Protein AF-A0A957VKM6-F1 (afdb_monomer_lite)

Secondary structure (DSSP, 8-state):
-----TT--S-EEEEEE-SSEEEEEETTEEEEEE-GGGSSS--SS-EEEEEEEESS-EEEEEE-SSEEEEEETTEEEEEE--TTSTT-SSS---EEEEEEPTT--S-EEEEEE-SSEEEEEETTEEEEEE--TTSTT-SSS---EEEEEEPTT-SS-EEEEEE-SSEEEEEETTS-EEEEE--TTSTT-SSS---EEEEEEPTT-SS-EEEEEE-SSEEEEEETTEEEEEEE-TTSTTSSS-SEEEEEEEPP-TTS---------------PPP-----------PPSSP-S-S-SSGGG-EE--TTPPPEEEE--STT-EEEEEEEE-TT-EEEEEEEPPTT----EEEEEESSTTSPPSEEE--SS-SEEEEEEE-SSSEEEEEEEEESSTT--STT-EEEEEEEEEBSS----EEEEEE--SSTT-TTHHHHHHHHHHHHHHHHHTT--GGGEEEEES-TTSTT--B---HHHHHHIIIIIGGGT-BTTBEEEEEEES-EETTEEEEETTTTEEEEHHHHHHHHHHHHHHSTT-EEEEEEESTTGGGGTSSTT----TTEEEEESS-SSS--BB-SSSBHHHHHHHHHHHTT--HHHHHHHHHHHHHHH-TT---EEESSSSS--S-HHHHHHHHT-S--BTT-S-S----EEEEEEESS--BTTBEEEEEEEE-SS-EEEEEEEEE-TT------SS-PBPS-STTSPPPEEPEEEETTEEEEEE----SSSEEEEEEEEEETTS-BPPPEEEEEE-

Structure (mmCIF, N/CA/C/O backbone):
data_AF-A0A957VKM6-F1
#
_entry.id   AF-A0A957VKM6-F1
#
loop_
_atom_site.group_PDB
_atom_site.id
_atom_site.type_symbol
_atom_site.label_atom_id
_atom_site.label_alt_id
_atom_site.label_comp_id
_atom_site.label_asym_id
_atom_site.label_entity_id
_atom_site.label_seq_id
_atom_site.pdbx_PDB_ins_code
_atom_site.Cartn_x
_atom_site.Cartn_y
_atom_site.Cartn_z
_atom_site.occupancy
_atom_site.B_iso_or_equiv
_atom_site.auth_seq_id
_atom_site.auth_comp_id
_atom_site.auth_asym_id
_atom_site.auth_atom_id
_atom_site.pdbx_PDB_model_num
ATOM 1 N N . THR A 1 1 ? 17.313 -5.535 -21.949 1.00 47.91 1 THR A N 1
ATOM 2 C CA . THR A 1 1 ? 18.285 -6.466 -22.565 1.00 47.91 1 THR A CA 1
ATOM 3 C C . THR A 1 1 ? 19.539 -6.531 -21.719 1.00 47.91 1 THR A C 1
ATOM 5 O O . THR A 1 1 ? 20.039 -5.462 -21.378 1.00 47.91 1 THR A O 1
ATOM 8 N N . PRO A 1 2 ? 20.050 -7.725 -21.379 1.00 72.19 2 PRO A N 1
ATOM 9 C CA . PRO A 1 2 ? 21.347 -7.874 -20.719 1.00 72.19 2 PRO A CA 1
ATOM 10 C C . PRO A 1 2 ? 22.483 -7.294 -21.573 1.00 72.19 2 PRO A C 1
ATOM 12 O O . PRO A 1 2 ? 22.434 -7.365 -22.802 1.00 72.19 2 PRO A O 1
ATOM 15 N N . VAL A 1 3 ? 23.499 -6.725 -20.924 1.00 79.81 3 VAL A N 1
ATOM 16 C CA . VAL A 1 3 ? 24.690 -6.164 -21.578 1.00 79.81 3 VAL A CA 1
ATOM 17 C C . VAL A 1 3 ? 25.955 -6.763 -20.977 1.00 79.81 3 VAL A C 1
ATOM 19 O O . VAL A 1 3 ? 26.013 -7.026 -19.776 1.00 79.81 3 VAL A O 1
ATOM 22 N N . ASP A 1 4 ? 26.982 -6.944 -21.804 1.00 82.19 4 ASP A N 1
ATOM 23 C CA . ASP A 1 4 ? 28.289 -7.384 -21.325 1.00 82.19 4 ASP A CA 1
ATOM 24 C C . ASP A 1 4 ? 28.924 -6.299 -20.449 1.00 82.19 4 ASP A C 1
ATOM 26 O O . ASP A 1 4 ? 29.085 -5.146 -20.866 1.00 82.19 4 ASP A O 1
ATOM 30 N N . VAL A 1 5 ? 29.358 -6.675 -19.244 1.00 83.56 5 VAL A N 1
ATOM 31 C CA . VAL A 1 5 ? 30.159 -5.785 -18.399 1.00 83.56 5 VAL A CA 1
ATOM 32 C C . VAL A 1 5 ? 31.571 -5.712 -18.978 1.00 83.56 5 VAL A C 1
ATOM 34 O O . VAL A 1 5 ? 32.423 -6.580 -18.762 1.00 83.56 5 VAL A O 1
ATOM 37 N N . VAL A 1 6 ? 31.821 -4.649 -19.741 1.00 78.06 6 VAL A N 1
ATOM 38 C CA . VAL A 1 6 ? 33.104 -4.402 -20.405 1.00 78.06 6 VAL A CA 1
ATOM 39 C C . VAL A 1 6 ? 34.240 -4.418 -19.378 1.00 78.06 6 VAL A C 1
ATOM 41 O O . VAL A 1 6 ? 34.245 -3.651 -18.419 1.00 78.06 6 VAL A O 1
ATOM 44 N N . GLY A 1 7 ? 35.230 -5.287 -19.594 1.00 73.19 7 GLY A N 1
ATOM 45 C CA . GLY A 1 7 ? 36.377 -5.455 -18.692 1.00 73.19 7 GLY A CA 1
ATOM 46 C C . GLY A 1 7 ? 36.317 -6.694 -17.790 1.00 73.19 7 GLY A C 1
ATOM 47 O O . GLY A 1 7 ? 37.291 -6.951 -17.079 1.00 73.19 7 GLY A O 1
ATOM 48 N N . LEU A 1 8 ? 35.240 -7.486 -17.863 1.00 81.75 8 LEU A N 1
ATOM 49 C CA . LEU A 1 8 ? 35.108 -8.811 -17.244 1.00 81.75 8 LEU A CA 1
ATOM 50 C C . LEU A 1 8 ? 35.023 -9.882 -18.340 1.00 81.75 8 LEU A C 1
ATOM 52 O O . LEU A 1 8 ? 33.941 -10.317 -18.705 1.00 81.75 8 LEU A O 1
ATOM 56 N N . ALA A 1 9 ? 36.163 -10.263 -18.922 1.00 61.88 9 ALA A N 1
ATOM 57 C CA . ALA A 1 9 ? 36.159 -11.167 -20.075 1.00 61.88 9 ALA A CA 1
ATOM 58 C C . ALA A 1 9 ? 35.953 -12.641 -19.682 1.00 61.88 9 ALA A C 1
ATOM 60 O O . ALA A 1 9 ? 35.165 -13.320 -20.324 1.00 61.88 9 ALA A O 1
ATOM 61 N N . GLU A 1 10 ? 36.633 -13.132 -18.635 1.00 74.75 10 GLU A N 1
ATOM 62 C CA . GLU A 1 10 ? 36.550 -14.521 -18.151 1.00 74.75 10 GLU A CA 1
ATOM 63 C C . GLU A 1 10 ? 37.017 -14.617 -16.681 1.00 74.75 10 GLU A C 1
ATOM 65 O O . GLU A 1 10 ? 37.731 -13.742 -16.185 1.00 74.75 10 GLU A O 1
ATOM 70 N N . GLY A 1 11 ? 36.657 -15.702 -15.981 1.00 83.38 11 GLY A N 1
ATOM 71 C CA . GLY A 1 11 ? 37.237 -16.052 -14.674 1.00 83.38 11 GLY A CA 1
ATOM 72 C C . GLY A 1 11 ? 36.597 -15.397 -13.445 1.00 83.38 11 GLY A C 1
ATOM 73 O O . GLY A 1 11 ? 37.187 -15.450 -12.363 1.00 83.38 11 GLY A O 1
ATOM 74 N N . VAL A 1 12 ? 35.415 -14.788 -13.592 1.00 91.69 12 VAL A N 1
ATOM 75 C CA . VAL A 1 12 ? 34.592 -14.345 -12.456 1.00 91.69 12 VAL A CA 1
ATOM 76 C C . VAL A 1 12 ? 34.109 -15.579 -11.691 1.00 91.69 12 VAL A C 1
ATOM 78 O O . VAL A 1 12 ? 33.559 -16.505 -12.279 1.00 91.69 12 VAL A O 1
ATOM 81 N N . THR A 1 13 ? 34.341 -15.598 -10.382 1.00 92.88 13 THR A N 1
ATOM 82 C CA . THR A 1 13 ? 34.006 -16.726 -9.491 1.00 92.88 13 THR A CA 1
ATOM 83 C C . THR A 1 13 ? 32.954 -16.373 -8.447 1.00 92.88 13 THR A C 1
ATOM 85 O O . THR A 1 13 ? 32.326 -17.271 -7.900 1.00 92.88 13 THR A O 1
ATOM 88 N N . ALA A 1 14 ? 32.741 -15.081 -8.194 1.00 92.69 14 ALA A N 1
ATOM 89 C CA . ALA A 1 14 ? 31.659 -14.575 -7.362 1.00 92.69 14 ALA A CA 1
ATOM 90 C C . ALA A 1 14 ? 31.355 -13.112 -7.716 1.00 92.69 14 ALA A C 1
ATOM 92 O O . ALA A 1 14 ? 32.243 -12.375 -8.163 1.00 92.69 14 ALA A O 1
ATOM 93 N N . LEU A 1 15 ? 30.102 -12.717 -7.503 1.00 94.56 15 LEU A N 1
ATOM 94 C CA . LEU A 1 15 ? 29.579 -11.366 -7.677 1.00 94.56 15 LEU A CA 1
ATOM 95 C C . LEU A 1 15 ? 28.777 -10.992 -6.434 1.00 94.56 15 LEU A C 1
ATOM 97 O O . LEU A 1 15 ? 28.067 -11.832 -5.889 1.00 94.56 15 LEU A O 1
ATOM 101 N N . VAL A 1 16 ? 28.883 -9.738 -6.012 1.00 95.88 16 VAL A N 1
ATOM 102 C CA . VAL A 1 16 ? 28.050 -9.155 -4.954 1.00 95.88 16 VAL A CA 1
ATOM 103 C C . VAL A 1 16 ? 27.610 -7.766 -5.383 1.00 95.88 16 VAL A C 1
ATOM 105 O O . VAL A 1 16 ? 28.383 -7.041 -6.015 1.00 95.88 16 VAL A O 1
ATOM 108 N N . ALA A 1 17 ? 26.381 -7.403 -5.041 1.00 94.62 17 ALA A N 1
ATOM 109 C CA . ALA A 1 17 ? 25.806 -6.102 -5.341 1.00 94.62 17 ALA A CA 1
ATOM 110 C C . ALA A 1 17 ? 25.341 -5.440 -4.043 1.00 94.62 17 ALA A C 1
ATOM 112 O O . ALA A 1 17 ? 24.713 -6.092 -3.213 1.00 94.62 17 ALA A O 1
ATOM 113 N N . GLY A 1 18 ? 25.677 -4.162 -3.887 1.00 93.06 18 GLY A N 1
ATOM 114 C CA . GLY A 1 18 ? 24.995 -3.262 -2.965 1.00 93.06 18 GLY A CA 1
ATOM 115 C C . GLY A 1 18 ? 23.980 -2.404 -3.716 1.00 93.06 18 GLY A C 1
ATOM 116 O O . GLY A 1 18 ? 23.643 -2.685 -4.866 1.00 93.06 18 GLY A O 1
ATOM 117 N N . LYS A 1 19 ? 23.518 -1.323 -3.084 1.00 89.38 19 LYS A N 1
ATOM 118 C CA . LYS A 1 19 ? 22.510 -0.418 -3.657 1.00 89.38 19 LYS A CA 1
ATOM 119 C C . LYS A 1 19 ? 23.006 0.312 -4.900 1.00 89.38 19 LYS A C 1
ATOM 121 O O . LYS A 1 19 ? 22.285 0.421 -5.882 1.00 89.38 19 LYS A O 1
ATOM 126 N N . GLU A 1 20 ? 24.239 0.814 -4.848 1.00 93.94 20 GLU A N 1
ATOM 127 C CA . GLU A 1 20 ? 24.810 1.676 -5.894 1.00 93.94 20 GLU A CA 1
ATOM 128 C C . GLU A 1 20 ? 26.191 1.194 -6.368 1.00 93.94 20 GLU A C 1
ATOM 130 O O . GLU A 1 20 ? 26.927 1.940 -7.018 1.00 93.94 20 GLU A O 1
ATOM 135 N N . HIS A 1 21 ? 26.580 -0.045 -6.047 1.00 96.19 21 HIS A N 1
ATOM 136 C CA . HIS A 1 21 ? 27.843 -0.640 -6.487 1.00 96.19 21 HIS A CA 1
ATOM 137 C C . HIS A 1 21 ? 27.747 -2.152 -6.678 1.00 96.19 21 HIS A C 1
ATOM 139 O O . HIS A 1 21 ? 26.899 -2.840 -6.116 1.00 96.19 21 HIS A O 1
ATOM 145 N N . THR A 1 22 ? 28.655 -2.698 -7.476 1.00 97.12 22 THR A N 1
ATOM 146 C CA . THR A 1 22 ? 28.804 -4.142 -7.679 1.00 97.12 22 THR A CA 1
ATOM 147 C C . THR A 1 22 ? 30.281 -4.494 -7.678 1.00 97.12 22 THR A C 1
ATOM 149 O O . THR A 1 22 ? 31.104 -3.733 -8.189 1.00 97.12 22 THR A O 1
ATOM 152 N N . CYS A 1 23 ? 30.628 -5.646 -7.108 1.00 97.56 23 CYS A N 1
ATOM 153 C CA . CYS A 1 23 ? 31.992 -6.154 -7.049 1.00 97.56 23 CYS A CA 1
ATOM 154 C C . CYS A 1 23 ? 32.074 -7.601 -7.547 1.00 97.56 23 CYS A C 1
ATOM 156 O O . CYS A 1 23 ? 31.201 -8.424 -7.279 1.00 97.56 23 CYS A O 1
ATOM 158 N N . ALA A 1 24 ? 33.164 -7.920 -8.239 1.00 97.00 24 ALA A N 1
ATOM 159 C CA . ALA A 1 24 ? 33.462 -9.228 -8.805 1.00 97.00 24 ALA A CA 1
ATOM 160 C C . ALA A 1 24 ? 34.789 -9.776 -8.269 1.00 97.00 24 ALA A C 1
ATOM 162 O O . ALA A 1 24 ? 35.792 -9.057 -8.239 1.00 97.00 24 ALA A O 1
ATOM 163 N N . LEU A 1 25 ? 34.811 -11.066 -7.924 1.00 95.75 25 LEU A N 1
ATOM 164 C CA . LEU A 1 25 ? 36.017 -11.822 -7.572 1.00 95.75 25 LEU A CA 1
ATOM 165 C C . LEU A 1 25 ? 36.540 -12.601 -8.781 1.00 95.75 25 LEU A C 1
ATOM 167 O O . LEU A 1 25 ? 35.837 -13.446 -9.338 1.00 95.75 25 LEU A O 1
ATOM 171 N N . ILE A 1 26 ? 37.789 -12.340 -9.171 1.00 93.25 26 ILE A N 1
ATOM 172 C CA . ILE A 1 26 ? 38.388 -12.827 -10.421 1.00 93.25 26 ILE A CA 1
ATOM 173 C C . ILE A 1 26 ? 39.832 -13.240 -10.163 1.00 93.25 26 ILE A C 1
ATOM 175 O O . ILE A 1 26 ? 40.687 -12.393 -9.905 1.00 93.25 26 ILE A O 1
ATOM 179 N N . GLY A 1 27 ? 40.126 -14.542 -10.208 1.00 89.25 27 GLY A N 1
ATOM 180 C CA . GLY A 1 27 ? 41.490 -15.046 -9.981 1.00 89.25 27 GLY A CA 1
ATOM 181 C C . GLY A 1 27 ? 42.106 -14.609 -8.640 1.00 89.25 27 GLY A C 1
ATOM 182 O O . GLY A 1 27 ? 43.313 -14.394 -8.553 1.00 89.25 27 GLY A O 1
ATOM 183 N N . GLY A 1 28 ? 41.274 -14.420 -7.609 1.00 92.50 28 GLY A N 1
ATOM 184 C CA . GLY A 1 28 ? 41.664 -13.890 -6.298 1.00 92.50 28 GLY A CA 1
ATOM 185 C C . GLY A 1 28 ? 41.817 -12.364 -6.227 1.00 92.50 28 GLY A C 1
ATOM 186 O O . GLY A 1 28 ? 42.130 -11.842 -5.161 1.00 92.50 28 GLY A O 1
ATOM 187 N N . GLY A 1 29 ? 41.646 -11.637 -7.331 1.00 95.75 29 GLY A N 1
ATOM 188 C CA . GLY A 1 29 ? 41.529 -10.178 -7.350 1.00 95.75 29 GLY A CA 1
ATOM 189 C C . GLY A 1 29 ? 40.075 -9.721 -7.232 1.00 95.75 29 GLY A C 1
ATOM 190 O O . GLY A 1 29 ? 39.157 -10.493 -7.493 1.00 95.75 29 GLY A O 1
ATOM 191 N N . VAL A 1 30 ? 39.857 -8.458 -6.872 1.00 97.25 30 VAL A N 1
ATOM 192 C CA . VAL A 1 30 ? 38.521 -7.855 -6.765 1.00 97.25 30 VAL A CA 1
ATOM 193 C C . VAL A 1 30 ? 38.449 -6.628 -7.648 1.00 97.25 30 VAL A C 1
ATOM 195 O O . VAL A 1 30 ? 39.331 -5.763 -7.591 1.00 97.25 30 VAL A O 1
ATOM 198 N N . LYS A 1 31 ? 37.389 -6.551 -8.449 1.00 96.88 31 LYS A N 1
ATOM 199 C CA . LYS A 1 31 ? 37.034 -5.357 -9.213 1.00 96.88 31 LYS A CA 1
ATOM 200 C C . LYS A 1 31 ? 35.649 -4.871 -8.818 1.00 96.88 31 LYS A C 1
ATOM 202 O O . LYS A 1 31 ? 34.761 -5.703 -8.701 1.00 96.88 31 LYS A O 1
ATOM 207 N N . CYS A 1 32 ? 35.464 -3.564 -8.675 1.00 97.12 32 CYS A N 1
ATOM 208 C CA . CYS A 1 32 ? 34.178 -2.956 -8.330 1.00 97.12 32 CYS A CA 1
ATOM 209 C C . CYS A 1 32 ? 33.803 -1.849 -9.319 1.00 97.12 32 CYS A C 1
ATOM 211 O O . CYS A 1 32 ? 34.677 -1.292 -9.973 1.00 97.12 32 CYS A O 1
ATOM 213 N N . TRP A 1 33 ? 32.520 -1.542 -9.456 1.00 96.81 33 TRP A N 1
ATOM 214 C CA . TRP A 1 33 ? 32.001 -0.415 -10.240 1.00 96.81 33 TRP A CA 1
ATOM 215 C C . TRP A 1 33 ? 30.721 0.123 -9.586 1.00 96.81 33 TRP A C 1
ATOM 217 O O . TRP A 1 33 ? 30.134 -0.554 -8.745 1.00 96.81 33 TRP A O 1
ATOM 227 N N . GLY A 1 34 ? 30.323 1.346 -9.935 1.00 96.12 34 GLY A N 1
ATOM 228 C CA . GLY A 1 34 ? 29.243 2.106 -9.303 1.00 96.12 34 GLY A CA 1
ATOM 229 C C . GLY A 1 34 ? 29.733 3.384 -8.614 1.00 96.12 34 GLY A C 1
ATOM 230 O O . GLY A 1 34 ? 30.709 4.004 -9.056 1.00 96.12 34 GLY A O 1
ATOM 231 N N . ARG A 1 35 ? 29.051 3.775 -7.533 1.00 95.81 35 ARG A N 1
ATOM 232 C CA . ARG A 1 35 ? 29.322 4.995 -6.761 1.00 95.81 35 ARG A CA 1
ATOM 233 C C . ARG A 1 35 ? 30.704 4.981 -6.109 1.00 95.81 35 ARG A C 1
ATOM 235 O O . ARG A 1 35 ? 31.081 4.020 -5.438 1.00 95.81 35 ARG A O 1
ATOM 242 N N . ARG A 1 36 ? 31.437 6.089 -6.249 1.00 92.69 36 ARG A N 1
ATOM 243 C CA . ARG A 1 36 ? 32.843 6.260 -5.833 1.00 92.69 36 ARG A CA 1
ATOM 244 C C . ARG A 1 36 ? 33.105 5.936 -4.370 1.00 92.69 36 ARG A C 1
ATOM 246 O O . ARG A 1 36 ? 34.159 5.397 -4.042 1.00 92.69 36 ARG A O 1
ATOM 253 N N . ASP A 1 37 ? 32.135 6.231 -3.510 1.00 91.12 37 ASP A N 1
ATOM 254 C CA . ASP A 1 37 ? 32.246 6.061 -2.062 1.00 91.12 37 ASP A CA 1
ATOM 255 C C . ASP A 1 37 ? 32.381 4.583 -1.660 1.00 91.12 37 ASP A C 1
ATOM 257 O O . ASP A 1 37 ? 32.934 4.281 -0.604 1.00 91.12 37 ASP A O 1
ATOM 261 N N . PHE A 1 38 ? 31.943 3.659 -2.523 1.00 94.69 38 PHE A N 1
ATOM 262 C CA . PHE A 1 38 ? 31.863 2.224 -2.234 1.00 94.69 38 PHE A CA 1
ATOM 263 C C . PHE A 1 38 ? 32.832 1.380 -3.082 1.00 94.69 38 PHE A C 1
ATOM 265 O O . PHE A 1 38 ? 32.855 0.154 -2.970 1.00 94.69 38 PHE A O 1
ATOM 272 N N . LEU A 1 39 ? 33.675 2.012 -3.912 1.00 95.69 39 LEU A N 1
ATOM 273 C CA . LEU A 1 39 ? 34.580 1.297 -4.823 1.00 95.69 39 LEU A CA 1
ATOM 274 C C . LEU A 1 39 ? 35.820 0.716 -4.141 1.00 95.69 39 LEU A C 1
ATOM 276 O O . LEU A 1 39 ? 36.371 -0.255 -4.646 1.00 95.69 39 LEU A O 1
ATOM 280 N N . GLY A 1 40 ? 36.282 1.289 -3.028 1.00 96.25 40 GLY A N 1
ATOM 281 C CA . GLY A 1 40 ? 37.446 0.771 -2.296 1.00 96.25 40 GLY A CA 1
ATOM 282 C C . GLY A 1 40 ? 38.801 1.083 -2.942 1.00 96.25 40 GLY A C 1
ATOM 283 O O . GLY A 1 40 ? 39.808 0.468 -2.599 1.00 96.25 40 GLY A O 1
ATOM 284 N N . ASN A 1 41 ? 38.864 2.008 -3.897 1.00 94.69 41 ASN A N 1
ATOM 285 C CA . ASN A 1 41 ? 40.094 2.349 -4.616 1.00 94.69 41 ASN A CA 1
ATOM 286 C C . ASN A 1 41 ? 40.453 3.844 -4.555 1.00 94.69 41 ASN A C 1
ATOM 288 O O . ASN A 1 41 ? 41.238 4.294 -5.391 1.00 94.69 41 ASN A O 1
ATOM 292 N N . ASP A 1 42 ? 39.888 4.590 -3.598 1.00 93.75 42 ASP A N 1
ATOM 293 C CA . ASP A 1 42 ? 40.099 6.041 -3.433 1.00 93.75 42 ASP A CA 1
ATOM 294 C C . ASP A 1 42 ? 39.751 6.856 -4.699 1.00 93.75 42 ASP A C 1
ATOM 296 O O . ASP A 1 42 ? 40.426 7.820 -5.070 1.00 93.75 42 ASP A O 1
ATOM 300 N N . ALA A 1 43 ? 38.721 6.428 -5.437 1.00 88.88 43 ALA A N 1
ATOM 301 C CA . ALA A 1 43 ? 38.312 7.104 -6.660 1.00 88.88 43 ALA A CA 1
ATOM 302 C C . ALA A 1 43 ? 37.708 8.488 -6.373 1.00 88.88 43 ALA A C 1
ATOM 304 O O . ALA A 1 43 ? 36.825 8.663 -5.534 1.00 88.88 43 ALA A O 1
ATOM 305 N N . SER A 1 44 ? 38.114 9.484 -7.162 1.00 86.25 44 SER A N 1
ATOM 306 C CA . SER A 1 44 ? 37.558 10.840 -7.086 1.00 86.25 44 SER A CA 1
ATOM 307 C C . SER A 1 44 ? 36.199 10.995 -7.782 1.00 86.25 44 SER A C 1
ATOM 309 O O . SER A 1 44 ? 35.624 12.078 -7.740 1.00 86.25 44 SER A O 1
ATOM 311 N N . ALA A 1 45 ? 35.716 9.960 -8.471 1.00 88.19 45 ALA A N 1
ATOM 312 C CA . ALA A 1 45 ? 34.484 9.969 -9.256 1.00 88.19 45 ALA A CA 1
ATOM 313 C C . ALA A 1 45 ? 33.916 8.551 -9.387 1.00 88.19 45 ALA A C 1
ATOM 315 O O . ALA A 1 45 ? 34.648 7.571 -9.219 1.00 88.19 45 ALA A O 1
ATOM 316 N N . ASP A 1 46 ? 32.620 8.461 -9.682 1.00 92.62 46 ASP A N 1
ATOM 317 C CA . ASP A 1 46 ? 31.929 7.190 -9.899 1.00 92.62 46 ASP A CA 1
ATOM 318 C C . ASP A 1 46 ? 32.522 6.451 -11.100 1.00 92.62 46 ASP A C 1
ATOM 320 O O . ASP A 1 46 ? 33.134 7.050 -11.994 1.00 92.62 46 ASP A O 1
ATOM 324 N N . SER A 1 47 ? 32.344 5.133 -11.140 1.00 93.31 47 SER A N 1
ATOM 325 C CA . SER A 1 47 ? 32.868 4.318 -12.229 1.00 93.31 47 SER A CA 1
ATOM 326 C C . SER A 1 47 ? 31.798 3.441 -12.851 1.00 93.31 47 SER A C 1
ATOM 328 O O . SER A 1 47 ? 31.312 2.507 -12.230 1.00 93.31 47 SER A O 1
ATOM 330 N N . ALA A 1 48 ? 31.490 3.679 -14.125 1.00 90.12 48 ALA A N 1
ATOM 331 C CA . ALA A 1 48 ? 30.610 2.816 -14.914 1.00 90.12 48 ALA A CA 1
ATOM 332 C C . ALA A 1 48 ? 31.306 1.532 -15.417 1.00 90.12 48 ALA A C 1
ATOM 334 O O . ALA A 1 48 ? 30.696 0.729 -16.117 1.00 90.12 48 ALA A O 1
ATOM 335 N N . THR A 1 49 ? 32.592 1.341 -15.102 1.00 91.44 49 THR A N 1
ATOM 336 C CA . THR A 1 49 ? 33.381 0.178 -15.528 1.00 91.44 49 THR A CA 1
ATOM 337 C C . THR A 1 49 ? 34.167 -0.411 -14.358 1.00 91.44 49 THR A C 1
ATOM 339 O O . THR A 1 49 ? 34.608 0.348 -13.500 1.00 91.44 49 THR A O 1
ATOM 342 N N . PRO A 1 50 ? 34.432 -1.727 -14.332 1.00 94.56 50 PRO A N 1
ATOM 343 C CA . PRO A 1 50 ? 35.154 -2.372 -13.237 1.00 94.56 50 PRO A CA 1
ATOM 344 C C . PRO A 1 50 ? 36.558 -1.791 -12.984 1.00 94.56 50 PRO A C 1
ATOM 346 O O . PRO A 1 50 ? 37.488 -1.980 -13.776 1.00 94.56 50 PRO A O 1
ATOM 349 N N . VAL A 1 51 ? 36.744 -1.163 -11.823 1.00 95.06 51 VAL A N 1
ATOM 350 C CA . VAL A 1 51 ? 38.036 -0.706 -11.295 1.00 95.06 51 VAL A CA 1
ATOM 351 C C . VAL A 1 51 ? 38.631 -1.740 -10.351 1.00 95.06 51 VAL A C 1
ATOM 353 O O . VAL A 1 51 ? 37.916 -2.424 -9.629 1.00 95.06 51 VAL A O 1
ATOM 356 N N . THR A 1 52 ? 39.955 -1.892 -10.353 1.00 95.44 52 THR A N 1
ATOM 357 C CA . THR A 1 52 ? 40.620 -2.882 -9.494 1.00 95.44 52 THR A CA 1
ATOM 358 C C . THR A 1 52 ? 40.787 -2.366 -8.064 1.00 95.44 52 THR A C 1
ATOM 360 O O . THR A 1 52 ? 41.371 -1.305 -7.866 1.00 95.44 52 THR A O 1
ATOM 363 N N . VAL A 1 53 ? 40.366 -3.176 -7.091 1.00 97.50 53 VAL A N 1
ATOM 364 C CA . VAL A 1 53 ? 40.558 -2.973 -5.643 1.00 97.50 53 VAL A CA 1
ATOM 365 C C . VAL A 1 53 ? 41.689 -3.866 -5.134 1.00 97.50 53 VAL A C 1
ATOM 367 O O . VAL A 1 53 ? 42.658 -3.399 -4.541 1.00 97.50 53 VAL A O 1
ATOM 370 N N . PHE A 1 54 ? 41.616 -5.161 -5.457 1.00 96.69 54 PHE A N 1
ATOM 371 C CA . PHE A 1 54 ? 42.639 -6.153 -5.128 1.00 96.69 54 PHE A CA 1
ATOM 372 C C . PHE A 1 54 ? 43.144 -6.837 -6.393 1.00 96.69 54 PHE A C 1
ATOM 374 O O . PHE A 1 54 ? 42.368 -7.171 -7.282 1.00 96.69 54 PHE A O 1
ATOM 381 N N . GLN A 1 55 ? 44.450 -7.089 -6.461 1.00 94.25 55 GLN A N 1
ATOM 382 C CA . GLN A 1 55 ? 45.059 -7.802 -7.591 1.00 94.25 55 GLN A CA 1
ATOM 383 C C . GLN A 1 55 ? 45.030 -9.327 -7.407 1.00 94.25 55 GLN A C 1
ATOM 385 O O . GLN A 1 55 ? 44.969 -10.059 -8.387 1.00 94.25 55 GLN A O 1
ATOM 390 N N . SER A 1 56 ? 45.119 -9.808 -6.162 1.00 94.56 56 SER A N 1
ATOM 391 C CA . SER A 1 56 ? 45.115 -11.234 -5.806 1.00 94.56 56 SER A CA 1
ATOM 392 C C . SER A 1 56 ? 44.921 -11.417 -4.290 1.00 94.56 56 SER A C 1
ATOM 394 O O . SER A 1 56 ? 45.022 -10.446 -3.538 1.00 94.56 56 SER A O 1
ATOM 396 N N . GLY A 1 57 ? 44.716 -12.660 -3.841 1.00 93.81 57 GLY A N 1
ATOM 397 C CA . GLY A 1 57 ? 44.721 -13.041 -2.422 1.00 93.81 57 GLY A CA 1
ATOM 398 C C . GLY A 1 57 ? 43.369 -12.977 -1.704 1.00 93.81 57 GLY A C 1
ATOM 399 O O . GLY A 1 57 ? 43.307 -13.367 -0.538 1.00 93.81 57 GLY A O 1
ATOM 400 N N . VAL A 1 58 ? 42.311 -12.524 -2.379 1.00 97.50 58 VAL A N 1
ATOM 401 C CA . VAL A 1 58 ? 40.935 -12.557 -1.871 1.00 97.50 58 VAL A CA 1
ATOM 402 C C . VAL A 1 58 ? 40.325 -13.937 -2.105 1.00 97.50 58 VAL A C 1
ATOM 404 O O . VAL A 1 58 ? 40.473 -14.509 -3.185 1.00 97.50 58 VAL A O 1
ATOM 407 N N . THR A 1 59 ? 39.640 -14.472 -1.096 1.00 95.69 59 THR A N 1
ATOM 408 C CA . THR A 1 59 ? 38.991 -15.794 -1.145 1.00 95.69 59 THR A CA 1
ATOM 409 C C . THR A 1 59 ? 37.472 -15.736 -1.014 1.00 95.69 59 THR A C 1
ATOM 411 O O . THR A 1 59 ? 36.806 -16.680 -1.426 1.00 95.69 59 THR A O 1
ATOM 414 N N . ALA A 1 60 ? 36.921 -14.642 -0.486 1.00 94.94 60 ALA A N 1
ATOM 415 C CA . ALA A 1 60 ? 35.484 -14.397 -0.402 1.00 94.94 60 ALA A CA 1
ATOM 416 C C . ALA A 1 60 ? 35.199 -12.891 -0.399 1.00 94.94 60 ALA A C 1
ATOM 418 O O . ALA A 1 60 ? 36.051 -12.100 0.015 1.00 94.94 60 ALA A O 1
ATOM 419 N N . LEU A 1 61 ? 34.002 -12.507 -0.834 1.00 95.75 61 LEU A N 1
ATOM 420 C CA . LEU A 1 61 ? 33.502 -11.136 -0.792 1.00 95.75 61 LEU A CA 1
ATOM 421 C C . LEU A 1 61 ? 32.031 -11.114 -0.368 1.00 95.75 61 LEU A C 1
ATOM 423 O O . LEU A 1 61 ? 31.296 -12.048 -0.672 1.00 95.75 61 LEU A O 1
ATOM 427 N N . ALA A 1 62 ? 31.626 -10.040 0.301 1.00 97.50 62 ALA A N 1
ATOM 428 C CA . ALA A 1 62 ? 30.252 -9.746 0.691 1.00 97.50 62 ALA A CA 1
ATOM 429 C C . ALA A 1 62 ? 29.996 -8.245 0.513 1.00 97.50 62 ALA A C 1
ATOM 431 O O . ALA A 1 62 ? 30.873 -7.443 0.838 1.00 97.50 62 ALA A O 1
ATOM 432 N N . ALA A 1 63 ? 28.819 -7.864 0.021 1.00 96.50 63 ALA A N 1
ATOM 433 C CA . ALA A 1 63 ? 28.387 -6.469 -0.036 1.00 96.50 63 ALA A CA 1
ATOM 434 C C . ALA A 1 63 ? 27.096 -6.296 0.759 1.00 96.50 63 ALA A C 1
ATOM 436 O O . ALA A 1 63 ? 26.213 -7.145 0.677 1.00 96.50 63 ALA A O 1
ATOM 437 N N . GLY A 1 64 ? 27.043 -5.221 1.539 1.00 94.62 64 GLY A N 1
ATOM 438 C CA . GLY A 1 64 ? 25.821 -4.706 2.138 1.00 94.62 64 GLY A CA 1
ATOM 439 C C . GLY A 1 64 ? 25.208 -3.613 1.267 1.00 94.62 64 GLY A C 1
ATOM 440 O O . GLY A 1 64 ? 25.592 -3.458 0.106 1.00 94.62 64 GLY A O 1
ATOM 441 N N . GLU A 1 65 ? 24.303 -2.802 1.823 1.00 93.50 65 GLU A N 1
ATOM 442 C CA . GLU A 1 65 ? 23.670 -1.719 1.049 1.00 93.50 65 GLU A CA 1
ATOM 443 C C . GLU A 1 65 ? 24.716 -0.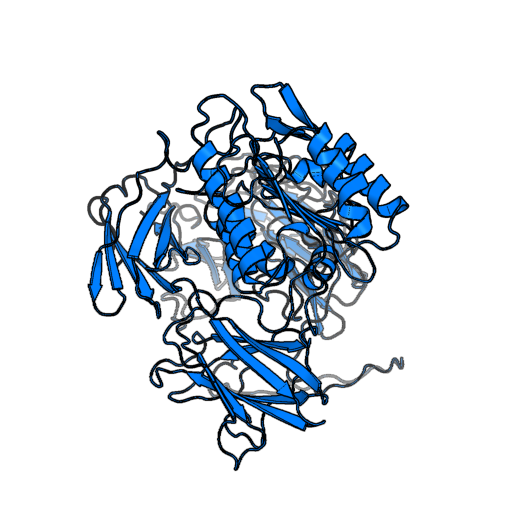719 0.520 1.00 93.50 65 GLU A C 1
ATOM 445 O O . GLU A 1 65 ? 24.698 -0.370 -0.661 1.00 93.50 65 GLU A O 1
ATOM 450 N N . ALA A 1 66 ? 25.654 -0.302 1.377 1.00 95.94 66 ALA A N 1
ATOM 451 C CA . ALA A 1 66 ? 26.612 0.768 1.086 1.00 95.94 66 ALA A CA 1
ATOM 452 C C . ALA A 1 66 ? 28.059 0.451 1.529 1.00 95.94 66 ALA A C 1
ATOM 454 O O . ALA A 1 66 ? 28.893 1.350 1.655 1.00 95.94 66 ALA A O 1
ATOM 455 N N . HIS A 1 67 ? 28.390 -0.818 1.783 1.00 98.38 67 HIS A N 1
ATOM 456 C CA . HIS A 1 67 ? 29.746 -1.257 2.137 1.00 98.38 67 HIS A CA 1
ATOM 457 C C . HIS A 1 67 ? 30.081 -2.618 1.527 1.00 98.38 67 HIS A C 1
ATOM 459 O O . HIS A 1 67 ? 29.203 -3.380 1.128 1.00 98.38 67 HIS A O 1
ATOM 465 N N . THR A 1 68 ? 31.372 -2.927 1.436 1.00 98.50 68 THR A N 1
ATOM 466 C CA . THR A 1 68 ? 31.877 -4.215 0.945 1.00 98.50 68 THR A CA 1
ATOM 467 C C . THR A 1 68 ? 32.950 -4.733 1.882 1.00 98.50 68 THR A C 1
ATOM 469 O O . THR A 1 68 ? 33.792 -3.968 2.348 1.00 98.50 68 THR A O 1
ATOM 472 N N . CYS A 1 69 ? 32.954 -6.039 2.115 1.00 98.56 69 CYS A N 1
ATOM 473 C CA . CYS A 1 69 ? 33.964 -6.737 2.891 1.00 98.56 69 CYS A CA 1
ATOM 474 C C . CYS A 1 69 ? 34.545 -7.909 2.097 1.00 98.56 69 CYS A C 1
ATOM 476 O O . CYS A 1 69 ? 33.857 -8.551 1.305 1.00 98.56 69 CYS A O 1
ATOM 478 N N . VAL A 1 70 ? 35.818 -8.217 2.328 1.00 98.38 70 VAL A N 1
ATOM 479 C CA . VAL A 1 70 ? 36.529 -9.327 1.687 1.00 98.38 70 VAL A CA 1
ATOM 480 C C . VAL A 1 70 ? 37.337 -10.117 2.696 1.00 98.38 70 VAL A C 1
ATOM 482 O O . VAL A 1 70 ? 37.950 -9.542 3.594 1.00 98.38 70 VAL A O 1
ATOM 485 N N . VAL A 1 71 ? 37.410 -11.431 2.498 1.00 97.69 71 VAL A N 1
ATOM 486 C CA . VAL A 1 71 ? 38.401 -12.275 3.173 1.00 97.69 71 VAL A CA 1
ATOM 487 C C . VAL A 1 71 ? 39.681 -12.245 2.349 1.00 97.69 71 VAL A C 1
ATOM 489 O O . VAL A 1 71 ? 39.680 -12.640 1.181 1.00 97.69 71 VAL A O 1
ATOM 492 N N . VAL A 1 72 ? 40.775 -11.774 2.945 1.00 95.62 72 VAL A N 1
ATOM 493 C CA . VAL A 1 72 ? 42.088 -11.674 2.297 1.00 95.62 72 VAL A CA 1
ATOM 494 C C . VAL A 1 72 ? 43.178 -12.172 3.240 1.00 95.62 72 VAL A C 1
ATOM 496 O O . VAL A 1 72 ? 43.370 -11.668 4.348 1.00 95.62 72 VAL A O 1
ATOM 499 N N . GLY A 1 73 ? 43.908 -13.202 2.809 1.00 90.06 73 GLY A N 1
ATOM 500 C CA . GLY A 1 73 ? 44.852 -13.900 3.682 1.00 90.06 73 GLY A CA 1
ATOM 501 C C . GLY A 1 73 ? 44.144 -14.570 4.867 1.00 90.06 73 GLY A C 1
ATOM 502 O O . GLY A 1 73 ? 43.350 -15.481 4.669 1.00 90.06 73 GLY A O 1
ATOM 503 N N . ALA A 1 74 ? 44.465 -14.141 6.092 1.00 88.06 74 ALA A N 1
ATOM 504 C CA . ALA A 1 74 ? 43.899 -14.684 7.334 1.00 88.06 74 ALA A CA 1
ATOM 505 C C . ALA A 1 74 ? 42.905 -13.732 8.031 1.00 88.06 74 ALA A C 1
ATOM 507 O O . ALA A 1 74 ? 42.528 -13.989 9.170 1.00 88.06 74 ALA A O 1
ATOM 508 N N . GLY A 1 75 ? 42.524 -12.622 7.389 1.00 94.44 75 GLY A N 1
ATOM 509 C CA . GLY A 1 75 ? 41.662 -11.598 7.983 1.00 94.44 75 GLY A CA 1
ATOM 510 C C . GLY A 1 75 ? 40.597 -11.081 7.021 1.00 94.44 75 GLY A C 1
ATOM 511 O O . GLY A 1 75 ? 40.503 -11.530 5.875 1.00 94.44 75 GLY A O 1
ATOM 512 N N . VAL A 1 76 ? 39.805 -10.122 7.502 1.00 98.38 76 VAL A N 1
ATOM 513 C CA . VAL A 1 76 ? 38.775 -9.429 6.718 1.00 98.38 76 VAL A CA 1
ATOM 514 C C . VAL A 1 76 ? 39.157 -7.969 6.564 1.00 98.38 76 VAL A C 1
ATOM 516 O O . VAL A 1 76 ? 39.621 -7.339 7.516 1.00 98.38 76 VAL A O 1
ATOM 519 N N . LYS A 1 77 ? 38.938 -7.435 5.365 1.00 98.62 77 LYS A N 1
ATOM 520 C CA . LYS A 1 77 ? 38.979 -5.997 5.117 1.00 98.62 77 LYS A CA 1
ATOM 521 C C . LYS A 1 77 ? 37.628 -5.502 4.634 1.00 98.62 77 LYS A C 1
ATOM 523 O O . LYS A 1 77 ? 37.016 -6.184 3.818 1.00 98.62 77 LYS A O 1
ATOM 528 N N . CYS A 1 78 ? 37.212 -4.324 5.078 1.00 98.62 78 CYS A N 1
ATOM 529 C CA . CYS A 1 78 ? 35.958 -3.693 4.673 1.00 98.62 78 CYS A CA 1
ATOM 530 C C . CYS A 1 78 ? 36.184 -2.256 4.185 1.00 98.62 78 CYS A C 1
ATOM 532 O O . CYS A 1 78 ? 37.178 -1.630 4.542 1.00 98.62 78 CYS A O 1
ATOM 534 N N . TRP A 1 79 ? 35.288 -1.735 3.352 1.00 98.69 79 TRP A N 1
ATOM 535 C CA . TRP A 1 79 ? 35.261 -0.333 2.920 1.00 98.69 79 TRP A CA 1
ATOM 536 C C . TRP A 1 79 ? 33.831 0.098 2.561 1.00 98.69 79 TRP A C 1
ATOM 538 O O . TRP A 1 79 ? 32.959 -0.746 2.360 1.00 98.69 79 TRP A O 1
ATOM 548 N N . GLY A 1 80 ? 33.599 1.404 2.450 1.00 98.19 80 GLY A N 1
ATOM 549 C CA . GLY A 1 80 ? 32.308 2.033 2.174 1.00 98.19 80 GLY A CA 1
ATOM 550 C C . GLY A 1 80 ? 31.779 2.834 3.366 1.00 98.19 80 GLY A C 1
ATOM 551 O O . GLY A 1 80 ? 32.563 3.405 4.131 1.00 98.19 80 GLY A O 1
ATOM 552 N N . ASN A 1 81 ? 30.451 2.887 3.504 1.00 96.62 81 ASN A N 1
ATOM 553 C CA . ASN A 1 81 ? 29.757 3.503 4.638 1.00 96.62 81 ASN A CA 1
ATOM 554 C C . ASN A 1 81 ? 30.158 2.814 5.964 1.00 96.62 81 ASN A C 1
ATOM 556 O O . ASN A 1 81 ? 30.369 1.601 5.991 1.00 96.62 81 ASN A O 1
ATOM 560 N N . ASN A 1 82 ? 30.281 3.590 7.048 1.00 97.00 82 ASN A N 1
ATOM 561 C CA . ASN A 1 82 ? 30.584 3.097 8.394 1.00 97.00 82 ASN A CA 1
ATOM 562 C C . ASN A 1 82 ? 29.744 3.762 9.506 1.00 97.00 82 ASN A C 1
ATOM 564 O O . ASN A 1 82 ? 30.150 3.727 10.664 1.00 97.00 82 ASN A O 1
ATOM 568 N N . ASP A 1 83 ? 28.612 4.394 9.190 1.00 90.81 83 ASP A N 1
ATOM 569 C CA . ASP A 1 83 ? 27.826 5.202 10.138 1.00 90.81 83 ASP A CA 1
ATOM 570 C C . ASP A 1 83 ? 27.398 4.407 11.388 1.00 90.81 83 ASP A C 1
ATOM 572 O O . ASP A 1 83 ? 27.325 4.955 12.488 1.00 90.81 83 ASP A O 1
ATOM 576 N N . ASP A 1 84 ? 27.194 3.097 11.229 1.00 91.06 84 ASP A N 1
ATOM 577 C CA . ASP A 1 84 ? 26.804 2.155 12.279 1.00 91.06 84 ASP A CA 1
ATOM 578 C C . ASP A 1 84 ? 27.979 1.279 12.778 1.00 91.06 84 ASP A C 1
ATOM 580 O O . ASP A 1 84 ? 27.801 0.429 13.657 1.00 91.06 84 ASP A O 1
ATOM 584 N N . GLY A 1 85 ? 29.193 1.466 12.246 1.00 97.62 85 GLY A N 1
ATOM 585 C CA . GLY A 1 85 ? 30.375 0.657 12.569 1.00 97.62 85 GLY A CA 1
ATOM 586 C C . GLY A 1 85 ? 30.525 -0.624 11.733 1.00 97.62 85 GLY A C 1
ATOM 587 O O . GLY A 1 85 ? 31.253 -1.541 12.120 1.00 97.62 85 GLY A O 1
ATOM 588 N N . GLN A 1 86 ? 29.832 -0.731 10.595 1.00 98.06 86 GLN A N 1
ATOM 589 C CA . GLN A 1 86 ? 29.788 -1.921 9.733 1.00 98.06 86 GLN A CA 1
ATOM 590 C C . GLN A 1 86 ? 31.124 -2.314 9.083 1.00 98.06 86 GLN A C 1
ATOM 592 O O . GLN A 1 86 ? 31.248 -3.436 8.576 1.00 98.06 86 GLN A O 1
ATOM 597 N N . LEU A 1 87 ? 32.142 -1.447 9.142 1.00 98.56 87 LEU A N 1
ATOM 598 C CA . LEU A 1 87 ? 33.502 -1.770 8.700 1.00 98.56 87 LEU A CA 1
ATOM 599 C C . LEU A 1 87 ? 34.313 -2.539 9.747 1.00 98.56 87 LEU A C 1
ATOM 601 O O . LEU A 1 87 ? 35.324 -3.136 9.390 1.00 98.56 87 LEU A O 1
ATOM 605 N N . GLY A 1 88 ? 33.876 -2.570 11.010 1.00 98.31 88 GLY A N 1
ATOM 606 C CA . GLY A 1 88 ? 34.504 -3.394 12.046 1.00 98.31 88 GLY A CA 1
ATOM 607 C C . GLY A 1 88 ? 35.895 -2.919 12.486 1.00 98.31 88 GLY A C 1
ATOM 608 O O . GLY A 1 88 ? 36.653 -3.698 13.065 1.00 98.31 88 GLY A O 1
ATOM 609 N N . ASP A 1 89 ? 36.254 -1.668 12.195 1.00 97.81 89 ASP A N 1
ATOM 610 C CA . ASP A 1 89 ? 37.570 -1.071 12.454 1.00 97.81 89 ASP A CA 1
ATOM 611 C C . ASP A 1 89 ? 37.667 -0.357 13.819 1.00 97.81 89 ASP A C 1
ATOM 613 O O . ASP A 1 89 ? 38.668 0.290 14.133 1.00 97.81 89 ASP A O 1
ATOM 617 N N . GLY A 1 90 ? 36.626 -0.475 14.649 1.00 95.06 90 GLY A N 1
ATOM 618 C CA . GLY A 1 90 ? 36.506 0.190 15.946 1.00 95.06 90 GLY A CA 1
ATOM 619 C C . GLY A 1 90 ? 36.042 1.648 15.879 1.00 95.06 90 GLY A C 1
ATOM 620 O O . GLY A 1 90 ? 35.915 2.278 16.931 1.00 95.06 90 GLY A O 1
ATOM 621 N N . GLY A 1 91 ? 35.784 2.185 14.683 1.00 90.31 91 GLY A N 1
ATOM 622 C CA . GLY A 1 91 ? 35.248 3.527 14.466 1.00 90.31 91 GLY A CA 1
ATOM 623 C C . GLY A 1 91 ? 33.900 3.521 13.746 1.00 90.31 91 GLY A C 1
ATOM 624 O O . GLY A 1 91 ? 33.293 2.476 13.530 1.00 90.31 91 GLY A O 1
ATOM 625 N N . THR A 1 92 ? 33.438 4.721 13.387 1.00 92.88 92 THR A N 1
ATOM 626 C CA . THR A 1 92 ? 32.233 4.949 12.567 1.00 92.88 92 THR A CA 1
ATOM 627 C C . THR A 1 92 ? 32.511 5.850 11.357 1.00 92.88 92 THR A C 1
ATOM 629 O O . THR A 1 92 ? 31.614 6.432 10.757 1.00 92.88 92 THR A O 1
ATOM 632 N N . ALA A 1 93 ? 33.787 6.037 11.011 1.00 90.50 93 ALA A N 1
ATOM 633 C CA . ALA A 1 93 ? 34.177 6.841 9.859 1.00 90.50 93 ALA A CA 1
ATOM 634 C C . ALA A 1 93 ? 34.140 5.983 8.592 1.00 90.50 93 ALA A C 1
ATOM 636 O O . ALA A 1 93 ? 34.741 4.907 8.564 1.00 90.50 93 ALA A O 1
ATOM 637 N N . ALA A 1 94 ? 33.448 6.454 7.554 1.00 92.38 94 ALA A N 1
ATOM 638 C CA . ALA A 1 94 ? 33.450 5.809 6.246 1.00 92.38 94 ALA A CA 1
ATOM 639 C C . ALA A 1 94 ? 34.878 5.710 5.679 1.00 92.38 94 ALA A C 1
ATOM 641 O O . ALA A 1 94 ? 35.718 6.586 5.912 1.00 92.38 94 ALA A O 1
ATOM 642 N N . ALA A 1 95 ? 35.145 4.664 4.897 1.00 95.81 95 ALA A N 1
ATOM 643 C CA . ALA A 1 95 ? 36.456 4.428 4.302 1.00 95.81 95 ALA A CA 1
ATOM 644 C C . ALA A 1 95 ? 36.335 4.147 2.804 1.00 95.81 95 ALA A C 1
ATOM 646 O O . ALA A 1 95 ? 35.726 3.166 2.398 1.00 95.81 95 ALA A O 1
ATOM 647 N N . GLN A 1 96 ? 36.978 4.961 1.967 1.00 94.19 96 GLN A N 1
ATOM 648 C CA . GLN A 1 96 ? 37.019 4.746 0.510 1.00 94.19 96 GLN A CA 1
ATOM 649 C C . GLN A 1 96 ? 38.128 3.772 0.074 1.00 94.19 96 GLN A C 1
ATOM 651 O O . GLN A 1 96 ? 38.330 3.534 -1.119 1.00 94.19 96 GLN A O 1
ATOM 656 N N . VAL A 1 97 ? 38.843 3.194 1.043 1.00 96.25 97 VAL A N 1
ATOM 657 C CA . VAL A 1 97 ? 39.865 2.159 0.861 1.00 96.25 97 VAL A CA 1
ATOM 658 C C . VAL A 1 97 ? 39.684 1.049 1.904 1.00 96.25 97 VAL A C 1
ATOM 660 O O . VAL A 1 97 ? 39.219 1.340 3.006 1.00 96.25 97 VAL A O 1
ATOM 663 N N . PRO A 1 98 ? 40.069 -0.207 1.601 1.00 98.44 98 PRO A N 1
ATOM 664 C CA . PRO A 1 98 ? 39.936 -1.331 2.522 1.00 98.44 98 PRO A CA 1
ATOM 665 C C . PRO A 1 98 ? 40.669 -1.119 3.856 1.00 98.44 98 PRO A C 1
ATOM 667 O O . PRO A 1 98 ? 41.903 -1.062 3.893 1.00 98.44 98 PRO A O 1
ATOM 670 N N . VAL A 1 99 ? 39.915 -1.091 4.955 1.00 98.50 99 VAL A N 1
ATOM 671 C CA . VAL A 1 99 ? 40.407 -1.084 6.343 1.00 98.50 99 VAL A CA 1
ATOM 672 C C . VAL A 1 99 ? 40.325 -2.479 6.955 1.00 98.50 99 VAL A C 1
ATOM 674 O O . VAL A 1 99 ? 39.539 -3.308 6.506 1.00 98.50 99 VAL A O 1
ATOM 677 N N . ASP A 1 100 ? 41.176 -2.770 7.939 1.00 98.19 100 ASP A N 1
ATOM 678 C CA . ASP A 1 100 ? 41.167 -4.058 8.639 1.00 98.19 100 ASP A CA 1
ATOM 679 C C . ASP A 1 100 ? 40.007 -4.138 9.634 1.00 98.19 100 ASP A C 1
ATOM 681 O O . ASP A 1 100 ? 39.833 -3.237 10.454 1.00 98.19 100 ASP A O 1
ATOM 685 N N . VAL A 1 101 ? 39.277 -5.256 9.613 1.00 98.56 101 VAL A N 1
ATOM 686 C CA . VAL A 1 101 ? 38.359 -5.599 10.704 1.00 98.56 101 VAL A CA 1
ATOM 687 C C . VAL A 1 101 ? 39.195 -6.007 11.916 1.00 98.56 101 VAL A C 1
ATOM 689 O O . VAL A 1 101 ? 40.001 -6.941 11.847 1.00 98.56 101 VAL A O 1
ATOM 692 N N . LEU A 1 102 ? 39.011 -5.311 13.033 1.00 96.94 102 LEU A N 1
ATOM 693 C CA . LEU A 1 102 ? 39.735 -5.568 14.273 1.00 96.94 102 LEU A CA 1
ATOM 694 C C . LEU A 1 102 ? 39.090 -6.713 15.067 1.00 96.94 102 LEU A C 1
ATOM 696 O O . LEU A 1 102 ? 37.925 -7.051 14.887 1.00 96.94 102 LEU A O 1
ATOM 700 N N . ASP A 1 103 ? 39.871 -7.340 15.948 1.00 93.88 103 ASP A N 1
ATOM 701 C CA . ASP A 1 103 ? 39.425 -8.380 16.892 1.00 93.88 103 ASP A CA 1
ATOM 702 C C . ASP A 1 103 ? 38.725 -9.616 16.274 1.00 93.88 103 ASP A C 1
ATOM 704 O O . ASP A 1 103 ? 38.103 -10.437 16.966 1.00 93.88 103 ASP A O 1
ATOM 708 N N . LEU A 1 104 ? 38.915 -9.825 14.969 1.00 94.25 104 LEU A N 1
ATOM 709 C CA . LEU A 1 104 ? 38.462 -10.997 14.226 1.00 94.25 104 LEU A CA 1
ATOM 710 C C . LEU A 1 104 ? 39.624 -11.985 14.034 1.00 94.25 104 LEU A C 1
ATOM 712 O O . LEU A 1 104 ? 40.318 -11.976 13.022 1.00 94.25 104 LEU A O 1
ATOM 716 N N . THR A 1 105 ? 39.868 -12.827 15.041 1.00 90.12 105 THR A N 1
ATOM 717 C CA . THR A 1 105 ? 40.905 -13.875 15.005 1.00 90.12 105 THR A CA 1
ATOM 718 C C . THR A 1 105 ? 40.277 -15.261 14.892 1.00 90.12 105 THR A C 1
ATOM 720 O O . THR A 1 105 ? 39.276 -15.524 15.553 1.00 90.12 105 THR A O 1
ATOM 723 N N . GLY A 1 106 ? 40.868 -16.131 14.067 1.00 92.62 106 GLY A N 1
ATOM 724 C CA . GLY A 1 106 ? 40.385 -17.495 13.819 1.00 92.62 106 GLY A CA 1
ATOM 725 C C . GLY A 1 106 ? 40.283 -17.819 12.329 1.00 92.62 106 GLY A C 1
ATOM 726 O O . GLY A 1 106 ? 40.563 -16.975 11.476 1.00 92.62 106 GLY A O 1
ATOM 727 N N . ALA A 1 107 ? 39.903 -19.052 12.001 1.00 94.94 107 ALA A N 1
ATOM 728 C CA . ALA A 1 107 ? 39.635 -19.459 10.628 1.00 94.94 107 ALA A CA 1
ATOM 729 C C . ALA A 1 107 ? 38.285 -18.897 10.163 1.00 94.94 107 ALA A C 1
ATOM 731 O O . ALA A 1 107 ? 37.239 -19.229 10.722 1.00 94.94 107 ALA A O 1
ATOM 732 N N . ILE A 1 108 ? 38.312 -18.064 9.121 1.00 97.25 108 ILE A N 1
ATOM 733 C CA . ILE A 1 108 ? 37.119 -17.429 8.556 1.00 97.25 108 ILE A CA 1
ATOM 734 C C . ILE A 1 108 ? 36.599 -18.288 7.410 1.00 97.25 108 ILE A C 1
ATOM 736 O O . ILE A 1 108 ? 37.314 -18.535 6.439 1.00 97.25 108 ILE A O 1
ATOM 740 N N . THR A 1 109 ? 35.367 -18.766 7.546 1.00 95.56 109 THR A N 1
ATOM 741 C CA . THR A 1 109 ? 34.757 -19.728 6.608 1.00 95.56 109 THR A CA 1
ATOM 742 C C . THR A 1 109 ? 33.474 -19.217 5.957 1.00 95.56 109 THR A C 1
ATOM 744 O O . THR A 1 109 ? 33.023 -19.800 4.979 1.00 95.56 109 THR A O 1
ATOM 747 N N . GLY A 1 110 ? 32.936 -18.093 6.435 1.00 94.81 110 GLY A N 1
ATOM 748 C CA . GLY A 1 110 ? 31.787 -17.410 5.848 1.00 94.81 110 GLY A CA 1
ATOM 749 C C . GLY A 1 110 ? 31.811 -15.922 6.177 1.00 94.81 110 GLY A C 1
ATOM 750 O O . GLY A 1 110 ? 32.351 -15.526 7.213 1.00 94.81 110 GLY A O 1
ATOM 751 N N . LEU A 1 111 ? 31.247 -15.111 5.285 1.00 97.69 111 LEU A N 1
ATOM 752 C CA . LEU A 1 111 ? 31.163 -13.657 5.394 1.00 97.69 111 LEU A CA 1
ATOM 753 C C . LEU A 1 111 ? 29.878 -13.194 4.694 1.00 97.69 111 LEU A C 1
ATOM 755 O O . LEU A 1 111 ? 29.646 -13.587 3.555 1.00 97.69 111 LEU A O 1
ATOM 759 N N . SER A 1 112 ? 29.072 -12.365 5.356 1.00 98.12 112 SER A N 1
ATOM 760 C CA . SER A 1 112 ? 27.841 -11.788 4.802 1.00 98.12 112 SER A CA 1
ATOM 761 C C . SER A 1 112 ? 27.652 -10.362 5.308 1.00 98.12 112 SER A C 1
ATOM 763 O O . SER A 1 112 ? 28.026 -10.059 6.440 1.00 98.12 112 SER A O 1
ATOM 765 N N . ALA A 1 113 ? 27.052 -9.499 4.493 1.00 97.56 113 ALA A N 1
ATOM 766 C CA . ALA A 1 113 ? 26.778 -8.108 4.836 1.00 97.56 113 ALA A CA 1
ATOM 767 C C . ALA A 1 113 ? 25.332 -7.741 4.472 1.00 97.56 113 ALA A C 1
ATOM 769 O O . ALA A 1 113 ? 24.845 -8.167 3.431 1.00 97.56 113 ALA A O 1
ATOM 770 N N . GLY A 1 114 ? 24.675 -6.995 5.360 1.00 96.44 114 GLY A N 1
ATOM 771 C CA . GLY A 1 114 ? 23.286 -6.548 5.259 1.00 96.44 114 GLY A CA 1
ATOM 772 C C . GLY A 1 114 ? 23.161 -5.042 5.014 1.00 96.44 114 GLY A C 1
ATOM 773 O O . GLY A 1 114 ? 24.083 -4.424 4.486 1.00 96.44 114 GLY A O 1
ATOM 774 N N . TYR A 1 115 ? 22.052 -4.419 5.430 1.00 93.38 115 TYR A N 1
ATOM 775 C CA . TYR A 1 115 ? 21.843 -2.965 5.284 1.00 93.38 115 TYR A CA 1
ATOM 776 C C . TYR A 1 115 ? 22.986 -2.150 5.901 1.00 93.38 115 TYR A C 1
ATOM 778 O O . TYR A 1 115 ? 23.643 -1.358 5.230 1.00 93.38 115 TYR A O 1
ATOM 786 N N . GLY A 1 116 ? 23.250 -2.401 7.184 1.00 93.31 116 GLY A N 1
ATOM 787 C CA . GLY A 1 116 ? 24.231 -1.667 7.978 1.00 93.31 116 GLY A CA 1
ATOM 788 C C . GLY A 1 116 ? 24.996 -2.555 8.949 1.00 93.31 116 GLY A C 1
ATOM 789 O O . GLY A 1 116 ? 25.576 -2.049 9.900 1.00 93.31 116 GLY A O 1
ATOM 790 N N . HIS A 1 117 ? 24.991 -3.876 8.764 1.00 98.62 117 HIS A N 1
ATOM 791 C CA . HIS A 1 117 ? 25.719 -4.827 9.605 1.00 98.62 117 HIS A CA 1
ATOM 792 C C . HIS A 1 117 ? 26.464 -5.861 8.764 1.00 98.62 117 HIS A C 1
ATOM 794 O O . HIS A 1 117 ? 26.160 -6.091 7.595 1.00 98.62 117 HIS A O 1
ATOM 800 N N . THR A 1 118 ? 27.465 -6.486 9.369 1.00 98.75 118 THR A N 1
ATOM 801 C CA . THR A 1 118 ? 28.295 -7.519 8.752 1.00 98.75 118 THR A CA 1
ATOM 802 C C . THR A 1 118 ? 28.451 -8.665 9.731 1.00 98.75 118 THR A C 1
ATOM 804 O O . THR A 1 118 ? 28.637 -8.443 10.925 1.00 98.75 118 THR A O 1
ATOM 807 N N . CYS A 1 119 ? 28.418 -9.895 9.233 1.00 98.62 119 CYS A N 1
ATOM 808 C CA . CYS A 1 119 ? 28.656 -11.078 10.038 1.00 98.62 119 CYS A CA 1
ATOM 809 C C . CYS A 1 119 ? 29.651 -12.034 9.375 1.00 98.62 119 CYS A C 1
ATOM 811 O O . CYS A 1 119 ? 29.750 -12.120 8.151 1.00 98.62 119 CYS A O 1
ATOM 813 N N . ALA A 1 120 ? 30.377 -12.789 10.197 1.00 98.38 120 ALA A N 1
ATOM 814 C CA . ALA A 1 120 ? 31.349 -13.781 9.767 1.00 98.38 120 ALA A CA 1
ATOM 815 C C . ALA A 1 120 ? 31.244 -15.076 10.580 1.00 98.38 120 ALA A C 1
ATOM 817 O O . ALA A 1 120 ? 30.943 -15.058 11.778 1.00 98.38 120 ALA A O 1
ATOM 818 N N . ILE A 1 121 ? 31.565 -16.195 9.926 1.00 98.06 121 ILE A N 1
ATOM 819 C CA . ILE A 1 121 ? 31.764 -17.490 10.580 1.00 98.06 121 ILE A CA 1
ATOM 820 C C . ILE A 1 121 ? 33.249 -17.628 10.918 1.00 98.06 121 ILE A C 1
ATOM 822 O O . ILE A 1 121 ? 34.087 -17.698 10.014 1.00 98.06 121 ILE A O 1
ATOM 826 N N . VAL A 1 122 ? 33.568 -17.685 12.210 1.00 97.56 122 VAL A N 1
ATOM 827 C CA . VAL A 1 122 ? 34.933 -17.733 12.748 1.00 97.56 122 VAL A CA 1
ATOM 828 C C . VAL A 1 122 ? 35.085 -18.951 13.649 1.00 97.56 122 VAL A C 1
ATOM 830 O O . VAL A 1 122 ? 34.379 -19.071 14.648 1.00 97.56 122 VAL A O 1
ATOM 833 N N . ASP A 1 123 ? 35.983 -19.869 13.282 1.00 95.81 123 ASP A N 1
ATOM 834 C CA . ASP A 1 123 ? 36.196 -21.153 13.975 1.00 95.81 123 ASP A CA 1
ATOM 835 C C . ASP A 1 123 ? 34.889 -21.952 14.196 1.00 95.81 123 ASP A C 1
ATOM 837 O O . ASP A 1 123 ? 34.723 -22.680 15.175 1.00 95.81 123 ASP A O 1
ATOM 841 N N . GLY A 1 124 ? 33.939 -21.807 13.263 1.00 95.19 124 GLY A N 1
ATOM 842 C CA . GLY A 1 124 ? 32.613 -22.426 13.306 1.00 95.19 124 GLY A CA 1
ATOM 843 C C . GLY A 1 124 ? 31.580 -21.702 14.179 1.00 95.19 124 GLY A C 1
ATOM 844 O O . GLY A 1 124 ? 30.446 -22.162 14.241 1.00 95.19 124 GLY A O 1
ATOM 845 N N . GLY A 1 125 ? 31.923 -20.611 14.867 1.00 97.31 125 GLY A N 1
ATOM 846 C CA . GLY A 1 125 ? 30.966 -19.736 15.560 1.00 97.31 125 GLY A CA 1
ATOM 847 C C . GLY A 1 125 ? 30.583 -18.512 14.723 1.00 97.31 125 GLY A C 1
ATOM 848 O O . GLY A 1 125 ? 31.269 -18.192 13.755 1.00 97.31 125 GLY A O 1
ATOM 849 N N . ALA A 1 126 ? 29.519 -17.799 15.099 1.00 98.12 126 ALA A N 1
ATOM 850 C CA . ALA A 1 126 ? 29.097 -16.567 14.424 1.00 98.12 126 ALA A CA 1
ATOM 851 C C . ALA A 1 126 ? 29.515 -15.311 15.207 1.00 98.12 126 ALA A C 1
ATOM 853 O O . ALA A 1 126 ? 29.312 -15.212 16.424 1.00 98.12 126 ALA A O 1
ATOM 854 N N . LYS A 1 127 ? 30.066 -14.325 14.493 1.00 98.69 127 LYS A N 1
ATOM 855 C CA . LYS A 1 127 ? 30.294 -12.967 15.001 1.00 98.69 127 LYS A CA 1
ATOM 856 C C . LYS A 1 127 ? 29.690 -11.934 14.057 1.00 98.69 127 LYS A C 1
ATOM 858 O O . LYS A 1 127 ? 29.851 -12.074 12.851 1.00 98.69 127 LYS A O 1
ATOM 863 N N . CYS A 1 128 ? 29.070 -10.893 14.601 1.00 98.75 128 CYS A N 1
ATOM 864 C CA . CYS A 1 128 ? 28.464 -9.796 13.843 1.00 98.75 128 CYS A CA 1
ATOM 865 C C . CYS A 1 128 ? 28.952 -8.430 14.350 1.00 98.75 128 CYS A C 1
ATOM 867 O O . CYS A 1 128 ? 29.357 -8.314 15.502 1.00 98.75 128 CYS A O 1
ATOM 869 N N . TRP A 1 129 ? 28.927 -7.398 13.511 1.00 98.81 129 TRP A N 1
ATOM 870 C CA . TRP A 1 129 ? 29.219 -6.001 13.857 1.00 98.81 129 TRP A CA 1
ATOM 871 C C . TRP A 1 129 ? 28.443 -5.035 12.953 1.00 98.81 129 TRP A C 1
ATOM 873 O O . TRP A 1 129 ? 27.831 -5.453 11.974 1.00 98.81 129 TRP A O 1
ATOM 883 N N . GLY A 1 130 ? 28.465 -3.748 13.279 1.00 98.69 130 GLY A N 1
ATOM 884 C CA . GLY A 1 130 ? 27.666 -2.697 12.657 1.00 98.69 130 GLY A CA 1
ATOM 885 C C . GLY A 1 130 ? 26.366 -2.428 13.409 1.00 98.69 130 GLY A C 1
ATOM 886 O O . GLY A 1 130 ? 26.319 -2.500 14.642 1.00 98.69 130 GLY A O 1
ATOM 887 N N . ARG A 1 131 ? 25.315 -2.122 12.651 1.00 97.25 131 ARG A N 1
ATOM 888 C CA . ARG A 1 131 ? 23.976 -1.758 13.114 1.00 97.25 131 ARG A CA 1
ATOM 889 C C . ARG A 1 131 ? 23.358 -2.858 13.968 1.00 97.25 131 ARG A C 1
ATOM 891 O O . ARG A 1 131 ? 23.489 -4.038 13.659 1.00 97.25 131 ARG A O 1
ATOM 898 N N . ASN A 1 132 ? 22.670 -2.459 15.035 1.00 97.06 132 ASN A N 1
ATOM 899 C CA . ASN A 1 132 ? 21.971 -3.393 15.920 1.00 97.06 132 ASN A CA 1
ATOM 900 C C . ASN A 1 132 ? 20.630 -2.852 16.439 1.00 97.06 132 ASN A C 1
ATOM 902 O O . ASN A 1 132 ? 20.147 -3.304 17.473 1.00 97.06 132 ASN A O 1
ATOM 906 N N . THR A 1 133 ? 20.033 -1.850 15.792 1.00 87.25 133 THR A N 1
ATOM 907 C CA . THR A 1 133 ? 18.828 -1.179 16.311 1.00 87.25 133 THR A CA 1
ATOM 908 C C . THR A 1 133 ? 17.639 -2.118 16.531 1.00 87.25 133 THR A C 1
ATOM 910 O O . THR A 1 133 ? 16.822 -1.862 17.413 1.00 87.25 133 THR A O 1
ATOM 913 N N . LEU A 1 134 ? 17.573 -3.217 15.777 1.00 80.88 134 LEU A N 1
ATOM 914 C CA . LEU A 1 134 ? 16.519 -4.232 15.812 1.00 80.88 134 LEU A CA 1
ATOM 915 C C . LEU A 1 134 ? 17.034 -5.594 16.316 1.00 80.88 134 LEU A C 1
ATOM 917 O O . LEU A 1 134 ? 16.298 -6.578 16.324 1.00 80.88 134 LEU A O 1
ATOM 921 N N . GLY A 1 135 ? 18.280 -5.656 16.796 1.00 93.69 135 GLY A N 1
ATOM 922 C CA . GLY A 1 135 ? 18.904 -6.882 17.290 1.00 93.69 135 GLY A CA 1
ATOM 923 C C . GLY A 1 135 ? 19.646 -7.688 16.221 1.00 93.69 135 GLY A C 1
ATOM 924 O O . GLY A 1 135 ? 19.926 -8.861 16.455 1.00 93.69 135 GLY A O 1
ATOM 925 N N . GLU A 1 136 ? 19.984 -7.083 15.079 1.00 98.06 136 GLU A N 1
ATOM 926 C CA . GLU A 1 136 ? 20.643 -7.683 13.908 1.00 98.06 136 GLU A CA 1
ATOM 927 C C . GLU A 1 136 ? 21.941 -8.445 14.250 1.00 98.06 136 GLU A C 1
ATOM 929 O O . GLU A 1 136 ? 22.298 -9.414 13.571 1.00 98.06 136 GLU A O 1
ATOM 934 N N . LEU A 1 137 ? 22.627 -8.062 15.338 1.00 98.62 137 LEU A N 1
ATOM 935 C CA . LEU A 1 137 ? 23.861 -8.703 15.809 1.00 98.62 137 LEU A CA 1
ATOM 936 C C . LEU A 1 137 ? 23.624 -9.953 16.674 1.00 98.62 137 LEU A C 1
ATOM 938 O O . LEU A 1 137 ? 24.578 -10.670 16.970 1.00 98.62 137 LEU A O 1
ATOM 942 N N . GLY A 1 138 ? 22.394 -10.209 17.130 1.00 97.88 138 GLY A N 1
ATOM 943 C CA . GLY A 1 138 ? 22.029 -11.430 17.861 1.00 97.88 138 GLY A CA 1
ATOM 944 C C . GLY A 1 138 ? 22.694 -11.590 19.237 1.00 97.88 138 GLY A C 1
ATOM 945 O O . GLY A 1 138 ? 22.733 -12.688 19.800 1.00 97.88 138 GLY A O 1
ATOM 946 N N . ASN A 1 139 ? 23.253 -10.514 19.795 1.00 96.75 139 ASN A N 1
ATOM 947 C CA . ASN A 1 139 ? 24.003 -10.513 21.057 1.00 96.75 139 ASN A CA 1
ATOM 948 C C . ASN A 1 139 ? 23.126 -10.245 22.301 1.00 96.75 139 ASN A C 1
ATOM 950 O O . ASN A 1 139 ? 23.653 -10.017 23.390 1.00 96.75 139 ASN A O 1
ATOM 954 N N . GLY A 1 140 ? 21.799 -10.232 22.141 1.00 89.75 140 GLY A N 1
ATOM 955 C CA . GLY A 1 140 ? 20.828 -9.946 23.200 1.00 89.75 140 GLY A CA 1
ATOM 956 C C . GLY A 1 140 ? 20.588 -8.457 23.476 1.00 89.75 140 GLY A C 1
ATOM 957 O O . GLY A 1 140 ? 19.693 -8.125 24.253 1.00 89.75 140 GLY A O 1
ATOM 958 N N . GLY A 1 141 ? 21.348 -7.558 22.846 1.00 82.69 141 GLY A N 1
ATOM 959 C CA . GLY A 1 141 ? 21.183 -6.107 22.94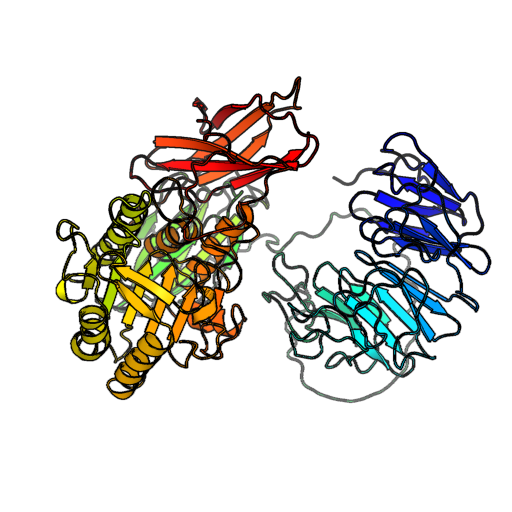7 1.00 82.69 141 GLY A CA 1
ATOM 960 C C . GLY A 1 141 ? 20.716 -5.471 21.637 1.00 82.69 141 GLY A C 1
ATOM 961 O O . GLY A 1 141 ? 20.528 -6.161 20.641 1.00 82.69 141 GLY A O 1
ATOM 962 N N . THR A 1 142 ? 20.555 -4.145 21.649 1.00 89.12 142 THR A N 1
ATOM 963 C CA . THR A 1 142 ? 20.226 -3.336 20.456 1.00 89.12 142 THR A CA 1
ATOM 964 C C . THR A 1 142 ? 21.236 -2.212 20.186 1.00 89.12 142 THR A C 1
ATOM 966 O O . THR A 1 142 ? 20.957 -1.226 19.510 1.00 89.12 142 THR A O 1
ATOM 969 N N . THR A 1 143 ? 22.427 -2.313 20.776 1.00 87.75 143 THR A N 1
ATOM 970 C CA . THR A 1 143 ? 23.501 -1.327 20.604 1.00 87.75 143 THR A CA 1
ATOM 971 C C . THR A 1 143 ? 24.393 -1.734 19.440 1.00 87.75 143 THR A C 1
ATOM 973 O O . THR A 1 143 ? 24.907 -2.859 19.447 1.00 87.75 143 THR A O 1
ATOM 976 N N . SER A 1 144 ? 24.552 -0.843 18.455 1.00 92.75 144 SER A N 1
ATOM 977 C CA . SER A 1 144 ? 25.474 -1.020 17.325 1.00 92.75 144 SER A CA 1
ATOM 978 C C . SER A 1 144 ? 26.915 -1.182 17.817 1.00 92.75 144 SER A C 1
ATOM 980 O O . SER A 1 144 ? 27.280 -0.684 18.886 1.00 92.75 144 SER A O 1
ATOM 982 N N . SER A 1 145 ? 27.746 -1.890 17.056 1.00 97.00 145 SER A N 1
ATOM 983 C CA . SER A 1 145 ? 29.122 -2.196 17.450 1.00 97.00 145 SER A CA 1
ATOM 984 C C . SER A 1 145 ? 30.087 -2.011 16.292 1.00 97.00 145 SER A C 1
ATOM 986 O O . SER A 1 145 ? 30.026 -2.752 15.322 1.00 97.00 145 SER A O 1
ATOM 988 N N . GLY A 1 146 ? 31.063 -1.115 16.444 1.00 97.56 146 GLY A N 1
ATOM 989 C CA . GLY A 1 146 ? 32.186 -0.988 15.508 1.00 97.56 146 GLY A CA 1
ATOM 990 C C . GLY A 1 146 ? 33.204 -2.133 15.578 1.00 97.56 146 GLY A C 1
ATOM 991 O O . GLY A 1 146 ? 34.222 -2.077 14.900 1.00 97.56 146 GLY A O 1
ATOM 992 N N . LEU A 1 147 ? 32.972 -3.149 16.418 1.00 98.12 147 LEU A N 1
ATOM 993 C CA . LEU A 1 147 ? 33.820 -4.335 16.562 1.00 98.12 147 LEU A CA 1
ATOM 994 C C . LEU A 1 147 ? 32.982 -5.625 16.490 1.00 98.12 147 LEU A C 1
ATOM 996 O O . LEU A 1 147 ? 31.838 -5.627 16.958 1.00 98.12 147 LEU A O 1
ATOM 1000 N N . PRO A 1 148 ? 33.539 -6.742 15.983 1.00 98.50 148 PRO A N 1
ATOM 1001 C CA . PRO A 1 148 ? 32.881 -8.051 15.989 1.00 98.50 148 PRO A CA 1
ATOM 1002 C C . PRO A 1 148 ? 32.469 -8.519 17.390 1.00 98.50 148 PRO A C 1
ATOM 1004 O O . PRO A 1 148 ? 33.311 -8.773 18.254 1.00 98.50 148 PRO A O 1
ATOM 1007 N N . VAL A 1 149 ? 31.169 -8.725 17.596 1.00 98.44 149 VAL A N 1
ATOM 1008 C CA . VAL A 1 149 ? 30.582 -9.316 18.806 1.00 98.44 149 VAL A CA 1
ATOM 1009 C C . VAL A 1 149 ? 30.088 -10.732 18.533 1.00 98.44 149 VAL A C 1
ATOM 1011 O O . VAL A 1 149 ? 29.672 -11.057 17.425 1.00 98.44 149 VAL A O 1
ATOM 1014 N N . ALA A 1 150 ? 30.151 -11.601 19.542 1.00 98.25 150 ALA A N 1
ATOM 1015 C CA . ALA A 1 150 ? 29.656 -12.968 19.419 1.00 98.25 150 ALA A CA 1
ATOM 1016 C C . ALA A 1 150 ? 28.121 -13.000 19.397 1.00 98.25 150 ALA A C 1
ATOM 1018 O O . ALA A 1 150 ? 27.475 -12.325 20.202 1.00 98.25 150 ALA A O 1
ATOM 1019 N N . VAL A 1 151 ? 27.559 -13.830 18.519 1.00 98.62 151 VAL A N 1
ATOM 1020 C CA . VAL A 1 151 ? 26.119 -14.106 18.491 1.00 98.62 151 VAL A CA 1
ATOM 1021 C C . VAL A 1 151 ? 25.761 -15.053 19.639 1.00 98.62 151 VAL A C 1
ATOM 1023 O O . VAL A 1 151 ? 26.450 -16.048 19.893 1.00 98.62 151 VAL A O 1
ATOM 1026 N N . THR A 1 152 ? 24.673 -14.758 20.349 1.00 97.25 152 THR A N 1
ATOM 1027 C CA . THR A 1 152 ? 24.244 -15.532 21.520 1.00 97.25 152 THR A CA 1
ATOM 1028 C C . THR A 1 152 ? 23.917 -16.968 21.120 1.00 97.25 152 THR A C 1
ATOM 1030 O O . THR A 1 152 ? 23.097 -17.202 20.242 1.00 97.25 152 THR A O 1
ATOM 1033 N N . GLY A 1 153 ? 24.549 -17.943 21.777 1.00 94.25 153 GLY A N 1
ATOM 1034 C CA . GLY A 1 153 ? 24.289 -19.369 21.550 1.00 94.25 153 GLY A CA 1
ATOM 1035 C C . GLY A 1 153 ? 24.994 -19.992 20.337 1.00 94.25 153 GLY A C 1
ATOM 1036 O O . GLY A 1 153 ? 25.011 -21.215 20.241 1.00 94.25 153 GLY A O 1
ATOM 1037 N N . LEU A 1 154 ? 25.647 -19.207 19.469 1.00 96.06 154 LEU A N 1
ATOM 1038 C CA . LEU A 1 154 ? 26.303 -19.690 18.241 1.00 96.06 154 LEU A CA 1
ATOM 1039 C C . LEU A 1 154 ? 27.831 -19.677 18.342 1.00 96.06 154 LEU A C 1
ATOM 1041 O O . LEU A 1 154 ? 28.529 -19.003 17.585 1.00 96.06 154 LEU A O 1
ATOM 1045 N N . THR A 1 155 ? 28.371 -20.431 19.298 1.00 94.75 155 THR A N 1
ATOM 1046 C CA . THR A 1 155 ? 29.822 -20.495 19.552 1.00 94.75 155 THR A CA 1
ATOM 1047 C C . THR A 1 155 ? 30.567 -21.500 18.673 1.00 94.75 155 THR A C 1
ATOM 1049 O O . THR A 1 155 ? 31.790 -21.434 18.590 1.00 94.75 155 THR A O 1
ATOM 1052 N N . SER A 1 156 ? 29.858 -22.439 18.042 1.00 93.81 156 SER A N 1
ATOM 1053 C CA . SER A 1 156 ? 30.414 -23.444 17.129 1.00 93.81 156 SER A CA 1
ATOM 1054 C C . SER A 1 156 ? 29.308 -24.054 16.258 1.00 93.81 156 SER A C 1
ATOM 1056 O O . SER A 1 156 ? 28.126 -23.873 16.546 1.00 93.81 156 SER A O 1
ATOM 1058 N N . GLY A 1 157 ? 29.686 -24.807 15.222 1.00 92.50 157 GLY A N 1
ATOM 1059 C CA . GLY A 1 157 ? 28.760 -25.573 14.387 1.00 92.50 157 GLY A CA 1
ATOM 1060 C C . GLY A 1 157 ? 28.068 -24.793 13.266 1.00 92.50 157 GLY A C 1
ATOM 1061 O O . GLY A 1 157 ? 27.446 -25.435 12.428 1.00 92.50 157 GLY A O 1
ATOM 1062 N N . VAL A 1 158 ? 28.197 -23.470 13.182 1.00 96.50 158 VAL A N 1
ATOM 1063 C CA . VAL A 1 158 ? 27.610 -22.657 12.104 1.00 96.50 158 VAL A CA 1
ATOM 1064 C C . VAL A 1 158 ? 28.221 -23.057 10.757 1.00 96.50 158 VAL A C 1
ATOM 1066 O O . VAL A 1 158 ? 29.441 -23.040 10.596 1.00 96.50 158 VAL A O 1
ATOM 1069 N N . GLN A 1 159 ? 27.369 -23.443 9.807 1.00 94.06 159 GLN A N 1
ATOM 1070 C CA . GLN A 1 159 ? 27.750 -23.875 8.457 1.00 94.06 159 GLN A CA 1
ATOM 1071 C C . GLN A 1 159 ? 27.530 -22.775 7.419 1.00 94.06 159 GLN A C 1
ATOM 1073 O O . GLN A 1 159 ? 28.329 -22.623 6.499 1.00 94.06 159 GLN A O 1
ATOM 1078 N N . GLN A 1 160 ? 26.444 -22.015 7.567 1.00 94.44 160 GLN A N 1
ATOM 1079 C CA . GLN A 1 160 ? 26.055 -20.931 6.667 1.00 94.44 160 GLN A CA 1
ATOM 1080 C C . GLN A 1 160 ? 25.495 -19.764 7.474 1.00 94.44 160 GLN A C 1
ATOM 1082 O O . GLN A 1 160 ? 24.956 -19.966 8.563 1.00 94.44 160 GLN A O 1
ATOM 1087 N N . LEU A 1 161 ? 25.629 -18.554 6.937 1.00 96.25 161 LEU A N 1
ATOM 1088 C CA . LEU A 1 161 ? 25.211 -17.314 7.578 1.00 96.25 161 LEU A CA 1
ATOM 1089 C C . LEU A 1 161 ? 24.834 -16.297 6.501 1.00 96.25 161 LEU A C 1
ATOM 1091 O O . LEU A 1 161 ? 25.621 -16.072 5.583 1.00 96.25 161 LEU A O 1
ATOM 1095 N N . VAL A 1 162 ? 23.665 -15.681 6.637 1.00 97.56 162 VAL A N 1
ATOM 1096 C CA . VAL A 1 162 ? 23.166 -14.631 5.746 1.00 97.56 162 VAL A CA 1
ATOM 1097 C C . VAL A 1 162 ? 22.739 -13.445 6.597 1.00 97.56 162 VAL A C 1
ATOM 1099 O O . VAL A 1 162 ? 21.827 -13.553 7.410 1.00 97.56 162 VAL A O 1
ATOM 1102 N N . ALA A 1 163 ? 23.414 -12.318 6.408 1.00 97.50 163 ALA A N 1
ATOM 1103 C CA . ALA A 1 163 ? 22.947 -11.010 6.841 1.00 97.50 163 ALA A CA 1
ATOM 1104 C C . ALA A 1 163 ? 22.055 -10.458 5.724 1.00 97.50 163 ALA A C 1
ATOM 1106 O O . ALA A 1 163 ? 22.555 -10.135 4.649 1.00 97.50 163 ALA A O 1
ATOM 1107 N N . ALA A 1 164 ? 20.748 -10.426 5.967 1.00 96.12 164 ALA A N 1
ATOM 1108 C CA . ALA A 1 164 ? 19.764 -9.825 5.077 1.00 96.12 164 ALA A CA 1
ATOM 1109 C C . ALA A 1 164 ? 19.703 -8.308 5.327 1.00 96.12 164 ALA A C 1
ATOM 1111 O O . ALA A 1 164 ? 20.631 -7.736 5.899 1.00 96.12 164 ALA A O 1
ATOM 1112 N N . TYR A 1 165 ? 18.630 -7.623 4.928 1.00 94.00 165 TYR A N 1
ATOM 1113 C CA . TYR A 1 165 ? 18.563 -6.172 5.103 1.00 94.00 165 TYR A CA 1
ATOM 1114 C C . TYR A 1 165 ? 18.583 -5.765 6.587 1.00 94.00 165 TYR A C 1
ATOM 1116 O O . TYR A 1 165 ? 19.544 -5.138 7.020 1.00 94.00 165 TYR A O 1
ATOM 1124 N N . LYS A 1 166 ? 17.595 -6.177 7.393 1.00 95.00 166 LYS A N 1
ATOM 1125 C CA . LYS A 1 166 ? 17.498 -5.837 8.833 1.00 95.00 166 LYS A CA 1
ATOM 1126 C C . LYS A 1 166 ? 17.411 -7.060 9.759 1.00 95.00 166 LYS A C 1
ATOM 1128 O O . LYS A 1 166 ? 17.078 -6.937 10.936 1.00 95.00 166 LYS A O 1
ATOM 1133 N N . HIS A 1 167 ? 17.725 -8.246 9.251 1.00 98.25 167 HIS A N 1
ATOM 1134 C CA . HIS A 1 167 ? 17.758 -9.495 10.012 1.00 98.25 167 HIS A CA 1
ATOM 1135 C C . HIS A 1 167 ? 18.928 -10.372 9.565 1.00 98.25 167 HIS A C 1
ATOM 1137 O O . HIS A 1 167 ? 19.600 -10.099 8.568 1.00 98.25 167 HIS A O 1
ATOM 1143 N N . THR A 1 168 ? 19.209 -11.415 10.335 1.00 98.62 168 THR A N 1
ATOM 1144 C CA . THR A 1 168 ? 20.311 -12.342 10.089 1.00 98.62 168 THR A CA 1
ATOM 1145 C C . THR A 1 168 ? 19.841 -13.765 10.341 1.00 98.62 168 THR A C 1
ATOM 1147 O O . THR A 1 168 ? 19.153 -14.020 11.327 1.00 98.62 168 THR A O 1
ATOM 1150 N N . CYS A 1 169 ? 20.245 -14.697 9.481 1.00 98.25 169 CYS A N 1
ATOM 1151 C CA . CYS A 1 169 ? 19.937 -16.114 9.616 1.00 98.25 169 CYS A CA 1
ATOM 1152 C C . CYS A 1 169 ? 21.189 -16.988 9.508 1.00 98.25 169 CYS A C 1
ATOM 1154 O O . CYS A 1 169 ? 22.151 -16.638 8.823 1.00 98.25 169 CYS A O 1
ATOM 1156 N N . ALA A 1 170 ? 21.178 -18.143 10.167 1.00 97.50 170 ALA A N 1
ATOM 1157 C CA . ALA A 1 170 ? 22.268 -19.107 10.191 1.00 97.50 170 ALA A CA 1
ATOM 1158 C C . ALA A 1 170 ? 21.754 -20.549 10.117 1.00 97.50 170 ALA A C 1
ATOM 1160 O O . ALA A 1 170 ? 20.718 -20.869 10.692 1.00 97.50 170 ALA A O 1
ATOM 1161 N N . VAL A 1 171 ? 22.540 -21.435 9.500 1.00 94.69 171 VAL A N 1
ATOM 1162 C CA . VAL A 1 171 ? 22.364 -22.894 9.618 1.00 94.69 171 VAL A CA 1
ATOM 1163 C C . VAL A 1 171 ? 23.434 -23.439 10.552 1.00 94.69 171 VAL A C 1
ATOM 1165 O O . VAL A 1 171 ? 24.624 -23.164 10.361 1.00 94.69 171 VAL A O 1
ATOM 1168 N N . VAL A 1 172 ? 23.033 -24.233 11.544 1.00 90.19 172 VAL A N 1
ATOM 1169 C CA . VAL A 1 172 ? 23.942 -24.879 12.504 1.00 90.19 172 VAL A CA 1
ATOM 1170 C C . VAL A 1 172 ? 24.018 -26.384 12.221 1.00 90.19 172 VAL A C 1
ATOM 1172 O O . VAL A 1 172 ? 23.041 -27.007 11.823 1.00 90.19 172 VAL A O 1
ATOM 1175 N N . ALA A 1 173 ? 25.191 -26.992 12.407 1.00 79.69 173 ALA A N 1
ATOM 1176 C CA . ALA A 1 173 ? 25.407 -28.427 12.242 1.00 79.69 173 ALA A CA 1
ATOM 1177 C C . ALA A 1 173 ? 24.443 -29.218 13.137 1.00 79.69 173 ALA A C 1
ATOM 1179 O O . ALA A 1 173 ? 24.435 -29.026 14.353 1.00 79.69 173 ALA A O 1
ATOM 1180 N N . GLY A 1 174 ? 23.663 -30.120 12.543 1.00 64.31 174 GLY A N 1
ATOM 1181 C CA . GLY A 1 174 ? 22.492 -30.681 13.218 1.00 64.31 174 GLY A CA 1
ATOM 1182 C C . GLY A 1 174 ? 21.186 -29.974 12.857 1.00 64.31 174 GLY A C 1
ATOM 1183 O O . GLY A 1 174 ? 20.202 -30.172 13.560 1.00 64.31 174 GLY A O 1
ATOM 1184 N N . ASP A 1 175 ? 21.175 -29.279 11.713 1.00 62.22 175 ASP A N 1
ATOM 1185 C CA . ASP A 1 175 ? 20.052 -29.219 10.772 1.00 62.22 175 ASP A CA 1
ATOM 1186 C C . ASP A 1 175 ? 19.055 -28.045 10.995 1.00 62.22 175 ASP A C 1
ATOM 1188 O O . ASP A 1 175 ? 18.381 -27.620 10.058 1.00 62.22 175 ASP A O 1
ATOM 1192 N N . ALA A 1 176 ? 19.078 -27.384 12.161 1.00 81.06 176 ALA A N 1
ATOM 1193 C CA . ALA A 1 176 ? 18.218 -26.228 12.446 1.00 81.06 176 ALA A CA 1
ATOM 1194 C C . ALA A 1 176 ? 18.699 -24.911 11.801 1.00 81.06 176 ALA A C 1
ATOM 1196 O O . ALA A 1 176 ? 19.841 -24.468 12.010 1.00 81.06 176 ALA A O 1
ATOM 1197 N N . MET A 1 177 ? 17.788 -24.246 11.085 1.00 93.56 177 MET A N 1
ATOM 1198 C CA . MET A 1 177 ? 17.927 -22.848 10.678 1.00 93.56 177 MET A CA 1
ATOM 1199 C C . MET A 1 177 ? 17.447 -21.920 11.797 1.00 93.56 177 MET A C 1
ATOM 1201 O O . MET A 1 177 ? 16.400 -22.134 12.411 1.00 93.56 177 MET A O 1
ATOM 1205 N N . LEU A 1 178 ? 18.230 -20.880 12.067 1.00 96.88 178 LEU A N 1
ATOM 1206 C CA . LEU A 1 178 ? 17.950 -19.882 13.089 1.00 96.88 178 LEU A CA 1
ATOM 1207 C C . LEU A 1 178 ? 17.960 -18.491 12.467 1.00 96.88 178 LEU A C 1
ATOM 1209 O O . LEU A 1 178 ? 18.876 -18.196 11.705 1.00 96.88 178 LEU A O 1
ATOM 1213 N N . CYS A 1 179 ? 17.030 -17.621 12.849 1.00 98.19 179 CYS A N 1
ATOM 1214 C CA . CYS A 1 179 ? 16.999 -16.220 12.427 1.00 98.19 179 CYS A CA 1
ATOM 1215 C C . CYS A 1 179 ? 16.886 -15.271 13.631 1.00 98.19 179 CYS A C 1
ATOM 1217 O O . CYS A 1 179 ? 16.465 -15.670 14.715 1.00 98.19 179 CYS A O 1
ATOM 1219 N N . TRP A 1 180 ? 17.324 -14.022 13.482 1.00 98.62 180 TRP A N 1
ATOM 1220 C CA . TRP A 1 180 ? 17.164 -12.948 14.470 1.00 98.62 180 TRP A CA 1
ATOM 1221 C C . TRP A 1 180 ? 17.232 -11.560 13.817 1.00 98.62 180 TRP A C 1
ATOM 1223 O O . TRP A 1 180 ? 17.703 -11.423 12.693 1.00 98.62 180 TRP A O 1
ATOM 1233 N N . GLY A 1 181 ? 16.809 -10.520 14.534 1.00 97.81 181 GLY A N 1
ATOM 1234 C CA . GLY A 1 181 ? 16.708 -9.141 14.052 1.00 97.81 181 GLY A CA 1
ATOM 1235 C C . GLY A 1 181 ? 15.256 -8.694 13.876 1.00 97.81 181 GLY A C 1
ATOM 1236 O O . GLY A 1 181 ? 14.395 -9.078 14.676 1.00 97.81 181 GLY A O 1
ATOM 1237 N N . ALA A 1 182 ? 15.011 -7.877 12.847 1.00 89.19 182 ALA A N 1
ATOM 1238 C CA . ALA A 1 182 ? 13.680 -7.414 12.448 1.00 89.19 182 ALA A CA 1
ATOM 1239 C C . ALA A 1 182 ? 12.752 -8.576 12.063 1.00 89.19 182 ALA A C 1
ATOM 1241 O O . ALA A 1 182 ? 13.227 -9.607 11.585 1.00 89.19 182 ALA A O 1
ATOM 1242 N N . ASN A 1 183 ? 11.451 -8.403 12.298 1.00 93.69 183 ASN A N 1
ATOM 1243 C CA . ASN A 1 183 ? 10.444 -9.418 11.995 1.00 93.69 183 ASN A CA 1
ATOM 1244 C C . ASN A 1 183 ? 9.074 -8.818 11.632 1.00 93.69 183 ASN A C 1
ATOM 1246 O O . ASN A 1 183 ? 8.071 -9.513 11.741 1.00 93.69 183 ASN A O 1
ATOM 1250 N N . ASP A 1 184 ? 9.012 -7.538 11.253 1.00 76.62 184 ASP A N 1
ATOM 1251 C CA . ASP A 1 184 ? 7.747 -6.809 11.065 1.00 76.62 184 ASP A CA 1
ATOM 1252 C C . ASP A 1 184 ? 6.860 -7.444 9.973 1.00 76.62 184 ASP A C 1
ATOM 1254 O O . ASP A 1 184 ? 5.650 -7.244 9.961 1.00 76.62 184 ASP A O 1
ATOM 1258 N N . TYR A 1 185 ? 7.451 -8.247 9.083 1.00 78.00 185 TYR A N 1
ATOM 1259 C CA . TYR A 1 185 ? 6.773 -8.992 8.024 1.00 78.00 185 TYR A CA 1
ATOM 1260 C C . TYR A 1 185 ? 6.933 -10.509 8.173 1.00 78.00 185 TYR A C 1
ATOM 1262 O O . TYR A 1 185 ? 6.718 -11.239 7.210 1.00 78.00 185 TYR A O 1
ATOM 1270 N N . GLY A 1 186 ? 7.357 -11.006 9.337 1.00 88.06 186 GLY A N 1
ATOM 1271 C CA . GLY A 1 186 ? 7.581 -12.432 9.566 1.00 88.06 186 GLY A CA 1
ATOM 1272 C C . GLY A 1 186 ? 8.907 -12.974 9.020 1.00 88.06 186 GLY A C 1
ATOM 1273 O O . GLY A 1 186 ? 9.053 -14.187 8.887 1.00 88.06 186 GLY A O 1
ATOM 1274 N N . GLU A 1 187 ? 9.891 -12.120 8.715 1.00 94.69 187 GLU A N 1
ATOM 1275 C CA . GLU A 1 187 ? 11.193 -12.468 8.119 1.00 94.69 187 GLU A CA 1
ATOM 1276 C C . GLU A 1 187 ? 11.978 -13.556 8.860 1.00 94.69 187 GLU A C 1
ATOM 1278 O O . GLU A 1 187 ? 12.808 -14.250 8.258 1.00 94.69 187 GLU A O 1
ATOM 1283 N N . LEU A 1 188 ? 11.728 -13.718 10.161 1.00 96.50 188 LEU A N 1
ATOM 1284 C CA . LEU A 1 188 ? 12.378 -14.721 10.998 1.00 96.50 188 LEU A CA 1
ATOM 1285 C C . LEU A 1 188 ? 11.771 -16.116 10.835 1.00 96.50 188 LEU A C 1
ATOM 1287 O O . LEU A 1 188 ? 12.410 -17.086 11.232 1.00 96.50 188 LEU A O 1
ATOM 1291 N N . GLY A 1 189 ? 10.578 -16.236 10.249 1.00 94.62 189 GLY A N 1
ATOM 1292 C CA . GLY A 1 189 ? 9.955 -17.521 9.934 1.00 94.62 189 GLY A CA 1
ATOM 1293 C C . GLY A 1 189 ? 9.535 -18.330 11.164 1.00 94.62 189 GLY A C 1
ATOM 1294 O O . GLY A 1 189 ? 9.336 -19.541 11.062 1.00 94.62 189 GLY A O 1
ATOM 1295 N N . ASP A 1 190 ? 9.440 -17.698 12.337 1.00 90.06 190 ASP A N 1
ATOM 1296 C CA . ASP A 1 190 ? 9.107 -18.345 13.612 1.00 90.06 190 ASP A CA 1
ATOM 1297 C C . ASP A 1 190 ? 7.597 -18.365 13.908 1.00 90.06 190 ASP A C 1
ATOM 1299 O O . ASP A 1 190 ? 7.183 -18.730 15.008 1.00 90.06 190 ASP A O 1
ATOM 1303 N N . GLY A 1 191 ? 6.769 -18.012 12.919 1.00 83.94 191 GLY A N 1
ATOM 1304 C CA . GLY A 1 191 ? 5.315 -17.916 13.053 1.00 83.94 191 GLY A CA 1
ATOM 1305 C C . GLY A 1 191 ? 4.841 -16.662 13.784 1.00 83.94 191 GLY A C 1
ATOM 1306 O O . GLY A 1 191 ? 3.677 -16.594 14.163 1.00 83.94 191 GLY A O 1
ATOM 1307 N N . THR A 1 192 ? 5.726 -15.689 14.012 1.00 81.38 192 THR A N 1
ATOM 1308 C CA . THR A 1 192 ? 5.395 -14.409 14.649 1.00 81.38 192 THR A CA 1
ATOM 1309 C C . THR A 1 192 ? 5.882 -13.237 13.801 1.00 81.38 192 THR A C 1
ATOM 1311 O O . THR A 1 192 ? 6.702 -13.427 12.905 1.00 81.38 192 THR A O 1
ATOM 1314 N N . THR A 1 193 ? 5.439 -12.026 14.136 1.00 78.44 193 THR A N 1
ATOM 1315 C CA . THR A 1 193 ? 5.933 -10.744 13.594 1.00 78.44 193 THR A CA 1
ATOM 1316 C C . THR A 1 193 ? 6.811 -9.977 14.596 1.00 78.44 193 THR A C 1
ATOM 1318 O O . THR A 1 193 ? 7.131 -8.802 14.445 1.00 78.44 193 THR A O 1
ATOM 1321 N N . ILE A 1 194 ? 7.233 -10.637 15.679 1.00 77.94 194 ILE A N 1
ATOM 1322 C CA . ILE A 1 194 ? 7.964 -9.986 16.771 1.00 77.94 194 ILE A CA 1
ATOM 1323 C C . ILE A 1 194 ? 9.471 -10.151 16.557 1.00 77.94 194 ILE A C 1
ATOM 1325 O O . ILE A 1 194 ? 9.974 -11.276 16.509 1.00 77.94 194 ILE A O 1
ATOM 1329 N N . GLY A 1 195 ? 10.210 -9.041 16.511 1.00 79.69 195 GLY A N 1
ATOM 1330 C CA . GLY A 1 195 ? 11.673 -9.047 16.397 1.00 79.69 195 GLY A CA 1
ATOM 1331 C C . GLY A 1 195 ? 12.385 -9.840 17.505 1.00 79.69 195 GLY A C 1
ATOM 1332 O O . GLY A 1 195 ? 11.887 -10.001 18.628 1.00 79.69 195 GLY A O 1
ATOM 1333 N N . ARG A 1 196 ? 13.588 -10.349 17.214 1.00 93.38 196 ARG A N 1
ATOM 1334 C CA . ARG A 1 196 ? 14.378 -11.173 18.150 1.00 93.38 196 ARG A CA 1
ATOM 1335 C C . ARG A 1 196 ? 15.799 -10.651 18.277 1.00 93.38 196 ARG A C 1
ATOM 1337 O O . ARG A 1 196 ? 16.533 -10.564 17.305 1.00 93.38 196 ARG A O 1
ATOM 1344 N N . LYS A 1 197 ? 16.237 -10.390 19.509 1.00 94.88 197 LYS A N 1
ATOM 1345 C CA . LYS A 1 197 ? 17.609 -9.922 19.807 1.00 94.88 197 LYS A CA 1
ATOM 1346 C C . LYS A 1 197 ? 18.624 -11.062 19.930 1.00 94.88 197 LYS A C 1
ATOM 1348 O O . LYS A 1 197 ? 19.813 -10.825 20.135 1.00 94.88 197 LYS A O 1
ATOM 1353 N N . THR A 1 198 ? 18.149 -12.299 19.865 1.00 96.56 198 THR A N 1
ATOM 1354 C CA . THR A 1 198 ? 18.931 -13.536 19.916 1.00 96.56 198 THR A CA 1
ATOM 1355 C C . THR A 1 198 ? 18.363 -14.521 18.896 1.00 96.56 198 THR A C 1
ATOM 1357 O O . THR A 1 198 ? 17.161 -14.451 18.646 1.00 96.56 198 THR A O 1
ATOM 1360 N N . PRO A 1 199 ? 19.170 -15.453 18.358 1.00 98.00 199 PRO A N 1
ATOM 1361 C CA . PRO A 1 199 ? 18.697 -16.466 17.411 1.00 98.00 199 PRO A CA 1
ATOM 1362 C C . PRO A 1 199 ? 17.445 -17.217 17.896 1.00 98.00 199 PRO A C 1
ATOM 1364 O O . PRO A 1 199 ? 17.417 -17.688 19.036 1.00 98.00 199 PRO A O 1
ATOM 1367 N N . VAL A 1 200 ? 16.440 -17.342 17.026 1.00 95.81 200 VAL A N 1
ATOM 1368 C CA . VAL A 1 200 ? 15.235 -18.172 17.197 1.00 95.81 200 VAL A CA 1
ATOM 1369 C C . VAL A 1 200 ? 15.145 -19.200 16.069 1.00 95.81 200 VAL A C 1
ATOM 1371 O O . VAL A 1 200 ? 15.628 -18.938 14.971 1.00 95.81 200 VAL A O 1
ATOM 1374 N N . SER A 1 201 ? 14.554 -20.365 16.334 1.00 94.44 201 SER A N 1
ATOM 1375 C CA . SER A 1 201 ? 14.311 -21.394 15.317 1.00 94.44 201 SER A CA 1
ATOM 1376 C C . SER A 1 201 ? 13.281 -20.962 14.287 1.00 94.44 201 SER A C 1
ATOM 1378 O O . SER A 1 201 ? 12.231 -20.434 14.643 1.00 94.44 201 SER A O 1
ATOM 1380 N N . VAL A 1 202 ? 13.579 -21.261 13.024 1.00 95.75 202 VAL A N 1
ATOM 1381 C CA . VAL A 1 202 ? 12.639 -21.120 11.914 1.00 95.75 202 VAL A CA 1
ATOM 1382 C C . VAL A 1 202 ? 11.687 -22.318 11.903 1.00 95.75 202 VAL A C 1
ATOM 1384 O O . VAL A 1 202 ? 12.123 -23.471 11.924 1.00 95.75 202 VAL A O 1
ATOM 1387 N N . SER A 1 203 ? 10.383 -22.057 11.859 1.00 90.62 203 SER A N 1
ATOM 1388 C CA . SER A 1 203 ? 9.344 -23.087 11.913 1.00 90.62 203 SER A CA 1
ATOM 1389 C C . SER A 1 203 ? 9.453 -24.064 10.741 1.00 90.62 203 SER A C 1
ATOM 1391 O O . SER A 1 203 ? 9.443 -23.667 9.580 1.00 90.62 203 SER A O 1
ATOM 1393 N N . GLY A 1 204 ? 9.536 -25.364 11.036 1.00 86.25 204 GLY A N 1
ATOM 1394 C CA . GLY A 1 204 ? 9.544 -26.420 10.016 1.00 86.25 204 GLY A CA 1
ATOM 1395 C C . GLY A 1 204 ? 10.857 -26.573 9.236 1.00 86.25 204 GLY A C 1
ATOM 1396 O O . GLY A 1 204 ? 10.916 -27.400 8.327 1.00 86.25 204 GLY A O 1
ATOM 1397 N N . LEU A 1 205 ? 11.908 -25.830 9.603 1.00 88.94 205 LEU A N 1
ATOM 1398 C CA . LEU A 1 205 ? 13.260 -25.930 9.039 1.00 88.94 205 LEU A CA 1
ATOM 1399 C C . LEU A 1 205 ? 14.268 -26.401 10.093 1.00 88.94 205 LEU A C 1
ATOM 1401 O O . LEU A 1 205 ? 15.315 -25.794 10.326 1.00 88.94 205 LEU A O 1
ATOM 1405 N N . ASP A 1 206 ? 13.918 -27.518 10.728 1.00 82.06 206 ASP A N 1
ATOM 1406 C CA . ASP A 1 206 ? 14.754 -28.199 11.715 1.00 82.06 206 ASP A CA 1
ATOM 1407 C C . ASP A 1 206 ? 15.831 -29.087 11.071 1.00 82.06 206 ASP A C 1
ATOM 1409 O O . ASP A 1 206 ? 16.691 -29.569 11.808 1.00 82.06 206 ASP A O 1
ATOM 1413 N N . SER A 1 207 ? 15.757 -29.339 9.749 1.00 81.31 207 SER A N 1
ATOM 1414 C CA . SER A 1 207 ? 16.749 -30.093 8.967 1.00 81.31 207 SER A CA 1
ATOM 1415 C C . SER A 1 207 ? 16.840 -29.782 7.478 1.00 81.31 207 SER A C 1
ATOM 1417 O O . SER A 1 207 ? 15.955 -29.156 6.897 1.00 81.31 207 SER A O 1
ATOM 1419 N N . ASP A 1 208 ? 17.942 -30.247 6.870 1.00 82.94 208 ASP A N 1
ATOM 1420 C CA . ASP A 1 208 ? 18.144 -30.355 5.421 1.00 82.94 208 ASP A CA 1
ATOM 1421 C C . ASP A 1 208 ? 18.196 -29.015 4.664 1.00 82.94 208 ASP A C 1
ATOM 1423 O O . ASP A 1 208 ? 17.965 -28.966 3.454 1.00 82.94 208 ASP A O 1
ATOM 1427 N N . VAL A 1 209 ? 18.552 -27.921 5.349 1.00 90.06 209 VAL A N 1
ATOM 1428 C CA . VAL A 1 209 ? 18.773 -26.608 4.723 1.00 90.06 209 VAL A CA 1
ATOM 1429 C C . VAL A 1 209 ? 20.155 -26.552 4.070 1.00 90.06 209 VAL A C 1
ATOM 1431 O O . VAL A 1 209 ? 21.191 -26.587 4.736 1.00 90.06 209 VAL A O 1
ATOM 1434 N N . THR A 1 210 ? 20.180 -26.427 2.744 1.00 89.56 210 THR A N 1
ATOM 1435 C CA . THR A 1 210 ? 21.409 -26.450 1.933 1.00 89.56 210 THR A CA 1
ATOM 1436 C C . THR A 1 210 ? 21.834 -25.087 1.401 1.00 89.56 210 THR A C 1
ATOM 1438 O O . THR A 1 210 ? 23.005 -24.920 1.056 1.00 89.56 210 THR A O 1
ATOM 1441 N N . ALA A 1 211 ? 20.932 -24.108 1.361 1.00 90.31 211 ALA A N 1
ATOM 1442 C CA . ALA A 1 211 ? 21.225 -22.735 0.961 1.00 90.31 211 ALA A CA 1
ATOM 1443 C C . ALA A 1 211 ? 20.217 -21.771 1.591 1.00 90.31 211 ALA A C 1
ATOM 1445 O O . ALA A 1 211 ? 19.086 -22.162 1.874 1.00 90.31 211 ALA A O 1
ATOM 1446 N N . MET A 1 212 ? 20.620 -20.514 1.775 1.00 94.50 212 MET A N 1
ATOM 1447 C CA . MET A 1 212 ? 19.762 -19.432 2.261 1.00 94.50 212 MET A CA 1
ATOM 1448 C C . MET A 1 212 ? 19.994 -18.162 1.443 1.00 94.50 212 MET A C 1
ATOM 1450 O O . MET A 1 212 ? 21.100 -17.927 0.954 1.00 94.50 212 MET A O 1
ATOM 1454 N N . SER A 1 213 ? 18.969 -17.324 1.354 1.00 94.25 213 SER A N 1
ATOM 1455 C CA . SER A 1 213 ? 19.036 -15.966 0.821 1.00 94.25 213 SER A CA 1
ATOM 1456 C C . SER A 1 213 ? 18.113 -15.061 1.632 1.00 94.25 213 SER A C 1
ATOM 1458 O O . SER A 1 213 ? 17.102 -15.519 2.159 1.00 94.25 213 SER A O 1
ATOM 1460 N N . GLY A 1 214 ? 18.455 -13.782 1.743 1.00 90.88 214 GLY A N 1
ATOM 1461 C CA . GLY A 1 214 ? 17.658 -12.791 2.458 1.00 90.88 214 GLY A CA 1
ATOM 1462 C C . GLY A 1 214 ? 17.520 -11.519 1.635 1.00 90.88 214 GLY A C 1
ATOM 1463 O O . GLY A 1 214 ? 18.494 -11.059 1.041 1.00 90.88 214 GLY A O 1
ATOM 1464 N N . GLY A 1 215 ? 16.312 -10.968 1.593 1.00 90.19 215 GLY A N 1
ATOM 1465 C CA . GLY A 1 215 ? 15.992 -9.720 0.907 1.00 90.19 215 GLY A CA 1
ATOM 1466 C C . GLY A 1 215 ? 15.727 -8.558 1.864 1.00 90.19 215 GLY A C 1
ATOM 1467 O O . GLY A 1 215 ? 16.152 -8.571 3.020 1.00 90.19 215 GLY A O 1
ATOM 1468 N N . TYR A 1 216 ? 15.007 -7.543 1.368 1.00 86.19 216 TYR A N 1
ATOM 1469 C CA . TYR A 1 216 ? 14.638 -6.354 2.151 1.00 86.19 216 TYR A CA 1
ATOM 1470 C C . TYR A 1 216 ? 13.811 -6.699 3.398 1.00 86.19 216 TYR A C 1
ATOM 1472 O O . TYR A 1 216 ? 14.056 -6.167 4.475 1.00 86.19 216 TYR A O 1
ATOM 1480 N N . GLY A 1 217 ? 12.837 -7.589 3.231 1.00 88.44 217 GLY A N 1
ATOM 1481 C CA . GLY A 1 217 ? 11.927 -8.023 4.287 1.00 88.44 217 GLY A CA 1
ATOM 1482 C C . GLY A 1 217 ? 11.458 -9.454 4.061 1.00 88.44 217 GLY A C 1
ATOM 1483 O O . GLY A 1 217 ? 10.318 -9.760 4.352 1.00 88.44 217 GLY A O 1
ATOM 1484 N N . HIS A 1 218 ? 12.279 -10.312 3.452 1.00 94.12 218 HIS A N 1
ATOM 1485 C CA . HIS A 1 218 ? 11.944 -11.721 3.230 1.00 94.12 218 HIS A CA 1
ATOM 1486 C C . HIS A 1 218 ? 13.182 -12.607 3.351 1.00 94.12 218 HIS A C 1
ATOM 1488 O O . HIS A 1 218 ? 14.316 -12.129 3.238 1.00 94.12 218 HIS A O 1
ATOM 1494 N N . THR A 1 219 ? 12.959 -13.899 3.548 1.00 96.69 219 THR A N 1
ATOM 1495 C CA . THR A 1 219 ? 13.988 -14.931 3.632 1.00 96.69 219 THR A CA 1
ATOM 1496 C C . THR A 1 219 ? 13.578 -16.108 2.766 1.00 96.69 219 THR A C 1
ATOM 1498 O O . THR A 1 219 ? 12.413 -16.489 2.738 1.00 96.69 219 THR A O 1
ATOM 1501 N N . CYS A 1 220 ? 14.544 -16.706 2.081 1.00 96.00 220 CYS A N 1
ATOM 1502 C CA . CYS A 1 220 ? 14.365 -17.948 1.353 1.00 96.00 220 CYS A CA 1
ATOM 1503 C C . CYS A 1 220 ? 15.420 -18.971 1.772 1.00 96.00 220 CYS A C 1
ATOM 1505 O O . CYS A 1 220 ? 16.562 -18.621 2.079 1.00 96.00 220 CYS A O 1
ATOM 1507 N N . ALA A 1 221 ? 15.062 -20.246 1.729 1.00 94.44 221 ALA A N 1
ATOM 1508 C CA . ALA A 1 221 ? 15.937 -21.366 2.021 1.00 94.44 221 ALA A CA 1
ATOM 1509 C C . ALA A 1 221 ? 15.673 -22.529 1.060 1.00 94.44 221 ALA A C 1
ATOM 1511 O O . ALA A 1 221 ? 14.532 -22.809 0.708 1.00 94.44 221 ALA A O 1
ATOM 1512 N N . VAL A 1 222 ? 16.726 -23.238 0.656 1.00 91.94 222 VAL A N 1
ATOM 1513 C CA . VAL A 1 222 ? 16.595 -24.515 -0.060 1.00 91.94 222 VAL A CA 1
ATOM 1514 C C . VAL A 1 222 ? 16.610 -25.637 0.967 1.00 91.94 222 VAL A C 1
ATOM 1516 O O . VAL A 1 222 ? 17.649 -25.878 1.588 1.00 91.94 222 VAL A O 1
ATOM 1519 N N . ALA A 1 223 ? 15.480 -26.319 1.136 1.00 86.31 223 ALA A N 1
ATOM 1520 C CA . ALA A 1 223 ? 15.296 -27.376 2.122 1.00 86.31 223 ALA A CA 1
ATOM 1521 C C . ALA A 1 223 ? 14.362 -28.476 1.604 1.00 86.31 223 ALA A C 1
ATOM 1523 O O . ALA A 1 223 ? 13.415 -28.185 0.878 1.00 86.31 223 ALA A O 1
ATOM 1524 N N . ASN A 1 224 ? 14.584 -29.729 2.017 1.00 71.62 224 ASN A N 1
ATOM 1525 C CA . ASN A 1 224 ? 13.704 -30.866 1.693 1.00 71.62 224 ASN A CA 1
ATOM 1526 C C . ASN A 1 224 ? 13.375 -31.003 0.186 1.00 71.62 224 ASN A C 1
ATOM 1528 O O . ASN A 1 224 ? 12.216 -31.178 -0.181 1.00 71.62 224 ASN A O 1
ATOM 1532 N N . ASP A 1 225 ? 14.390 -30.903 -0.680 1.00 70.06 225 ASP A N 1
ATOM 1533 C CA . ASP A 1 225 ? 14.276 -30.962 -2.150 1.00 70.06 225 ASP A CA 1
ATOM 1534 C C . ASP A 1 225 ? 13.480 -29.808 -2.814 1.00 70.06 225 ASP A C 1
ATOM 1536 O O . ASP A 1 225 ? 13.172 -29.891 -4.004 1.00 70.06 225 ASP A O 1
ATOM 1540 N N . GLY A 1 226 ? 13.198 -28.709 -2.096 1.00 82.88 226 GLY A N 1
ATOM 1541 C CA . GLY A 1 226 ? 12.480 -27.537 -2.618 1.00 82.88 226 GLY A CA 1
ATOM 1542 C C . GLY A 1 226 ? 13.019 -26.190 -2.124 1.00 82.88 226 GLY A C 1
ATOM 1543 O O . GLY A 1 226 ? 13.905 -26.123 -1.269 1.00 82.88 226 GLY A O 1
ATOM 1544 N N . VAL A 1 227 ? 12.490 -25.099 -2.684 1.00 90.56 227 VAL A N 1
ATOM 1545 C CA . VAL A 1 227 ? 12.746 -23.732 -2.205 1.00 90.56 227 VAL A CA 1
ATOM 1546 C C . VAL A 1 227 ? 11.578 -23.315 -1.330 1.00 90.56 227 VAL A C 1
ATOM 1548 O O . VAL A 1 227 ? 10.425 -23.447 -1.735 1.00 90.56 227 VAL A O 1
ATOM 1551 N N . LYS A 1 228 ? 11.885 -22.788 -0.150 1.00 91.50 228 LYS A N 1
ATOM 1552 C CA . LYS A 1 228 ? 10.908 -22.176 0.738 1.00 91.50 228 LYS A CA 1
ATOM 1553 C C . LYS A 1 228 ? 11.211 -20.705 0.914 1.00 91.50 228 LYS A C 1
ATOM 1555 O O . LYS A 1 228 ? 12.362 -20.374 1.179 1.00 91.50 228 LYS A O 1
ATOM 1560 N N . CYS A 1 229 ? 10.207 -19.849 0.810 1.00 94.69 229 CYS A N 1
ATOM 1561 C CA . CYS A 1 229 ? 10.331 -18.412 1.016 1.00 94.69 229 CYS A CA 1
ATOM 1562 C C . CYS A 1 229 ? 9.260 -17.927 1.995 1.00 94.69 229 CYS A C 1
ATOM 1564 O O . CYS A 1 229 ? 8.167 -18.485 2.063 1.00 94.69 229 CYS A O 1
ATOM 1566 N N . TRP A 1 230 ? 9.601 -16.923 2.796 1.00 95.31 230 TRP A N 1
ATOM 1567 C CA . TRP A 1 230 ? 8.689 -16.278 3.734 1.00 95.31 230 TRP A CA 1
ATOM 1568 C C . TRP A 1 230 ? 9.096 -14.837 4.013 1.00 95.31 230 TRP A C 1
ATOM 1570 O O . TRP A 1 230 ? 10.201 -14.410 3.675 1.00 95.31 230 TRP A O 1
ATOM 1580 N N . GLY A 1 231 ? 8.212 -14.081 4.644 1.00 91.25 231 GLY A N 1
ATOM 1581 C CA . GLY A 1 231 ? 8.355 -12.655 4.887 1.00 91.25 231 GLY A CA 1
ATOM 1582 C C . GLY A 1 231 ? 7.441 -11.826 3.987 1.00 91.25 231 GLY A C 1
ATOM 1583 O O . GLY A 1 231 ? 6.434 -12.304 3.481 1.00 91.25 231 GLY A O 1
ATOM 1584 N N . TRP A 1 232 ? 7.811 -10.578 3.739 1.00 85.00 232 TRP A N 1
ATOM 1585 C CA . TRP A 1 232 ? 7.102 -9.625 2.891 1.00 85.00 232 TRP A CA 1
ATOM 1586 C C . TRP A 1 232 ? 6.995 -10.093 1.429 1.00 85.00 232 TRP A C 1
ATOM 1588 O O . TRP A 1 232 ? 8.027 -10.420 0.841 1.00 85.00 232 TRP A O 1
ATOM 1598 N N . ASN A 1 233 ? 5.803 -10.021 0.806 1.00 85.56 233 ASN A N 1
ATOM 1599 C CA . ASN A 1 233 ? 5.564 -10.446 -0.587 1.00 85.56 233 ASN A CA 1
ATOM 1600 C C . ASN A 1 233 ? 4.912 -9.397 -1.525 1.00 85.56 233 ASN A C 1
ATOM 1602 O O . ASN A 1 233 ? 4.287 -9.757 -2.519 1.00 85.56 233 ASN A O 1
ATOM 1606 N N . ARG A 1 234 ? 5.043 -8.087 -1.258 1.00 69.19 234 ARG A N 1
ATOM 1607 C CA . ARG A 1 234 ? 4.323 -7.030 -2.018 1.00 69.19 234 ARG A CA 1
ATOM 1608 C C . ARG A 1 234 ? 4.531 -7.037 -3.542 1.00 69.19 234 ARG A C 1
ATOM 1610 O O . ARG A 1 234 ? 3.671 -6.548 -4.265 1.00 69.19 234 ARG A O 1
ATOM 1617 N N . VAL A 1 235 ? 5.666 -7.529 -4.028 1.00 71.25 235 VAL A N 1
ATOM 1618 C CA . VAL A 1 235 ? 6.003 -7.590 -5.460 1.00 71.25 235 VAL A CA 1
ATOM 1619 C C . VAL A 1 235 ? 6.189 -9.030 -5.953 1.00 71.25 235 VAL A C 1
ATOM 1621 O O . VAL A 1 235 ? 6.805 -9.246 -6.993 1.00 71.25 235 VAL A O 1
ATOM 1624 N N . GLY A 1 236 ? 5.679 -10.022 -5.214 1.00 77.56 236 GLY A N 1
ATOM 1625 C CA . GLY A 1 236 ? 5.773 -11.439 -5.580 1.00 77.56 236 GLY A CA 1
ATOM 1626 C C . GLY A 1 236 ? 7.122 -12.099 -5.265 1.00 77.56 236 GLY A C 1
ATOM 1627 O O . GLY A 1 236 ? 7.394 -13.194 -5.752 1.00 77.56 236 GLY A O 1
ATOM 1628 N N . GLN A 1 237 ? 7.971 -11.469 -4.447 1.00 84.62 237 GLN A N 1
ATOM 1629 C CA . GLN A 1 237 ? 9.305 -11.961 -4.082 1.00 84.62 237 GLN A CA 1
ATOM 1630 C C . GLN A 1 237 ? 9.356 -13.331 -3.367 1.00 84.62 237 GLN A C 1
ATOM 1632 O O . GLN A 1 237 ? 10.433 -13.921 -3.314 1.00 84.62 237 GLN A O 1
ATOM 1637 N N . LEU A 1 238 ? 8.245 -13.850 -2.831 1.00 85.31 238 LEU A N 1
ATOM 1638 C CA . LEU A 1 238 ? 8.159 -15.209 -2.278 1.00 85.31 238 LEU A CA 1
ATOM 1639 C C . LEU A 1 238 ? 7.785 -16.261 -3.328 1.00 85.31 238 LEU A C 1
ATOM 1641 O O . LEU A 1 238 ? 8.052 -17.438 -3.113 1.00 85.31 238 LEU A O 1
ATOM 1645 N N . GLY A 1 239 ? 7.168 -15.869 -4.447 1.00 78.75 239 GLY A N 1
ATOM 1646 C CA . GLY A 1 239 ? 6.796 -16.797 -5.522 1.00 78.75 239 GLY A CA 1
ATOM 1647 C C . GLY A 1 239 ? 5.742 -17.852 -5.146 1.00 78.75 239 GLY A C 1
ATOM 1648 O O . GLY A 1 239 ? 5.694 -18.910 -5.769 1.00 78.75 239 GLY A O 1
ATOM 1649 N N . ASP A 1 240 ? 4.911 -17.594 -4.134 1.00 71.75 240 ASP A N 1
ATOM 1650 C CA . ASP A 1 240 ? 3.884 -18.521 -3.627 1.00 71.75 240 ASP A CA 1
ATOM 1651 C C . ASP A 1 240 ? 2.439 -17.994 -3.767 1.00 71.75 240 ASP A C 1
ATOM 1653 O O . ASP A 1 240 ? 1.490 -18.644 -3.334 1.00 71.75 240 ASP A O 1
ATOM 1657 N N . GLY A 1 241 ? 2.256 -16.812 -4.364 1.00 61.34 241 GLY A N 1
ATOM 1658 C CA . GLY A 1 241 ? 0.948 -16.168 -4.537 1.00 61.34 241 GLY A CA 1
ATOM 1659 C C . GLY A 1 241 ? 0.340 -15.558 -3.265 1.00 61.34 241 GLY A C 1
ATOM 1660 O O . GLY A 1 241 ? -0.768 -15.029 -3.329 1.00 61.34 241 GLY A O 1
ATOM 1661 N N . SER A 1 242 ? 1.034 -15.603 -2.124 1.00 56.72 242 SER A N 1
ATOM 1662 C CA . SER A 1 242 ? 0.599 -14.955 -0.877 1.00 56.72 242 SER A CA 1
ATOM 1663 C C . SER A 1 242 ? 0.921 -13.449 -0.860 1.00 56.72 242 SER A C 1
ATOM 1665 O O . SER A 1 242 ? 1.704 -12.972 -1.674 1.00 56.72 242 SER A O 1
ATOM 1667 N N . ALA A 1 243 ? 0.370 -12.670 0.078 1.00 50.59 243 ALA A N 1
ATOM 1668 C CA . ALA A 1 243 ? 0.761 -11.260 0.268 1.00 50.59 243 ALA A CA 1
ATOM 1669 C C . ALA A 1 243 ? 2.000 -11.087 1.177 1.00 50.59 243 ALA A C 1
ATOM 1671 O O . ALA A 1 243 ? 2.739 -10.103 1.055 1.00 50.59 243 ALA A O 1
ATOM 1672 N N . TRP A 1 244 ? 2.224 -12.050 2.074 1.00 67.12 244 TRP A N 1
ATOM 1673 C CA . TRP A 1 244 ? 3.394 -12.270 2.929 1.00 67.12 244 TRP A CA 1
ATOM 1674 C C . TRP A 1 244 ? 3.159 -13.561 3.741 1.00 67.12 244 TRP A C 1
ATOM 1676 O O . TRP A 1 244 ? 2.023 -14.034 3.815 1.00 67.12 244 TRP A O 1
ATOM 1686 N N . THR A 1 245 ? 4.196 -14.137 4.357 1.00 70.69 245 THR A N 1
ATOM 1687 C CA . THR A 1 245 ? 4.048 -15.308 5.250 1.00 70.69 245 THR A CA 1
ATOM 1688 C C . THR A 1 245 ? 4.987 -15.233 6.460 1.00 70.69 245 THR A C 1
ATOM 1690 O O . THR A 1 245 ? 6.140 -14.829 6.339 1.00 70.69 245 THR A O 1
ATOM 1693 N N . THR A 1 246 ? 4.528 -15.657 7.645 1.00 76.94 246 THR A N 1
ATOM 1694 C CA . THR A 1 246 ? 5.342 -15.725 8.887 1.00 76.94 246 THR A CA 1
ATOM 1695 C C . THR A 1 246 ? 6.071 -17.050 9.084 1.00 76.94 246 THR A C 1
ATOM 1697 O O . THR A 1 246 ? 6.803 -17.230 10.060 1.00 76.94 246 THR A O 1
ATOM 1700 N N . THR A 1 247 ? 5.849 -18.014 8.193 1.00 88.81 247 THR A N 1
ATOM 1701 C CA . THR A 1 247 ? 6.475 -19.337 8.228 1.00 88.81 247 THR A CA 1
ATOM 1702 C C . THR A 1 247 ? 6.915 -19.733 6.822 1.00 88.81 247 THR A C 1
ATOM 1704 O O . THR A 1 247 ? 6.283 -19.298 5.861 1.00 88.81 247 THR A O 1
ATOM 1707 N N . PRO A 1 248 ? 7.974 -20.550 6.675 1.00 89.50 248 PRO A N 1
ATOM 1708 C CA . PRO A 1 248 ? 8.459 -20.993 5.370 1.00 89.50 248 PRO A CA 1
ATOM 1709 C C . PRO A 1 248 ? 7.370 -21.645 4.503 1.00 89.50 248 PRO A C 1
ATOM 1711 O O . PRO A 1 248 ? 6.949 -22.773 4.775 1.00 89.50 248 PRO A O 1
ATOM 1714 N N . GLY A 1 249 ? 6.957 -20.959 3.435 1.00 84.88 249 GLY A N 1
ATOM 1715 C CA . GLY A 1 249 ? 6.049 -21.473 2.406 1.00 84.88 249 GLY A CA 1
ATOM 1716 C C . GLY A 1 249 ? 6.822 -22.046 1.221 1.00 84.88 249 GLY A C 1
ATOM 1717 O O . GLY A 1 249 ? 7.933 -21.602 0.947 1.00 84.88 249 GLY A O 1
ATOM 1718 N N . ASP A 1 250 ? 6.275 -23.049 0.532 1.00 83.19 250 ASP A N 1
ATOM 1719 C CA . ASP A 1 250 ? 6.883 -23.567 -0.699 1.00 83.19 250 ASP A CA 1
ATOM 1720 C C . ASP A 1 250 ? 6.741 -22.549 -1.833 1.00 83.19 250 ASP A C 1
ATOM 1722 O O . ASP A 1 250 ? 5.644 -22.062 -2.100 1.00 83.19 250 ASP A O 1
ATOM 1726 N N . VAL A 1 251 ? 7.842 -22.278 -2.536 1.00 74.88 251 VAL A N 1
ATOM 1727 C CA . VAL A 1 251 ? 7.778 -21.566 -3.816 1.00 74.88 251 VAL A CA 1
ATOM 1728 C C . VAL A 1 251 ? 7.028 -22.466 -4.793 1.00 74.88 251 VAL A C 1
ATOM 1730 O O . VAL A 1 251 ? 7.412 -23.623 -4.995 1.00 74.88 251 VAL A O 1
ATOM 1733 N N . ILE A 1 252 ? 5.944 -21.965 -5.380 1.00 64.31 252 ILE A N 1
ATOM 1734 C CA . ILE A 1 252 ? 5.099 -22.774 -6.258 1.00 64.31 252 ILE A CA 1
ATOM 1735 C C . ILE A 1 252 ? 5.842 -22.994 -7.580 1.00 64.31 252 ILE A C 1
ATOM 1737 O O . ILE A 1 252 ? 6.214 -22.040 -8.257 1.00 64.31 252 ILE A O 1
ATOM 1741 N N . ASP A 1 253 ? 6.045 -24.261 -7.958 1.00 49.62 253 ASP A N 1
ATOM 1742 C CA . ASP A 1 253 ? 6.459 -24.648 -9.310 1.00 49.62 253 ASP A CA 1
ATOM 1743 C C . ASP A 1 253 ? 5.208 -24.749 -10.203 1.00 49.62 253 ASP A C 1
ATOM 1745 O O . ASP A 1 253 ? 4.456 -25.724 -10.086 1.00 49.62 253 ASP A O 1
ATOM 1749 N N . PRO A 1 254 ? 4.957 -23.787 -11.109 1.00 42.06 254 PRO A N 1
ATOM 1750 C CA . PRO A 1 254 ? 3.780 -23.808 -11.976 1.00 42.06 254 PRO A CA 1
ATOM 1751 C C . PRO A 1 254 ? 3.820 -24.928 -13.034 1.00 42.06 254 PRO A C 1
ATOM 1753 O O . PRO A 1 254 ? 2.824 -25.155 -13.719 1.00 42.06 254 PRO A O 1
ATOM 1756 N N . SER A 1 255 ? 4.941 -25.648 -13.183 1.00 37.72 255 SER A N 1
ATOM 1757 C CA . SER A 1 255 ? 5.099 -26.755 -14.137 1.00 37.72 255 SER A CA 1
ATOM 1758 C C . SER A 1 255 ? 4.866 -28.148 -13.535 1.00 37.72 255 SER A C 1
ATOM 1760 O O . SER A 1 255 ? 4.781 -29.137 -14.274 1.00 37.72 255 SER A O 1
ATOM 1762 N N . ALA A 1 256 ? 4.720 -28.252 -12.210 1.00 33.28 256 ALA A N 1
ATOM 1763 C CA . ALA A 1 256 ? 4.452 -29.520 -11.550 1.00 33.28 256 ALA A CA 1
ATOM 1764 C C . ALA A 1 256 ? 2.969 -29.911 -11.733 1.00 33.28 256 ALA A C 1
ATOM 1766 O O . ALA A 1 256 ? 2.079 -29.185 -11.283 1.00 33.28 256 ALA A O 1
ATOM 1767 N N . PRO A 1 257 ? 2.645 -31.061 -12.366 1.00 32.09 257 PRO A N 1
ATOM 1768 C CA . PRO A 1 257 ? 1.270 -31.539 -12.404 1.00 32.09 257 PRO A CA 1
ATOM 1769 C C . PRO A 1 257 ? 0.787 -31.726 -10.968 1.00 32.09 257 PRO A C 1
ATOM 1771 O O . PRO A 1 257 ? 1.511 -32.269 -10.142 1.00 32.09 257 PRO A O 1
ATOM 1774 N N . ASN A 1 258 ? -0.431 -31.275 -10.690 1.00 32.41 258 ASN A N 1
ATOM 1775 C CA . ASN A 1 258 ? -1.058 -31.278 -9.374 1.00 32.41 258 ASN A CA 1
ATOM 1776 C C . ASN A 1 258 ? -1.050 -32.698 -8.757 1.00 32.41 258 ASN A C 1
ATOM 1778 O O . ASN A 1 258 ? -1.960 -33.498 -8.991 1.00 32.41 258 ASN A O 1
ATOM 1782 N N . VAL A 1 259 ? 0.003 -33.054 -8.011 1.00 29.67 259 VAL A N 1
ATOM 1783 C CA . VAL A 1 259 ? 0.064 -34.300 -7.242 1.00 29.67 259 VAL A CA 1
ATOM 1784 C C . VAL A 1 259 ? -0.251 -33.949 -5.803 1.00 29.67 259 VAL A C 1
ATOM 1786 O O . VAL A 1 259 ? 0.566 -33.393 -5.078 1.00 29.67 259 VAL A O 1
ATOM 1789 N N . THR A 1 260 ? -1.457 -34.305 -5.383 1.00 28.41 260 THR A N 1
ATOM 1790 C CA . THR A 1 260 ? -1.884 -34.240 -3.989 1.00 28.41 260 THR A CA 1
ATOM 1791 C C . THR A 1 260 ? -0.876 -35.002 -3.110 1.00 28.41 260 THR A C 1
ATOM 1793 O O . THR A 1 260 ? -0.686 -36.206 -3.332 1.00 28.41 260 THR A O 1
ATOM 1796 N N . PRO A 1 261 ? -0.224 -34.376 -2.111 1.00 29.05 261 PRO A N 1
ATOM 1797 C CA . PRO A 1 261 ? 0.721 -35.087 -1.263 1.00 29.05 261 PRO A CA 1
ATOM 1798 C C . PRO A 1 261 ? -0.041 -36.072 -0.368 1.00 29.05 261 PRO A C 1
ATOM 1800 O O . PRO A 1 261 ? -0.720 -35.704 0.587 1.00 29.05 261 PRO A O 1
ATOM 1803 N N . THR A 1 262 ? 0.068 -37.363 -0.685 1.00 26.75 262 THR A N 1
ATOM 1804 C CA . THR A 1 262 ? -0.312 -38.441 0.235 1.00 26.75 262 THR A CA 1
ATOM 1805 C C . THR A 1 262 ? 0.894 -38.743 1.127 1.00 26.75 262 THR A C 1
ATOM 1807 O O . THR A 1 262 ? 1.958 -39.072 0.595 1.00 26.75 262 THR A O 1
ATOM 1810 N N . PRO A 1 263 ? 0.785 -38.692 2.467 1.00 31.41 263 PRO A N 1
ATOM 1811 C CA . PRO A 1 263 ? 1.926 -38.945 3.329 1.00 31.41 263 PRO A CA 1
ATOM 1812 C C . PRO A 1 263 ? 2.198 -40.448 3.347 1.00 31.41 263 PRO A C 1
ATOM 1814 O O . PRO A 1 263 ? 1.480 -41.216 3.985 1.00 31.41 263 PRO A O 1
ATOM 1817 N N . THR A 1 264 ? 3.257 -40.888 2.670 1.00 26.55 264 THR A N 1
ATOM 1818 C CA . THR A 1 264 ? 3.767 -42.249 2.868 1.00 26.55 264 THR A CA 1
ATOM 1819 C C . THR A 1 264 ? 5.274 -42.221 3.057 1.00 26.55 264 THR A C 1
ATOM 1821 O O . THR A 1 264 ? 6.049 -42.148 2.108 1.00 26.55 264 THR A O 1
ATOM 1824 N N . ARG A 1 265 ? 5.698 -42.310 4.322 1.00 34.47 265 ARG A N 1
ATOM 1825 C CA . ARG A 1 265 ? 7.085 -42.609 4.686 1.00 34.47 265 ARG A CA 1
ATOM 1826 C C . ARG A 1 265 ? 7.438 -44.010 4.197 1.00 34.47 265 ARG A C 1
ATOM 1828 O O . ARG A 1 265 ? 6.937 -44.985 4.750 1.00 34.47 265 ARG A O 1
ATOM 1835 N N . THR A 1 266 ? 8.403 -44.109 3.289 1.00 25.83 266 THR A N 1
ATOM 1836 C CA . THR A 1 266 ? 9.298 -45.272 3.264 1.00 25.83 266 THR A CA 1
ATOM 1837 C C . THR A 1 266 ? 10.667 -44.864 2.744 1.00 25.83 266 THR A C 1
ATOM 1839 O O . THR A 1 266 ? 10.826 -44.501 1.586 1.00 25.83 266 THR A O 1
ATOM 1842 N N . ALA A 1 267 ? 11.655 -44.922 3.633 1.00 32.41 267 ALA A N 1
ATOM 1843 C CA . ALA A 1 267 ? 13.053 -44.725 3.306 1.00 32.41 267 ALA A CA 1
ATOM 1844 C C . ALA A 1 267 ? 13.585 -45.923 2.513 1.00 32.41 267 ALA A C 1
ATOM 1846 O O . ALA A 1 267 ? 13.461 -47.058 2.971 1.00 32.41 267 ALA A O 1
ATOM 1847 N N . THR A 1 268 ? 14.273 -45.661 1.403 1.00 24.17 268 THR A N 1
ATOM 1848 C CA . THR A 1 268 ? 15.392 -46.508 0.969 1.00 24.17 268 THR A CA 1
ATOM 1849 C C . THR A 1 268 ? 16.352 -45.698 0.113 1.00 24.17 268 THR A C 1
ATOM 1851 O O . THR A 1 268 ? 15.957 -45.069 -0.861 1.00 24.17 268 THR A O 1
ATOM 1854 N N . SER A 1 269 ? 17.617 -45.711 0.524 1.00 33.62 269 SER A N 1
ATOM 1855 C CA . SER A 1 269 ? 18.728 -45.043 -0.135 1.00 33.62 269 SER A CA 1
ATOM 1856 C C . SER A 1 269 ? 19.205 -45.799 -1.376 1.00 33.62 269 SER A C 1
ATOM 1858 O O . SER A 1 269 ? 18.910 -46.980 -1.560 1.00 33.62 269 SER A O 1
ATOM 1860 N N . THR A 1 270 ? 20.061 -45.103 -2.131 1.00 29.84 270 THR A N 1
ATOM 1861 C CA . THR A 1 270 ? 20.957 -45.542 -3.217 1.00 29.84 270 THR A CA 1
ATOM 1862 C C . THR A 1 270 ? 20.478 -45.259 -4.640 1.00 29.84 270 THR A C 1
ATOM 1864 O O . THR A 1 270 ? 19.800 -46.068 -5.256 1.00 29.84 270 THR A O 1
ATOM 1867 N N . ALA A 1 271 ? 20.957 -44.148 -5.209 1.00 24.98 271 ALA A N 1
ATOM 1868 C CA . ALA A 1 271 ? 21.594 -44.142 -6.527 1.00 24.98 271 ALA A CA 1
ATOM 1869 C C . ALA A 1 271 ? 22.257 -42.784 -6.804 1.00 24.98 271 ALA A C 1
ATOM 1871 O O . ALA A 1 271 ? 21.667 -41.726 -6.631 1.00 24.98 271 ALA A O 1
ATOM 1872 N N . THR A 1 272 ? 23.511 -42.849 -7.232 1.00 30.30 272 THR A N 1
ATOM 1873 C CA . THR A 1 272 ? 24.344 -41.757 -7.744 1.00 30.30 272 THR A CA 1
ATOM 1874 C C . THR A 1 272 ? 23.717 -41.136 -9.003 1.00 30.30 272 THR A C 1
ATOM 1876 O O . THR A 1 272 ? 23.299 -41.910 -9.868 1.00 30.30 272 THR A O 1
ATOM 1879 N N . PRO A 1 273 ? 23.699 -39.802 -9.201 1.00 25.27 273 PRO A N 1
ATOM 1880 C CA . PRO A 1 273 ? 23.253 -39.239 -10.470 1.00 25.27 273 PRO A CA 1
ATOM 1881 C C . PRO A 1 273 ? 24.385 -39.269 -11.515 1.00 25.27 273 PRO A C 1
ATOM 1883 O O . PRO A 1 273 ? 25.547 -39.014 -11.177 1.00 25.27 273 PRO A O 1
ATOM 1886 N N . PRO A 1 274 ? 24.076 -39.571 -12.787 1.00 24.91 274 PRO A N 1
ATOM 1887 C CA . PRO A 1 274 ? 25.030 -39.529 -13.880 1.00 24.91 274 PRO A CA 1
ATOM 1888 C C . PRO A 1 274 ? 25.275 -38.091 -14.347 1.00 24.91 274 PRO A C 1
ATOM 1890 O O . PRO A 1 274 ? 24.390 -37.241 -14.369 1.00 24.91 274 PRO A O 1
ATOM 1893 N N . GLN A 1 275 ? 26.507 -37.858 -14.778 1.00 26.30 275 GLN A N 1
ATOM 1894 C CA . GLN A 1 275 ? 26.984 -36.636 -15.406 1.00 26.30 275 GLN A CA 1
ATOM 1895 C C . GLN A 1 275 ? 26.377 -36.511 -16.816 1.00 26.30 275 GLN A C 1
ATOM 1897 O O . GLN A 1 275 ? 26.775 -37.239 -17.726 1.00 26.30 275 GLN A O 1
ATOM 1902 N N . ALA A 1 276 ? 25.419 -35.601 -17.005 1.00 24.44 276 ALA A N 1
ATOM 1903 C CA . ALA A 1 276 ? 24.904 -35.234 -18.322 1.00 24.44 276 ALA A CA 1
ATOM 1904 C C . ALA A 1 276 ? 25.582 -33.946 -18.806 1.00 24.44 276 ALA A C 1
ATOM 1906 O O . ALA A 1 276 ? 25.536 -32.900 -18.166 1.00 24.44 276 ALA A O 1
ATOM 1907 N N . THR A 1 277 ? 26.253 -34.062 -19.945 1.00 27.23 277 THR A N 1
ATOM 1908 C CA . THR A 1 277 ? 26.820 -32.969 -20.731 1.00 27.23 277 THR A CA 1
ATOM 1909 C C . THR A 1 277 ? 25.716 -32.415 -21.626 1.00 27.23 277 THR A C 1
ATOM 1911 O O . THR A 1 277 ? 25.203 -33.141 -22.474 1.00 27.23 277 THR A O 1
ATOM 1914 N N . ALA A 1 278 ? 25.357 -31.142 -21.465 1.00 23.75 278 ALA A N 1
ATOM 1915 C CA . ALA A 1 278 ? 24.506 -30.434 -22.415 1.00 23.75 278 ALA A CA 1
ATOM 1916 C C . ALA A 1 278 ? 25.132 -29.077 -22.747 1.00 23.75 278 ALA A C 1
ATOM 1918 O O . ALA A 1 278 ? 25.363 -28.232 -21.887 1.00 23.75 278 ALA A O 1
ATOM 1919 N N . THR A 1 279 ? 25.467 -28.920 -24.022 1.00 22.31 279 THR A N 1
ATOM 1920 C CA . THR A 1 279 ? 25.885 -27.675 -24.662 1.00 22.31 279 THR A CA 1
ATOM 1921 C C . THR A 1 279 ? 24.679 -26.729 -24.723 1.00 22.31 279 THR A C 1
ATOM 1923 O O . THR A 1 279 ? 23.625 -27.172 -25.185 1.00 22.31 279 THR A O 1
ATOM 1926 N N . PRO A 1 280 ? 24.783 -25.455 -24.301 1.00 23.81 280 PRO A N 1
ATOM 1927 C CA . PRO A 1 280 ? 23.666 -24.527 -24.394 1.00 23.81 280 PRO A CA 1
ATOM 1928 C C . PRO A 1 280 ? 23.445 -24.179 -25.866 1.00 23.81 280 PRO A C 1
ATOM 1930 O O . PRO A 1 280 ? 24.271 -23.530 -26.507 1.00 23.81 280 PRO A O 1
ATOM 1933 N N . THR A 1 281 ? 22.330 -24.649 -26.416 1.00 23.11 281 THR A N 1
ATOM 1934 C CA . THR A 1 281 ? 21.724 -23.992 -27.572 1.00 23.11 281 THR A CA 1
ATOM 1935 C C . THR A 1 281 ? 20.830 -22.915 -26.986 1.00 23.11 281 THR A C 1
ATOM 1937 O O . THR A 1 281 ? 20.006 -23.221 -26.131 1.00 23.11 281 THR A O 1
ATOM 1940 N N . ALA A 1 282 ? 21.057 -21.662 -27.375 1.00 32.03 282 ALA A N 1
ATOM 1941 C CA . ALA A 1 282 ? 20.273 -20.531 -26.909 1.00 32.03 282 ALA A CA 1
ATOM 1942 C C . ALA A 1 282 ? 18.790 -20.758 -27.230 1.00 32.03 282 ALA A C 1
ATOM 1944 O O . ALA A 1 282 ? 18.393 -20.766 -28.395 1.00 32.03 282 ALA A O 1
ATOM 1945 N N . THR A 1 283 ? 17.994 -20.936 -26.187 1.00 25.58 283 THR A N 1
ATOM 1946 C CA . THR A 1 283 ? 16.543 -20.790 -26.223 1.00 25.58 283 THR A CA 1
ATOM 1947 C C . THR A 1 283 ? 16.177 -19.824 -25.112 1.00 25.58 283 THR A C 1
ATOM 1949 O O . THR A 1 283 ? 16.684 -19.932 -23.998 1.00 25.58 283 THR A O 1
ATOM 1952 N N . SER A 1 284 ? 15.394 -18.827 -25.498 1.00 30.89 284 SER A N 1
ATOM 1953 C CA . SER A 1 284 ? 14.908 -17.700 -24.714 1.00 30.89 284 SER A CA 1
ATOM 1954 C C . SER A 1 284 ? 14.318 -18.088 -23.353 1.00 30.89 284 SER A C 1
ATOM 1956 O O . SER A 1 284 ? 13.740 -19.159 -23.194 1.00 30.89 284 SER A O 1
ATOM 1958 N N . GLU A 1 285 ? 14.498 -17.159 -22.415 1.00 28.00 285 GLU A N 1
ATOM 1959 C CA . GLU A 1 285 ? 13.848 -16.968 -21.109 1.00 28.00 285 GLU A CA 1
ATOM 1960 C C . GLU A 1 285 ? 12.362 -17.402 -21.084 1.00 28.00 285 GLU A C 1
ATOM 1962 O O . GLU A 1 285 ? 11.659 -17.128 -22.060 1.00 28.00 285 GLU A O 1
ATOM 1967 N N . PRO A 1 286 ? 11.854 -18.075 -20.027 1.00 31.14 286 PRO A N 1
ATOM 1968 C CA . PRO A 1 286 ? 10.428 -18.363 -19.918 1.00 31.14 286 PRO A CA 1
ATOM 1969 C C . PRO A 1 286 ? 9.674 -17.165 -19.318 1.00 31.14 286 PRO A C 1
ATOM 1971 O O . PRO A 1 286 ? 10.134 -16.539 -18.364 1.00 31.14 286 PRO A O 1
ATOM 1974 N N . ALA A 1 287 ? 8.519 -16.867 -19.912 1.00 32.72 287 ALA A N 1
ATOM 1975 C CA . ALA A 1 287 ? 7.591 -15.802 -19.552 1.00 32.72 287 ALA A CA 1
ATOM 1976 C C . ALA A 1 287 ? 6.852 -16.070 -18.223 1.00 32.72 287 ALA A C 1
ATOM 1978 O O . ALA A 1 287 ? 6.655 -17.219 -17.827 1.00 32.72 287 ALA A O 1
ATOM 1979 N N . VAL A 1 288 ? 6.440 -14.987 -17.556 1.00 36.19 288 VAL A N 1
ATOM 1980 C CA . VAL A 1 288 ? 5.409 -14.971 -16.502 1.00 36.19 288 VAL A CA 1
ATOM 1981 C C . VAL A 1 288 ? 4.113 -15.510 -17.126 1.00 36.19 288 VAL A C 1
ATOM 1983 O O . VAL A 1 288 ? 3.811 -15.091 -18.233 1.00 36.19 288 VAL A O 1
ATOM 1986 N N . VAL A 1 289 ? 3.384 -16.428 -16.472 1.00 41.09 289 VAL A N 1
ATOM 1987 C CA . VAL A 1 289 ? 2.034 -16.864 -16.911 1.00 41.09 289 VAL A CA 1
ATOM 1988 C C . VAL A 1 289 ? 1.210 -15.596 -17.182 1.00 41.09 289 VAL A C 1
ATOM 1990 O O . VAL A 1 289 ? 1.052 -14.811 -16.256 1.00 41.09 289 VAL A O 1
ATOM 1993 N N . ASP A 1 290 ? 0.718 -15.243 -18.362 1.00 49.00 290 ASP A N 1
ATOM 1994 C CA . ASP A 1 290 ? 0.403 -15.915 -19.624 1.00 49.00 290 ASP A CA 1
ATOM 1995 C C . ASP A 1 290 ? 1.504 -16.695 -20.371 1.00 49.00 290 ASP A C 1
ATOM 1997 O O . ASP A 1 290 ? 2.537 -16.181 -20.801 1.00 49.00 290 ASP A O 1
ATOM 2001 N N . ALA A 1 291 ? 1.227 -17.974 -20.607 1.00 38.88 291 ALA A N 1
ATOM 2002 C CA . ALA A 1 291 ? 1.999 -18.796 -21.523 1.00 38.88 291 ALA A CA 1
ATOM 2003 C C . ALA A 1 291 ? 1.097 -19.262 -22.673 1.00 38.88 291 ALA A C 1
ATOM 2005 O O . ALA A 1 291 ? 0.776 -20.448 -22.732 1.00 38.88 291 ALA A O 1
ATOM 2006 N N . TYR A 1 292 ? 0.769 -18.348 -23.594 1.00 45.16 292 TYR A N 1
ATOM 2007 C CA . TYR A 1 292 ? 0.049 -18.620 -24.845 1.00 45.16 292 TYR A CA 1
ATOM 2008 C C . TYR A 1 292 ? -1.336 -19.230 -24.578 1.00 45.16 292 TYR A C 1
ATOM 2010 O O . TYR A 1 292 ? -1.511 -20.456 -24.558 1.00 45.16 292 TYR A O 1
ATOM 2018 N N . GLU A 1 293 ? -2.293 -18.339 -24.343 1.00 59.91 293 GLU A N 1
ATOM 2019 C CA . GLU A 1 293 ? -3.709 -18.599 -24.106 1.00 59.91 293 GLU A CA 1
ATOM 2020 C C . GLU A 1 293 ? -4.305 -19.727 -24.979 1.00 59.91 293 GLU A C 1
ATOM 2022 O O . GLU A 1 293 ? -4.059 -19.880 -26.181 1.00 59.91 293 GLU A O 1
ATOM 2027 N N . ASN A 1 294 ? -5.130 -20.555 -24.332 1.00 59.06 294 ASN A N 1
ATOM 2028 C CA . ASN A 1 294 ? -6.171 -21.321 -25.014 1.00 59.06 294 ASN A CA 1
ATOM 2029 C C . ASN A 1 294 ? -7.489 -20.552 -24.817 1.00 59.06 294 ASN A C 1
ATOM 2031 O O . ASN A 1 294 ? -8.515 -21.175 -24.617 1.00 59.06 294 ASN A O 1
ATOM 2035 N N . ASP A 1 295 ? -7.495 -19.229 -24.774 1.00 63.97 295 ASP A N 1
ATOM 2036 C CA . ASP A 1 295 ? -8.671 -18.424 -24.444 1.00 63.97 295 ASP A CA 1
ATOM 2037 C C . ASP A 1 295 ? -8.916 -17.277 -25.413 1.00 63.97 295 ASP A C 1
ATOM 2039 O O . ASP A 1 295 ? -10.029 -16.767 -25.399 1.00 63.97 295 ASP A O 1
ATOM 2043 N N . ASP A 1 296 ? -8.048 -17.062 -26.407 1.00 79.56 296 ASP A N 1
ATOM 2044 C CA . ASP A 1 296 ? -8.323 -16.273 -27.623 1.00 79.56 296 ASP A CA 1
ATOM 2045 C C . ASP A 1 296 ? -9.623 -16.680 -28.333 1.00 79.56 296 ASP A C 1
ATOM 2047 O O . ASP A 1 296 ? -10.291 -15.907 -29.037 1.00 79.56 296 ASP A O 1
ATOM 2051 N N . GLU A 1 297 ? -9.986 -17.953 -28.175 1.00 86.25 297 GLU A N 1
ATOM 2052 C CA . GLU A 1 297 ? -11.189 -18.539 -28.728 1.00 86.25 297 GLU A CA 1
ATOM 2053 C C . GLU A 1 297 ? -12.212 -18.858 -27.634 1.00 86.25 297 GLU A C 1
ATOM 2055 O O . GLU A 1 297 ? -11.990 -19.652 -26.722 1.00 86.25 297 GLU A O 1
ATOM 2060 N N . CYS A 1 298 ? -13.436 -18.380 -27.836 1.00 88.75 298 CYS A N 1
ATOM 2061 C CA . CYS A 1 298 ? -14.576 -18.644 -26.960 1.00 88.75 298 CYS A CA 1
ATOM 2062 C C . CYS A 1 298 ? -14.766 -20.123 -26.546 1.00 88.75 298 CYS A C 1
ATOM 2064 O O . CYS A 1 298 ? -15.207 -20.417 -25.435 1.00 88.75 298 CYS A O 1
ATOM 2066 N N . ASN A 1 299 ? -14.440 -21.087 -27.417 1.00 87.69 299 ASN A N 1
ATOM 2067 C CA . ASN A 1 299 ? -14.641 -22.517 -27.136 1.00 87.69 299 ASN A CA 1
ATOM 2068 C C . ASN A 1 299 ? -13.709 -23.075 -26.053 1.00 87.69 299 ASN A C 1
ATOM 2070 O O . ASN A 1 299 ? -13.983 -24.143 -25.491 1.00 87.69 299 ASN A O 1
ATOM 2074 N N . VAL A 1 300 ? -12.610 -22.381 -25.785 1.00 87.44 300 VAL A N 1
ATOM 2075 C CA . VAL A 1 300 ? -11.562 -22.807 -24.862 1.00 87.44 300 VAL A CA 1
ATOM 2076 C C . VAL A 1 300 ? -11.416 -21.859 -23.660 1.00 87.44 300 VAL A C 1
ATOM 2078 O O . VAL A 1 300 ? -10.646 -22.162 -22.757 1.00 87.44 300 VAL A O 1
ATOM 2081 N N . ALA A 1 301 ? -12.323 -20.876 -23.554 1.00 87.31 301 ALA A N 1
ATOM 2082 C CA . ALA A 1 301 ? -12.474 -19.915 -22.461 1.00 87.31 301 ALA A CA 1
ATOM 2083 C C . ALA A 1 301 ? -12.116 -20.439 -21.053 1.00 87.31 301 ALA A C 1
ATOM 2085 O O . ALA A 1 301 ? -12.619 -21.490 -20.595 1.00 87.31 301 ALA A O 1
ATOM 2086 N N . GLY A 1 302 ? -11.316 -19.643 -20.342 1.00 86.88 302 GLY A N 1
ATOM 2087 C CA . GLY A 1 302 ? -10.935 -19.842 -18.949 1.00 86.88 302 GLY A CA 1
ATOM 2088 C C . GLY A 1 302 ? -12.157 -19.922 -18.034 1.00 86.88 302 GLY A C 1
ATOM 2089 O O . GLY A 1 302 ? -13.175 -19.272 -18.253 1.00 86.88 302 GLY A O 1
ATOM 2090 N N . THR A 1 303 ? -12.112 -20.775 -17.010 1.00 87.06 303 THR A N 1
ATOM 2091 C CA . THR A 1 303 ? -13.249 -20.939 -16.085 1.00 87.06 303 THR A CA 1
ATOM 2092 C C . THR A 1 303 ? -13.009 -20.147 -14.811 1.00 87.06 303 THR A C 1
ATOM 2094 O O . THR A 1 303 ? -11.968 -20.304 -14.178 1.00 87.06 303 THR A O 1
ATOM 2097 N N . THR A 1 304 ? -13.998 -19.360 -14.402 1.00 88.44 304 THR A N 1
ATOM 2098 C CA . THR A 1 304 ? -14.018 -18.666 -13.113 1.00 88.44 304 THR A CA 1
ATOM 2099 C C . THR A 1 304 ? -15.370 -18.862 -12.420 1.00 88.44 304 THR A C 1
ATOM 2101 O O . THR A 1 304 ? -16.346 -19.298 -13.037 1.00 88.44 304 THR A O 1
ATOM 2104 N N . ALA A 1 305 ? -15.422 -18.599 -11.118 1.00 87.75 305 ALA A N 1
ATOM 2105 C CA . ALA A 1 305 ? -16.651 -18.633 -10.333 1.00 87.75 305 ALA A CA 1
ATOM 2106 C C . ALA A 1 305 ? -17.048 -17.210 -9.926 1.00 87.75 305 ALA A C 1
ATOM 2108 O O . ALA A 1 305 ? -16.185 -16.346 -9.775 1.00 87.75 305 ALA A O 1
ATOM 2109 N N . ALA A 1 306 ? -18.347 -16.983 -9.725 1.00 84.69 306 ALA A N 1
ATOM 2110 C CA . ALA A 1 306 ? -18.799 -15.778 -9.041 1.00 84.69 306 ALA A CA 1
ATOM 2111 C C . ALA A 1 306 ? -18.199 -15.735 -7.623 1.00 84.69 306 ALA A C 1
ATOM 2113 O O . ALA A 1 306 ? -18.054 -16.778 -6.980 1.00 84.69 306 ALA A O 1
ATOM 2114 N N . ASP A 1 307 ? -17.811 -14.537 -7.189 1.00 79.81 307 ASP A N 1
ATOM 2115 C CA . ASP A 1 307 ? -17.174 -14.228 -5.902 1.00 79.81 307 ASP A CA 1
ATOM 2116 C C . ASP A 1 307 ? -15.818 -14.919 -5.670 1.00 79.81 307 ASP A C 1
ATOM 2118 O O . ASP A 1 307 ? -15.307 -14.970 -4.550 1.00 79.81 307 ASP A O 1
ATOM 2122 N N . ALA A 1 308 ? -15.193 -15.434 -6.733 1.00 75.62 308 ALA A N 1
ATOM 2123 C CA . ALA A 1 308 ? -13.804 -15.866 -6.681 1.00 75.62 308 ALA A CA 1
ATOM 2124 C C . ALA A 1 308 ? -12.849 -14.666 -6.542 1.00 75.62 308 ALA A C 1
ATOM 2126 O O . ALA A 1 308 ? -13.187 -13.518 -6.845 1.00 75.62 308 ALA A O 1
ATOM 2127 N N . ALA A 1 309 ? -11.612 -14.951 -6.126 1.00 68.81 309 ALA A N 1
ATOM 2128 C CA . ALA A 1 309 ? -10.541 -13.963 -6.152 1.00 68.81 309 ALA A CA 1
ATOM 2129 C C . ALA A 1 309 ? -10.373 -13.378 -7.567 1.00 68.81 309 ALA A C 1
ATOM 2131 O O . ALA A 1 309 ? -10.578 -14.066 -8.569 1.00 68.81 309 ALA A O 1
ATOM 2132 N N . ALA A 1 310 ? -9.993 -12.101 -7.635 1.00 75.19 310 ALA A N 1
ATOM 2133 C CA . ALA A 1 310 ? -9.768 -11.438 -8.912 1.00 75.19 310 ALA A CA 1
ATOM 2134 C C . ALA A 1 310 ? -8.593 -12.081 -9.667 1.00 75.19 310 ALA A C 1
ATOM 2136 O O . ALA A 1 310 ? -7.633 -12.546 -9.051 1.00 75.19 310 ALA A O 1
ATOM 2137 N N . GLN A 1 311 ? -8.675 -12.100 -10.994 1.00 80.56 311 GLN A N 1
ATOM 2138 C CA . GLN A 1 311 ? -7.671 -12.695 -11.875 1.00 80.56 311 GLN A CA 1
ATOM 2139 C C . GLN A 1 311 ? -6.928 -11.592 -12.624 1.00 80.56 311 GLN A C 1
ATOM 2141 O O . GLN A 1 311 ? -7.568 -10.675 -13.129 1.00 80.56 311 GLN A O 1
ATOM 2146 N N . THR A 1 312 ? -5.602 -11.678 -12.703 1.00 82.56 312 THR A N 1
ATOM 2147 C CA . THR A 1 312 ? -4.776 -10.733 -13.467 1.00 82.56 312 THR A CA 1
ATOM 2148 C C . THR A 1 312 ? -4.373 -11.355 -14.795 1.00 82.56 312 THR A C 1
ATOM 2150 O O . THR A 1 312 ? -3.910 -12.493 -14.818 1.00 82.56 312 THR A O 1
ATOM 2153 N N . HIS A 1 313 ? -4.519 -10.575 -15.860 1.00 86.19 313 HIS A N 1
ATOM 2154 C CA . HIS A 1 313 ? -4.312 -10.968 -17.253 1.00 86.19 313 HIS A CA 1
ATOM 2155 C C . HIS A 1 313 ? -3.574 -9.866 -18.019 1.00 86.19 313 HIS A C 1
ATOM 2157 O O . HIS A 1 313 ? -3.323 -8.775 -17.482 1.00 86.19 313 HIS A O 1
ATOM 2163 N N . THR A 1 314 ? -3.223 -10.146 -19.269 1.00 85.62 314 THR A N 1
ATOM 2164 C CA . THR A 1 314 ? -2.406 -9.287 -20.130 1.00 85.62 314 THR A CA 1
ATOM 2165 C C . THR A 1 314 ? -2.806 -9.451 -21.586 1.00 85.62 314 THR A C 1
ATOM 2167 O O . THR A 1 314 ? -2.981 -10.569 -22.026 1.00 85.62 314 THR A O 1
ATOM 2170 N N . PHE A 1 315 ? -2.845 -8.357 -22.352 1.00 86.19 315 PHE A N 1
ATOM 2171 C CA . PHE A 1 315 ? -2.950 -8.432 -23.813 1.00 86.19 315 PHE A CA 1
ATOM 2172 C C . PHE A 1 315 ? -1.546 -8.508 -24.416 1.00 86.19 315 PHE A C 1
ATOM 2174 O O . PHE A 1 315 ? -0.825 -7.508 -24.417 1.00 86.19 315 PHE A O 1
ATOM 2181 N N . HIS A 1 316 ? -1.126 -9.664 -24.915 1.00 81.12 316 HIS A N 1
ATOM 2182 C CA . HIS A 1 316 ? 0.235 -9.961 -25.372 1.00 81.12 316 HIS A CA 1
ATOM 2183 C C . HIS A 1 316 ? 0.508 -9.552 -26.807 1.00 81.12 316 HIS A C 1
ATOM 2185 O O . HIS A 1 316 ? 1.614 -9.089 -27.111 1.00 81.12 316 HIS A O 1
ATOM 2191 N N . ASP A 1 317 ? -0.495 -9.695 -27.668 1.00 82.81 317 ASP A N 1
ATOM 2192 C CA . ASP A 1 317 ? -0.378 -9.469 -29.101 1.00 82.81 317 ASP A CA 1
ATOM 2193 C C . ASP A 1 317 ? -1.385 -8.437 -29.627 1.00 82.81 317 ASP A C 1
ATOM 2195 O O . ASP A 1 317 ? -2.335 -7.997 -28.980 1.00 82.81 317 ASP A O 1
ATOM 2199 N N . ALA A 1 318 ? -1.143 -7.987 -30.855 1.00 79.88 318 ALA A N 1
ATOM 2200 C CA . ALA A 1 318 ? -2.048 -7.061 -31.509 1.00 79.88 318 ALA A CA 1
ATOM 2201 C C . ALA A 1 318 ? -3.411 -7.726 -31.769 1.00 79.88 318 ALA A C 1
ATOM 2203 O O . ALA A 1 318 ? -3.471 -8.738 -32.467 1.00 79.88 318 ALA A O 1
ATOM 2204 N N . ALA A 1 319 ? -4.492 -7.093 -31.302 1.00 79.38 319 ALA A N 1
ATOM 2205 C CA . ALA A 1 319 ? -5.864 -7.618 -31.340 1.00 79.38 319 ALA A CA 1
ATOM 2206 C C . ALA A 1 319 ? -6.108 -8.864 -30.470 1.00 79.38 319 ALA A C 1
ATOM 2208 O O . ALA A 1 319 ? -7.042 -9.618 -30.753 1.00 79.38 319 ALA A O 1
ATOM 2209 N N . ASP A 1 320 ? -5.288 -9.043 -29.437 1.00 83.94 320 ASP A N 1
ATOM 2210 C CA . ASP A 1 320 ? -5.479 -10.057 -28.406 1.00 83.94 320 ASP A CA 1
ATOM 2211 C C . ASP A 1 320 ? -6.819 -9.897 -27.674 1.00 83.94 320 ASP A C 1
ATOM 2213 O O . ASP A 1 320 ? -7.295 -8.763 -27.485 1.00 83.94 320 ASP A O 1
ATOM 2217 N N . VAL A 1 321 ? -7.445 -11.028 -27.340 1.00 89.06 321 VAL A N 1
ATOM 2218 C CA . VAL A 1 321 ? -8.763 -11.095 -26.704 1.00 89.06 321 VAL A CA 1
ATOM 2219 C C . VAL A 1 321 ? -8.885 -12.285 -25.776 1.00 89.06 321 VAL A C 1
ATOM 2221 O O . VAL A 1 321 ? -8.751 -13.410 -26.218 1.00 89.06 321 VAL A O 1
ATOM 2224 N N . ASP A 1 322 ? -9.365 -12.054 -24.563 1.00 90.50 322 ASP A N 1
ATOM 2225 C CA . ASP A 1 322 ? -9.347 -13.100 -23.545 1.00 90.50 322 ASP A CA 1
ATOM 2226 C C . ASP A 1 322 ? -10.792 -13.506 -23.248 1.00 90.50 322 ASP A C 1
ATOM 2228 O O . ASP A 1 322 ? -11.674 -12.661 -23.012 1.00 90.50 322 ASP A O 1
ATOM 2232 N N . TRP A 1 323 ? -11.079 -14.807 -23.301 1.00 93.12 323 TRP A N 1
ATOM 2233 C CA . TRP A 1 323 ? -12.410 -15.334 -23.012 1.00 93.12 323 TRP A CA 1
ATOM 2234 C C . TRP A 1 323 ? -12.469 -16.039 -21.661 1.00 93.12 323 TRP A C 1
ATOM 2236 O O . TRP A 1 323 ? -11.781 -17.022 -21.402 1.00 93.12 323 TRP A O 1
ATOM 2246 N N . LEU A 1 324 ? -13.431 -15.628 -20.838 1.00 93.75 324 LEU A N 1
ATOM 2247 C CA . LEU A 1 324 ? -13.760 -16.256 -19.563 1.00 93.75 324 LEU A CA 1
ATOM 2248 C C . LEU A 1 324 ? -15.184 -16.806 -19.585 1.00 93.75 324 LEU A C 1
ATOM 2250 O O . LEU A 1 324 ? -16.049 -16.334 -20.319 1.00 93.75 324 LEU A O 1
ATOM 2254 N N . ARG A 1 325 ? -15.466 -17.794 -18.740 1.00 94.06 325 ARG A N 1
ATOM 2255 C CA . ARG A 1 325 ? -16.818 -18.307 -18.496 1.00 94.06 325 ARG A CA 1
ATOM 2256 C C . ARG A 1 325 ? -17.071 -18.557 -17.021 1.00 94.06 325 ARG A C 1
ATOM 2258 O O . ARG A 1 325 ? -16.181 -19.004 -16.296 1.00 94.06 325 ARG A O 1
ATOM 2265 N N . PHE A 1 326 ? -18.315 -18.351 -16.609 1.00 95.94 326 PHE A N 1
ATOM 2266 C CA . PHE A 1 326 ? -18.790 -18.668 -15.267 1.00 95.94 326 PHE A CA 1
ATOM 2267 C C . PHE A 1 326 ? -20.223 -19.200 -15.311 1.00 95.94 326 PHE A C 1
ATOM 2269 O O . PHE A 1 326 ? -20.974 -18.943 -16.253 1.00 95.94 326 PHE A O 1
ATOM 2276 N N . ASN A 1 327 ? -20.595 -19.975 -14.294 1.00 96.56 327 ASN A N 1
ATOM 2277 C CA . ASN A 1 327 ? -21.963 -20.461 -14.145 1.00 96.56 327 ASN A CA 1
ATOM 2278 C C . ASN A 1 327 ? -22.786 -19.436 -13.365 1.00 96.56 327 ASN A C 1
ATOM 2280 O O . ASN A 1 327 ? -22.385 -19.028 -12.276 1.00 96.56 327 ASN A O 1
ATOM 2284 N N . ALA A 1 328 ? -23.934 -19.071 -13.917 1.00 95.75 328 ALA A N 1
ATOM 2285 C CA . ALA A 1 328 ? -24.876 -18.124 -13.356 1.00 95.75 328 ALA A CA 1
ATOM 2286 C C . ALA A 1 328 ? -26.168 -18.848 -12.955 1.00 95.75 328 ALA A C 1
ATOM 2288 O O . ALA A 1 328 ? -26.615 -19.772 -13.639 1.00 95.75 328 ALA A O 1
ATOM 2289 N N . THR A 1 329 ? -26.754 -18.441 -11.830 1.00 96.25 329 THR A N 1
ATOM 2290 C CA . THR A 1 329 ? -27.993 -19.032 -11.303 1.00 96.25 329 THR A CA 1
ATOM 2291 C C . THR A 1 329 ? -29.193 -18.176 -11.692 1.00 96.25 329 THR A C 1
ATOM 2293 O O . THR A 1 329 ? -29.136 -16.951 -11.588 1.00 96.25 329 THR A O 1
ATOM 2296 N N . ALA A 1 330 ? -30.299 -18.809 -12.088 1.00 94.69 330 ALA A N 1
ATOM 2297 C CA . ALA A 1 330 ? -31.516 -18.113 -12.494 1.00 94.69 330 ALA A CA 1
ATOM 2298 C C . ALA A 1 330 ? -32.020 -17.131 -11.418 1.00 94.69 330 ALA A C 1
ATOM 2300 O O . ALA A 1 330 ? -32.196 -17.500 -10.253 1.00 94.69 330 ALA A O 1
ATOM 2301 N N . GLY A 1 331 ? -32.323 -15.899 -11.827 1.00 90.12 331 GLY A N 1
ATOM 2302 C CA . GLY A 1 331 ? -32.828 -14.834 -10.962 1.00 90.12 331 GLY A CA 1
ATOM 2303 C C . GLY A 1 331 ? -31.762 -14.154 -10.102 1.00 90.12 331 GLY A C 1
ATOM 2304 O O . GLY A 1 331 ? -32.127 -13.436 -9.177 1.00 90.12 331 GLY A O 1
ATOM 2305 N N . ARG A 1 332 ? -30.469 -14.389 -10.364 1.00 91.75 332 ARG A N 1
ATOM 2306 C CA . ARG A 1 332 ? -29.355 -13.663 -9.737 1.00 91.75 332 ARG A CA 1
ATOM 2307 C C . ARG A 1 332 ? -28.770 -12.632 -10.689 1.00 91.75 332 ARG A C 1
ATOM 2309 O O . ARG A 1 332 ? -28.734 -12.849 -11.901 1.00 91.75 332 ARG A O 1
ATOM 2316 N N . THR A 1 333 ? -28.271 -11.537 -10.127 1.00 91.38 333 THR A N 1
ATOM 2317 C CA . THR A 1 333 ? -27.549 -10.508 -10.878 1.00 91.38 333 THR A CA 1
ATOM 2318 C C . THR A 1 333 ? -26.059 -10.612 -10.598 1.00 91.38 333 THR A C 1
ATOM 2320 O O . THR A 1 333 ? -25.651 -10.754 -9.450 1.00 91.38 333 THR A O 1
ATOM 2323 N N . TYR A 1 334 ? -25.247 -10.503 -11.641 1.00 91.69 334 TYR A N 1
ATOM 2324 C CA . TYR A 1 334 ? -23.793 -10.560 -11.566 1.00 91.69 334 TYR A CA 1
ATOM 2325 C C . TYR A 1 334 ? -23.180 -9.277 -12.117 1.00 91.69 334 TYR A C 1
ATOM 2327 O O . TYR A 1 334 ? -23.701 -8.688 -13.068 1.00 91.69 334 TYR A O 1
ATOM 2335 N N . ARG A 1 335 ? -22.054 -8.862 -11.537 1.00 90.19 335 ARG A N 1
ATOM 2336 C CA . ARG A 1 335 ? -21.228 -7.752 -12.016 1.00 90.19 335 ARG A CA 1
ATOM 2337 C C . ARG A 1 335 ? -19.866 -8.265 -12.438 1.00 90.19 335 ARG A C 1
ATOM 2339 O O . ARG A 1 335 ? -19.208 -8.953 -11.664 1.00 90.19 335 ARG A O 1
ATOM 2346 N N . ILE A 1 336 ? -19.458 -7.905 -13.643 1.00 91.81 336 ILE A N 1
ATOM 2347 C CA . ILE A 1 336 ? -18.109 -8.095 -14.151 1.00 91.81 336 ILE A CA 1
ATOM 2348 C C . ILE A 1 336 ? -17.400 -6.755 -13.989 1.00 91.81 336 ILE A C 1
ATOM 2350 O O . ILE A 1 336 ? -17.809 -5.769 -14.601 1.00 91.81 336 ILE A O 1
ATOM 2354 N N . ASP A 1 337 ? -16.377 -6.730 -13.147 1.00 87.62 337 ASP A N 1
ATOM 2355 C CA . ASP A 1 337 ? -15.512 -5.577 -12.927 1.00 87.62 337 ASP A CA 1
ATOM 2356 C C . ASP A 1 337 ? -14.141 -5.876 -13.530 1.00 87.62 337 ASP A C 1
ATOM 2358 O O . ASP A 1 337 ? -13.534 -6.903 -13.219 1.00 87.62 337 ASP A O 1
ATOM 2362 N N . VAL A 1 338 ? -13.663 -4.980 -14.383 1.00 89.31 338 VAL A N 1
ATOM 2363 C CA . VAL A 1 338 ? -12.291 -4.959 -14.879 1.00 89.31 338 VAL A CA 1
ATOM 2364 C C . VAL A 1 338 ? -11.614 -3.715 -14.327 1.00 89.31 338 VAL A C 1
ATOM 2366 O O . VAL A 1 338 ? -12.157 -2.623 -14.439 1.00 89.31 338 VAL A O 1
ATOM 2369 N N . GLU A 1 339 ? -10.428 -3.869 -13.757 1.00 84.81 339 GLU A N 1
ATOM 2370 C CA . GLU A 1 339 ? -9.609 -2.777 -13.237 1.00 84.81 339 GLU A CA 1
ATOM 2371 C C . GLU A 1 339 ? -8.277 -2.734 -13.986 1.00 84.81 339 GLU A C 1
ATOM 2373 O O . GLU A 1 339 ? -7.609 -3.759 -14.166 1.00 84.81 339 GLU A O 1
ATOM 2378 N N . ILE A 1 340 ? -7.881 -1.538 -14.418 1.00 83.75 340 ILE A N 1
ATOM 2379 C CA . ILE A 1 340 ? -6.620 -1.303 -15.113 1.00 83.75 340 ILE A CA 1
ATOM 2380 C C . ILE A 1 340 ? -5.593 -0.814 -14.086 1.00 83.75 340 ILE A C 1
ATOM 2382 O O . ILE A 1 340 ? -5.778 0.248 -13.489 1.00 83.75 340 ILE A O 1
ATOM 2386 N N . PRO A 1 341 ? -4.509 -1.569 -13.837 1.00 74.88 341 PRO A N 1
ATOM 2387 C CA . PRO A 1 341 ? -3.490 -1.156 -12.891 1.00 74.88 341 PRO A CA 1
ATOM 2388 C C . PRO A 1 341 ? -2.707 0.051 -13.413 1.00 74.88 341 PRO A C 1
ATOM 2390 O O . PRO A 1 341 ? -2.480 0.207 -14.618 1.00 74.88 341 PRO A O 1
ATOM 2393 N N . VAL A 1 342 ? -2.199 0.854 -12.476 1.00 70.00 342 VAL A N 1
ATOM 2394 C CA . VAL A 1 342 ? -1.326 1.998 -12.768 1.00 70.00 342 VAL A CA 1
ATOM 2395 C C . VAL A 1 342 ? -0.151 1.570 -13.644 1.00 70.00 342 VAL A C 1
ATOM 2397 O O . VAL A 1 342 ? 0.492 0.542 -13.411 1.00 70.00 342 VAL A O 1
ATOM 2400 N N . GLY A 1 343 ? 0.152 2.386 -14.652 1.00 72.75 343 GLY A N 1
ATOM 2401 C CA . GLY A 1 343 ? 1.227 2.115 -15.605 1.00 72.75 343 GLY A CA 1
ATOM 2402 C C . GLY A 1 343 ? 0.805 1.246 -16.787 1.00 72.75 343 GLY A C 1
ATOM 2403 O O . GLY A 1 343 ? 1.565 1.139 -17.752 1.00 72.75 343 GLY A O 1
ATOM 2404 N N . SER A 1 344 ? -0.393 0.653 -16.755 1.00 83.06 344 SER A N 1
ATOM 2405 C CA . SER A 1 344 ? -0.889 -0.136 -17.872 1.00 83.06 344 SER A CA 1
ATOM 2406 C C . SER A 1 344 ? -1.678 0.689 -18.876 1.00 83.06 344 SER A C 1
ATOM 2408 O O . SER A 1 344 ? -2.527 1.486 -18.506 1.00 83.06 344 SER A O 1
ATOM 2410 N N . ARG A 1 345 ? -1.423 0.460 -20.168 1.00 84.50 345 ARG A N 1
ATOM 2411 C CA . ARG A 1 345 ? -2.116 1.117 -21.289 1.00 84.50 345 ARG A CA 1
ATOM 2412 C C . ARG A 1 345 ? -3.355 0.367 -21.778 1.00 84.50 345 ARG A C 1
ATOM 2414 O O . ARG A 1 345 ? -3.837 0.684 -22.863 1.00 84.50 345 ARG A O 1
ATOM 2421 N N . ALA A 1 346 ? -3.813 -0.635 -21.032 1.00 87.62 346 ALA A N 1
ATOM 2422 C CA . ALA A 1 346 ? -5.004 -1.385 -21.392 1.00 87.62 346 ALA A CA 1
ATOM 2423 C C . ALA A 1 346 ? -6.229 -0.456 -21.409 1.00 87.62 346 ALA A C 1
ATOM 2425 O O . ALA A 1 346 ? -6.426 0.349 -20.500 1.00 87.62 346 ALA A O 1
ATOM 2426 N N . ASP A 1 347 ? -7.020 -0.565 -22.468 1.00 88.00 347 ASP A N 1
ATOM 2427 C CA . ASP A 1 347 ? -8.287 0.125 -22.672 1.00 88.00 347 ASP A CA 1
ATOM 2428 C C . ASP A 1 347 ? -9.325 -0.955 -22.986 1.00 88.00 347 ASP A C 1
ATOM 2430 O O . ASP A 1 347 ? -9.383 -1.467 -24.105 1.00 88.00 347 ASP A O 1
ATOM 2434 N N . VAL A 1 348 ? -10.039 -1.424 -21.963 1.00 91.00 348 VAL A N 1
ATOM 2435 C CA . VAL A 1 348 ? -10.728 -2.718 -22.030 1.00 91.00 348 VAL A CA 1
ATOM 2436 C C . VAL A 1 348 ? -12.190 -2.578 -22.418 1.00 91.00 348 VAL A C 1
ATOM 2438 O O . VAL A 1 348 ? -12.982 -1.883 -21.787 1.00 91.00 348 VAL A O 1
ATOM 2441 N N . VAL A 1 349 ? -12.567 -3.363 -23.419 1.00 92.69 349 VAL A N 1
ATOM 2442 C CA . VAL A 1 349 ? -13.949 -3.639 -23.801 1.00 92.69 349 VAL A CA 1
ATOM 2443 C C . VAL A 1 349 ? -14.382 -4.943 -23.161 1.00 92.69 349 VAL A C 1
ATOM 2445 O O . VAL A 1 349 ? -13.686 -5.949 -23.287 1.00 92.69 349 VAL A O 1
ATOM 2448 N N . ILE A 1 350 ? -15.566 -4.934 -22.552 1.00 95.06 350 ILE A N 1
ATOM 2449 C CA . ILE A 1 350 ? -16.230 -6.139 -22.049 1.00 95.06 350 ILE A CA 1
ATOM 2450 C C . ILE A 1 350 ? -17.393 -6.450 -22.980 1.00 95.06 350 ILE A C 1
ATOM 2452 O O . ILE A 1 350 ? -18.235 -5.591 -23.234 1.00 95.06 350 ILE A O 1
ATOM 2456 N N . GLU A 1 351 ? -17.484 -7.682 -23.461 1.00 96.19 351 GLU A N 1
ATOM 2457 C CA . GLU A 1 351 ? -18.664 -8.195 -24.151 1.00 96.19 351 GLU A CA 1
ATOM 2458 C C . GLU A 1 351 ? -19.157 -9.470 -23.471 1.00 96.19 351 GLU A C 1
ATOM 2460 O O . GLU A 1 351 ? -18.364 -10.329 -23.088 1.00 96.19 351 GLU A O 1
ATOM 2465 N N . LEU A 1 352 ? -20.474 -9.617 -23.354 1.00 96.62 352 LEU A N 1
ATOM 2466 C CA . LEU A 1 352 ? -21.087 -10.778 -22.716 1.00 96.62 352 LEU A CA 1
ATOM 2467 C C . LEU A 1 352 ? -21.854 -11.625 -23.729 1.00 96.62 352 LEU A C 1
ATOM 2469 O O . LEU A 1 352 ? -22.570 -11.093 -24.575 1.00 96.62 352 LEU A O 1
ATOM 2473 N N . TYR A 1 353 ? -21.751 -12.946 -23.617 1.00 96.44 353 TYR A N 1
ATOM 2474 C CA . TYR A 1 353 ? -22.350 -13.911 -24.535 1.00 96.44 353 TYR A CA 1
ATOM 2475 C C . TYR A 1 353 ? -22.996 -15.076 -23.774 1.00 96.44 353 TYR A C 1
ATOM 2477 O O . TYR A 1 353 ? -22.533 -15.482 -22.711 1.00 96.44 353 TYR A O 1
ATOM 2485 N N . ARG A 1 354 ? -24.038 -15.673 -24.369 1.00 93.06 354 ARG A N 1
ATOM 2486 C CA . ARG A 1 354 ? -24.644 -16.945 -23.914 1.00 93.06 354 ARG A CA 1
ATOM 2487 C C . ARG A 1 354 ? -24.129 -18.174 -24.677 1.00 93.06 354 ARG A C 1
ATOM 2489 O O . ARG A 1 354 ? -24.515 -19.305 -24.401 1.00 93.06 354 ARG A O 1
ATOM 2496 N N . GLY A 1 355 ? -23.279 -17.960 -25.679 1.00 92.44 355 GLY A N 1
ATOM 2497 C CA . GLY A 1 355 ? -22.652 -19.013 -26.471 1.00 92.44 355 GLY A CA 1
ATOM 2498 C C . GLY A 1 355 ? -21.782 -18.444 -27.588 1.00 92.44 355 GLY A C 1
ATOM 2499 O O . GLY A 1 355 ? -22.039 -17.345 -28.072 1.00 92.44 355 GLY A O 1
ATOM 2500 N N . CYS A 1 356 ? -20.781 -19.208 -28.027 1.00 92.12 356 CYS A N 1
ATOM 2501 C CA . CYS A 1 356 ? -19.756 -18.742 -28.971 1.00 92.12 356 CYS A CA 1
ATOM 2502 C C . CYS A 1 356 ? -20.272 -18.358 -30.360 1.00 92.12 356 CYS A C 1
ATOM 2504 O O . CYS A 1 356 ? -19.710 -17.482 -31.006 1.00 92.12 356 CYS A O 1
ATOM 2506 N N . ASP A 1 357 ? -21.357 -18.988 -30.810 1.00 90.19 357 ASP A N 1
ATOM 2507 C CA . ASP A 1 357 ? -21.982 -18.695 -32.106 1.00 90.19 357 ASP A CA 1
ATOM 2508 C C . ASP A 1 357 ? -23.138 -17.681 -31.993 1.00 90.19 357 ASP A C 1
ATOM 2510 O O . ASP A 1 357 ? -23.924 -17.511 -32.931 1.00 90.19 357 ASP A O 1
ATOM 2514 N N . GLN A 1 358 ? -23.304 -17.046 -30.828 1.00 91.50 358 GLN A N 1
ATOM 2515 C CA . GLN A 1 358 ? -24.364 -16.074 -30.570 1.00 91.50 358 GLN A CA 1
ATOM 2516 C C . GLN A 1 358 ? -23.827 -14.640 -30.620 1.00 91.50 358 GLN A C 1
ATOM 2518 O O . GLN A 1 358 ? -22.632 -14.396 -30.503 1.00 91.50 358 GLN A O 1
ATOM 2523 N N . ALA A 1 359 ? -24.726 -13.676 -30.820 1.00 91.19 359 ALA A N 1
ATOM 2524 C CA . ALA A 1 359 ? -24.374 -12.265 -30.695 1.00 91.19 359 ALA A CA 1
ATOM 2525 C C . ALA A 1 359 ? -24.146 -11.901 -29.220 1.00 91.19 359 ALA A C 1
ATOM 2527 O O . ALA A 1 359 ? -24.744 -12.529 -28.340 1.00 91.19 359 ALA A O 1
ATOM 2528 N N . SER A 1 360 ? -23.334 -10.869 -28.968 1.00 93.88 360 SER A N 1
ATOM 2529 C CA . SER A 1 360 ? -23.196 -10.315 -27.624 1.00 93.88 360 SER A CA 1
ATOM 2530 C C . SER A 1 360 ? -24.555 -9.839 -27.116 1.00 93.88 360 SER A C 1
ATOM 2532 O O . SER A 1 360 ? -25.356 -9.255 -27.854 1.00 93.88 360 SER A O 1
ATOM 2534 N N . ILE A 1 361 ? -24.840 -10.162 -25.860 1.00 93.88 361 ILE A N 1
ATOM 2535 C CA . ILE A 1 361 ? -26.072 -9.771 -25.177 1.00 93.88 361 ILE A CA 1
ATOM 2536 C C . ILE A 1 361 ? -25.922 -8.422 -24.481 1.00 93.88 361 ILE A C 1
ATOM 2538 O O . ILE A 1 361 ? -26.927 -7.741 -24.302 1.00 93.88 361 ILE A O 1
ATOM 2542 N N . ASP A 1 362 ? -24.690 -8.035 -24.146 1.00 92.50 362 ASP A N 1
ATOM 2543 C CA . ASP A 1 362 ? -24.360 -6.712 -23.629 1.00 92.50 362 ASP A CA 1
ATOM 2544 C C . ASP A 1 362 ? -22.880 -6.373 -23.883 1.00 92.50 362 ASP A C 1
ATOM 2546 O O . ASP A 1 362 ? -22.077 -7.266 -24.193 1.00 92.50 362 ASP A O 1
ATOM 2550 N N . ARG A 1 363 ? -22.533 -5.084 -23.810 1.00 93.19 363 ARG A N 1
ATOM 2551 C CA . ARG A 1 363 ? -21.191 -4.573 -24.105 1.00 93.19 363 ARG A CA 1
ATOM 2552 C C . ARG A 1 363 ? -20.879 -3.271 -23.366 1.00 93.19 363 ARG A C 1
ATOM 2554 O O . ARG A 1 363 ? -21.596 -2.288 -23.529 1.00 93.19 363 ARG A O 1
ATOM 2561 N N . TRP A 1 364 ? -19.721 -3.233 -22.710 1.00 90.44 364 TRP A N 1
ATOM 2562 C CA . TRP A 1 364 ? -19.070 -2.010 -22.237 1.00 90.44 364 TRP A CA 1
ATOM 2563 C C . TRP A 1 364 ? -17.953 -1.590 -23.196 1.00 90.44 364 TRP A C 1
ATOM 2565 O O . TRP A 1 364 ? -17.123 -2.417 -23.569 1.00 90.44 364 TRP A O 1
ATOM 2575 N N . ASN A 1 365 ? -17.927 -0.321 -23.610 1.00 89.06 365 ASN A N 1
ATOM 2576 C CA . ASN A 1 365 ? -16.925 0.218 -24.537 1.00 89.06 365 ASN A CA 1
ATOM 2577 C C . ASN A 1 365 ? -16.772 1.733 -24.336 1.00 89.06 365 ASN A C 1
ATOM 2579 O O . ASN A 1 365 ? -17.144 2.526 -25.209 1.00 89.06 365 ASN A O 1
ATOM 2583 N N . GLU A 1 366 ? -16.264 2.116 -23.173 1.00 84.50 366 GLU A N 1
ATOM 2584 C CA . GLU A 1 366 ? -15.756 3.467 -22.932 1.00 84.50 366 GLU A CA 1
ATOM 2585 C C . GLU A 1 366 ? -14.242 3.473 -23.131 1.00 84.50 366 GLU A C 1
ATOM 2587 O O . GLU A 1 366 ? -13.596 2.451 -22.923 1.00 84.50 366 GLU A O 1
ATOM 2592 N N . ASN A 1 367 ? -13.700 4.587 -23.625 1.00 82.25 367 ASN A N 1
ATOM 2593 C CA . ASN A 1 367 ? -12.294 4.662 -24.013 1.00 82.25 367 ASN A CA 1
ATOM 2594 C C . ASN A 1 367 ? -11.453 5.227 -22.868 1.00 82.25 367 ASN A C 1
ATOM 2596 O O . ASN A 1 367 ? -11.683 6.355 -22.441 1.00 82.25 367 ASN A O 1
ATOM 2600 N N . PHE A 1 368 ? -10.389 4.523 -22.504 1.00 76.81 368 PHE A N 1
ATOM 2601 C CA . PHE A 1 368 ? -9.371 4.930 -21.535 1.00 76.81 368 PHE A CA 1
ATOM 2602 C C . PHE A 1 368 ? -9.886 5.170 -20.113 1.00 76.81 368 PHE A C 1
ATOM 2604 O O . PHE A 1 368 ? -9.341 6.007 -19.390 1.00 76.81 368 PHE A O 1
ATOM 2611 N N . THR A 1 369 ? -10.877 4.393 -19.691 1.00 78.56 369 THR A N 1
ATOM 2612 C CA . THR A 1 369 ? -11.302 4.342 -18.295 1.00 78.56 369 THR A CA 1
ATOM 2613 C C . THR A 1 369 ? -10.335 3.460 -17.480 1.00 78.56 369 THR A C 1
ATOM 2615 O O . THR A 1 369 ? -9.886 2.417 -17.963 1.00 78.56 369 THR A O 1
ATOM 2618 N N . PRO A 1 370 ? -9.998 3.811 -16.225 1.00 75.88 370 PRO A N 1
ATOM 2619 C CA . PRO A 1 370 ? -9.209 2.960 -15.324 1.00 75.88 370 PRO A CA 1
ATOM 2620 C C . PRO A 1 370 ? -9.940 1.677 -14.892 1.00 75.88 370 PRO A C 1
ATOM 2622 O O . PRO A 1 370 ? -9.374 0.856 -14.171 1.00 75.88 370 PRO A O 1
ATOM 2625 N N . GLY A 1 371 ? -11.183 1.483 -15.327 1.00 83.00 371 GLY A N 1
ATOM 2626 C CA . GLY A 1 371 ? -11.904 0.231 -15.186 1.00 83.00 371 GLY A CA 1
ATOM 2627 C C . GLY A 1 371 ? -13.039 0.106 -16.194 1.00 83.00 371 GLY A C 1
ATOM 2628 O O . GLY A 1 371 ? -13.453 1.082 -16.811 1.00 83.00 371 GLY A O 1
ATOM 2629 N N . ALA A 1 372 ? -13.549 -1.104 -16.371 1.00 87.88 372 ALA A N 1
ATOM 2630 C CA . ALA A 1 372 ? -14.726 -1.384 -17.179 1.00 87.88 372 ALA A CA 1
ATOM 2631 C C . ALA A 1 372 ? -15.709 -2.217 -16.359 1.00 87.88 372 ALA A C 1
ATOM 2633 O O . ALA A 1 372 ? -15.308 -3.039 -15.532 1.00 87.88 372 ALA A O 1
ATOM 2634 N N . ARG A 1 373 ? -17.007 -2.003 -16.573 1.00 88.88 373 ARG A N 1
ATOM 2635 C CA . ARG A 1 373 ? -18.051 -2.644 -15.774 1.00 88.88 373 ARG A CA 1
ATOM 2636 C C . ARG A 1 373 ? -19.182 -3.150 -16.649 1.00 88.88 373 ARG A C 1
ATOM 2638 O O . ARG A 1 373 ? -19.611 -2.480 -17.574 1.00 88.88 373 ARG A O 1
ATOM 2645 N N . LEU A 1 374 ? -19.707 -4.326 -16.334 1.00 91.12 374 LEU A N 1
ATOM 2646 C CA . LEU A 1 374 ? -20.914 -4.840 -16.977 1.00 91.12 374 LEU A CA 1
ATOM 2647 C C . LEU A 1 374 ? -21.774 -5.576 -15.952 1.00 91.12 374 LEU A C 1
ATOM 2649 O O . LEU A 1 374 ? -21.251 -6.336 -15.138 1.00 91.12 374 LEU A O 1
ATOM 2653 N N . GLN A 1 375 ? -23.088 -5.359 -15.978 1.00 90.25 375 GLN A N 1
ATOM 2654 C CA . GLN A 1 375 ? -24.039 -6.049 -15.103 1.00 90.25 375 GLN A CA 1
ATOM 2655 C C . GLN A 1 375 ? -24.987 -6.918 -15.923 1.00 90.25 375 GLN A C 1
ATOM 2657 O O . GLN A 1 375 ? -25.443 -6.518 -16.989 1.00 90.25 375 GLN A O 1
ATOM 2662 N N . VAL A 1 376 ? -25.310 -8.105 -15.413 1.00 92.31 376 VAL A N 1
ATOM 2663 C CA . VAL A 1 376 ? -26.222 -9.041 -16.077 1.00 92.31 376 VAL A CA 1
ATOM 2664 C C . VAL A 1 376 ? -27.096 -9.773 -15.070 1.00 92.31 376 VAL A C 1
ATOM 2666 O O . VAL A 1 376 ? -26.602 -10.351 -14.106 1.00 92.31 376 VAL A O 1
ATOM 2669 N N . GLU A 1 377 ? -28.402 -9.794 -15.322 1.00 93.25 377 GLU A N 1
ATOM 2670 C CA . GLU A 1 377 ? -29.340 -10.692 -14.647 1.00 93.25 377 GLU A CA 1
ATOM 2671 C C . GLU A 1 377 ? -29.424 -12.017 -15.420 1.00 93.25 377 GLU A C 1
ATOM 2673 O O . GLU A 1 377 ? -29.727 -12.039 -16.620 1.00 93.25 377 GLU A O 1
ATOM 2678 N N . ALA A 1 378 ? -29.160 -13.129 -14.737 1.00 93.75 378 ALA A N 1
ATOM 2679 C CA . ALA A 1 378 ? -29.287 -14.461 -15.311 1.00 93.75 378 ALA A CA 1
ATOM 2680 C C . ALA A 1 378 ? -30.757 -14.892 -15.325 1.00 93.75 378 ALA A C 1
ATOM 2682 O O . ALA A 1 378 ? -31.423 -14.947 -14.292 1.00 93.75 378 ALA A O 1
ATOM 2683 N N . THR A 1 379 ? -31.284 -15.220 -16.504 1.00 91.44 379 THR A N 1
ATOM 2684 C CA . THR A 1 379 ? -32.716 -15.547 -16.660 1.00 91.44 379 THR A CA 1
ATOM 2685 C C . THR A 1 379 ? -33.022 -17.032 -16.474 1.00 91.44 379 THR A C 1
ATOM 2687 O O . THR A 1 379 ? -34.175 -17.417 -16.273 1.00 91.44 379 THR A O 1
ATOM 2690 N N . GLU A 1 380 ? -31.991 -17.867 -16.546 1.00 93.81 380 GLU A N 1
ATOM 2691 C CA . GLU A 1 380 ? -32.024 -19.309 -16.328 1.00 93.81 380 GLU A CA 1
ATOM 2692 C C . GLU A 1 380 ? -30.688 -19.757 -15.715 1.00 93.81 380 GLU A C 1
ATOM 2694 O O . GLU A 1 380 ? -29.763 -18.956 -15.609 1.00 93.81 380 GLU A O 1
ATOM 2699 N N . ASP A 1 381 ? -30.588 -21.016 -15.284 1.00 96.00 381 ASP A N 1
ATOM 2700 C CA . ASP A 1 381 ? -29.295 -21.576 -14.887 1.00 96.00 381 ASP A CA 1
ATOM 2701 C C . ASP A 1 381 ? -28.463 -21.767 -16.164 1.00 96.00 381 ASP A C 1
ATOM 2703 O O . ASP A 1 381 ? -28.746 -22.658 -16.973 1.00 96.00 381 ASP A O 1
ATOM 2707 N N . GLU A 1 382 ? -27.470 -20.905 -16.371 1.00 94.56 382 GLU A N 1
ATOM 2708 C CA . GLU A 1 382 ? -26.717 -20.802 -17.624 1.00 94.56 382 GLU A CA 1
ATOM 2709 C C . GLU A 1 382 ? -25.210 -20.635 -17.392 1.00 94.56 382 GLU A C 1
ATOM 2711 O O . GLU A 1 382 ? -24.752 -20.293 -16.305 1.00 94.56 382 GLU A O 1
ATOM 2716 N N . THR A 1 383 ? -24.416 -20.892 -18.431 1.00 95.69 383 THR A N 1
ATOM 2717 C CA . THR A 1 383 ? -23.002 -20.501 -18.461 1.00 95.69 383 THR A CA 1
ATOM 2718 C C . THR A 1 383 ? -22.891 -19.231 -19.292 1.00 95.69 383 THR A C 1
ATOM 2720 O O . THR A 1 383 ? -23.178 -19.252 -20.490 1.00 95.69 383 THR A O 1
ATOM 2723 N N . LEU A 1 384 ? -22.459 -18.142 -18.665 1.00 96.56 384 LEU A N 1
ATOM 2724 C CA . LEU A 1 384 ? -22.186 -16.880 -19.342 1.00 96.56 384 LEU A CA 1
ATOM 2725 C C . LEU A 1 384 ? -20.714 -16.818 -19.740 1.00 96.56 384 LEU A C 1
ATOM 2727 O O . LEU A 1 384 ? -19.847 -17.300 -19.007 1.00 96.56 384 LEU A O 1
ATOM 2731 N N . LEU A 1 385 ? -20.442 -16.231 -20.904 1.00 96.25 385 LEU A N 1
ATOM 2732 C CA . LEU A 1 385 ? -19.094 -16.023 -21.420 1.00 96.25 385 LEU A CA 1
ATOM 2733 C C . LEU A 1 385 ? -18.788 -14.533 -21.497 1.00 96.25 385 LEU A C 1
ATOM 2735 O O . LEU A 1 385 ? -19.582 -13.764 -22.036 1.00 96.25 385 LEU A O 1
ATOM 2739 N N . VAL A 1 386 ? -17.630 -14.150 -20.982 1.00 96.56 386 VAL A N 1
ATOM 2740 C CA . VAL A 1 386 ? -17.098 -12.792 -20.986 1.00 96.56 386 VAL A CA 1
ATOM 2741 C C . VAL A 1 386 ? -15.956 -12.762 -21.988 1.00 96.56 386 VAL A C 1
ATOM 2743 O O . VAL A 1 386 ? -15.046 -13.578 -21.895 1.00 96.56 386 VAL A O 1
ATOM 2746 N N . ARG A 1 387 ? -16.007 -11.837 -22.938 1.00 95.62 387 ARG A N 1
ATOM 2747 C CA . ARG A 1 387 ? -14.907 -11.547 -23.851 1.00 95.62 387 ARG A CA 1
ATOM 2748 C C . ARG A 1 387 ? -14.319 -10.199 -23.478 1.00 95.62 387 ARG A C 1
ATOM 2750 O O . ARG A 1 387 ? -15.053 -9.209 -23.427 1.00 95.62 387 ARG A O 1
ATOM 2757 N N . LEU A 1 388 ? -13.017 -10.174 -23.255 1.00 94.50 388 LEU A N 1
ATOM 2758 C CA . LEU A 1 388 ? -12.246 -8.983 -22.938 1.00 94.50 388 LEU A CA 1
ATOM 2759 C C . LEU A 1 388 ? -11.353 -8.663 -24.131 1.00 94.50 388 LEU A C 1
ATOM 2761 O O . LEU A 1 388 ? -10.786 -9.556 -24.748 1.00 94.50 388 LEU A O 1
ATOM 2765 N N . SER A 1 389 ? -11.280 -7.398 -24.528 1.00 92.19 389 SER A N 1
ATOM 2766 C CA . SER A 1 389 ? -10.423 -6.995 -25.647 1.00 92.19 389 SER A CA 1
ATOM 2767 C C . SER A 1 389 ? -9.894 -5.591 -25.450 1.00 92.19 389 SER A C 1
ATOM 2769 O O . SER A 1 389 ? -10.639 -4.731 -24.979 1.00 92.19 389 SER A O 1
ATOM 2771 N N . ASN A 1 390 ? -8.665 -5.337 -25.887 1.00 89.69 390 ASN A N 1
ATOM 2772 C CA . ASN A 1 390 ? -8.124 -3.985 -25.910 1.00 89.69 390 ASN A CA 1
ATOM 2773 C C . ASN A 1 390 ? -8.703 -3.170 -27.088 1.00 89.69 390 ASN A C 1
ATOM 2775 O O . ASN A 1 390 ? -8.732 -3.651 -28.226 1.00 89.69 390 ASN A O 1
ATOM 2779 N N . VAL A 1 391 ? -9.140 -1.928 -26.847 1.00 86.31 391 VAL A N 1
ATOM 2780 C CA . VAL A 1 391 ? -9.676 -1.022 -27.884 1.00 86.31 391 VAL A CA 1
ATOM 2781 C C . VAL A 1 391 ? -8.608 -0.708 -28.933 1.00 86.31 391 VAL A C 1
ATOM 2783 O O . VAL A 1 391 ? -8.874 -0.763 -30.139 1.00 86.31 391 VAL A O 1
ATOM 2786 N N . ASP A 1 392 ? -7.392 -0.376 -28.488 1.00 83.88 392 ASP A N 1
ATOM 2787 C CA . ASP A 1 392 ? -6.260 -0.132 -29.378 1.00 83.88 392 ASP A CA 1
ATOM 2788 C C . ASP A 1 392 ? -5.489 -1.430 -29.615 1.00 83.88 392 ASP A C 1
ATOM 2790 O O . ASP A 1 392 ? -4.558 -1.778 -28.893 1.00 83.88 392 ASP A O 1
ATOM 2794 N N . ALA A 1 393 ? -5.841 -2.115 -30.702 1.00 79.44 393 ALA A N 1
ATOM 2795 C CA . ALA A 1 393 ? -5.189 -3.347 -31.132 1.00 79.44 393 ALA A CA 1
ATOM 2796 C C . ALA A 1 393 ? -3.677 -3.208 -31.408 1.00 79.44 393 ALA A C 1
ATOM 2798 O O . ALA A 1 393 ? -3.035 -4.207 -31.706 1.00 79.44 393 ALA A O 1
ATOM 2799 N N . THR A 1 394 ? -3.090 -2.007 -31.377 1.00 81.50 394 THR A N 1
ATOM 2800 C CA . THR A 1 394 ? -1.635 -1.818 -31.505 1.00 81.50 394 THR A CA 1
ATOM 2801 C C . THR A 1 394 ? -0.906 -1.755 -30.162 1.00 81.50 394 THR A C 1
ATOM 2803 O O . THR A 1 394 ? 0.325 -1.817 -30.136 1.00 81.50 394 THR A O 1
ATOM 2806 N N . VAL A 1 395 ? -1.648 -1.644 -29.058 1.00 83.88 395 VAL A N 1
ATOM 2807 C CA . VAL A 1 395 ? -1.131 -1.616 -27.692 1.00 83.88 395 VAL A CA 1
ATOM 2808 C C . VAL A 1 395 ? -1.242 -3.022 -27.111 1.00 83.88 395 VAL A C 1
ATOM 2810 O O . VAL A 1 395 ? -2.329 -3.493 -26.807 1.00 83.88 395 VAL A O 1
ATOM 2813 N N . ALA A 1 396 ? -0.103 -3.694 -26.984 1.00 84.12 396 ALA A N 1
ATOM 2814 C CA . ALA A 1 396 ? -0.000 -5.041 -26.435 1.00 84.12 396 ALA A CA 1
ATOM 2815 C C . ALA A 1 396 ? 1.400 -5.271 -25.839 1.00 84.12 396 ALA A C 1
ATOM 2817 O O . ALA A 1 396 ? 2.327 -4.485 -26.076 1.00 84.12 396 ALA A O 1
ATOM 2818 N N . GLY A 1 397 ? 1.552 -6.337 -25.062 1.00 82.19 397 GLY A N 1
ATOM 2819 C CA . GLY A 1 397 ? 2.762 -6.761 -24.370 1.00 82.19 397 GLY A CA 1
ATOM 2820 C C . GLY A 1 397 ? 2.530 -6.953 -22.869 1.00 82.19 397 GLY A C 1
ATOM 2821 O O . GLY A 1 397 ? 1.490 -6.594 -22.330 1.00 82.19 397 GLY A O 1
ATOM 2822 N N . GLY A 1 398 ? 3.544 -7.456 -22.161 1.00 76.81 398 GLY A N 1
ATOM 2823 C CA . GLY A 1 398 ? 3.434 -7.790 -20.729 1.00 76.81 398 GLY A CA 1
ATOM 2824 C C . GLY A 1 398 ? 3.109 -6.619 -19.785 1.00 76.81 398 GLY A C 1
ATOM 2825 O O . GLY A 1 398 ? 2.769 -6.844 -18.627 1.00 76.81 398 GLY A O 1
ATOM 2826 N N . ASP A 1 399 ? 3.180 -5.375 -20.268 1.00 75.81 399 ASP A N 1
ATOM 2827 C CA . ASP A 1 399 ? 2.805 -4.174 -19.510 1.00 75.81 399 ASP A CA 1
ATOM 2828 C C . ASP A 1 399 ? 1.341 -3.736 -19.754 1.00 75.81 399 ASP A C 1
ATOM 2830 O O . ASP A 1 399 ? 0.836 -2.814 -19.104 1.00 75.81 399 ASP A O 1
ATOM 2834 N N . VAL A 1 400 ? 0.620 -4.394 -20.668 1.00 86.56 400 VAL A N 1
ATOM 2835 C CA . VAL A 1 400 ? -0.794 -4.130 -20.985 1.00 86.56 400 VAL A CA 1
ATOM 2836 C C . VAL A 1 400 ? -1.671 -5.090 -20.176 1.00 86.56 400 VAL A C 1
ATOM 2838 O O . VAL A 1 400 ? -2.247 -6.032 -20.704 1.00 86.56 400 VAL A O 1
ATOM 2841 N N . ARG A 1 401 ? -1.689 -4.873 -18.859 1.00 87.56 401 ARG A N 1
ATOM 2842 C CA . ARG A 1 401 ? -2.314 -5.709 -17.836 1.00 87.56 401 ARG A CA 1
ATOM 2843 C C . ARG A 1 401 ? -3.705 -5.211 -17.473 1.00 87.56 401 ARG A C 1
ATOM 2845 O O . ARG A 1 401 ? -3.964 -4.010 -17.507 1.00 87.56 401 ARG A O 1
ATOM 2852 N N . TYR A 1 402 ? -4.546 -6.117 -17.006 1.00 88.25 402 TYR A N 1
ATOM 2853 C CA . TYR A 1 402 ? -5.802 -5.787 -16.344 1.00 88.25 402 TYR A CA 1
ATOM 2854 C C . TYR A 1 402 ? -6.144 -6.858 -15.304 1.00 88.25 402 TYR A C 1
ATOM 2856 O O . TYR A 1 402 ? -5.596 -7.960 -15.314 1.00 88.25 402 TYR A O 1
ATOM 2864 N N . THR A 1 403 ? -7.044 -6.527 -14.387 1.00 86.25 403 THR A N 1
ATOM 2865 C CA . THR A 1 403 ? -7.585 -7.465 -13.402 1.00 86.25 403 THR A CA 1
ATOM 2866 C C . THR A 1 403 ? -9.083 -7.599 -13.615 1.00 86.25 403 THR A C 1
ATOM 2868 O O . THR A 1 403 ? -9.747 -6.592 -13.813 1.00 86.25 403 THR A O 1
ATOM 2871 N N . VAL A 1 404 ? -9.634 -8.810 -13.559 1.00 89.44 404 VAL A N 1
ATOM 2872 C CA . VAL A 1 404 ? -11.071 -9.078 -13.715 1.00 89.44 404 VAL A CA 1
ATOM 2873 C C . VAL A 1 404 ? -11.640 -9.814 -12.505 1.00 89.44 404 VAL A C 1
ATOM 2875 O O . VAL A 1 404 ? -11.028 -10.742 -11.968 1.00 89.44 404 VAL A O 1
ATOM 2878 N N . ARG A 1 405 ? -12.837 -9.410 -12.074 1.00 87.56 405 ARG A N 1
ATOM 2879 C CA . ARG A 1 405 ? -13.618 -10.047 -11.008 1.00 87.56 405 ARG A CA 1
ATOM 2880 C C . ARG A 1 405 ? -15.074 -10.189 -11.437 1.00 87.56 405 ARG A C 1
ATOM 2882 O O . ARG A 1 405 ? -15.634 -9.294 -12.063 1.00 87.56 405 ARG A O 1
ATOM 2889 N N . ILE A 1 406 ? -15.696 -11.301 -11.049 1.00 90.38 406 ILE A N 1
ATOM 2890 C CA . ILE A 1 406 ? -17.136 -11.526 -11.208 1.00 90.38 406 ILE A CA 1
ATOM 2891 C C . ILE A 1 406 ? -17.753 -11.614 -9.818 1.00 90.38 406 ILE A C 1
ATOM 2893 O O . ILE A 1 406 ? -17.352 -12.468 -9.034 1.00 90.38 406 ILE A O 1
ATOM 2897 N N . THR A 1 407 ? -18.710 -10.740 -9.521 1.00 86.56 407 THR A N 1
ATOM 2898 C CA . THR A 1 407 ? -19.351 -10.623 -8.201 1.00 86.56 407 THR A CA 1
ATOM 2899 C C . THR A 1 407 ? -20.844 -10.918 -8.324 1.00 86.56 407 THR A C 1
ATOM 2901 O O . THR A 1 407 ? -21.498 -10.338 -9.195 1.00 86.56 407 THR A O 1
ATOM 2904 N N . GLU A 1 408 ? -21.402 -11.787 -7.480 1.00 88.31 408 GLU A N 1
ATOM 2905 C CA . GLU A 1 408 ? -22.860 -11.901 -7.334 1.00 88.31 408 GLU A CA 1
ATOM 2906 C C . GLU A 1 408 ? -23.374 -10.696 -6.535 1.00 88.31 408 GLU A C 1
ATOM 2908 O O . GLU A 1 408 ? -22.896 -10.388 -5.443 1.00 88.31 408 GLU A O 1
ATOM 2913 N N . LEU A 1 409 ? -24.338 -9.970 -7.094 1.00 84.19 409 LEU A N 1
ATOM 2914 C CA . LEU A 1 409 ? -24.929 -8.807 -6.447 1.00 84.19 409 LEU A CA 1
ATOM 2915 C C . LEU A 1 409 ? -26.160 -9.215 -5.643 1.00 84.19 409 LEU A C 1
ATOM 2917 O O . LEU A 1 409 ? -26.981 -10.016 -6.092 1.00 84.19 409 LEU A O 1
ATOM 2921 N N . ALA A 1 410 ? -26.328 -8.596 -4.478 1.00 75.94 410 ALA A N 1
ATOM 2922 C CA . ALA A 1 410 ? -27.543 -8.753 -3.691 1.00 75.94 410 ALA A CA 1
ATOM 2923 C C . ALA A 1 410 ? -28.728 -7.994 -4.327 1.00 75.94 410 ALA A C 1
ATOM 2925 O O . ALA A 1 410 ? -28.577 -6.841 -4.747 1.00 75.94 410 ALA A O 1
ATOM 2926 N N . ASP A 1 411 ? -29.903 -8.637 -4.360 1.00 68.06 411 ASP A N 1
ATOM 2927 C CA . ASP A 1 411 ? -31.192 -8.035 -4.743 1.00 68.06 411 ASP A CA 1
ATOM 2928 C C . ASP A 1 411 ? -31.565 -6.886 -3.784 1.00 68.06 411 ASP A C 1
ATOM 2930 O O . ASP A 1 411 ? -31.254 -7.006 -2.604 1.00 68.06 411 ASP A O 1
ATOM 2934 N N . GLU A 1 412 ? -32.223 -5.822 -4.290 1.00 62.38 412 GLU A N 1
ATOM 2935 C CA . GLU A 1 412 ? -32.731 -4.613 -3.580 1.00 62.38 412 GLU A CA 1
ATOM 2936 C C . GLU A 1 412 ? -32.039 -4.311 -2.231 1.00 62.38 412 GLU A C 1
ATOM 2938 O O . GLU A 1 412 ? -32.322 -4.976 -1.230 1.00 62.38 412 GLU A O 1
ATOM 2943 N N . PRO A 1 413 ? -31.164 -3.293 -2.155 1.00 64.19 413 PRO A N 1
ATOM 2944 C CA . PRO A 1 413 ? -30.259 -3.127 -1.027 1.00 64.19 413 PRO A CA 1
ATOM 2945 C C . PRO A 1 413 ? -31.012 -2.986 0.301 1.00 64.19 413 PRO A C 1
ATOM 2947 O O . PRO A 1 413 ? -31.632 -1.957 0.587 1.00 64.19 413 PRO A O 1
ATOM 2950 N N . ASP A 1 414 ? -30.884 -3.986 1.178 1.00 70.00 414 ASP A N 1
ATOM 2951 C CA . ASP A 1 414 ? -31.143 -3.778 2.599 1.00 70.00 414 ASP A CA 1
ATOM 2952 C C . ASP A 1 414 ? -29.953 -2.978 3.137 1.00 70.00 414 ASP A C 1
ATOM 2954 O O . ASP A 1 414 ? -28.958 -3.505 3.630 1.00 70.00 414 ASP A O 1
ATOM 2958 N N . HIS A 1 415 ? -29.992 -1.669 2.897 1.00 82.38 415 HIS A N 1
ATOM 2959 C CA . HIS A 1 415 ? -28.985 -0.749 3.392 1.00 82.38 415 HIS A CA 1
ATOM 2960 C C . HIS A 1 415 ? -28.952 -0.823 4.916 1.00 82.38 415 HIS A C 1
ATOM 2962 O O . HIS A 1 415 ? -29.995 -0.904 5.558 1.00 82.38 415 HIS A O 1
ATOM 2968 N N . GLY A 1 416 ? -27.765 -0.746 5.506 1.00 89.94 416 GLY A N 1
ATOM 2969 C CA . GLY A 1 416 ? -27.645 -0.549 6.944 1.00 89.94 416 GLY A CA 1
ATOM 2970 C C . GLY A 1 416 ? -27.858 0.903 7.353 1.00 89.94 416 GLY A C 1
ATOM 2971 O O . GLY A 1 416 ? -28.791 1.563 6.886 1.00 89.94 416 GLY A O 1
ATOM 2972 N N . ALA A 1 417 ? -26.992 1.397 8.227 1.00 95.00 417 ALA A N 1
ATOM 2973 C CA . ALA A 1 417 ? -26.997 2.783 8.679 1.00 95.00 417 ALA A CA 1
ATOM 2974 C C . ALA A 1 417 ? -25.655 3.445 8.358 1.00 95.00 417 ALA A C 1
ATOM 2976 O O . ALA A 1 417 ? -24.605 2.813 8.485 1.00 95.00 417 ALA A O 1
ATOM 2977 N N . LEU A 1 418 ? -25.692 4.718 7.968 1.00 96.25 418 LEU A N 1
ATOM 2978 C CA . LEU A 1 418 ? -24.506 5.549 7.785 1.00 96.25 418 LEU A CA 1
ATOM 2979 C C . LEU A 1 418 ? -24.537 6.725 8.758 1.00 96.25 418 LEU A C 1
ATOM 2981 O O . LEU A 1 418 ? -25.501 7.490 8.780 1.00 96.25 418 LEU A O 1
ATOM 2985 N N . ILE A 1 419 ? -23.456 6.909 9.506 1.00 98.56 419 ILE A N 1
ATOM 2986 C CA . ILE A 1 419 ? -23.211 8.107 10.307 1.00 98.56 419 ILE A CA 1
ATOM 2987 C C . ILE A 1 419 ? -21.990 8.816 9.722 1.00 98.56 419 ILE A C 1
ATOM 2989 O O . ILE A 1 419 ? -20.915 8.232 9.632 1.00 98.56 419 ILE A O 1
ATOM 2993 N N . ILE A 1 420 ? -22.162 10.074 9.329 1.00 98.62 420 ILE A N 1
ATOM 2994 C CA . ILE A 1 420 ? -21.103 10.968 8.858 1.00 98.62 420 ILE A CA 1
ATOM 2995 C C . ILE A 1 420 ? -20.921 12.054 9.911 1.00 98.62 420 ILE A C 1
ATOM 2997 O O . ILE A 1 420 ? -21.894 12.704 10.297 1.00 98.62 420 ILE A O 1
ATOM 3001 N N . VAL A 1 421 ? -19.688 12.285 10.345 1.00 98.50 421 VAL A N 1
ATOM 3002 C CA . VAL A 1 421 ? -19.347 13.342 11.297 1.00 98.50 421 VAL A CA 1
ATOM 3003 C C . VAL A 1 421 ? -18.318 14.276 10.669 1.00 98.50 421 VAL A C 1
ATOM 3005 O O . VAL A 1 421 ? -17.181 13.880 10.427 1.00 98.50 421 VAL A O 1
ATOM 3008 N N . ALA A 1 422 ? -18.724 15.524 10.433 1.00 97.75 422 ALA A N 1
ATOM 3009 C CA . ALA A 1 422 ? -17.834 16.624 10.071 1.00 97.75 422 ALA A CA 1
ATOM 3010 C C . ALA A 1 422 ? -17.572 17.483 11.312 1.00 97.75 422 ALA A C 1
ATOM 3012 O O . ALA A 1 422 ? -18.436 18.272 11.726 1.00 97.75 422 ALA A O 1
ATOM 3013 N N . GLY A 1 423 ? -16.396 17.311 11.910 1.00 94.94 423 GLY A N 1
ATOM 3014 C CA . GLY A 1 423 ? -16.005 18.087 13.077 1.00 94.94 423 GLY A CA 1
ATOM 3015 C C . GLY A 1 423 ? -15.607 19.530 12.748 1.00 94.94 423 GLY A C 1
ATOM 3016 O O . GLY A 1 423 ? -15.801 20.036 11.636 1.00 94.94 423 GLY A O 1
ATOM 3017 N N . ARG A 1 424 ? -15.097 20.212 13.770 1.00 93.12 424 ARG A N 1
ATOM 3018 C CA . ARG A 1 424 ? -14.408 21.499 13.668 1.00 93.12 424 ARG A CA 1
ATOM 3019 C C . ARG A 1 424 ? -13.502 21.703 14.880 1.00 93.12 424 ARG A C 1
ATOM 3021 O O . ARG A 1 424 ? -14.004 21.792 16.006 1.00 93.12 424 ARG A O 1
ATOM 3028 N N . LEU A 1 425 ? -12.216 21.981 14.675 1.00 90.44 425 LEU A N 1
ATOM 3029 C CA . LEU A 1 425 ? -11.304 22.367 15.760 1.00 90.44 425 LEU A CA 1
ATOM 3030 C C . LEU A 1 425 ? -11.624 23.760 16.328 1.00 90.44 425 LEU A C 1
ATOM 3032 O O . LEU A 1 425 ? -11.740 23.937 17.546 1.00 90.44 425 LEU A O 1
ATOM 3036 N N . ARG A 1 426 ? -11.753 24.777 15.465 1.00 90.19 426 ARG A N 1
ATOM 3037 C CA . ARG A 1 426 ? -11.846 26.189 15.890 1.00 90.19 426 ARG A CA 1
ATOM 3038 C C . ARG A 1 426 ? -12.675 27.069 14.955 1.00 90.19 426 ARG A C 1
ATOM 3040 O O . ARG A 1 426 ? -13.031 26.702 13.843 1.00 90.19 426 ARG A O 1
ATOM 3047 N N . SER A 1 427 ? -13.001 28.278 15.413 1.00 89.94 427 SER A N 1
ATOM 3048 C CA . SER A 1 427 ? -13.706 29.261 14.583 1.00 89.94 427 SER A CA 1
ATOM 3049 C C . SER A 1 427 ? -12.800 29.755 13.454 1.00 89.94 427 SER A C 1
ATOM 3051 O O . SER A 1 427 ? -11.734 30.298 13.735 1.00 89.94 427 SER A O 1
ATOM 3053 N N . GLY A 1 428 ? -13.259 29.652 12.203 1.00 84.62 428 GLY A N 1
ATOM 3054 C CA . GLY A 1 428 ? -12.469 30.055 11.032 1.00 84.62 428 GLY A CA 1
ATOM 3055 C C . GLY A 1 428 ? -11.319 29.098 10.724 1.00 84.62 428 GLY A C 1
ATOM 3056 O O . GLY A 1 428 ? -10.277 29.540 10.253 1.00 84.62 428 GLY A O 1
ATOM 3057 N N . ASP A 1 429 ? -11.496 27.818 11.047 1.00 85.94 429 ASP A N 1
ATOM 3058 C CA . ASP A 1 429 ? -10.570 26.751 10.694 1.00 85.94 429 ASP A CA 1
ATOM 3059 C C . ASP A 1 429 ? -10.298 26.731 9.174 1.00 85.94 429 ASP A C 1
ATOM 3061 O O . ASP A 1 429 ? -11.258 26.661 8.396 1.00 85.94 429 ASP A O 1
ATOM 3065 N N . PRO A 1 430 ? -9.026 26.839 8.737 1.00 83.06 430 PRO A N 1
ATOM 3066 C CA . PRO A 1 430 ? -8.684 26.864 7.318 1.00 83.06 430 PRO A CA 1
ATOM 3067 C C . PRO A 1 430 ? -9.069 25.576 6.581 1.00 83.06 430 PRO A C 1
ATOM 3069 O O . PRO A 1 430 ? -9.343 25.644 5.385 1.00 83.06 430 PRO A O 1
ATOM 3072 N N . LEU A 1 431 ? -9.146 24.435 7.273 1.00 86.44 431 LEU A N 1
ATOM 3073 C CA . LEU A 1 431 ? -9.484 23.146 6.667 1.00 86.44 431 LEU A CA 1
ATOM 3074 C C . LEU A 1 431 ? -10.961 22.786 6.762 1.00 86.44 431 LEU A C 1
ATOM 3076 O O . LEU A 1 431 ? -11.373 21.754 6.235 1.00 86.44 431 LEU A O 1
ATOM 3080 N N . GLN A 1 432 ? -11.795 23.650 7.346 1.00 91.19 432 GLN A N 1
ATOM 3081 C CA . GLN A 1 432 ? -13.224 23.364 7.457 1.00 91.19 432 GLN A CA 1
ATOM 3082 C C . GLN A 1 432 ? -13.866 23.084 6.092 1.00 91.19 432 GLN A C 1
ATOM 3084 O O . GLN A 1 432 ? -14.759 22.246 5.982 1.00 91.19 432 GLN A O 1
ATOM 3089 N N . GLN A 1 433 ? -13.425 23.787 5.044 1.00 90.56 433 GLN A N 1
ATOM 3090 C CA . GLN A 1 433 ? -13.947 23.560 3.701 1.00 90.56 433 GLN A CA 1
ATOM 3091 C C . GLN A 1 433 ? -13.532 22.187 3.158 1.00 90.56 433 GLN A C 1
ATOM 3093 O O . GLN A 1 433 ? -14.372 21.510 2.575 1.00 90.56 433 GLN A O 1
ATOM 3098 N N . ASN A 1 434 ? -12.290 21.758 3.393 1.00 91.19 434 ASN A N 1
ATOM 3099 C CA . ASN A 1 434 ? -11.803 20.431 3.022 1.00 91.19 434 ASN A CA 1
ATOM 3100 C C . ASN A 1 434 ? -12.623 19.335 3.711 1.00 91.19 434 ASN A C 1
ATOM 3102 O O . ASN A 1 434 ? -13.140 18.441 3.048 1.00 91.19 434 ASN A O 1
ATOM 3106 N N . ILE A 1 435 ? -12.826 19.462 5.026 1.00 93.56 435 ILE A N 1
ATOM 3107 C CA . ILE A 1 435 ? -13.636 18.533 5.828 1.00 93.56 435 ILE A CA 1
ATOM 3108 C C . ILE A 1 435 ? -15.061 18.424 5.263 1.00 93.56 435 ILE A C 1
ATOM 3110 O O . ILE A 1 435 ? -15.597 17.325 5.091 1.00 93.56 435 ILE A O 1
ATOM 3114 N N . HIS A 1 436 ? -15.682 19.559 4.932 1.00 95.06 436 HIS A N 1
ATOM 3115 C CA . HIS A 1 436 ? -17.009 19.571 4.319 1.00 95.06 436 HIS A CA 1
ATOM 3116 C C . HIS A 1 436 ? -17.024 18.931 2.930 1.00 95.06 436 HIS A C 1
ATOM 3118 O O . HIS A 1 436 ? -17.924 18.151 2.651 1.00 95.06 436 HIS A O 1
ATOM 3124 N N . ASN A 1 437 ? -16.033 19.205 2.082 1.00 92.31 437 ASN A N 1
ATOM 3125 C CA . ASN A 1 437 ? -15.974 18.632 0.738 1.00 92.31 437 ASN A CA 1
ATOM 3126 C C . ASN A 1 437 ? -15.931 17.099 0.780 1.00 92.31 437 ASN A C 1
ATOM 3128 O O . ASN A 1 437 ? -16.689 16.451 0.059 1.00 92.31 437 ASN A O 1
ATOM 3132 N N . VAL A 1 438 ? -15.106 16.518 1.659 1.00 93.12 438 VAL A N 1
ATOM 3133 C CA . VAL A 1 438 ? -15.020 15.056 1.799 1.00 93.12 438 VAL A CA 1
ATOM 3134 C C . VAL A 1 438 ? -16.327 14.482 2.342 1.00 93.12 438 VAL A C 1
ATOM 3136 O O . VAL A 1 438 ? -16.860 13.522 1.793 1.00 93.12 438 VAL A O 1
ATOM 3139 N N . THR A 1 439 ? -16.897 15.082 3.388 1.00 96.75 439 THR A N 1
ATOM 3140 C CA . THR A 1 439 ? -18.143 14.571 3.990 1.00 96.75 439 THR A CA 1
ATOM 3141 C C . THR A 1 439 ? -19.363 14.720 3.078 1.00 96.75 439 THR A C 1
ATOM 3143 O O . THR A 1 439 ? -20.183 13.801 3.011 1.00 96.75 439 THR A O 1
ATOM 3146 N N . ASP A 1 440 ? -19.451 15.803 2.302 1.00 94.69 440 ASP A N 1
ATOM 3147 C CA . ASP A 1 440 ? -20.463 15.988 1.256 1.00 94.69 440 ASP A CA 1
ATOM 3148 C C . ASP A 1 440 ? -20.281 14.966 0.114 1.00 94.69 440 ASP A C 1
ATOM 3150 O O . ASP A 1 440 ? -21.267 14.448 -0.427 1.00 94.69 440 ASP A O 1
ATOM 3154 N N . ALA A 1 441 ? -19.034 14.616 -0.227 1.00 89.81 441 ALA A N 1
ATOM 3155 C CA . ALA A 1 441 ? -18.731 13.573 -1.205 1.00 89.81 441 ALA A CA 1
ATOM 3156 C C . ALA A 1 441 ? -19.141 12.179 -0.706 1.00 89.81 441 ALA A C 1
ATOM 3158 O O . ALA A 1 441 ? -19.770 11.438 -1.464 1.00 89.81 441 ALA A O 1
ATOM 3159 N N . VAL A 1 442 ? -18.863 11.839 0.560 1.00 92.56 442 VAL A N 1
ATOM 3160 C CA . VAL A 1 442 ? -19.327 10.589 1.189 1.00 92.56 442 VAL A CA 1
ATOM 3161 C C . VAL A 1 442 ? -20.850 10.526 1.168 1.00 92.56 442 VAL A C 1
ATOM 3163 O O . VAL A 1 442 ? -21.414 9.553 0.673 1.00 92.56 442 VAL A O 1
ATOM 3166 N N . PHE A 1 443 ? -21.534 11.582 1.612 1.00 93.38 443 PHE A N 1
ATOM 3167 C CA . PHE A 1 443 ? -22.994 11.657 1.557 1.00 93.38 443 PHE A CA 1
ATOM 3168 C C . PHE A 1 443 ? -23.535 11.400 0.142 1.00 93.38 443 PHE A C 1
ATOM 3170 O O . PHE A 1 443 ? -24.447 10.594 -0.048 1.00 93.38 443 PHE A O 1
ATOM 3177 N N . SER A 1 444 ? -22.928 12.036 -0.861 1.00 88.62 444 SER A N 1
ATOM 3178 C CA . SER A 1 444 ? -23.332 11.900 -2.262 1.00 88.62 444 SER A CA 1
ATOM 3179 C C . SER A 1 444 ? -23.098 10.490 -2.814 1.00 88.62 444 SER A C 1
ATOM 3181 O O . SER A 1 444 ? -23.943 9.989 -3.553 1.00 88.62 444 SER A O 1
ATOM 3183 N N . ILE A 1 445 ? -22.002 9.819 -2.432 1.00 86.00 445 ILE A N 1
ATOM 3184 C CA . ILE A 1 445 ? -21.731 8.421 -2.816 1.00 86.00 445 ILE A CA 1
ATOM 3185 C C . ILE A 1 445 ? -22.849 7.510 -2.310 1.00 86.00 445 ILE A C 1
ATOM 3187 O O . ILE A 1 445 ? -23.395 6.721 -3.080 1.00 86.00 445 ILE A O 1
ATOM 3191 N N . TYR A 1 446 ? -23.230 7.643 -1.039 1.00 87.19 446 TYR A N 1
ATOM 3192 C CA . TYR A 1 446 ? -24.250 6.773 -0.458 1.00 87.19 446 TYR A CA 1
ATOM 3193 C C . TYR A 1 446 ? -25.649 7.044 -1.024 1.00 87.19 446 TYR A C 1
ATOM 3195 O O . TYR A 1 446 ? -26.415 6.106 -1.244 1.00 87.19 446 TYR A O 1
ATOM 3203 N N . GLN A 1 447 ? -25.971 8.297 -1.356 1.00 86.06 447 GLN A N 1
ATOM 3204 C CA . GLN A 1 447 ? -27.193 8.596 -2.107 1.00 86.06 447 GLN A CA 1
ATOM 3205 C C . GLN A 1 447 ? -27.181 7.993 -3.516 1.00 86.06 447 GLN A C 1
ATOM 3207 O O . GLN A 1 447 ? -28.205 7.484 -3.969 1.00 86.06 447 GLN A O 1
ATOM 3212 N N . ALA A 1 448 ? -26.037 8.032 -4.206 1.00 80.12 448 ALA A N 1
ATOM 3213 C CA . ALA A 1 448 ? -25.904 7.492 -5.556 1.00 80.12 448 ALA A CA 1
ATOM 3214 C C . ALA A 1 448 ? -26.092 5.966 -5.602 1.00 80.12 448 ALA A C 1
ATOM 3216 O O . ALA A 1 448 ? -26.618 5.452 -6.583 1.00 80.12 448 ALA A O 1
ATOM 3217 N N . VAL A 1 449 ? -25.739 5.248 -4.529 1.00 78.69 449 VAL A N 1
ATOM 3218 C CA . VAL A 1 449 ? -26.014 3.804 -4.390 1.00 78.69 449 VAL A CA 1
ATOM 3219 C C . VAL A 1 449 ? -27.426 3.501 -3.871 1.00 78.69 449 VAL A C 1
ATOM 3221 O O . VAL A 1 449 ? -27.701 2.376 -3.471 1.00 78.69 449 VAL A O 1
ATOM 3224 N N . GLY A 1 450 ? -28.327 4.486 -3.851 1.00 82.06 450 GLY A N 1
ATOM 3225 C CA . GLY A 1 450 ? -29.731 4.291 -3.488 1.00 82.06 450 GLY A CA 1
ATOM 3226 C C . GLY A 1 450 ? -30.028 4.304 -1.987 1.00 82.06 450 GLY A C 1
ATOM 3227 O O . GLY A 1 450 ? -31.182 4.082 -1.614 1.00 82.06 450 GLY A O 1
ATOM 3228 N N . MET A 1 451 ? -29.049 4.613 -1.121 1.00 87.31 451 MET A N 1
ATOM 3229 C CA . MET A 1 451 ? -29.299 4.671 0.320 1.00 87.31 451 MET A CA 1
ATOM 3230 C C . MET A 1 451 ? -30.297 5.798 0.634 1.00 87.31 451 MET A C 1
ATOM 3232 O O . MET A 1 451 ? -30.037 6.964 0.315 1.00 87.31 451 MET A O 1
ATOM 3236 N N . PRO A 1 452 ? -31.442 5.491 1.271 1.00 88.38 452 PRO A N 1
ATOM 3237 C CA . PRO A 1 452 ? -32.449 6.496 1.560 1.00 88.38 452 PRO A CA 1
ATOM 3238 C C . PRO A 1 452 ? -31.966 7.438 2.668 1.00 88.38 452 PRO A C 1
ATOM 3240 O O . PRO A 1 452 ? -31.237 7.051 3.582 1.00 88.38 452 PRO A O 1
ATOM 3243 N N . ALA A 1 453 ? -32.389 8.700 2.596 1.00 89.25 453 ALA A N 1
ATOM 3244 C CA . ALA A 1 453 ? -31.905 9.751 3.493 1.00 89.25 453 ALA A CA 1
ATOM 3245 C C . ALA A 1 453 ? -32.198 9.483 4.983 1.00 89.25 453 ALA A C 1
ATOM 3247 O O . ALA A 1 453 ? -31.473 9.967 5.845 1.00 89.25 453 ALA A O 1
ATOM 3248 N N . ASP A 1 454 ? -33.237 8.711 5.307 1.00 91.88 454 ASP A N 1
ATOM 3249 C CA . ASP A 1 454 ? -33.575 8.333 6.683 1.00 91.88 454 ASP A CA 1
ATOM 3250 C C . ASP A 1 454 ? -32.630 7.280 7.289 1.00 91.88 454 ASP A C 1
ATOM 3252 O O . ASP A 1 454 ? -32.612 7.137 8.516 1.00 91.88 454 ASP A O 1
ATOM 3256 N N . ARG A 1 455 ? -31.807 6.625 6.456 1.00 94.19 455 ARG A N 1
ATOM 3257 C CA . ARG A 1 455 ? -30.701 5.728 6.835 1.00 94.19 455 ARG A CA 1
ATOM 3258 C C . ARG A 1 455 ? -29.339 6.425 6.920 1.00 94.19 455 ARG A C 1
ATOM 3260 O O . ARG A 1 455 ? -28.333 5.760 7.162 1.00 94.19 455 ARG A O 1
ATOM 3267 N N . ILE A 1 456 ? -29.305 7.751 6.771 1.00 96.31 456 ILE A N 1
ATOM 3268 C CA . ILE A 1 456 ? -28.098 8.561 6.932 1.00 96.31 456 ILE A CA 1
ATOM 3269 C C . ILE A 1 456 ? -28.294 9.545 8.095 1.00 96.31 456 ILE A C 1
ATOM 3271 O O . ILE A 1 456 ? -29.318 10.226 8.208 1.00 96.31 456 ILE A O 1
ATOM 3275 N N . ARG A 1 457 ? -27.299 9.643 8.973 1.00 97.88 457 ARG A N 1
ATOM 3276 C CA . ARG A 1 457 ? -27.137 10.745 9.927 1.00 97.88 457 ARG A CA 1
ATOM 3277 C C . ARG A 1 457 ? -25.883 11.509 9.563 1.00 97.88 457 ARG A C 1
ATOM 3279 O O . ARG A 1 457 ? -24.796 10.952 9.607 1.00 97.88 457 ARG A O 1
ATOM 3286 N N . TYR A 1 458 ? -26.034 12.778 9.210 1.00 98.25 458 TYR A N 1
ATOM 3287 C CA . TYR A 1 458 ? -24.912 13.652 8.901 1.00 98.25 458 TYR A CA 1
ATOM 3288 C C . TYR A 1 458 ? -24.827 14.741 9.967 1.00 98.25 458 TYR A C 1
ATOM 3290 O O . TYR A 1 458 ? -25.578 15.721 9.968 1.00 98.25 458 TYR A O 1
ATOM 3298 N N . LEU A 1 459 ? -23.905 14.531 10.900 1.00 98.50 459 LEU A N 1
ATOM 3299 C CA . LEU A 1 459 ? -23.626 15.419 12.010 1.00 98.50 459 LEU A CA 1
ATOM 3300 C C . LEU A 1 459 ? -22.546 16.423 11.600 1.00 98.50 459 LEU A C 1
ATOM 3302 O O . LEU A 1 459 ? -21.410 16.040 11.329 1.00 98.50 459 LEU A O 1
ATOM 3306 N N . ALA A 1 460 ? -22.881 17.710 11.565 1.00 97.19 460 ALA A N 1
ATOM 3307 C CA . ALA A 1 460 ? -21.908 18.760 11.258 1.00 97.19 460 ALA A CA 1
ATOM 3308 C C . ALA A 1 460 ? -22.199 20.042 12.035 1.00 97.19 460 ALA A C 1
ATOM 3310 O O . ALA A 1 460 ? -23.341 20.322 12.408 1.00 97.19 460 ALA A O 1
ATOM 3311 N N . THR A 1 461 ? -21.172 20.861 12.262 1.00 91.81 461 THR A N 1
ATOM 3312 C CA . THR A 1 461 ? -21.362 22.180 12.894 1.00 91.81 461 THR A CA 1
ATOM 3313 C C . THR A 1 461 ? -22.050 23.199 11.977 1.00 91.81 461 THR A C 1
ATOM 3315 O O . THR A 1 461 ? -22.589 24.195 12.464 1.00 91.81 461 THR A O 1
ATOM 3318 N N . ASP A 1 462 ? -22.062 22.955 10.664 1.00 93.19 462 ASP A N 1
ATOM 3319 C CA . ASP A 1 462 ? -22.705 23.793 9.654 1.00 93.19 462 ASP A CA 1
ATOM 3320 C C . ASP A 1 462 ? -24.024 23.168 9.169 1.00 93.19 462 ASP A C 1
ATOM 3322 O O . ASP A 1 462 ? -24.037 22.208 8.403 1.00 93.19 462 ASP A O 1
ATOM 3326 N N . SER A 1 463 ? -25.154 23.764 9.560 1.00 95.00 463 SER A N 1
ATOM 3327 C CA . SER A 1 463 ? -26.497 23.299 9.183 1.00 95.00 463 SER A CA 1
ATOM 3328 C C . SER A 1 463 ? -26.858 23.479 7.705 1.00 95.00 463 SER A C 1
ATOM 3330 O O . SER A 1 463 ? -27.968 23.146 7.298 1.00 95.00 463 SER A O 1
ATOM 3332 N N . THR A 1 464 ? -25.983 24.087 6.901 1.00 94.88 464 THR A N 1
ATOM 3333 C CA . THR A 1 464 ? -26.232 24.309 5.468 1.00 94.88 464 THR A CA 1
ATOM 3334 C C . THR A 1 464 ? -25.789 23.145 4.585 1.00 94.88 464 THR A C 1
ATOM 3336 O O . THR A 1 464 ? -26.023 23.204 3.377 1.00 94.88 464 THR A O 1
ATOM 3339 N N . ARG A 1 465 ? -25.147 22.107 5.148 1.00 94.00 465 ARG A N 1
ATOM 3340 C CA . ARG A 1 465 ? -24.717 20.940 4.365 1.00 94.00 465 ARG A CA 1
ATOM 3341 C C . ARG A 1 465 ? -25.929 20.222 3.745 1.00 94.00 465 ARG A C 1
ATOM 3343 O O . ARG A 1 465 ? -26.961 20.110 4.410 1.00 94.00 465 ARG A O 1
ATOM 3350 N N . PRO A 1 466 ? -25.829 19.722 2.500 1.00 87.19 466 PRO A N 1
ATOM 3351 C CA . PRO A 1 466 ? -26.939 19.114 1.758 1.00 87.19 466 PRO A CA 1
ATOM 3352 C C . PRO A 1 466 ? -27.614 17.933 2.470 1.00 87.19 466 PRO A C 1
ATOM 3354 O O . PRO A 1 466 ? -28.801 17.699 2.249 1.00 87.19 466 PRO A O 1
ATOM 3357 N N . GLY A 1 467 ? -26.884 17.212 3.324 1.00 90.69 467 GLY A N 1
ATOM 3358 C CA . GLY A 1 467 ? -27.402 16.076 4.087 1.00 90.69 467 GLY A CA 1
ATOM 3359 C C . GLY A 1 467 ? -27.567 16.306 5.583 1.00 90.69 467 GLY A C 1
ATOM 3360 O O . GLY A 1 467 ? -27.860 15.344 6.285 1.00 90.69 467 GLY A O 1
ATOM 3361 N N . TRP A 1 468 ? -27.355 17.533 6.073 1.00 97.38 468 TRP A N 1
ATOM 3362 C CA . TRP A 1 468 ? -27.288 17.828 7.505 1.00 97.38 468 TRP A CA 1
ATOM 3363 C C . TRP A 1 468 ? -28.512 17.310 8.267 1.00 97.38 468 TRP A C 1
ATOM 3365 O O . TRP A 1 468 ? -29.651 17.638 7.922 1.00 97.38 468 TRP A O 1
ATOM 3375 N N . THR A 1 469 ? -28.271 16.547 9.333 1.00 97.62 469 THR A N 1
ATOM 3376 C CA . THR A 1 469 ? -29.331 16.068 10.229 1.00 97.62 469 THR A CA 1
ATOM 3377 C C . THR A 1 469 ? -29.314 16.780 11.572 1.00 97.62 469 THR A C 1
ATOM 3379 O O . THR A 1 469 ? -30.368 17.209 12.026 1.00 97.62 469 THR A O 1
ATOM 3382 N N . ASP A 1 470 ? -28.138 16.930 12.190 1.00 97.75 470 ASP A N 1
ATOM 3383 C CA . ASP A 1 470 ? -27.984 17.503 13.531 1.00 97.75 470 ASP A CA 1
ATOM 3384 C C . ASP A 1 470 ? -26.571 18.074 13.748 1.00 97.75 470 ASP A C 1
ATOM 3386 O O . ASP A 1 470 ? -25.648 17.857 12.962 1.00 97.75 470 ASP A O 1
ATOM 3390 N N . SER A 1 471 ? -26.374 18.812 14.844 1.00 97.44 471 SER A N 1
ATOM 3391 C CA . SER A 1 471 ? -25.050 19.328 15.220 1.00 97.44 471 SER A CA 1
ATOM 3392 C C . SER A 1 471 ? -24.092 18.205 15.639 1.00 97.44 471 SER A C 1
ATOM 3394 O O . SER A 1 471 ? -24.490 17.306 16.383 1.00 97.44 471 SER A O 1
ATOM 3396 N N . ALA A 1 472 ? -22.813 18.308 15.262 1.00 96.94 472 ALA A N 1
ATOM 3397 C CA . ALA A 1 472 ? -21.742 17.413 15.717 1.00 96.94 472 ALA A CA 1
ATOM 3398 C C . ALA A 1 472 ? -21.442 17.611 17.217 1.00 96.94 472 ALA A C 1
ATOM 3400 O O . ALA A 1 472 ? -20.675 18.486 17.616 1.00 96.94 472 ALA A O 1
ATOM 3401 N N . THR A 1 473 ? -22.097 16.819 18.065 1.00 97.88 473 THR A N 1
ATOM 3402 C CA . THR A 1 473 ? -21.922 16.826 19.526 1.00 97.88 473 THR A CA 1
ATOM 3403 C C . THR A 1 473 ? -21.828 15.397 20.042 1.00 97.88 473 THR A C 1
ATOM 3405 O O . THR A 1 473 ? -22.362 14.487 19.408 1.00 97.88 473 THR A O 1
ATOM 3408 N N . THR A 1 474 ? -21.202 15.206 21.205 1.00 97.81 474 THR A N 1
ATOM 3409 C CA . THR A 1 474 ? -21.070 13.890 21.852 1.00 97.81 474 THR A CA 1
ATOM 3410 C C . THR A 1 474 ? -22.447 13.244 22.056 1.00 97.81 474 THR A C 1
ATOM 3412 O O . T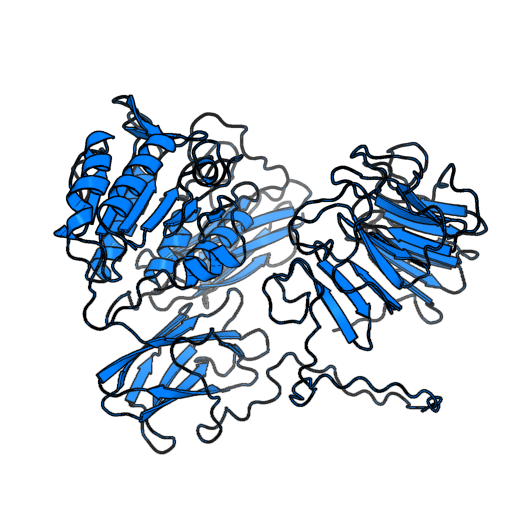HR A 1 474 ? -22.639 12.095 21.690 1.00 97.81 474 THR A O 1
ATOM 3415 N N . ALA A 1 475 ? -23.440 14.014 22.523 1.00 98.25 475 ALA A N 1
ATOM 3416 C CA . ALA A 1 475 ? -24.797 13.515 22.772 1.00 98.25 475 ALA A CA 1
ATOM 3417 C C . ALA A 1 475 ? -25.547 13.097 21.494 1.00 98.25 475 ALA A C 1
ATOM 3419 O O . ALA A 1 475 ? -26.276 12.111 21.499 1.00 98.25 475 ALA A O 1
ATOM 3420 N N . ASN A 1 476 ? -25.384 13.844 20.397 1.00 98.56 476 ASN A N 1
ATOM 3421 C CA . ASN A 1 476 ? -26.028 13.488 19.130 1.00 98.56 476 ASN A CA 1
ATOM 3422 C C . ASN A 1 476 ? -25.354 12.278 18.473 1.00 98.56 476 ASN A C 1
ATOM 3424 O O . ASN A 1 476 ? -26.043 11.485 17.839 1.00 98.56 476 ASN A O 1
ATOM 3428 N N . LEU A 1 477 ? -24.030 12.139 18.612 1.00 98.62 477 LEU A N 1
ATOM 3429 C CA . LEU A 1 477 ? -23.300 10.978 18.102 1.00 98.62 477 LEU A CA 1
ATOM 3430 C C . LEU A 1 477 ? -23.640 9.711 18.895 1.00 98.62 477 LEU A C 1
ATOM 3432 O O . LEU A 1 477 ? -23.943 8.692 18.283 1.00 98.62 477 LEU A O 1
ATOM 3436 N N . GLU A 1 478 ? -23.677 9.802 20.225 1.00 98.69 478 GLU A N 1
ATOM 3437 C CA . GLU A 1 478 ? -24.147 8.731 21.110 1.00 98.69 478 GLU A CA 1
ATOM 3438 C C . GLU A 1 478 ? -25.543 8.262 20.695 1.00 98.69 478 GLU A C 1
ATOM 3440 O O . GLU A 1 478 ? -25.703 7.117 20.290 1.00 98.69 478 GLU A O 1
ATOM 3445 N N . ALA A 1 479 ? -26.528 9.168 20.661 1.00 98.62 479 ALA A N 1
ATOM 3446 C CA . ALA A 1 479 ? -27.898 8.830 20.274 1.00 98.62 479 ALA A CA 1
ATOM 3447 C C . ALA A 1 479 ? -28.002 8.284 18.836 1.00 98.62 479 ALA A C 1
ATOM 3449 O O . ALA A 1 479 ? -28.870 7.463 18.537 1.00 98.62 479 ALA A O 1
ATOM 3450 N N . ALA A 1 480 ? -27.130 8.719 17.921 1.00 98.62 480 ALA A N 1
ATOM 3451 C CA . ALA A 1 480 ? -27.083 8.150 16.580 1.00 98.62 480 ALA A CA 1
ATOM 3452 C C . ALA A 1 480 ? -26.640 6.674 16.610 1.00 98.62 480 ALA A C 1
ATOM 3454 O O . ALA A 1 480 ? -27.239 5.849 15.924 1.00 98.62 480 ALA A O 1
ATOM 3455 N N . ILE A 1 481 ? -25.634 6.331 17.416 1.00 98.75 481 ILE A N 1
ATOM 3456 C CA . ILE A 1 481 ? -25.093 4.969 17.516 1.00 98.75 481 ILE A CA 1
ATOM 3457 C C . ILE A 1 481 ? -26.009 4.058 18.345 1.00 98.75 481 ILE A C 1
ATOM 3459 O O . ILE A 1 481 ? -26.340 2.964 17.892 1.00 98.75 481 ILE A O 1
ATOM 3463 N N . THR A 1 482 ? -26.428 4.493 19.533 1.00 98.50 482 THR A N 1
ATOM 3464 C CA . THR A 1 482 ? -27.071 3.620 20.530 1.00 98.50 482 THR A CA 1
ATOM 3465 C C . THR A 1 482 ? -28.593 3.578 20.432 1.00 98.50 482 THR A C 1
ATOM 3467 O O . THR A 1 482 ? -29.183 2.569 20.803 1.00 98.50 482 THR A O 1
ATOM 3470 N N . ASP A 1 483 ? -29.236 4.613 19.878 1.00 97.94 483 ASP A N 1
ATOM 3471 C CA . ASP A 1 483 ? -30.697 4.650 19.724 1.00 97.94 483 ASP A CA 1
ATOM 3472 C C . ASP A 1 483 ? -31.124 4.519 18.257 1.00 97.94 483 ASP A C 1
ATOM 3474 O O . ASP A 1 483 ? -31.924 3.655 17.901 1.00 97.94 483 ASP A O 1
ATOM 3478 N N . TRP A 1 484 ? -30.622 5.393 17.380 1.00 98.25 484 TRP A N 1
ATOM 3479 C CA . TRP A 1 484 ? -31.109 5.473 15.999 1.00 98.25 484 TRP A CA 1
ATOM 3480 C C . TRP A 1 484 ? -30.664 4.291 15.133 1.00 98.25 484 TRP A C 1
ATOM 3482 O O . TRP A 1 484 ? -31.473 3.768 14.364 1.00 98.25 484 TRP A O 1
ATOM 3492 N N . ALA A 1 485 ? -29.400 3.871 15.234 1.00 97.88 485 ALA A N 1
ATOM 3493 C CA . ALA A 1 485 ? -28.874 2.805 14.386 1.00 97.88 485 ALA A CA 1
ATOM 3494 C C . ALA A 1 485 ? -29.482 1.430 14.708 1.00 97.88 485 ALA A C 1
ATOM 3496 O O . ALA A 1 485 ? -29.578 0.604 13.803 1.00 97.88 485 ALA A O 1
ATOM 3497 N N . VAL A 1 486 ? -29.936 1.198 15.948 1.00 97.62 486 VAL A N 1
ATOM 3498 C CA . VAL A 1 486 ? -30.468 -0.094 16.429 1.00 97.62 486 VAL A CA 1
ATOM 3499 C C . VAL A 1 486 ? -31.566 -0.653 15.523 1.00 97.62 486 VAL A C 1
ATOM 3501 O O . VAL A 1 486 ? -31.543 -1.834 15.189 1.00 97.62 486 VAL A O 1
ATOM 3504 N N . ASP A 1 487 ? -32.492 0.193 15.071 1.00 94.25 487 ASP A N 1
ATOM 3505 C CA . ASP A 1 487 ? -33.621 -0.228 14.228 1.00 94.25 487 ASP A CA 1
ATOM 3506 C C . ASP A 1 487 ? -33.242 -0.419 12.743 1.00 94.25 487 ASP A C 1
ATOM 3508 O O . ASP A 1 487 ? -34.067 -0.852 11.933 1.00 94.25 487 ASP A O 1
ATOM 3512 N N . LEU A 1 488 ? -32.010 -0.071 12.359 1.00 94.06 488 LEU A N 1
ATOM 3513 C CA . LEU A 1 488 ? -31.566 0.017 10.965 1.00 94.06 488 LEU A CA 1
ATOM 3514 C C . LEU A 1 488 ? -30.481 -0.995 10.588 1.00 94.06 488 LEU A C 1
ATOM 3516 O O . LEU A 1 488 ? -30.200 -1.141 9.395 1.00 94.06 488 LEU A O 1
ATOM 3520 N N . VAL A 1 489 ? -29.884 -1.674 11.568 1.00 94.38 489 VAL A N 1
ATOM 3521 C CA . VAL A 1 489 ? -28.756 -2.604 11.397 1.00 94.38 489 VAL A CA 1
ATOM 3522 C C . VAL A 1 489 ? -29.114 -4.023 11.861 1.00 94.38 489 VAL A C 1
ATOM 3524 O O . VAL A 1 489 ? -30.226 -4.270 12.325 1.00 94.38 489 VAL A O 1
ATOM 3527 N N . GLY A 1 490 ? -28.200 -4.982 11.684 1.00 88.25 490 GLY A N 1
ATOM 3528 C CA . GLY A 1 490 ? -28.459 -6.404 11.952 1.00 88.25 490 GLY A CA 1
ATOM 3529 C C . GLY A 1 490 ? -29.059 -7.143 10.749 1.00 88.25 490 GLY A C 1
ATOM 3530 O O . GLY A 1 490 ? -29.367 -6.536 9.722 1.00 88.25 490 GLY A O 1
ATOM 3531 N N . ASP A 1 491 ? -29.173 -8.471 10.846 1.00 84.62 491 ASP A N 1
ATOM 3532 C CA . ASP A 1 491 ? -29.588 -9.357 9.739 1.00 84.62 491 ASP A CA 1
ATOM 3533 C C . ASP A 1 491 ? -28.733 -9.188 8.463 1.00 84.62 491 ASP A C 1
ATOM 3535 O O . ASP A 1 491 ? -29.219 -9.249 7.338 1.00 84.62 491 ASP A O 1
ATOM 3539 N N . GLY A 1 492 ? -27.427 -8.955 8.640 1.00 80.44 492 GLY A N 1
ATOM 3540 C CA . GLY A 1 492 ? -26.475 -8.719 7.548 1.00 80.44 492 GLY A CA 1
ATOM 3541 C C . GLY A 1 492 ? -26.233 -7.242 7.220 1.00 80.44 492 GLY A C 1
ATOM 3542 O O . GLY A 1 492 ? -25.243 -6.933 6.557 1.00 80.44 492 GLY A O 1
ATOM 3543 N N . ARG A 1 493 ? -27.053 -6.325 7.748 1.00 88.12 493 ARG A N 1
ATOM 3544 C CA . ARG A 1 493 ? -26.869 -4.876 7.601 1.00 88.12 493 ARG A CA 1
ATOM 3545 C C . ARG A 1 493 ? -25.829 -4.318 8.557 1.00 88.12 493 ARG A C 1
ATOM 3547 O O . ARG A 1 493 ? -25.917 -4.531 9.768 1.00 88.12 493 ARG A O 1
ATOM 3554 N N . ALA A 1 494 ? -24.894 -3.543 8.016 1.00 92.00 494 ALA A N 1
ATOM 3555 C CA . ALA A 1 494 ? -23.820 -2.934 8.789 1.00 92.00 494 ALA A CA 1
ATOM 3556 C C . ALA A 1 494 ? -24.131 -1.496 9.236 1.00 92.00 494 ALA A C 1
ATOM 3558 O O . ALA A 1 494 ? -24.775 -0.735 8.512 1.00 92.00 494 ALA A O 1
ATOM 3559 N N . LEU A 1 495 ? -23.595 -1.088 10.386 1.00 96.44 495 LEU A N 1
ATOM 3560 C CA . LEU A 1 495 ? -23.356 0.326 10.671 1.00 96.44 495 LEU A CA 1
ATOM 3561 C C . LEU A 1 495 ? -22.051 0.740 9.984 1.00 96.44 495 LEU A C 1
ATOM 3563 O O . LEU A 1 495 ? -21.032 0.081 10.170 1.00 96.44 495 LEU A O 1
ATOM 3567 N N . THR A 1 496 ? -22.060 1.837 9.231 1.00 96.69 496 THR A N 1
ATOM 3568 C CA . THR A 1 496 ? -20.832 2.514 8.798 1.00 96.69 496 THR A CA 1
ATOM 3569 C C . THR A 1 496 ? -20.748 3.886 9.449 1.00 96.69 496 THR A C 1
ATOM 3571 O O . THR A 1 496 ? -21.672 4.689 9.344 1.00 96.69 496 THR A O 1
ATOM 3574 N N . LEU A 1 497 ? -19.641 4.146 10.130 1.00 98.19 497 LEU A N 1
ATOM 3575 C CA . LEU A 1 497 ? -19.345 5.388 10.825 1.00 98.19 497 LEU A CA 1
ATOM 3576 C C . LEU A 1 497 ? -18.114 6.018 10.177 1.00 98.19 497 LEU A C 1
ATOM 3578 O O . LEU A 1 497 ? -17.033 5.442 10.226 1.00 98.19 497 LEU A O 1
ATOM 3582 N N . TYR A 1 498 ? -18.280 7.190 9.573 1.00 98.50 498 TYR A N 1
ATOM 3583 C CA . TYR A 1 498 ? -17.182 7.989 9.043 1.00 98.50 498 TYR A CA 1
ATOM 3584 C C . TYR A 1 498 ? -17.041 9.278 9.848 1.00 98.50 498 TYR A C 1
ATOM 3586 O O . TYR A 1 498 ? -18.000 10.045 9.971 1.00 98.50 498 TYR A O 1
ATOM 3594 N N . ILE A 1 499 ? -15.850 9.516 10.389 1.00 98.12 499 ILE A N 1
ATOM 3595 C CA . ILE A 1 499 ? -15.548 10.682 11.217 1.00 98.12 499 ILE A CA 1
ATOM 3596 C C . ILE A 1 499 ? -14.306 11.368 10.663 1.00 98.12 499 ILE A C 1
ATOM 3598 O O . ILE A 1 499 ? -13.279 10.723 10.462 1.00 98.12 499 ILE A O 1
ATOM 3602 N N . ILE A 1 500 ? -14.399 12.679 10.458 1.00 96.81 500 ILE A N 1
ATOM 3603 C CA . ILE A 1 500 ? -13.274 13.506 10.036 1.00 96.81 500 ILE A CA 1
ATOM 3604 C C . ILE A 1 500 ? -13.227 14.810 10.829 1.00 96.81 500 ILE A C 1
ATOM 3606 O O . ILE A 1 500 ? -14.197 15.573 10.867 1.00 96.81 500 ILE A O 1
ATOM 3610 N N . ASP A 1 501 ? -12.074 15.056 11.446 1.00 92.94 501 ASP A N 1
ATOM 3611 C CA . ASP A 1 501 ? -11.658 16.345 11.997 1.00 92.94 501 ASP A CA 1
ATOM 3612 C C . ASP A 1 501 ? -10.172 16.273 12.396 1.00 92.94 501 ASP A C 1
ATOM 3614 O O . ASP A 1 501 ? -9.483 15.268 12.219 1.00 92.94 501 ASP A O 1
ATOM 3618 N N . HIS A 1 502 ? -9.685 17.341 13.012 1.00 90.44 502 HIS A N 1
ATOM 3619 C CA . HIS A 1 502 ? -8.448 17.349 13.771 1.00 90.44 502 HIS A CA 1
ATOM 3620 C C . HIS A 1 502 ? -8.480 16.303 14.900 1.00 90.44 502 HIS A C 1
ATOM 3622 O O . HIS A 1 502 ? -9.524 16.030 15.505 1.00 90.44 502 HIS A O 1
ATOM 3628 N N . GLY A 1 503 ? -7.309 15.750 15.216 1.00 86.88 503 GLY A N 1
ATOM 3629 C CA . GLY A 1 503 ? -7.140 14.731 16.247 1.00 86.88 503 GLY A CA 1
ATOM 3630 C C . GLY A 1 503 ? -5.832 14.888 17.011 1.00 86.88 503 GLY A C 1
ATOM 3631 O O . GLY A 1 503 ? -4.861 15.468 16.523 1.00 86.88 503 GLY A O 1
ATOM 3632 N N . ILE A 1 504 ? -5.837 14.368 18.229 1.00 86.56 504 ILE A N 1
ATOM 3633 C CA . ILE A 1 504 ? -4.653 14.066 19.031 1.00 86.56 504 ILE A CA 1
ATOM 3634 C C . ILE A 1 504 ? -4.716 12.580 19.400 1.00 86.56 504 ILE A C 1
ATOM 3636 O O . ILE A 1 504 ? -5.705 11.908 19.116 1.00 86.56 504 ILE A O 1
ATOM 3640 N N . GLN A 1 505 ? -3.673 12.059 20.041 1.00 88.25 505 GLN A N 1
ATOM 3641 C CA . GLN A 1 505 ? -3.696 10.680 20.520 1.00 88.25 505 GLN A CA 1
ATOM 3642 C C . GLN A 1 505 ? -4.932 10.430 21.407 1.00 88.25 505 GLN A C 1
ATOM 3644 O O . GLN A 1 505 ? -5.218 11.219 22.310 1.00 88.25 505 GLN A O 1
ATOM 3649 N N . ASP A 1 506 ? -5.667 9.362 21.097 1.00 89.88 506 ASP A N 1
ATOM 3650 C CA . ASP A 1 506 ? -6.887 8.893 21.763 1.00 89.88 506 ASP A CA 1
ATOM 3651 C C . ASP A 1 506 ? -8.096 9.857 21.708 1.00 89.88 506 ASP A C 1
ATOM 3653 O O . ASP A 1 506 ? -9.088 9.648 22.413 1.00 89.88 506 ASP A O 1
ATOM 3657 N N . GLN A 1 507 ? -8.049 10.936 20.910 1.00 91.31 507 GLN A N 1
ATOM 3658 C CA . GLN A 1 507 ? -9.129 11.929 20.883 1.00 91.31 507 GLN A CA 1
ATOM 3659 C C . GLN A 1 507 ? -9.288 12.671 19.549 1.00 91.31 507 GLN A C 1
ATOM 3661 O O . GLN A 1 507 ? -8.329 13.139 18.939 1.00 91.31 507 GLN A O 1
ATOM 3666 N N . LEU A 1 508 ? -10.544 12.915 19.172 1.00 92.56 508 LEU A N 1
ATOM 3667 C CA . LEU A 1 508 ? -10.949 13.732 18.028 1.00 92.56 508 LEU A CA 1
ATOM 3668 C C . LEU A 1 508 ? -11.863 14.899 18.444 1.00 92.56 508 LEU A C 1
ATOM 3670 O O . LEU A 1 508 ? -12.568 14.874 19.459 1.00 92.56 508 LEU A O 1
ATOM 3674 N N . TYR A 1 509 ? -11.836 15.964 17.650 1.00 93.75 509 TYR A N 1
ATOM 3675 C CA . TYR A 1 509 ? -12.663 17.150 17.791 1.00 93.75 509 TYR A CA 1
ATOM 3676 C C . TYR A 1 509 ? -14.026 16.929 17.093 1.00 93.75 509 TYR A C 1
ATOM 3678 O O . TYR A 1 509 ? -14.104 16.489 15.956 1.00 93.75 509 TYR A O 1
ATOM 3686 N N . LEU A 1 510 ? -15.135 17.177 17.804 1.00 95.88 510 LEU A N 1
ATOM 3687 C CA . LEU A 1 510 ? -16.486 17.198 17.209 1.00 95.88 510 LEU A CA 1
ATOM 3688 C C . LEU A 1 510 ? -16.934 18.648 16.981 1.00 95.88 510 LEU A C 1
ATOM 3690 O O . LEU A 1 510 ? -17.405 19.022 15.913 1.00 95.88 510 LEU A O 1
ATOM 3694 N N . ASP A 1 511 ? -16.738 19.488 17.999 1.00 95.06 511 ASP A N 1
ATOM 3695 C CA . ASP A 1 511 ? -16.816 20.945 17.897 1.00 95.06 511 ASP A CA 1
ATOM 3696 C C . ASP A 1 511 ? -15.943 21.567 18.990 1.00 95.06 511 ASP A C 1
ATOM 3698 O O . ASP A 1 511 ? -16.352 21.763 20.138 1.00 95.06 511 ASP A O 1
ATOM 3702 N N . GLY A 1 512 ? -14.699 21.888 18.652 1.00 90.25 512 GLY A N 1
ATOM 3703 C CA . GLY A 1 512 ? -13.759 22.508 19.576 1.00 90.25 512 GLY A CA 1
ATOM 3704 C C . GLY A 1 512 ? -14.095 23.918 20.003 1.00 90.25 512 GLY A C 1
ATOM 3705 O O . GLY A 1 512 ? -13.629 24.320 21.068 1.00 90.25 512 GLY A O 1
ATOM 3706 N N . VAL A 1 513 ? -14.982 24.616 19.295 1.00 91.88 513 VAL A N 1
ATOM 3707 C CA . VAL A 1 513 ? -15.489 25.916 19.750 1.00 91.88 513 VAL A CA 1
ATOM 3708 C C . VAL A 1 513 ? -16.403 25.757 20.970 1.00 91.88 513 VAL A C 1
ATOM 3710 O O . VAL A 1 513 ? -16.368 26.596 21.871 1.00 91.88 513 VAL A O 1
ATOM 3713 N N . SER A 1 514 ? -17.191 24.679 21.028 1.00 93.38 514 SER A N 1
ATOM 3714 C CA . SER A 1 514 ? -18.073 24.365 22.162 1.00 93.38 514 SER A CA 1
ATOM 3715 C C . SER A 1 514 ? -17.484 23.348 23.150 1.00 93.38 514 SER A C 1
ATOM 3717 O O . SER A 1 514 ? -18.126 23.016 24.147 1.00 93.38 514 SER A O 1
ATOM 3719 N N . GLY A 1 515 ? -16.248 22.894 22.915 1.00 93.44 515 GLY A N 1
ATOM 3720 C CA . GLY A 1 515 ? -15.532 21.953 23.778 1.00 93.44 515 GLY A CA 1
ATOM 3721 C C . GLY A 1 515 ? -15.975 20.495 23.629 1.00 93.44 515 GLY A C 1
ATOM 3722 O O . GLY A 1 515 ? -15.702 19.698 24.521 1.00 93.44 515 GLY A O 1
ATOM 3723 N N . GLN A 1 516 ? -16.661 20.143 22.540 1.00 96.69 516 GLN A N 1
ATOM 3724 C CA . GLN A 1 516 ? -17.081 18.769 22.259 1.00 96.69 516 GLN A CA 1
ATOM 3725 C C . GLN A 1 516 ? -15.918 17.966 21.664 1.00 96.69 516 GLN A C 1
ATOM 3727 O O . GLN A 1 516 ? -15.326 18.353 20.648 1.00 96.69 516 GLN A O 1
ATOM 3732 N N . ARG A 1 517 ? -15.599 16.842 22.300 1.00 94.62 517 ARG A N 1
ATOM 3733 C CA . ARG A 1 517 ? -14.559 15.889 21.898 1.00 94.62 517 ARG A CA 1
ATOM 3734 C C . ARG A 1 517 ? -15.147 14.484 21.906 1.00 94.62 517 ARG A C 1
ATOM 3736 O O . ARG A 1 517 ? -16.116 14.238 22.625 1.00 94.62 517 ARG A O 1
ATOM 3743 N N . LEU A 1 518 ? -14.541 13.612 21.118 1.00 95.69 518 LEU A N 1
ATOM 3744 C CA . LEU A 1 518 ? -14.761 12.176 21.143 1.00 95.69 518 LEU A CA 1
ATOM 3745 C C . LEU A 1 518 ? -13.461 11.520 21.590 1.00 95.69 518 LEU A C 1
ATOM 3747 O O . LEU A 1 518 ? -12.441 11.723 20.932 1.00 95.69 518 LEU A O 1
ATOM 3751 N N . ASP A 1 519 ? -13.486 10.785 22.694 1.00 94.31 519 ASP A N 1
ATOM 3752 C CA . ASP A 1 519 ? -12.382 9.905 23.077 1.00 94.31 519 ASP A CA 1
ATOM 3753 C C . ASP A 1 519 ? -12.676 8.445 22.693 1.00 94.31 519 ASP A C 1
ATOM 3755 O O . ASP A 1 519 ? -13.813 8.086 22.364 1.00 94.31 519 ASP A O 1
ATOM 3759 N N . THR A 1 520 ? -11.628 7.619 22.666 1.00 94.94 520 THR A N 1
ATOM 3760 C CA . THR A 1 520 ? -11.727 6.211 22.253 1.00 94.94 520 THR A CA 1
ATOM 3761 C C . THR A 1 520 ? -12.637 5.407 23.185 1.00 94.94 520 THR A C 1
ATOM 3763 O O . THR A 1 520 ? -13.480 4.654 22.708 1.00 94.94 520 THR A O 1
ATOM 3766 N N . ALA A 1 521 ? -12.551 5.652 24.494 1.00 94.81 521 ALA A N 1
ATOM 3767 C CA . ALA A 1 521 ? -13.348 5.006 25.535 1.00 94.81 521 ALA A CA 1
ATOM 3768 C C . ALA A 1 521 ? -14.861 5.216 25.361 1.00 94.81 521 ALA A C 1
ATOM 3770 O O . ALA A 1 521 ? -15.658 4.285 25.485 1.00 94.81 521 ALA A O 1
ATOM 3771 N N . GLN A 1 522 ? -15.270 6.457 25.081 1.00 96.69 522 GLN A N 1
ATOM 3772 C CA . GLN A 1 522 ? -16.662 6.808 24.813 1.00 96.69 522 GLN A CA 1
ATOM 3773 C C . GLN A 1 522 ? -17.176 6.083 23.576 1.00 96.69 522 GLN A C 1
ATOM 3775 O O . GLN A 1 522 ? -18.258 5.500 23.618 1.00 96.69 522 GLN A O 1
ATOM 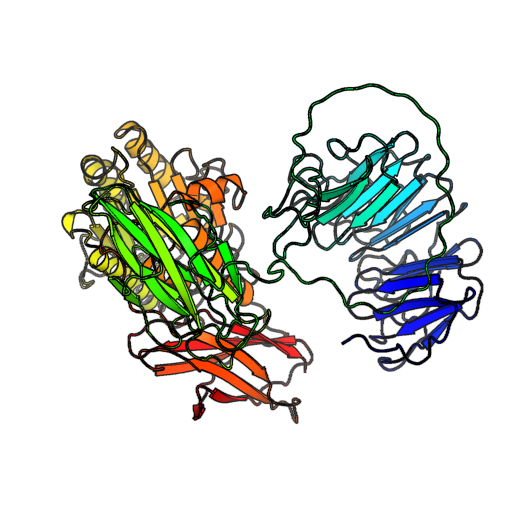3780 N N . LEU A 1 523 ? -16.402 6.117 22.487 1.00 97.88 523 LEU A N 1
ATOM 3781 C CA . LEU A 1 523 ? -16.797 5.464 21.248 1.00 97.88 523 LEU A CA 1
ATOM 3782 C C . LEU A 1 523 ? -16.905 3.946 21.434 1.00 97.88 523 LEU A C 1
ATOM 3784 O O . LEU A 1 523 ? -17.920 3.375 21.044 1.00 97.88 523 LEU A O 1
ATOM 3788 N N . ASP A 1 524 ? -15.912 3.316 22.064 1.00 97.62 524 ASP A N 1
ATOM 3789 C CA . ASP A 1 524 ? -15.903 1.881 22.365 1.00 97.62 524 ASP A CA 1
ATOM 3790 C C . ASP A 1 524 ? -17.160 1.464 23.142 1.00 97.62 524 ASP A C 1
ATOM 3792 O O . ASP A 1 524 ? -17.898 0.578 22.709 1.00 97.62 524 ASP A O 1
ATOM 3796 N N . ALA A 1 525 ? -17.484 2.192 24.217 1.00 98.00 525 ALA A N 1
ATOM 3797 C CA . ALA A 1 525 ? -18.658 1.921 25.042 1.00 98.00 525 ALA A CA 1
ATOM 3798 C C . ALA A 1 525 ? -19.983 2.001 24.261 1.00 98.00 525 ALA A C 1
ATOM 3800 O O . ALA A 1 525 ? -20.877 1.179 24.475 1.00 98.00 525 ALA A O 1
ATOM 3801 N N . TRP A 1 526 ? -20.127 2.966 23.348 1.00 98.50 526 TRP A N 1
ATOM 3802 C CA . TRP A 1 526 ? -21.334 3.091 22.523 1.00 98.50 526 TRP A CA 1
ATOM 3803 C C . TRP A 1 526 ? -21.439 1.988 21.467 1.00 98.50 526 TRP A C 1
ATOM 3805 O O . TRP A 1 526 ? -22.537 1.496 21.194 1.00 98.50 526 TRP A O 1
ATOM 3815 N N . LEU A 1 527 ? -20.314 1.583 20.872 1.00 98.25 527 LEU A N 1
ATOM 3816 C CA . LEU A 1 527 ? -20.283 0.466 19.927 1.00 98.25 527 LEU A CA 1
ATOM 3817 C C . LEU A 1 527 ? -20.587 -0.863 20.638 1.00 98.25 527 LEU A C 1
ATOM 3819 O O . LEU A 1 527 ? -21.339 -1.679 20.102 1.00 98.25 527 LEU A O 1
ATOM 3823 N N . ASP A 1 528 ? -20.089 -1.048 21.861 1.00 97.62 528 ASP A N 1
ATOM 3824 C CA . ASP A 1 528 ? -20.408 -2.187 22.729 1.00 97.62 528 ASP A CA 1
ATOM 3825 C C . ASP A 1 528 ? -21.902 -2.238 23.066 1.00 97.62 528 ASP A C 1
ATOM 3827 O O . ASP A 1 528 ? -22.529 -3.297 22.987 1.00 97.62 528 ASP A O 1
ATOM 3831 N N . GLU A 1 529 ? -22.500 -1.094 23.407 1.00 98.38 529 GLU A N 1
ATOM 3832 C CA . GLU A 1 529 ? -23.935 -0.993 23.675 1.00 98.38 529 GLU A CA 1
ATOM 3833 C C . GLU A 1 529 ? -24.773 -1.372 22.444 1.00 98.38 529 GLU A C 1
ATOM 3835 O O . GLU A 1 529 ? -25.751 -2.125 22.562 1.00 98.38 529 GLU A O 1
ATOM 3840 N N . LEU A 1 530 ? -24.362 -0.924 21.254 1.00 98.38 530 LEU A N 1
ATOM 3841 C CA . LEU A 1 530 ? -25.005 -1.313 20.002 1.00 98.38 530 LEU A CA 1
ATOM 3842 C C . LEU A 1 530 ? -24.886 -2.824 19.756 1.00 98.38 530 LEU A C 1
ATOM 3844 O O . LEU A 1 530 ? -25.893 -3.462 19.456 1.00 98.38 530 LEU A O 1
ATOM 3848 N N . GLN A 1 531 ? -23.701 -3.419 19.925 1.00 97.44 531 GLN A N 1
ATOM 3849 C CA . GLN A 1 531 ? -23.492 -4.863 19.738 1.00 97.44 531 GLN A CA 1
ATOM 3850 C C . GLN A 1 531 ? -24.237 -5.713 20.774 1.00 97.44 531 GLN A C 1
ATOM 3852 O O . GLN A 1 531 ? -24.715 -6.805 20.459 1.00 97.44 531 GLN A O 1
ATOM 3857 N N . ALA A 1 532 ? -24.380 -5.215 22.003 1.00 97.62 532 ALA A N 1
ATOM 3858 C CA . ALA A 1 532 ? -25.182 -5.865 23.033 1.00 97.62 532 ALA A CA 1
ATOM 3859 C C . ALA A 1 532 ? -26.684 -5.837 22.698 1.00 97.62 532 ALA A C 1
ATOM 3861 O O . ALA A 1 532 ? -27.412 -6.776 23.035 1.00 97.62 532 ALA A O 1
ATOM 3862 N N . THR A 1 533 ? -27.143 -4.771 22.040 1.00 98.19 533 THR A N 1
ATOM 3863 C CA . THR A 1 533 ? -28.547 -4.575 21.654 1.00 98.19 533 THR A CA 1
ATOM 3864 C C . THR A 1 533 ? -28.898 -5.306 20.358 1.00 98.19 533 THR A C 1
ATOM 3866 O O . THR A 1 533 ? -29.979 -5.892 20.257 1.00 98.19 533 THR A O 1
ATOM 3869 N N . VAL A 1 534 ? -27.979 -5.320 19.390 1.00 97.38 534 VAL A N 1
ATOM 3870 C CA . VAL A 1 534 ? -28.108 -5.977 18.085 1.00 97.38 534 VAL A CA 1
ATOM 3871 C C . VAL A 1 534 ? -26.981 -7.006 17.934 1.00 97.38 534 VAL A C 1
ATOM 3873 O O . VAL A 1 534 ? -25.901 -6.676 17.440 1.00 97.38 534 VAL A O 1
ATOM 3876 N N . PRO A 1 535 ? -27.207 -8.265 18.355 1.00 93.38 535 PRO A N 1
ATOM 3877 C CA . PRO A 1 535 ? -26.209 -9.322 18.227 1.00 93.38 535 PRO A CA 1
ATOM 3878 C C . PRO A 1 535 ? -25.753 -9.510 16.777 1.00 93.38 535 PRO A C 1
ATOM 3880 O O . PRO A 1 535 ? -26.551 -9.386 15.848 1.00 93.38 535 PRO A O 1
ATOM 3883 N N . ASP A 1 536 ? -24.471 -9.830 16.596 1.00 89.31 536 ASP A N 1
ATOM 3884 C CA . ASP A 1 536 ? -23.830 -10.073 15.294 1.00 89.31 536 ASP A CA 1
ATOM 3885 C C . ASP A 1 536 ? -23.867 -8.875 14.319 1.00 89.31 536 ASP A C 1
ATOM 3887 O O . ASP A 1 536 ? -23.610 -9.031 13.119 1.00 89.31 536 ASP A O 1
ATOM 3891 N N . VAL A 1 537 ? -24.163 -7.662 14.812 1.00 94.44 537 VAL A N 1
ATOM 3892 C CA . VAL A 1 537 ? -24.085 -6.444 14.000 1.00 94.44 537 VAL A CA 1
ATOM 3893 C C . VAL A 1 537 ? -22.668 -6.250 13.463 1.00 94.44 537 VAL A C 1
ATOM 3895 O O . VAL A 1 537 ? -21.673 -6.305 14.186 1.00 94.44 537 VAL A O 1
ATOM 3898 N N . LYS A 1 538 ? -22.589 -6.000 12.158 1.00 94.88 538 LYS A N 1
ATOM 3899 C CA . LYS A 1 538 ? -21.358 -5.622 11.469 1.00 94.88 538 LYS A CA 1
ATOM 3900 C C . LYS A 1 538 ? -21.150 -4.119 11.622 1.00 94.88 538 LYS A C 1
ATOM 3902 O O . LYS A 1 538 ? -22.048 -3.344 11.301 1.00 94.88 538 LYS A O 1
ATOM 3907 N N . ILE A 1 539 ? -19.977 -3.696 12.077 1.00 97.12 539 ILE A N 1
ATOM 3908 C CA . ILE A 1 539 ? -19.643 -2.274 12.227 1.00 97.12 539 ILE A CA 1
ATOM 3909 C C . ILE A 1 539 ? -18.413 -1.969 11.373 1.00 97.12 539 ILE A C 1
ATOM 3911 O O . ILE A 1 539 ? -17.467 -2.753 11.362 1.00 97.12 539 ILE A O 1
ATOM 3915 N N . ASN A 1 540 ? -18.444 -0.864 10.636 1.00 97.31 540 ASN A N 1
ATOM 3916 C CA . ASN A 1 540 ? -17.302 -0.300 9.927 1.00 97.31 540 ASN A CA 1
ATOM 3917 C C . ASN A 1 540 ? -17.055 1.102 10.498 1.00 97.31 540 ASN A C 1
ATOM 3919 O O . ASN A 1 540 ? -17.972 1.924 10.492 1.00 97.31 540 ASN A O 1
ATOM 3923 N N . VAL A 1 541 ? -15.847 1.388 10.967 1.00 98.25 541 VAL A N 1
ATOM 3924 C CA . VAL A 1 541 ? -15.448 2.700 11.482 1.00 98.25 541 VAL A CA 1
ATOM 3925 C C . VAL A 1 541 ? -14.294 3.208 10.630 1.00 98.25 541 VAL A C 1
ATOM 3927 O O . VAL A 1 541 ? -13.280 2.534 10.506 1.00 98.25 541 VAL A O 1
ATOM 3930 N N . ILE A 1 542 ? -14.448 4.383 10.028 1.00 98.44 542 ILE A N 1
ATOM 3931 C CA . ILE A 1 542 ? -13.416 5.048 9.233 1.00 98.44 542 ILE A CA 1
ATOM 3932 C C . ILE A 1 542 ? -13.122 6.402 9.879 1.00 98.44 542 ILE A C 1
ATOM 3934 O O . ILE A 1 542 ? -14.022 7.236 10.009 1.00 98.44 542 ILE A O 1
ATOM 3938 N N . ILE A 1 543 ? -11.872 6.618 10.285 1.00 98.00 543 ILE A N 1
ATOM 3939 C CA . ILE A 1 543 ? -11.432 7.813 11.012 1.00 98.00 543 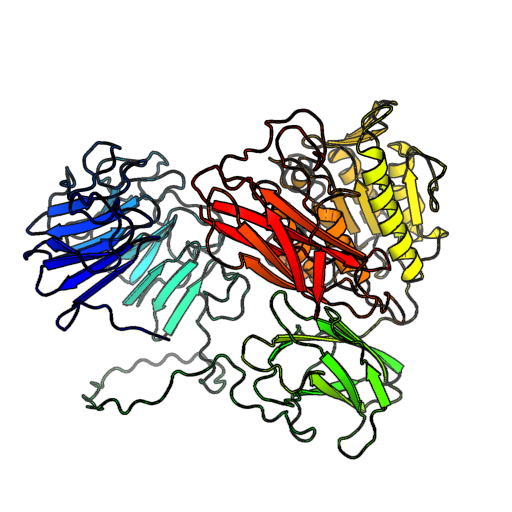ILE A CA 1
ATOM 3940 C C . ILE A 1 543 ? -10.352 8.531 10.206 1.00 98.00 543 ILE A C 1
ATOM 3942 O O . ILE A 1 543 ? -9.234 8.037 10.051 1.00 98.00 543 ILE A O 1
ATOM 3946 N N . GLU A 1 544 ? -10.679 9.729 9.732 1.00 96.25 544 GLU A N 1
ATOM 3947 C CA . GLU A 1 544 ? -9.726 10.655 9.129 1.00 96.25 544 GLU A CA 1
ATOM 3948 C C . GLU A 1 544 ? -9.315 11.703 10.164 1.00 96.25 544 GLU A C 1
ATOM 3950 O O . GLU A 1 544 ? -10.026 12.682 10.393 1.00 96.25 544 GLU A O 1
ATOM 3955 N N . ALA A 1 545 ? -8.181 11.470 10.823 1.00 93.62 545 ALA A N 1
ATOM 3956 C CA . ALA A 1 545 ? -7.641 12.384 11.822 1.00 93.62 545 ALA A CA 1
ATOM 3957 C C . ALA A 1 545 ? -6.150 12.139 12.066 1.00 93.62 545 ALA A C 1
ATOM 3959 O O . ALA A 1 545 ? -5.624 11.045 11.839 1.00 93.62 545 ALA A O 1
ATOM 3960 N N . CYS A 1 546 ? -5.466 13.149 12.598 1.00 89.12 546 CYS A N 1
ATOM 3961 C CA . CYS A 1 546 ? -4.093 12.999 13.068 1.00 89.12 546 CYS A CA 1
ATOM 3962 C C . CYS A 1 546 ? -4.018 12.004 14.227 1.00 89.12 546 CYS A C 1
ATOM 3964 O O . CYS A 1 546 ? -4.872 12.030 15.112 1.00 89.12 546 CYS A O 1
ATOM 3966 N N . TYR A 1 547 ? -2.983 11.156 14.230 1.00 89.94 547 TYR A N 1
ATOM 3967 C CA . TYR A 1 547 ? -2.773 10.125 15.254 1.00 89.94 547 TYR A CA 1
ATOM 3968 C C . TYR A 1 547 ? -3.931 9.122 15.378 1.00 89.94 547 TYR A C 1
ATOM 3970 O O . TYR A 1 547 ? -4.079 8.462 16.409 1.00 89.94 547 TYR A O 1
ATOM 3978 N N . SER A 1 548 ? -4.772 9.007 14.345 1.00 94.56 548 SER A N 1
ATOM 3979 C CA . SER A 1 548 ? -5.997 8.202 14.370 1.00 94.56 548 SER A CA 1
ATOM 3980 C C . SER A 1 548 ? -5.743 6.721 14.649 1.00 94.56 548 SER A C 1
ATOM 3982 O O . SER A 1 548 ? -6.604 6.083 15.240 1.00 94.56 548 SER A O 1
ATOM 3984 N N . GLY A 1 549 ? -4.551 6.189 14.353 1.00 94.12 549 GLY A N 1
ATOM 3985 C CA . GLY A 1 549 ? -4.164 4.818 14.709 1.00 94.12 549 GLY A CA 1
ATOM 3986 C C . GLY A 1 549 ? -4.214 4.511 16.212 1.00 94.12 549 GLY A C 1
ATOM 3987 O O . GLY A 1 549 ? -4.295 3.347 16.586 1.00 94.12 549 GLY A O 1
ATOM 3988 N N . SER A 1 550 ? -4.251 5.531 17.074 1.00 93.38 550 SER A N 1
ATOM 3989 C CA . SER A 1 550 ? -4.498 5.367 18.517 1.00 93.38 550 SER A CA 1
ATOM 3990 C C . SER A 1 550 ? -5.888 4.809 18.861 1.00 93.38 550 SER A C 1
ATOM 3992 O O . SER A 1 550 ? -6.088 4.260 19.940 1.00 93.38 550 SER A O 1
ATOM 3994 N N . PHE A 1 551 ? -6.840 4.875 17.923 1.00 95.69 551 PHE A N 1
ATOM 3995 C CA . PHE A 1 551 ? -8.137 4.207 18.041 1.00 95.69 551 PHE A CA 1
ATOM 3996 C C . PHE A 1 551 ? -8.041 2.685 17.826 1.00 95.69 551 PHE A C 1
ATOM 3998 O O . PHE A 1 551 ? -8.945 1.980 18.258 1.00 95.69 551 PHE A O 1
ATOM 4005 N N . ILE A 1 552 ? -6.970 2.184 17.194 1.00 95.50 552 ILE A N 1
ATOM 4006 C CA . ILE A 1 552 ? -6.699 0.746 17.002 1.00 95.50 552 ILE A CA 1
ATOM 4007 C C . ILE A 1 552 ? -5.718 0.240 18.066 1.00 95.50 552 ILE A C 1
ATOM 4009 O O . ILE A 1 552 ? -5.987 -0.741 18.755 1.00 95.50 552 ILE A O 1
ATOM 4013 N N . GLU A 1 553 ? -4.593 0.934 18.247 1.00 85.50 553 GLU A N 1
ATOM 4014 C CA . GLU A 1 553 ? -3.540 0.540 19.186 1.00 85.50 553 GLU A CA 1
ATOM 4015 C C . GLU A 1 553 ? -3.457 1.565 20.329 1.00 85.50 553 GLU A C 1
ATOM 4017 O O . GLU A 1 553 ? -2.858 2.634 20.195 1.00 85.50 553 GLU A O 1
ATOM 4022 N N . GLY A 1 554 ? -4.079 1.244 21.467 1.00 73.19 554 GLY A N 1
ATOM 4023 C CA . GLY A 1 554 ? -4.193 2.139 22.620 1.00 73.19 554 GLY A CA 1
ATOM 4024 C C . GLY A 1 554 ? -4.752 1.431 23.857 1.00 73.19 554 GLY A C 1
ATOM 4025 O O . GLY A 1 554 ? -5.238 0.304 23.782 1.00 73.19 554 GLY A O 1
ATOM 4026 N N . ALA A 1 555 ? -4.669 2.073 25.028 1.00 64.88 555 ALA A N 1
ATOM 4027 C CA . ALA A 1 555 ? -5.131 1.469 26.286 1.00 64.88 555 ALA A CA 1
ATOM 4028 C C . ALA A 1 555 ? -6.651 1.217 26.315 1.00 64.88 555 ALA A C 1
ATOM 4030 O O . ALA A 1 555 ? -7.091 0.298 27.002 1.00 64.88 555 ALA A O 1
ATOM 4031 N N . GLU A 1 556 ? -7.417 2.021 25.574 1.00 81.38 556 GLU A N 1
ATOM 4032 C CA . GLU A 1 556 ? -8.867 1.891 25.391 1.00 81.38 556 GLU A CA 1
ATOM 4033 C C . GLU A 1 556 ? -9.185 1.947 23.890 1.00 81.38 556 GLU A C 1
ATOM 4035 O O . GLU A 1 556 ? -9.810 2.890 23.419 1.00 81.38 556 GLU A O 1
ATOM 4040 N N . SER A 1 557 ? -8.642 0.989 23.133 1.00 90.00 557 SER A N 1
ATOM 4041 C CA . SER A 1 557 ? -8.898 0.826 21.696 1.00 90.00 557 SER A CA 1
ATOM 4042 C C . SER A 1 557 ? -10.379 0.549 21.411 1.00 90.00 557 SER A C 1
ATOM 4044 O O . SER A 1 557 ? -11.055 -0.081 22.220 1.00 90.00 557 SER A O 1
ATOM 4046 N N . ILE A 1 558 ? -10.868 0.989 20.246 1.00 96.56 558 ILE A N 1
ATOM 4047 C CA . ILE A 1 558 ? -12.215 0.641 19.760 1.00 96.56 558 ILE A CA 1
ATOM 4048 C C . ILE A 1 558 ? -12.231 -0.676 18.971 1.00 96.56 558 ILE A C 1
ATOM 4050 O O . ILE A 1 558 ? -13.300 -1.109 18.521 1.00 96.56 558 ILE A O 1
ATOM 4054 N N . SER A 1 559 ? -11.064 -1.283 18.753 1.00 94.81 559 SER A N 1
ATOM 4055 C CA . SER A 1 559 ? -10.917 -2.586 18.117 1.00 94.81 559 SER A CA 1
ATOM 4056 C C . SER A 1 559 ? -11.675 -3.653 18.889 1.00 94.81 559 SER A C 1
ATOM 4058 O O . SER A 1 559 ? -11.563 -3.776 20.108 1.00 94.81 559 SER A O 1
ATOM 4060 N N . GLY A 1 560 ? -12.479 -4.428 18.172 1.00 93.19 560 GLY A N 1
ATOM 4061 C CA . GLY A 1 560 ? -13.246 -5.498 18.780 1.00 93.19 560 GLY A CA 1
ATOM 4062 C C . GLY A 1 560 ? -13.952 -6.369 17.746 1.00 93.19 560 GLY A C 1
ATOM 4063 O O . GLY A 1 560 ? -14.248 -5.902 16.640 1.00 93.19 560 GLY A O 1
ATOM 4064 N N . PRO A 1 561 ? -14.274 -7.629 18.088 1.00 91.75 561 PRO A N 1
ATOM 4065 C CA . PRO A 1 561 ? -14.877 -8.566 17.150 1.00 91.75 561 PRO A CA 1
ATOM 4066 C C . PRO A 1 561 ? -16.130 -7.998 16.474 1.00 91.75 561 PRO A C 1
ATOM 4068 O O . PRO A 1 561 ? -17.031 -7.469 17.128 1.00 91.75 561 PRO A O 1
ATOM 4071 N N . GLY A 1 562 ? -16.206 -8.136 15.148 1.00 91.06 562 GLY A N 1
ATOM 4072 C CA . GLY A 1 562 ? -17.324 -7.630 14.341 1.00 91.06 562 GLY A CA 1
ATOM 4073 C C . GLY A 1 562 ? -17.178 -6.172 13.885 1.00 91.06 562 GLY A C 1
ATOM 4074 O O . GLY A 1 562 ? -17.989 -5.716 13.063 1.00 91.06 562 GLY A O 1
ATOM 4075 N N . ARG A 1 563 ? -16.131 -5.468 14.329 1.00 96.06 563 ARG A N 1
ATOM 4076 C CA . ARG A 1 563 ? -15.781 -4.111 13.899 1.00 96.06 563 ARG A CA 1
ATOM 4077 C C . ARG A 1 563 ? -14.614 -4.165 12.921 1.00 96.06 563 ARG A C 1
ATOM 4079 O O . ARG A 1 563 ? -13.626 -4.822 13.191 1.00 96.06 563 ARG A O 1
ATOM 4086 N N . VAL A 1 564 ? -14.741 -3.457 11.804 1.00 97.69 564 VAL A N 1
ATOM 4087 C CA . VAL A 1 564 ? -13.605 -3.117 10.940 1.00 97.69 564 VAL A CA 1
ATOM 4088 C C . VAL A 1 564 ? -13.283 -1.654 11.187 1.00 97.69 564 VAL A C 1
ATOM 4090 O O . VAL A 1 564 ? -14.147 -0.804 10.962 1.00 97.69 564 VAL A O 1
ATOM 4093 N N . VAL A 1 565 ? -12.078 -1.363 11.660 1.00 98.38 565 VAL A N 1
ATOM 4094 C CA . VAL A 1 565 ? -11.607 -0.020 12.003 1.00 98.38 565 VAL A CA 1
ATOM 4095 C C . VAL A 1 565 ? -10.512 0.382 11.024 1.00 98.38 565 VAL A C 1
ATOM 4097 O O . VAL A 1 565 ? -9.519 -0.315 10.869 1.00 98.38 565 VAL A O 1
ATOM 4100 N N . ILE A 1 566 ? -10.696 1.511 10.346 1.00 98.50 566 ILE A N 1
ATOM 4101 C CA . ILE A 1 566 ? -9.762 2.067 9.366 1.00 98.50 566 ILE A CA 1
ATOM 4102 C C . ILE A 1 566 ? -9.381 3.473 9.812 1.00 98.50 566 ILE A C 1
ATOM 4104 O O . ILE A 1 566 ? -10.253 4.311 10.050 1.00 98.50 566 ILE A O 1
ATOM 4108 N N . THR A 1 567 ? -8.087 3.759 9.883 1.00 97.94 567 THR A N 1
ATOM 4109 C CA . THR A 1 567 ? -7.555 5.058 10.294 1.00 97.94 567 THR A CA 1
ATOM 4110 C C . THR A 1 567 ? -6.659 5.632 9.203 1.00 97.94 567 THR A C 1
ATOM 4112 O O . THR A 1 567 ? -5.903 4.913 8.548 1.00 97.94 567 THR A O 1
ATOM 4115 N N . SER A 1 568 ? -6.727 6.945 8.990 1.00 95.88 568 SER A N 1
ATOM 4116 C CA . SER A 1 568 ? -5.959 7.619 7.935 1.00 95.88 568 SER A CA 1
ATOM 4117 C C . SER A 1 568 ? -4.480 7.841 8.256 1.00 95.88 568 SER A C 1
ATOM 4119 O O . SER A 1 568 ? -3.713 8.281 7.394 1.00 95.88 568 SER A O 1
ATOM 4121 N N . ALA A 1 569 ? -4.073 7.555 9.490 1.00 92.31 569 ALA A N 1
ATOM 4122 C CA . ALA A 1 569 ? -2.698 7.601 9.957 1.00 92.31 569 ALA A CA 1
ATOM 4123 C C . ALA A 1 569 ? -2.479 6.569 11.075 1.00 92.31 569 ALA A C 1
ATOM 4125 O O . ALA A 1 569 ? -3.431 6.014 11.630 1.00 92.31 569 ALA A O 1
ATOM 4126 N N . ASN A 1 570 ? -1.214 6.355 11.432 1.00 89.62 570 ASN A N 1
ATOM 4127 C CA . ASN A 1 570 ? -0.823 5.535 12.572 1.00 89.62 570 ASN A CA 1
ATOM 4128 C C . ASN A 1 570 ? -0.949 6.333 13.879 1.00 89.62 570 ASN A C 1
ATOM 4130 O O . ASN A 1 570 ? -1.362 7.492 13.886 1.00 89.62 570 ASN A O 1
ATOM 4134 N N . GLN A 1 571 ? -0.575 5.727 15.005 1.00 88.12 571 GLN A N 1
ATOM 4135 C CA . GLN A 1 571 ? -0.627 6.395 16.311 1.00 88.12 571 GLN A CA 1
ATOM 4136 C C . GLN A 1 571 ? 0.444 7.492 16.518 1.00 88.12 571 GLN A C 1
ATOM 4138 O O . GLN A 1 571 ? 0.359 8.250 17.481 1.00 88.12 571 GLN A O 1
ATOM 4143 N N . LEU A 1 572 ? 1.465 7.589 15.654 1.00 83.88 572 LEU A N 1
ATOM 4144 C CA . LEU A 1 572 ? 2.650 8.438 15.868 1.00 83.88 572 LEU A CA 1
ATOM 4145 C C . LEU A 1 572 ? 2.701 9.689 14.986 1.00 83.88 572 LEU A C 1
ATOM 4147 O O . LEU A 1 572 ? 3.417 10.634 15.322 1.00 83.88 572 LEU A O 1
ATOM 4151 N N . TYR A 1 573 ? 1.984 9.699 13.865 1.00 82.25 573 TYR A N 1
ATOM 4152 C CA . TYR A 1 573 ? 2.112 10.724 12.833 1.00 82.25 573 TYR A CA 1
ATOM 4153 C C . TYR A 1 573 ? 0.751 11.316 12.425 1.00 82.25 573 TYR A C 1
ATOM 4155 O O . TYR A 1 573 ? -0.293 10.677 12.585 1.00 82.25 573 TYR A O 1
ATOM 4163 N N . PRO A 1 574 ? 0.737 12.564 11.920 1.00 84.44 574 PRO A N 1
ATOM 4164 C CA . PRO A 1 574 ? -0.491 13.238 11.524 1.00 84.44 574 PRO A CA 1
ATOM 4165 C C . PRO A 1 574 ? -1.031 12.742 10.177 1.00 84.44 574 PRO A C 1
ATOM 4167 O O . PRO A 1 574 ? -0.304 12.182 9.353 1.00 84.44 574 PRO A O 1
ATOM 4170 N N . ALA A 1 575 ? -2.312 13.024 9.947 1.00 87.25 575 ALA A N 1
ATOM 4171 C CA . ALA A 1 575 ? -2.948 12.909 8.645 1.00 87.25 575 ALA A CA 1
ATOM 4172 C C . ALA A 1 575 ? -2.807 14.226 7.864 1.00 87.25 575 ALA A C 1
ATOM 4174 O O . ALA A 1 575 ? -2.678 15.305 8.453 1.00 87.25 575 ALA A O 1
ATOM 4175 N N . TRP A 1 576 ? -2.837 14.147 6.535 1.00 84.44 576 TRP A N 1
ATOM 4176 C CA . TRP A 1 576 ? -2.682 15.306 5.656 1.00 84.44 576 TRP A CA 1
ATOM 4177 C C . TRP A 1 576 ? -3.987 15.666 4.956 1.00 84.44 576 TRP A C 1
ATOM 4179 O O . TRP A 1 576 ? -4.750 14.796 4.534 1.00 84.44 576 TRP A O 1
ATOM 4189 N N . ALA A 1 577 ? -4.227 16.967 4.800 1.00 82.44 577 ALA A N 1
ATOM 4190 C CA . ALA A 1 577 ? -5.257 17.445 3.895 1.00 82.44 577 ALA A CA 1
ATOM 4191 C C . ALA A 1 577 ? -4.758 17.334 2.449 1.00 82.44 577 ALA A C 1
ATOM 4193 O O . ALA A 1 577 ? -3.562 17.482 2.197 1.00 82.44 577 ALA A O 1
ATOM 4194 N N . SER A 1 578 ? -5.673 17.127 1.505 1.00 78.25 578 SER A N 1
ATOM 4195 C CA . SER A 1 578 ? -5.395 17.359 0.088 1.00 78.25 578 SER A CA 1
ATOM 4196 C C . SER A 1 578 ? -5.686 18.830 -0.263 1.00 78.25 578 SER A C 1
ATOM 4198 O O . SER A 1 578 ? -5.925 19.656 0.622 1.00 78.25 578 SER A O 1
ATOM 4200 N N . LEU A 1 579 ? -5.672 19.203 -1.548 1.00 73.06 579 LEU A N 1
ATOM 4201 C CA . LEU A 1 579 ? -5.921 20.591 -1.963 1.00 73.06 579 LEU A CA 1
ATOM 4202 C C . LEU A 1 579 ? -7.346 21.031 -1.604 1.00 73.06 579 LEU A C 1
ATOM 4204 O O . LEU A 1 579 ? -7.570 22.167 -1.194 1.00 73.06 579 LEU A O 1
ATOM 4208 N N . THR A 1 580 ? -8.303 20.117 -1.743 1.00 77.06 580 THR A N 1
ATOM 4209 C CA . THR A 1 580 ? -9.732 20.382 -1.548 1.00 77.06 580 THR A CA 1
ATOM 4210 C C . THR A 1 580 ? -10.402 19.403 -0.592 1.00 77.06 580 THR A C 1
ATOM 4212 O O . THR A 1 580 ? -11.596 19.544 -0.355 1.00 77.06 580 THR A O 1
ATOM 4215 N N . GLY A 1 581 ? -9.678 18.434 -0.040 1.00 87.88 581 GLY A N 1
ATOM 4216 C CA . GLY A 1 581 ? -10.214 17.372 0.805 1.00 87.88 581 GLY A CA 1
ATOM 4217 C C . GLY A 1 581 ? -9.178 16.851 1.798 1.00 87.88 581 GLY A C 1
ATOM 4218 O O . GLY A 1 581 ? -8.416 17.639 2.370 1.00 87.88 581 GLY A O 1
ATOM 4219 N N . ALA A 1 582 ? -9.153 15.536 2.005 1.00 89.19 582 ALA A N 1
ATOM 4220 C CA . ALA A 1 582 ? -8.221 14.855 2.901 1.00 89.19 582 ALA A CA 1
ATOM 4221 C C . ALA A 1 582 ? -7.498 13.729 2.160 1.00 89.19 582 ALA A C 1
ATOM 4223 O O . ALA A 1 582 ? -8.134 12.938 1.469 1.00 89.19 582 ALA A O 1
ATOM 4224 N N . GLU A 1 583 ? -6.173 13.659 2.303 1.00 85.94 583 GLU A N 1
ATOM 4225 C CA . GLU A 1 583 ? -5.310 12.883 1.405 1.00 85.94 583 GLU A CA 1
ATOM 4226 C C . GLU A 1 583 ? -5.686 11.397 1.367 1.00 85.94 583 GLU A C 1
ATOM 4228 O O . GLU A 1 583 ? -5.733 10.796 0.298 1.00 85.94 583 GLU A O 1
ATOM 4233 N N . PHE A 1 584 ? -5.993 10.804 2.522 1.00 93.31 584 PHE A N 1
ATOM 4234 C CA . PHE A 1 584 ? -6.419 9.410 2.587 1.00 93.31 584 PHE A CA 1
ATOM 4235 C C . PHE A 1 584 ? -7.869 9.241 2.118 1.00 93.31 584 PHE A C 1
ATOM 4237 O O . PHE A 1 584 ? -8.139 8.418 1.242 1.00 93.31 584 PHE A O 1
ATOM 4244 N N . SER A 1 585 ? -8.800 10.024 2.669 1.00 94.50 585 SER A N 1
ATOM 4245 C CA . SER A 1 585 ? -10.231 9.895 2.367 1.00 94.50 585 SER A CA 1
ATOM 4246 C C . SER A 1 585 ? -10.579 10.148 0.899 1.00 94.50 585 SER A C 1
ATOM 4248 O O . SER A 1 585 ? -11.463 9.471 0.376 1.00 94.50 585 SER A O 1
ATOM 4250 N N . ASP A 1 586 ? -9.891 11.066 0.216 1.00 87.56 586 ASP A N 1
ATOM 4251 C CA . ASP A 1 586 ? -10.127 11.343 -1.207 1.00 87.56 586 ASP A CA 1
ATOM 4252 C C . ASP A 1 586 ? -9.848 10.099 -2.061 1.00 87.56 586 ASP A C 1
ATOM 4254 O O . ASP A 1 586 ? -10.653 9.729 -2.919 1.00 87.56 586 ASP A O 1
ATOM 4258 N N . GLN A 1 587 ? -8.751 9.396 -1.763 1.00 86.75 587 GLN A N 1
ATOM 4259 C CA . GLN A 1 587 ? -8.378 8.156 -2.446 1.00 86.75 587 GLN A CA 1
ATOM 4260 C C . GLN A 1 587 ? -9.291 6.996 -2.028 1.00 86.75 587 GLN A C 1
ATOM 4262 O O . GLN A 1 587 ? -9.793 6.251 -2.872 1.00 86.75 587 GLN A O 1
ATOM 4267 N N . PHE A 1 588 ? -9.562 6.871 -0.726 1.00 92.00 588 PHE A N 1
ATOM 4268 C CA . PHE A 1 588 ? -10.384 5.800 -0.170 1.00 92.00 588 PHE A CA 1
ATOM 4269 C C . PHE A 1 588 ? -11.811 5.835 -0.724 1.00 92.00 588 PHE A C 1
ATOM 4271 O O . PHE A 1 588 ? -12.290 4.855 -1.296 1.00 92.00 588 PHE A O 1
ATOM 4278 N N . PHE A 1 589 ? -12.496 6.975 -0.614 1.00 89.19 589 PHE A N 1
ATOM 4279 C CA . PHE A 1 589 ? -13.871 7.099 -1.091 1.00 89.19 589 PHE A CA 1
ATOM 4280 C C . PHE A 1 589 ? -13.970 7.210 -2.614 1.00 89.19 589 PHE A C 1
ATOM 4282 O O . PHE A 1 589 ? -15.024 6.886 -3.164 1.00 89.19 589 PHE A O 1
ATOM 4289 N N . GLY A 1 590 ? -12.887 7.576 -3.307 1.00 82.31 590 GLY A N 1
ATOM 4290 C CA . GLY A 1 590 ? -12.771 7.400 -4.754 1.00 82.31 590 GLY A CA 1
ATOM 4291 C C . GLY A 1 590 ? -12.937 5.933 -5.163 1.00 82.31 590 GLY A C 1
ATOM 4292 O O . GLY A 1 590 ? -13.771 5.624 -6.016 1.00 82.31 590 GLY A O 1
ATOM 4293 N N . ARG A 1 591 ? -12.234 5.014 -4.486 1.00 80.25 591 ARG A N 1
ATOM 4294 C CA . ARG A 1 591 ? -12.368 3.561 -4.708 1.00 80.25 591 ARG A CA 1
ATOM 4295 C C . ARG A 1 591 ? -13.720 3.012 -4.260 1.00 80.25 591 ARG A C 1
ATOM 4297 O O . ARG A 1 591 ? -14.341 2.242 -4.990 1.00 80.25 591 ARG A O 1
ATOM 4304 N N . VAL A 1 592 ? -14.246 3.474 -3.122 1.00 84.38 592 VAL A N 1
ATOM 4305 C CA . VAL A 1 592 ? -15.604 3.093 -2.694 1.00 84.38 592 VAL A CA 1
ATOM 4306 C C . VAL A 1 592 ? -16.638 3.513 -3.740 1.00 84.38 592 VAL A C 1
ATOM 4308 O O . VAL A 1 592 ? -17.496 2.711 -4.083 1.00 84.38 592 VAL A O 1
ATOM 4311 N N . ARG A 1 593 ? -16.551 4.726 -4.306 1.00 81.44 593 ARG A N 1
ATOM 4312 C CA . ARG A 1 593 ? -17.447 5.185 -5.386 1.00 81.44 593 ARG A CA 1
ATOM 4313 C C . ARG A 1 593 ? -17.359 4.304 -6.632 1.00 81.44 593 ARG A C 1
ATOM 4315 O O . ARG A 1 593 ? -18.369 4.123 -7.303 1.00 81.44 593 ARG A O 1
ATOM 4322 N N . GLN A 1 594 ? -16.178 3.765 -6.921 1.00 76.81 594 GLN A N 1
ATOM 4323 C CA . GLN A 1 594 ? -15.950 2.820 -8.013 1.00 76.81 594 GLN A CA 1
ATOM 4324 C C . GLN A 1 594 ? -16.444 1.412 -7.686 1.00 76.81 594 GLN A C 1
ATOM 4326 O O . GLN A 1 594 ? -16.410 0.557 -8.556 1.00 76.81 594 GLN A O 1
ATOM 4331 N N . GLY A 1 595 ? -16.946 1.147 -6.482 1.00 75.69 595 GLY A N 1
ATOM 4332 C CA . GLY A 1 595 ? -17.494 -0.148 -6.097 1.00 75.69 595 GLY A CA 1
ATOM 4333 C C . GLY A 1 595 ? -16.489 -1.151 -5.552 1.00 75.69 595 GLY A C 1
ATOM 4334 O O . GLY A 1 595 ? -16.829 -2.334 -5.451 1.00 75.69 595 GLY A O 1
ATOM 4335 N N . SER A 1 596 ? -15.293 -0.691 -5.178 1.00 77.88 596 SER A N 1
ATOM 4336 C CA . SER A 1 596 ? -14.319 -1.484 -4.431 1.00 77.88 596 SER A CA 1
ATOM 4337 C C . SER A 1 596 ? -14.809 -1.760 -3.000 1.00 77.88 596 SER A C 1
ATOM 4339 O O . SER A 1 596 ? -15.519 -0.957 -2.388 1.00 77.88 596 SER A O 1
ATOM 4341 N N . ASN A 1 597 ? -14.409 -2.905 -2.444 1.00 80.56 597 ASN A N 1
ATOM 4342 C CA . ASN A 1 597 ? -14.644 -3.244 -1.036 1.00 80.56 597 ASN A CA 1
ATOM 4343 C C . ASN A 1 597 ? -13.730 -2.418 -0.102 1.00 80.56 597 ASN A C 1
ATOM 4345 O O . ASN A 1 597 ? -12.877 -1.652 -0.571 1.00 80.56 597 ASN A O 1
ATOM 4349 N N . LEU A 1 598 ? -13.907 -2.541 1.219 1.00 88.62 598 LEU A N 1
ATOM 4350 C CA . LEU A 1 598 ? -13.135 -1.741 2.180 1.00 88.62 598 LEU A CA 1
ATOM 4351 C C . LEU A 1 598 ? -11.634 -2.046 2.111 1.00 88.62 598 LEU A C 1
ATOM 4353 O O . LEU A 1 598 ? -10.838 -1.113 2.163 1.00 88.62 598 LEU A O 1
ATOM 4357 N N . TYR A 1 599 ? -11.247 -3.314 1.934 1.00 87.12 599 TYR A N 1
ATOM 4358 C CA . TYR A 1 599 ? -9.840 -3.709 1.801 1.00 87.12 599 TYR A CA 1
ATOM 4359 C C . TYR A 1 599 ? -9.157 -3.062 0.589 1.00 87.12 599 TYR A C 1
ATOM 4361 O O . TYR A 1 599 ? -8.148 -2.374 0.743 1.00 87.12 599 TYR A O 1
ATOM 4369 N N . SER A 1 600 ? -9.714 -3.243 -0.612 1.00 78.69 600 SER A N 1
ATOM 4370 C CA . SER A 1 600 ? -9.149 -2.683 -1.842 1.00 78.69 600 SER A CA 1
ATOM 4371 C C . SER A 1 600 ? -9.102 -1.155 -1.776 1.00 78.69 600 SER A C 1
ATOM 4373 O O . SER A 1 600 ? -8.097 -0.555 -2.148 1.00 78.69 600 SER A O 1
ATOM 4375 N N . SER A 1 601 ? -10.144 -0.526 -1.221 1.00 86.00 601 SER A N 1
ATOM 4376 C CA . SER A 1 601 ? -10.178 0.928 -1.027 1.00 86.00 601 SER A CA 1
ATOM 4377 C C . SER A 1 601 ? -9.089 1.407 -0.063 1.00 86.00 601 SER A C 1
ATOM 4379 O O . SER A 1 601 ? -8.400 2.387 -0.345 1.00 86.00 601 SER A O 1
ATOM 4381 N N . PHE A 1 602 ? -8.899 0.703 1.056 1.00 92.94 602 PHE A N 1
ATOM 4382 C CA . PHE A 1 602 ? -7.868 1.007 2.047 1.00 92.94 602 PHE A CA 1
ATOM 4383 C C . PHE A 1 602 ? -6.460 0.864 1.476 1.00 92.94 602 PHE A C 1
ATOM 4385 O O . PHE A 1 602 ? -5.641 1.770 1.623 1.00 92.94 602 PHE A O 1
ATOM 4392 N N . TRP A 1 603 ? -6.175 -0.258 0.819 1.00 79.44 603 TRP A N 1
ATOM 4393 C CA . TRP A 1 603 ? -4.836 -0.569 0.330 1.00 79.44 603 TRP A CA 1
ATOM 4394 C C . TRP A 1 603 ? -4.351 0.433 -0.723 1.00 79.44 603 TRP A C 1
ATOM 4396 O O . TRP A 1 603 ? -3.205 0.896 -0.684 1.00 79.44 603 TRP A O 1
ATOM 4406 N N . GLU A 1 604 ? -5.245 0.812 -1.635 1.00 78.31 604 GLU A N 1
ATOM 4407 C CA . GLU A 1 604 ? -4.982 1.812 -2.668 1.00 78.31 604 GLU A CA 1
ATOM 4408 C C . GLU A 1 604 ? -4.775 3.206 -2.067 1.00 78.31 604 GLU A C 1
ATOM 4410 O O . GLU A 1 604 ? -3.813 3.901 -2.418 1.00 78.31 604 GLU A O 1
ATOM 4415 N N . ALA A 1 605 ? -5.624 3.597 -1.112 1.00 87.88 605 ALA A N 1
ATOM 4416 C CA . ALA A 1 605 ? -5.476 4.861 -0.402 1.00 87.88 605 ALA A CA 1
ATOM 4417 C C . ALA A 1 605 ? -4.158 4.915 0.384 1.00 87.88 605 ALA A C 1
ATOM 4419 O O . ALA A 1 605 ? -3.401 5.876 0.251 1.00 87.88 605 ALA A O 1
ATOM 4420 N N . ARG A 1 606 ? -3.822 3.850 1.123 1.00 89.19 606 ARG A N 1
ATOM 4421 C CA . ARG A 1 606 ? -2.556 3.719 1.858 1.00 89.19 606 ARG A CA 1
ATOM 4422 C C . ARG A 1 606 ? -1.351 3.832 0.937 1.00 89.19 606 ARG A C 1
ATOM 4424 O O . ARG A 1 606 ? -0.437 4.600 1.226 1.00 89.19 606 ARG A O 1
ATOM 4431 N N . THR A 1 607 ? -1.361 3.111 -0.182 1.00 75.62 607 THR A N 1
ATOM 4432 C CA . THR A 1 607 ? -0.271 3.154 -1.166 1.00 75.62 607 THR A CA 1
ATOM 4433 C C . THR A 1 607 ? -0.078 4.563 -1.724 1.00 75.62 607 THR A C 1
ATOM 4435 O O . THR A 1 607 ? 1.055 5.043 -1.797 1.00 75.62 607 THR A O 1
ATOM 4438 N N . SER A 1 608 ? -1.174 5.235 -2.078 1.00 75.94 608 SER A N 1
ATOM 4439 C CA . SER A 1 608 ? -1.146 6.582 -2.658 1.00 75.94 608 SER A CA 1
ATOM 4440 C C . SER A 1 608 ? -0.638 7.620 -1.652 1.00 75.94 608 SER A C 1
ATOM 4442 O O . SER A 1 608 ? 0.252 8.409 -1.967 1.00 75.94 608 SER A O 1
ATOM 4444 N N . VAL A 1 609 ? -1.120 7.553 -0.408 1.00 81.62 609 VAL A N 1
ATOM 4445 C CA . VAL A 1 609 ? -0.672 8.417 0.692 1.00 81.62 609 VAL A CA 1
ATOM 4446 C C . VAL A 1 609 ? 0.815 8.211 0.983 1.00 81.62 609 VAL A C 1
ATOM 4448 O O . VAL A 1 609 ? 1.572 9.180 1.003 1.00 81.62 609 VAL A O 1
ATOM 4451 N N . GLN A 1 610 ? 1.275 6.967 1.144 1.00 78.19 610 GLN A N 1
ATOM 4452 C CA . GLN A 1 610 ? 2.673 6.668 1.481 1.00 78.19 610 GLN A CA 1
ATOM 4453 C C . GLN A 1 610 ? 3.660 7.049 0.368 1.00 78.19 610 GLN A C 1
ATOM 4455 O O . GLN A 1 610 ? 4.812 7.383 0.658 1.00 78.19 610 GLN A O 1
ATOM 4460 N N . ALA A 1 611 ? 3.226 7.045 -0.899 1.00 67.25 611 ALA A N 1
ATOM 4461 C CA . ALA A 1 611 ? 4.048 7.516 -2.015 1.00 67.25 611 ALA A CA 1
ATOM 4462 C C . ALA A 1 611 ? 4.424 9.004 -1.871 1.00 67.25 611 ALA A C 1
ATOM 4464 O O . ALA A 1 611 ? 5.478 9.442 -2.346 1.00 67.25 611 ALA A O 1
ATOM 4465 N N . ARG A 1 612 ? 3.583 9.777 -1.180 1.00 71.56 612 ARG A N 1
ATOM 4466 C CA . ARG A 1 612 ? 3.768 11.205 -0.926 1.00 71.56 612 ARG A CA 1
ATOM 4467 C C . ARG A 1 612 ? 4.333 11.468 0.469 1.00 71.56 612 ARG A C 1
ATOM 4469 O O . ARG A 1 612 ? 5.388 12.096 0.614 1.00 71.56 612 ARG A O 1
ATOM 4476 N N . TRP A 1 613 ? 3.680 10.918 1.483 1.00 74.56 613 TRP A N 1
ATOM 4477 C CA . TRP A 1 613 ? 3.950 11.123 2.898 1.00 74.56 613 TRP A CA 1
ATOM 4478 C C . TRP A 1 613 ? 4.305 9.792 3.557 1.00 74.56 613 TRP A C 1
ATOM 4480 O O . TRP A 1 613 ? 3.465 9.147 4.167 1.00 74.56 613 TRP A O 1
ATOM 4490 N N . VAL A 1 614 ? 5.580 9.399 3.497 1.00 68.25 614 VAL A N 1
ATOM 4491 C CA . VAL A 1 614 ? 6.062 8.133 4.092 1.00 68.25 614 VAL A CA 1
ATOM 4492 C C . VAL A 1 614 ? 5.709 8.007 5.586 1.00 68.25 614 VAL A C 1
ATOM 4494 O O . VAL A 1 614 ? 5.575 6.903 6.098 1.00 68.25 614 VAL A O 1
ATOM 4497 N N . GLN A 1 615 ? 5.556 9.135 6.288 1.00 74.94 615 GLN A N 1
ATOM 4498 C CA . GLN A 1 615 ? 5.165 9.173 7.699 1.00 74.94 615 GLN A CA 1
ATOM 4499 C C . GLN A 1 615 ? 3.658 8.993 7.933 1.00 74.94 615 GLN A C 1
ATOM 4501 O O . GLN A 1 615 ? 3.280 8.495 8.992 1.00 74.94 615 GLN A O 1
ATOM 4506 N N . GLN A 1 616 ? 2.803 9.383 6.981 1.00 84.88 616 GLN A N 1
ATOM 4507 C CA . GLN A 1 616 ? 1.372 9.116 7.079 1.00 84.88 616 GLN A CA 1
ATOM 4508 C C . GLN A 1 616 ? 1.140 7.662 6.665 1.00 84.88 616 GLN A C 1
ATOM 4510 O O . GLN A 1 616 ? 1.141 7.317 5.486 1.00 84.88 616 GLN A O 1
ATOM 4515 N N . ASP A 1 617 ? 0.973 6.800 7.661 1.00 88.31 617 ASP A N 1
ATOM 4516 C CA . ASP A 1 617 ? 0.764 5.368 7.473 1.00 88.31 617 ASP A CA 1
ATOM 4517 C C . ASP A 1 617 ? -0.642 4.974 7.941 1.00 88.31 617 ASP A C 1
ATOM 4519 O O . ASP A 1 617 ? -0.835 4.749 9.132 1.00 88.31 617 ASP A O 1
ATOM 4523 N N . PRO A 1 618 ? -1.635 4.937 7.038 1.00 96.19 618 PRO A N 1
ATOM 4524 C CA . PRO A 1 618 ? -2.971 4.437 7.343 1.00 96.19 618 PRO A CA 1
ATOM 4525 C C . PRO A 1 618 ? -2.965 3.007 7.890 1.00 96.19 618 PRO A C 1
ATOM 4527 O O . PRO A 1 618 ? -2.213 2.156 7.403 1.00 96.19 618 PRO A O 1
ATOM 4530 N N . TRP A 1 619 ? -3.838 2.730 8.856 1.00 96.50 619 TRP A N 1
ATOM 4531 C CA . TRP A 1 619 ? -3.992 1.425 9.501 1.00 96.50 619 TRP A CA 1
ATOM 4532 C C . TRP A 1 619 ? -5.406 0.872 9.312 1.00 96.50 619 TRP A C 1
ATOM 4534 O O . TRP A 1 619 ? -6.368 1.627 9.180 1.00 96.50 619 TRP A O 1
ATOM 4544 N N . LEU A 1 620 ? -5.519 -0.452 9.278 1.00 97.00 620 LEU A N 1
ATOM 4545 C CA . LEU A 1 620 ? -6.777 -1.183 9.218 1.00 97.00 620 LEU A CA 1
ATOM 4546 C C . LEU A 1 620 ? -6.679 -2.359 10.184 1.00 97.00 620 LEU A C 1
ATOM 4548 O O . LEU A 1 620 ? -5.744 -3.135 10.062 1.00 97.00 620 LEU A O 1
ATOM 4552 N N . ASP A 1 621 ? -7.637 -2.476 11.094 1.00 96.19 621 ASP A N 1
ATOM 4553 C CA . ASP A 1 621 ? -7.860 -3.647 11.948 1.00 96.19 621 ASP A CA 1
ATOM 4554 C C . ASP A 1 621 ? -9.258 -4.189 11.623 1.00 96.19 621 ASP A C 1
ATOM 4556 O O . ASP A 1 621 ? -10.259 -3.463 11.677 1.00 96.19 621 ASP A O 1
ATOM 4560 N N . GLY A 1 622 ? -9.314 -5.431 11.163 1.00 92.06 622 GLY A N 1
ATOM 4561 C CA . GLY A 1 622 ? -10.524 -6.067 10.668 1.00 92.06 622 GLY A CA 1
ATOM 4562 C C . GLY A 1 622 ? -11.028 -7.189 11.562 1.00 92.06 622 GLY A C 1
ATOM 4563 O O . GLY A 1 622 ? -12.240 -7.437 11.568 1.00 92.06 622 GLY A O 1
ATOM 4564 N N . ASP A 1 623 ? -10.145 -7.872 12.290 1.00 89.94 623 ASP A N 1
ATOM 4565 C CA . ASP A 1 623 ? -10.531 -8.976 13.172 1.00 89.94 623 ASP A CA 1
ATOM 4566 C C . ASP A 1 623 ? -10.782 -8.537 14.630 1.00 89.94 623 ASP A C 1
ATOM 4568 O O . ASP A 1 623 ? -11.465 -9.246 15.386 1.00 89.94 623 ASP A O 1
ATOM 4572 N N . GLY A 1 624 ? -10.383 -7.307 14.960 1.00 90.69 624 GLY A N 1
ATOM 4573 C CA . GLY A 1 624 ? -10.661 -6.622 16.208 1.00 90.69 624 GLY A CA 1
ATOM 4574 C C . GLY A 1 624 ? -9.699 -6.975 17.335 1.00 90.69 624 GLY A C 1
ATOM 4575 O O . GLY A 1 624 ? -10.103 -6.884 18.499 1.00 90.69 624 GLY A O 1
ATOM 4576 N N . ASP A 1 625 ? -8.479 -7.414 17.029 1.00 90.88 625 ASP A N 1
ATOM 4577 C CA . ASP A 1 625 ? -7.472 -7.767 18.030 1.00 90.88 625 ASP A CA 1
ATOM 4578 C C . ASP A 1 625 ? -6.560 -6.594 18.458 1.00 90.88 625 ASP A C 1
ATOM 4580 O O . ASP A 1 625 ? -5.816 -6.712 19.442 1.00 90.88 625 ASP A O 1
ATOM 4584 N N . GLY A 1 626 ? -6.693 -5.436 17.799 1.00 89.06 626 GLY A N 1
ATOM 4585 C CA . GLY A 1 626 ? -5.927 -4.222 18.077 1.00 89.06 626 GLY A CA 1
ATOM 4586 C C . GLY A 1 626 ? -4.553 -4.178 17.408 1.00 89.06 626 GLY A C 1
ATOM 4587 O O . GLY A 1 626 ? -3.771 -3.264 17.694 1.00 89.06 626 GLY A O 1
ATOM 4588 N N . ILE A 1 627 ? -4.236 -5.140 16.544 1.00 86.69 627 ILE A N 1
ATOM 4589 C CA . ILE A 1 627 ? -3.037 -5.157 15.717 1.00 86.69 627 ILE A CA 1
ATOM 4590 C C . ILE A 1 627 ? -3.454 -4.755 14.304 1.00 86.69 627 ILE A C 1
ATOM 4592 O O . ILE A 1 627 ? -4.338 -5.332 13.694 1.00 86.69 627 ILE A O 1
ATOM 4596 N N . ALA A 1 628 ? -2.837 -3.700 13.781 1.00 89.62 628 ALA A N 1
ATOM 4597 C CA . ALA A 1 628 ? -3.200 -3.197 12.467 1.00 89.62 628 ALA A CA 1
ATOM 4598 C C . ALA A 1 628 ? -2.459 -3.918 11.334 1.00 89.62 628 ALA A C 1
ATOM 4600 O O . ALA A 1 628 ? -1.241 -4.110 11.392 1.00 89.62 628 ALA A O 1
ATOM 4601 N N . ASN A 1 629 ? -3.149 -4.058 10.203 1.00 87.31 629 ASN A N 1
ATOM 4602 C CA . ASN A 1 629 ? -2.634 -4.442 8.891 1.00 87.31 629 ASN A CA 1
ATOM 4603 C C . ASN A 1 629 ? -2.142 -5.894 8.789 1.00 87.31 629 ASN A C 1
ATOM 4605 O O . ASN A 1 629 ? -1.228 -6.178 8.001 1.00 87.31 629 ASN A O 1
ATOM 4609 N N . GLU A 1 630 ? -2.744 -6.801 9.547 1.00 85.81 630 GLU A N 1
ATOM 4610 C CA . GLU A 1 630 ? -2.524 -8.238 9.430 1.00 85.81 630 GLU A CA 1
ATOM 4611 C C . GLU A 1 630 ? -3.327 -8.841 8.265 1.00 85.81 630 GLU A C 1
ATOM 4613 O O . GLU A 1 630 ? -4.199 -8.214 7.658 1.00 85.81 630 GLU A O 1
ATOM 4618 N N . ALA A 1 631 ? -2.993 -10.071 7.868 1.00 75.50 631 ALA A N 1
ATOM 4619 C CA . ALA A 1 631 ? -3.671 -10.711 6.738 1.00 75.50 631 ALA A CA 1
ATOM 4620 C C . ALA A 1 631 ? -5.147 -11.009 7.062 1.00 75.50 631 ALA A C 1
ATOM 4622 O O . ALA A 1 631 ? -6.017 -10.929 6.189 1.00 75.50 631 ALA A O 1
ATOM 4623 N N . GLU A 1 632 ? -5.407 -11.332 8.323 1.00 82.81 632 GLU A N 1
ATOM 4624 C CA . GLU A 1 632 ? -6.708 -11.571 8.930 1.00 82.81 632 GLU A CA 1
ATOM 4625 C C . GLU A 1 632 ? -7.602 -10.331 8.808 1.00 82.81 632 GLU A C 1
ATOM 4627 O O . GLU A 1 632 ? -8.742 -10.440 8.345 1.00 82.81 632 GLU A O 1
ATOM 4632 N N . ASP A 1 633 ? -7.048 -9.148 9.077 1.00 83.19 633 ASP A N 1
ATOM 4633 C CA . ASP A 1 633 ? -7.737 -7.869 8.918 1.00 83.19 633 ASP A CA 1
ATOM 4634 C C . ASP A 1 633 ? -8.242 -7.657 7.494 1.00 83.19 633 ASP A C 1
ATOM 4636 O O . ASP A 1 633 ? -9.400 -7.297 7.246 1.00 83.19 633 ASP A O 1
ATOM 4640 N N . PHE A 1 634 ? -7.355 -7.906 6.532 1.00 84.00 634 PHE A N 1
ATOM 4641 C CA . PHE A 1 634 ? -7.632 -7.724 5.115 1.00 84.00 634 PHE A CA 1
ATOM 4642 C C . PHE A 1 634 ? -8.706 -8.682 4.621 1.00 84.00 634 PHE A C 1
ATOM 4644 O O . PHE A 1 634 ? -9.560 -8.275 3.833 1.00 84.00 634 PHE A O 1
ATOM 4651 N N . ALA A 1 635 ? -8.695 -9.929 5.097 1.00 78.94 635 ALA A N 1
ATOM 4652 C CA . ALA A 1 635 ? -9.722 -10.905 4.764 1.00 78.94 635 ALA A CA 1
ATOM 4653 C C . ALA A 1 635 ? -11.100 -10.439 5.258 1.00 78.94 635 ALA A C 1
ATOM 4655 O O . ALA A 1 635 ? -12.054 -10.419 4.478 1.00 78.94 635 ALA A O 1
ATOM 4656 N N . VAL A 1 636 ? -11.199 -9.977 6.511 1.00 87.12 636 VAL A N 1
ATOM 4657 C CA . VAL A 1 636 ? -12.473 -9.474 7.047 1.00 87.12 636 VAL A CA 1
ATOM 4658 C C . VAL A 1 636 ? -12.933 -8.224 6.297 1.00 87.12 636 VAL A C 1
ATOM 4660 O O . VAL A 1 636 ? -14.110 -8.117 5.948 1.00 87.12 636 VAL A O 1
ATOM 4663 N N . ALA A 1 637 ? -12.029 -7.285 6.010 1.00 87.50 637 ALA A N 1
ATOM 4664 C CA . ALA A 1 637 ? -12.359 -6.064 5.280 1.00 87.50 637 ALA A CA 1
ATOM 4665 C C . ALA A 1 637 ? -12.694 -6.303 3.797 1.00 87.50 637 ALA A C 1
ATOM 4667 O O . ALA A 1 637 ? -13.469 -5.536 3.224 1.00 87.50 637 ALA A O 1
ATOM 4668 N N . ALA A 1 638 ? -12.161 -7.353 3.166 1.00 80.81 638 ALA A N 1
ATOM 4669 C CA . ALA A 1 638 ? -12.504 -7.725 1.793 1.00 80.81 638 ALA A CA 1
ATOM 4670 C C . ALA A 1 638 ? -13.963 -8.195 1.667 1.00 80.81 638 ALA A C 1
ATOM 4672 O O . ALA A 1 638 ? -14.608 -7.922 0.651 1.00 80.81 638 ALA A O 1
ATOM 4673 N N . ASP A 1 639 ? -14.494 -8.798 2.733 1.00 80.25 639 ASP A N 1
ATOM 4674 C CA . ASP A 1 639 ? -15.899 -9.200 2.861 1.00 80.25 639 ASP A CA 1
ATOM 4675 C C . ASP A 1 639 ? -16.822 -8.041 3.297 1.00 80.25 639 ASP A C 1
ATOM 4677 O O . ASP A 1 639 ? -18.040 -8.214 3.447 1.00 80.25 639 ASP A O 1
ATOM 4681 N N . ARG A 1 640 ? -16.273 -6.839 3.525 1.00 82.69 640 ARG A N 1
ATOM 4682 C CA . ARG A 1 640 ? -17.043 -5.617 3.790 1.00 82.69 640 ARG A CA 1
ATOM 4683 C C . ARG A 1 640 ? -17.081 -4.742 2.543 1.00 82.69 640 ARG A C 1
ATOM 4685 O O . ARG A 1 640 ? -16.054 -4.325 2.022 1.00 82.69 640 ARG A O 1
ATOM 4692 N N . GLY A 1 641 ? -18.274 -4.374 2.098 1.00 72.50 641 GLY A N 1
ATOM 4693 C CA . GLY A 1 641 ? -18.441 -3.469 0.967 1.00 72.50 641 GLY A CA 1
ATOM 4694 C C . GLY A 1 641 ? -19.903 -3.280 0.600 1.00 72.50 641 GLY A C 1
ATOM 4695 O O . GLY A 1 641 ? -20.801 -3.743 1.306 1.00 72.50 641 GLY A O 1
ATOM 4696 N N . PHE A 1 642 ? -20.134 -2.599 -0.516 1.00 68.81 642 PHE A N 1
ATOM 4697 C CA . PHE A 1 642 ? -21.462 -2.419 -1.089 1.00 68.81 642 PHE A CA 1
ATOM 4698 C C . PHE A 1 642 ? -21.454 -3.174 -2.419 1.00 68.81 642 PHE A C 1
ATOM 4700 O O . PHE A 1 642 ? -20.776 -2.757 -3.344 1.00 68.81 642 PHE A O 1
ATOM 4707 N N . SER A 1 643 ? -22.134 -4.315 -2.499 1.00 67.81 643 SER A N 1
ATOM 4708 C CA . SER A 1 643 ? -22.226 -5.135 -3.718 1.00 67.81 643 SER A CA 1
ATOM 4709 C C . SER A 1 643 ? -23.698 -5.345 -4.050 1.00 67.81 643 SER A C 1
ATOM 4711 O O . SER A 1 643 ? -24.248 -6.430 -3.871 1.00 67.81 643 SER A O 1
ATOM 4713 N N . TYR A 1 644 ? -24.364 -4.270 -4.471 1.00 73.50 644 TYR A N 1
ATOM 4714 C CA . TYR A 1 644 ? -25.803 -4.274 -4.734 1.00 73.50 644 TYR A CA 1
ATOM 4715 C C . TYR A 1 644 ? -26.104 -4.010 -6.210 1.00 73.50 644 TYR A C 1
ATOM 4717 O O . TYR A 1 644 ? -25.352 -3.315 -6.905 1.00 73.50 644 TYR A O 1
ATOM 4725 N N . VAL A 1 645 ? -27.236 -4.529 -6.681 1.00 71.69 645 VAL A N 1
ATOM 4726 C CA . VAL A 1 645 ? -27.727 -4.282 -8.045 1.00 71.69 645 VAL A CA 1
ATOM 4727 C C . VAL A 1 645 ? -27.916 -2.784 -8.294 1.00 71.69 645 VAL A C 1
ATOM 4729 O O . VAL A 1 645 ? -28.480 -2.080 -7.460 1.00 71.69 645 VAL A O 1
ATOM 4732 N N . GLY A 1 646 ? -27.437 -2.290 -9.443 1.00 67.00 646 GLY A N 1
ATOM 4733 C CA . GLY A 1 646 ? -27.609 -0.890 -9.852 1.00 67.00 646 GLY A CA 1
ATOM 4734 C C . GLY A 1 646 ? -26.870 0.142 -8.994 1.00 67.00 646 GLY A C 1
ATOM 4735 O O . GLY A 1 646 ? -27.158 1.332 -9.103 1.00 67.00 646 GLY A O 1
ATOM 4736 N N . THR A 1 647 ? -25.943 -0.292 -8.135 1.00 64.56 647 THR A N 1
ATOM 4737 C CA . THR A 1 647 ? -25.122 0.615 -7.325 1.00 64.56 647 THR A CA 1
ATOM 4738 C C . THR A 1 647 ? -23.787 0.931 -7.993 1.00 64.56 647 THR A C 1
ATOM 4740 O O . THR A 1 647 ? -23.204 0.066 -8.647 1.00 64.56 647 THR A O 1
ATOM 4743 N N . PHE A 1 648 ? -23.328 2.170 -7.759 1.00 67.69 648 PHE A N 1
ATOM 4744 C CA . PHE A 1 648 ? -22.128 2.847 -8.278 1.00 67.69 648 PHE A CA 1
ATOM 4745 C C . PHE A 1 648 ? -22.254 3.457 -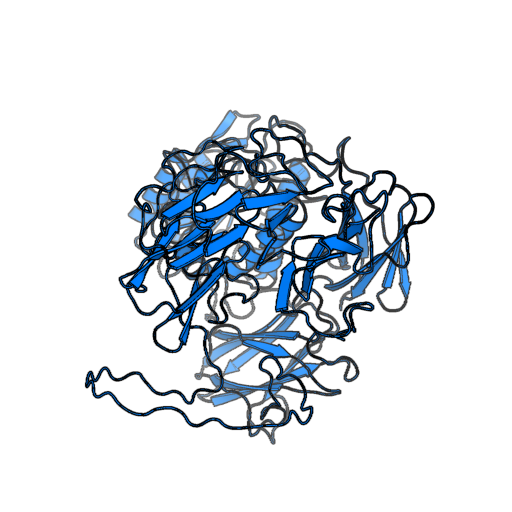9.667 1.00 67.69 648 PHE A C 1
ATOM 4747 O O . PHE A 1 648 ? -22.988 2.976 -10.521 1.00 67.69 648 PHE A O 1
ATOM 4754 N N . ALA A 1 649 ? -21.548 4.573 -9.846 1.00 61.34 649 ALA A N 1
ATOM 4755 C CA . ALA A 1 649 ? -21.541 5.307 -11.096 1.00 61.34 649 ALA A CA 1
ATOM 4756 C C . ALA A 1 649 ? -20.699 4.568 -12.143 1.00 61.34 649 ALA A C 1
ATOM 4758 O O . ALA A 1 649 ? -19.670 3.981 -11.818 1.00 61.34 649 ALA A O 1
ATOM 4759 N N . ASP A 1 650 ? -21.128 4.682 -13.394 1.00 69.94 650 ASP A N 1
ATOM 4760 C CA . ASP A 1 650 ? -20.363 4.292 -14.581 1.00 69.94 650 ASP A CA 1
ATOM 4761 C C . ASP A 1 650 ? -19.244 5.300 -14.904 1.00 69.94 650 ASP A C 1
ATOM 4763 O O . ASP A 1 650 ? -18.440 5.072 -15.794 1.00 69.94 650 ASP A O 1
ATOM 4767 N N . ALA A 1 651 ? -19.172 6.407 -14.157 1.00 76.38 651 ALA A N 1
ATOM 4768 C CA . ALA A 1 651 ? -18.135 7.416 -14.303 1.00 76.38 651 ALA A CA 1
ATOM 4769 C C . ALA A 1 651 ? -16.848 6.986 -13.588 1.00 76.38 651 ALA A C 1
ATOM 4771 O O . ALA A 1 651 ? -16.848 6.726 -12.376 1.00 76.38 651 ALA A O 1
ATOM 4772 N N . TRP A 1 652 ? -15.751 6.976 -14.334 1.00 82.56 652 TRP A N 1
ATOM 4773 C CA . TRP A 1 652 ? -14.417 6.677 -13.837 1.00 82.56 652 TRP A CA 1
ATOM 4774 C C . TRP A 1 652 ? -13.557 7.947 -13.791 1.00 82.56 652 TRP A C 1
ATOM 4776 O O . TRP A 1 652 ? -13.803 8.864 -14.561 1.00 82.56 652 TRP A O 1
ATOM 4786 N N . PRO A 1 653 ? -12.574 8.046 -12.875 1.00 84.19 653 PRO A N 1
ATOM 4787 C CA . PRO A 1 653 ? -11.623 9.147 -12.896 1.00 84.19 653 PRO A CA 1
ATOM 4788 C C . PRO A 1 653 ? -10.672 9.032 -14.091 1.00 84.19 653 PRO A C 1
ATOM 4790 O O . PRO A 1 653 ? -10.502 7.936 -14.634 1.00 84.19 653 PRO A O 1
ATOM 4793 N N . PRO A 1 654 ? -9.930 10.105 -14.399 1.00 89.06 654 PRO A N 1
ATOM 4794 C CA . PRO A 1 654 ? -8.914 10.044 -15.431 1.00 89.06 654 PRO A CA 1
ATOM 4795 C C . PRO A 1 654 ? -7.794 9.069 -15.054 1.00 89.06 654 PRO A C 1
ATOM 4797 O O . PRO A 1 654 ? -7.505 8.826 -13.878 1.00 89.06 654 PRO A O 1
ATOM 4800 N N . HIS A 1 655 ? -7.116 8.523 -16.061 1.00 87.50 655 HIS A N 1
ATOM 4801 C CA . HIS A 1 655 ? -6.022 7.575 -15.882 1.00 87.50 655 HIS A CA 1
ATOM 4802 C C . HIS A 1 655 ? -4.670 8.185 -16.280 1.00 87.50 655 HIS A C 1
ATOM 4804 O O . HIS A 1 655 ? -4.499 8.692 -17.392 1.00 87.50 655 HIS A O 1
ATOM 4810 N N . ILE A 1 656 ? -3.686 8.117 -15.372 1.00 87.75 656 ILE A N 1
ATOM 4811 C CA . ILE A 1 656 ? -2.304 8.568 -15.598 1.00 87.75 656 ILE A CA 1
ATOM 4812 C C . ILE A 1 656 ? -1.431 7.349 -15.942 1.00 87.75 656 ILE A C 1
ATOM 4814 O O . ILE A 1 656 ? -0.934 6.646 -15.065 1.00 87.75 656 ILE A O 1
ATOM 4818 N N . PHE A 1 657 ? -1.207 7.110 -17.235 1.00 82.69 657 PHE A N 1
ATOM 4819 C CA . PHE A 1 657 ? -0.471 5.941 -17.744 1.00 82.69 657 PHE A CA 1
ATOM 4820 C C . PHE A 1 657 ? 1.023 6.004 -17.472 1.00 82.69 657 PHE A C 1
ATOM 4822 O O . PHE A 1 657 ? 1.693 4.989 -17.302 1.00 82.69 657 PHE A O 1
ATOM 4829 N N . ALA A 1 658 ? 1.583 7.202 -17.561 1.00 83.25 658 ALA A N 1
ATOM 4830 C CA . ALA A 1 658 ? 3.008 7.403 -17.430 1.00 83.25 658 ALA A CA 1
ATOM 4831 C C . ALA A 1 658 ? 3.284 8.836 -17.017 1.00 83.25 658 ALA A C 1
ATOM 4833 O O . ALA A 1 658 ? 2.678 9.775 -17.526 1.00 83.25 658 ALA A O 1
ATOM 4834 N N . ALA A 1 659 ? 4.285 8.994 -16.168 1.00 88.62 659 ALA A N 1
ATOM 4835 C CA . ALA A 1 659 ? 4.852 10.274 -15.813 1.00 88.62 659 ALA A CA 1
ATOM 4836 C C . ALA A 1 659 ? 6.375 10.163 -15.919 1.00 88.62 659 ALA A C 1
ATOM 4838 O O . ALA A 1 659 ? 6.952 9.135 -15.560 1.00 88.62 659 ALA A O 1
ATOM 4839 N N . ARG A 1 660 ? 7.042 11.184 -16.461 1.00 90.25 660 ARG A N 1
ATOM 4840 C CA . ARG A 1 660 ? 8.508 11.191 -16.594 1.00 90.25 660 ARG A CA 1
ATOM 4841 C C . ARG A 1 660 ? 9.079 12.590 -16.755 1.00 90.25 660 ARG A C 1
ATOM 4843 O O . ARG A 1 660 ? 8.373 13.532 -17.105 1.00 90.25 660 ARG A O 1
ATOM 4850 N N . LEU A 1 661 ? 10.397 12.694 -16.609 1.00 91.81 661 LEU A N 1
ATOM 4851 C CA . LEU A 1 661 ? 11.151 13.846 -17.088 1.00 91.81 661 LEU A CA 1
ATOM 4852 C C . LEU A 1 661 ? 11.564 13.631 -18.555 1.00 91.81 661 LEU A C 1
ATOM 4854 O O . LEU A 1 661 ? 12.159 12.607 -18.902 1.00 91.81 661 LEU A O 1
ATOM 4858 N N . THR A 1 662 ? 11.265 14.579 -19.442 1.00 85.94 662 THR A N 1
ATOM 4859 C CA . THR A 1 662 ? 11.672 14.492 -20.852 1.00 85.94 662 THR A CA 1
ATOM 4860 C C . THR A 1 662 ? 13.051 15.111 -21.047 1.00 85.94 662 THR A C 1
ATOM 4862 O O . THR A 1 662 ? 13.178 16.303 -21.329 1.00 85.94 662 THR A O 1
ATOM 4865 N N . GLY A 1 663 ? 14.085 14.279 -20.926 1.00 82.06 663 GLY A N 1
ATOM 4866 C CA . GLY A 1 663 ? 15.484 14.685 -21.078 1.00 82.06 663 GLY A CA 1
ATOM 4867 C C . GLY A 1 663 ? 16.163 15.037 -19.748 1.00 82.06 663 GLY A C 1
ATOM 4868 O O . GLY A 1 663 ? 15.534 14.949 -18.697 1.00 82.06 663 GLY A O 1
ATOM 4869 N N . PRO A 1 664 ? 17.463 15.381 -19.779 1.00 82.94 664 PRO A N 1
ATOM 4870 C CA . PRO A 1 664 ? 18.223 15.686 -18.572 1.00 82.94 664 PRO A CA 1
ATOM 4871 C C . PRO A 1 664 ? 17.845 17.053 -17.996 1.00 82.94 664 PRO A C 1
ATOM 4873 O O . PRO A 1 664 ? 17.466 17.962 -18.738 1.00 82.94 664 PRO A O 1
ATOM 4876 N N . ILE A 1 665 ? 18.040 17.216 -16.688 1.00 89.44 665 ILE A N 1
ATOM 4877 C CA . ILE A 1 665 ? 17.964 18.520 -16.022 1.00 89.44 665 ILE A CA 1
ATOM 4878 C C . ILE A 1 665 ? 19.144 19.378 -16.486 1.00 89.44 665 ILE A C 1
ATOM 4880 O O . ILE A 1 665 ? 20.290 18.926 -16.508 1.00 89.44 665 ILE A O 1
ATOM 4884 N N . GLN A 1 666 ? 18.861 20.615 -16.888 1.00 88.38 666 GLN A N 1
ATOM 4885 C CA . GLN A 1 666 ? 19.855 21.600 -17.308 1.00 88.38 666 GLN A CA 1
ATOM 4886 C C . GLN A 1 666 ? 19.593 22.910 -16.576 1.00 88.38 666 GLN A C 1
ATOM 4888 O O . GLN A 1 666 ? 18.470 23.404 -16.594 1.00 88.38 666 GLN A O 1
ATOM 4893 N N . ASP A 1 667 ? 20.622 23.463 -15.930 1.00 89.19 667 ASP A N 1
ATOM 4894 C CA . ASP A 1 667 ? 20.533 24.719 -15.173 1.00 89.19 667 ASP A CA 1
ATOM 4895 C C . ASP A 1 667 ? 19.358 24.733 -14.170 1.00 89.19 667 ASP A C 1
ATOM 4897 O O . ASP A 1 667 ? 18.565 25.672 -14.143 1.00 89.19 667 ASP A O 1
ATOM 4901 N N . ALA A 1 668 ? 19.219 23.655 -13.381 1.00 89.75 668 ALA A N 1
ATOM 4902 C CA . ALA A 1 668 ? 18.111 23.428 -12.439 1.00 89.75 668 ALA A CA 1
ATOM 4903 C C . ALA A 1 668 ? 16.707 23.397 -13.083 1.00 89.75 668 ALA A C 1
ATOM 4905 O O . ALA A 1 668 ? 15.689 23.485 -12.391 1.00 89.75 668 ALA A O 1
ATOM 4906 N N . SER A 1 669 ? 16.627 23.237 -14.408 1.00 92.12 669 SER A N 1
ATOM 4907 C CA . SER A 1 669 ? 15.373 23.164 -15.146 1.00 92.12 669 SER A CA 1
ATOM 4908 C C . SER A 1 669 ? 15.184 21.838 -15.877 1.00 92.12 669 SER A C 1
ATOM 4910 O O . SER A 1 669 ? 16.099 21.308 -16.505 1.00 92.12 669 SER A O 1
ATOM 4912 N N . GLY A 1 670 ? 13.967 21.305 -15.804 1.00 93.00 670 GLY A N 1
ATOM 4913 C CA . GLY A 1 670 ? 13.552 20.080 -16.474 1.00 93.00 670 GLY A CA 1
ATOM 4914 C C . GLY A 1 670 ? 12.106 20.172 -16.957 1.00 93.00 670 GLY A C 1
ATOM 4915 O O . GLY A 1 670 ? 11.328 21.009 -16.494 1.00 93.00 670 GLY A O 1
ATOM 4916 N N . VAL A 1 671 ? 11.746 19.319 -17.915 1.00 94.81 671 VAL A N 1
ATOM 4917 C CA . VAL A 1 671 ? 10.380 19.235 -18.448 1.00 94.81 671 VAL A CA 1
ATOM 4918 C C . VAL A 1 671 ? 9.722 17.976 -17.910 1.00 94.81 671 VAL A C 1
ATOM 4920 O O . VAL A 1 671 ? 10.174 16.870 -18.197 1.00 94.81 671 VAL A O 1
ATOM 4923 N N . ILE A 1 672 ? 8.663 18.161 -17.134 1.00 95.44 672 ILE A N 1
ATOM 4924 C CA . ILE A 1 672 ? 7.819 17.094 -16.603 1.00 95.44 672 ILE A CA 1
ATOM 4925 C C . ILE A 1 672 ? 6.745 16.801 -17.646 1.00 95.44 672 ILE A C 1
ATOM 4927 O O . ILE A 1 672 ? 6.142 17.729 -18.189 1.00 95.44 672 ILE A O 1
ATOM 4931 N N . GLU A 1 673 ? 6.528 15.524 -17.933 1.00 95.56 673 GLU A N 1
ATOM 4932 C CA . GLU A 1 673 ? 5.511 15.036 -18.856 1.00 95.56 673 GLU A CA 1
ATOM 4933 C C . GLU A 1 673 ? 4.634 13.978 -18.188 1.00 95.56 673 GLU A C 1
ATOM 4935 O O . GLU A 1 673 ? 5.153 13.095 -17.505 1.00 95.56 673 GLU A O 1
ATOM 4940 N N . ALA A 1 674 ? 3.330 14.044 -18.454 1.00 94.69 674 ALA A N 1
ATOM 4941 C CA . ALA A 1 674 ? 2.345 13.034 -18.093 1.00 94.69 674 ALA A CA 1
ATOM 4942 C C . ALA A 1 674 ? 1.544 12.590 -19.329 1.00 94.69 674 ALA A C 1
ATOM 4944 O O . ALA A 1 674 ? 1.184 13.431 -20.151 1.00 94.69 674 ALA A O 1
ATOM 4945 N N . ASP A 1 675 ? 1.270 11.292 -19.454 1.00 91.56 675 ASP A N 1
ATOM 4946 C CA . ASP A 1 675 ? 0.292 10.711 -20.388 1.00 91.56 675 ASP A CA 1
ATOM 4947 C C . ASP A 1 675 ? -0.986 10.444 -19.587 1.00 91.56 675 ASP A C 1
ATOM 4949 O O . ASP A 1 675 ? -1.007 9.542 -18.746 1.00 91.56 675 ASP A O 1
ATOM 4953 N N . VAL A 1 676 ? -1.995 11.289 -19.791 1.00 92.50 676 VAL A N 1
ATOM 4954 C CA . VAL A 1 676 ? -3.263 11.294 -19.057 1.00 92.50 676 VAL A CA 1
ATOM 4955 C C . VAL A 1 676 ? -4.405 11.180 -20.056 1.00 92.50 676 VAL A C 1
ATOM 4957 O O . VAL A 1 676 ? -4.466 11.943 -21.027 1.00 92.50 676 VAL A O 1
ATOM 4960 N N . ARG A 1 677 ? -5.315 10.233 -19.834 1.00 89.75 677 ARG A N 1
ATOM 4961 C CA . ARG A 1 677 ? -6.483 10.034 -20.701 1.00 89.75 677 ARG A CA 1
ATOM 4962 C C . ARG A 1 677 ? -7.709 9.710 -19.873 1.00 89.75 677 ARG A C 1
ATOM 4964 O O . ARG A 1 677 ? -7.588 9.329 -18.715 1.00 89.75 677 ARG A O 1
ATOM 4971 N N . ASP A 1 678 ? -8.855 9.925 -20.493 1.00 90.31 678 ASP A N 1
ATOM 4972 C CA . ASP A 1 678 ? -10.160 9.852 -19.861 1.00 90.31 678 ASP A CA 1
ATOM 4973 C C . ASP A 1 678 ? -11.246 9.832 -20.941 1.00 90.31 678 ASP A C 1
ATOM 4975 O O . ASP A 1 678 ? -11.034 10.362 -22.045 1.00 90.31 678 ASP A O 1
ATOM 4979 N N . ASP A 1 679 ? -12.398 9.256 -20.624 1.00 86.94 679 ASP A N 1
ATOM 4980 C CA . ASP A 1 679 ? -13.559 9.167 -21.506 1.00 86.94 679 ASP A CA 1
ATOM 4981 C C . ASP A 1 679 ? -14.460 10.421 -21.434 1.00 86.94 679 ASP A C 1
ATOM 4983 O O . ASP A 1 679 ? -15.096 10.778 -22.434 1.00 86.94 679 ASP A O 1
ATOM 4987 N N . GLN A 1 680 ? -14.456 11.143 -20.306 1.00 88.56 680 GLN A N 1
ATOM 4988 C CA . GLN A 1 680 ? -15.205 12.391 -20.073 1.00 88.56 680 GLN A CA 1
ATOM 4989 C C . GLN A 1 680 ? -14.372 13.667 -20.321 1.00 88.56 680 GLN A C 1
ATOM 4991 O O . GLN A 1 680 ? -14.894 14.792 -20.337 1.00 88.56 680 GLN A O 1
ATOM 4996 N N . GLY A 1 681 ? -13.083 13.499 -20.606 1.00 89.62 681 GLY A N 1
ATOM 4997 C CA . GLY A 1 681 ? -12.118 14.556 -20.858 1.00 89.62 681 GLY A CA 1
ATOM 4998 C C . GLY A 1 681 ? -11.534 15.161 -19.579 1.00 89.62 681 GLY A C 1
ATOM 4999 O O . GLY A 1 681 ? -12.176 15.252 -18.541 1.00 89.62 681 GLY A O 1
ATOM 5000 N N . ILE A 1 682 ? -10.307 15.658 -19.704 1.00 93.88 682 ILE A N 1
ATOM 5001 C CA . ILE A 1 682 ? -9.496 16.169 -18.593 1.00 93.88 682 ILE A CA 1
ATOM 5002 C C . ILE A 1 682 ? -9.767 17.658 -18.334 1.00 93.88 682 ILE A C 1
ATOM 5004 O O . ILE A 1 682 ? -9.672 18.456 -19.275 1.00 93.88 682 ILE A O 1
ATOM 5008 N N . ASP A 1 683 ? -10.022 18.029 -17.076 1.00 93.12 683 ASP A N 1
ATOM 5009 C CA . ASP A 1 683 ? -10.155 19.425 -16.627 1.00 93.12 683 ASP A CA 1
ATOM 5010 C C . ASP A 1 683 ? -8.788 20.034 -16.269 1.00 93.12 683 ASP A C 1
ATOM 5012 O O . ASP A 1 683 ? -8.370 21.035 -16.862 1.00 93.12 683 ASP A O 1
ATOM 5016 N N . ASP A 1 684 ? -8.040 19.401 -15.358 1.00 92.81 684 ASP A N 1
ATOM 5017 C CA . ASP A 1 684 ? -6.725 19.887 -14.916 1.00 92.81 684 ASP A CA 1
ATOM 5018 C C . ASP A 1 684 ? -5.710 18.745 -14.778 1.00 92.81 684 ASP A C 1
ATOM 5020 O O . ASP A 1 684 ? -6.053 17.609 -14.462 1.00 92.81 684 ASP A O 1
ATOM 5024 N N . VAL A 1 685 ? -4.434 19.065 -15.009 1.00 95.00 685 VAL A N 1
ATOM 5025 C CA . VAL A 1 685 ? -3.290 18.182 -14.738 1.00 95.00 685 VAL A CA 1
ATOM 5026 C C . VAL A 1 685 ? -2.219 19.026 -14.081 1.00 95.00 685 VAL A C 1
ATOM 5028 O O . VAL A 1 685 ? -1.766 20.027 -14.644 1.00 95.00 685 VAL A O 1
ATOM 5031 N N . TRP A 1 686 ? -1.766 18.629 -12.901 1.00 92.69 686 TRP A N 1
ATOM 5032 C CA . TRP A 1 686 ? -0.753 19.379 -12.169 1.00 92.69 686 TRP A CA 1
ATOM 5033 C C . TRP A 1 686 ? 0.249 18.458 -11.495 1.00 92.69 686 TRP A C 1
ATOM 5035 O O . TRP A 1 686 ? 0.006 17.272 -11.294 1.00 92.69 686 TRP A O 1
ATOM 5045 N N . ALA A 1 687 ? 1.403 19.022 -11.157 1.00 90.19 687 ALA A N 1
ATOM 5046 C CA . ALA A 1 687 ? 2.431 18.337 -10.404 1.00 90.19 687 ALA A CA 1
ATOM 5047 C C . ALA A 1 687 ? 2.779 19.093 -9.124 1.00 90.19 687 ALA A C 1
ATOM 5049 O O . ALA A 1 687 ? 2.900 20.321 -9.116 1.00 90.19 687 ALA A O 1
ATOM 5050 N N . VAL A 1 688 ? 2.994 18.337 -8.054 1.00 85.12 688 VAL A N 1
ATOM 5051 C CA . VAL A 1 688 ? 3.609 18.804 -6.810 1.00 85.12 688 VAL A CA 1
ATOM 5052 C C . VAL A 1 688 ? 5.044 18.290 -6.787 1.00 85.12 688 VAL A C 1
ATOM 5054 O O . VAL A 1 688 ? 5.279 17.097 -6.976 1.00 85.12 688 VAL A O 1
ATOM 5057 N N . ILE A 1 689 ? 6.011 19.187 -6.581 1.00 85.94 689 ILE A N 1
ATOM 5058 C CA . ILE A 1 689 ? 7.436 18.843 -6.556 1.00 85.94 689 ILE A CA 1
ATOM 5059 C C . ILE A 1 689 ? 7.933 18.898 -5.117 1.00 85.94 689 ILE A C 1
ATOM 5061 O O . ILE A 1 689 ? 7.983 19.969 -4.519 1.00 85.94 689 ILE A O 1
ATOM 5065 N N . VAL A 1 690 ? 8.333 17.749 -4.583 1.00 81.62 690 VAL A N 1
ATOM 5066 C CA . VAL A 1 690 ? 8.877 17.619 -3.231 1.00 81.62 690 VAL A CA 1
ATOM 5067 C C . VAL A 1 690 ? 10.408 17.546 -3.314 1.00 81.62 690 VAL A C 1
ATOM 5069 O O . VAL A 1 690 ? 10.923 16.597 -3.918 1.00 81.62 690 VAL A O 1
ATOM 5072 N N . PRO A 1 691 ? 11.145 18.526 -2.755 1.00 84.88 691 PRO A N 1
ATOM 5073 C CA . PRO A 1 691 ? 12.603 18.535 -2.798 1.00 84.88 691 PRO A CA 1
ATOM 5074 C C . PRO A 1 691 ? 13.240 17.498 -1.855 1.00 84.88 691 PRO A C 1
ATOM 5076 O O . PRO A 1 691 ? 12.593 17.061 -0.900 1.00 84.88 691 PRO A O 1
ATOM 5079 N N . PRO A 1 692 ? 14.516 17.125 -2.081 1.00 83.62 692 PRO A N 1
ATOM 5080 C CA . PRO A 1 692 ? 15.245 16.179 -1.235 1.00 83.62 692 PRO A CA 1
ATOM 5081 C C . PRO A 1 692 ? 15.319 16.602 0.236 1.00 83.62 692 PRO A C 1
ATOM 5083 O O . PRO A 1 692 ? 15.287 15.748 1.120 1.00 83.62 692 PRO A O 1
ATOM 5086 N N . SER A 1 693 ? 15.432 17.907 0.506 1.00 77.88 693 SER A N 1
ATOM 5087 C CA . SER A 1 693 ? 15.524 18.441 1.868 1.00 77.88 693 SER A CA 1
ATOM 5088 C C . SER A 1 693 ? 14.187 18.549 2.600 1.00 77.88 693 SER A C 1
ATOM 5090 O O . SER A 1 693 ? 14.187 18.867 3.791 1.00 77.88 693 SER A O 1
ATOM 5092 N N . TYR A 1 694 ? 13.061 18.295 1.923 1.00 72.19 694 TYR A N 1
ATOM 5093 C CA . TYR A 1 694 ? 11.744 18.473 2.517 1.00 72.19 694 TYR A CA 1
ATOM 5094 C C . TYR A 1 694 ? 11.560 17.557 3.730 1.00 72.19 694 TYR A C 1
ATOM 5096 O O . TYR A 1 694 ? 11.496 16.330 3.604 1.00 72.19 694 TYR A O 1
ATOM 5104 N N . ALA A 1 695 ? 11.424 18.179 4.898 1.00 63.03 695 ALA A N 1
ATOM 5105 C CA . ALA A 1 695 ? 11.006 17.541 6.131 1.00 63.03 695 ALA A CA 1
ATOM 5106 C C . ALA A 1 695 ? 9.656 18.143 6.541 1.00 63.03 695 ALA A C 1
ATOM 5108 O O . ALA A 1 695 ? 9.536 19.368 6.599 1.00 63.03 695 ALA A O 1
ATOM 5109 N N . PRO A 1 696 ? 8.637 17.317 6.817 1.00 54.66 696 PRO A N 1
ATOM 5110 C CA . PRO A 1 696 ? 7.360 17.824 7.289 1.00 54.66 696 PRO A CA 1
ATOM 5111 C C . PRO A 1 696 ? 7.531 18.517 8.655 1.00 54.66 696 PRO A C 1
ATOM 5113 O O . PRO A 1 696 ? 8.369 18.090 9.456 1.00 54.66 696 PRO A O 1
ATOM 5116 N N . PRO A 1 697 ? 6.769 19.586 8.939 1.00 52.69 697 PRO A N 1
ATOM 5117 C CA . PRO A 1 697 ? 6.920 20.350 10.172 1.00 52.69 697 PRO A CA 1
ATOM 5118 C C . PRO A 1 697 ? 6.643 19.499 11.423 1.00 52.69 697 PRO A C 1
ATOM 5120 O O . PRO A 1 697 ? 5.686 18.726 11.467 1.00 52.69 697 PRO A O 1
ATOM 5123 N N . GLU A 1 698 ? 7.454 19.689 12.474 1.00 49.97 698 GLU A N 1
ATOM 5124 C CA . GLU A 1 698 ? 7.273 19.073 13.801 1.00 49.97 698 GLU A CA 1
ATOM 5125 C C . GLU A 1 698 ? 6.110 19.746 14.564 1.00 49.97 698 GLU A C 1
ATOM 5127 O O . GLU A 1 698 ? 6.312 20.513 15.497 1.00 49.97 698 GLU A O 1
ATOM 5132 N N . THR A 1 699 ? 4.889 19.505 14.079 1.00 50.38 699 THR A N 1
ATOM 5133 C CA . THR A 1 699 ? 3.562 19.546 14.731 1.00 50.38 699 THR A CA 1
ATOM 5134 C C . THR A 1 699 ? 3.259 20.589 15.822 1.00 50.38 699 THR A C 1
ATOM 5136 O O . THR A 1 699 ? 3.896 20.624 16.872 1.00 50.38 699 THR A O 1
ATOM 5139 N N . SER A 1 700 ? 2.093 21.233 15.705 1.00 45.97 700 SER A N 1
ATOM 5140 C CA . SER A 1 700 ? 1.111 21.259 16.805 1.00 45.97 700 SER A CA 1
ATOM 5141 C C . SER A 1 700 ? -0.282 21.622 16.264 1.00 45.97 700 SER A C 1
ATOM 5143 O O . SER A 1 700 ? -0.472 22.762 15.850 1.00 45.97 700 SER A O 1
ATOM 5145 N N . ASP A 1 701 ? -1.208 20.653 16.296 1.00 51.22 701 ASP A N 1
ATOM 5146 C CA . ASP A 1 701 ? -2.688 20.756 16.240 1.00 51.22 701 ASP A CA 1
ATOM 5147 C C . ASP A 1 701 ? -3.474 20.329 14.979 1.00 51.22 701 ASP A C 1
ATOM 5149 O O . ASP A 1 701 ? -4.705 20.378 15.043 1.00 51.22 701 ASP A O 1
ATOM 5153 N N . GLU A 1 702 ? -2.897 19.940 13.831 1.00 56.69 702 GLU A N 1
ATOM 5154 C CA . GLU A 1 702 ? -3.715 19.986 12.597 1.00 56.69 702 GLU A CA 1
ATOM 5155 C C . GLU A 1 702 ? -3.524 18.868 11.569 1.00 56.69 702 GLU A C 1
ATOM 5157 O O . GLU A 1 702 ? -2.410 18.393 11.360 1.00 56.69 702 GLU A O 1
ATOM 5162 N N . LEU A 1 703 ? -4.638 18.487 10.912 1.00 53.94 703 LEU A N 1
ATOM 5163 C CA . LEU A 1 703 ? -4.608 18.045 9.516 1.00 53.94 703 LEU A CA 1
ATOM 5164 C C . LEU A 1 703 ? -3.790 19.107 8.771 1.00 53.94 703 LEU A C 1
ATOM 5166 O O . LEU A 1 703 ? -4.048 20.299 8.921 1.00 53.94 703 LEU A O 1
ATOM 5170 N N . VAL A 1 704 ? -2.735 18.719 8.065 1.00 63.59 704 VAL A N 1
ATOM 5171 C CA . VAL A 1 704 ? -1.781 19.706 7.535 1.00 63.59 704 VAL A CA 1
ATOM 5172 C C . VAL A 1 704 ? -2.214 20.117 6.124 1.00 63.59 704 VAL A C 1
ATOM 5174 O O . VAL A 1 704 ? -2.353 19.234 5.274 1.00 63.59 704 VAL A O 1
ATOM 5177 N N . PRO A 1 705 ? -2.449 21.415 5.839 1.00 57.00 705 PRO A N 1
ATOM 5178 C CA . PRO A 1 705 ? -2.743 21.866 4.484 1.00 57.00 705 PRO A CA 1
ATOM 5179 C C . PRO A 1 705 ? -1.593 21.531 3.532 1.00 57.00 705 PRO A C 1
ATOM 5181 O O . PRO A 1 705 ? -0.423 21.661 3.893 1.00 57.00 705 PRO A O 1
ATOM 5184 N N . LEU A 1 706 ? -1.915 21.199 2.278 1.00 56.81 706 LEU A N 1
ATOM 5185 C CA . LEU A 1 706 ? -0.895 21.116 1.226 1.00 56.81 706 LEU A CA 1
ATOM 5186 C C . LEU A 1 706 ? -0.225 22.467 0.937 1.00 56.81 706 LEU A C 1
ATOM 5188 O O . LEU A 1 706 ? 0.881 22.495 0.401 1.00 56.81 706 LEU A O 1
ATOM 5192 N N . GLU A 1 707 ? -0.895 23.576 1.260 1.00 50.78 707 GLU A N 1
ATOM 5193 C CA . GLU A 1 707 ? -0.377 24.930 1.075 1.00 50.78 707 GLU A CA 1
ATOM 5194 C C . GLU A 1 707 ? 0.216 25.472 2.388 1.00 50.78 707 GLU A C 1
ATOM 5196 O O . GLU A 1 707 ? -0.500 25.765 3.347 1.00 50.78 707 GLU A O 1
ATOM 5201 N N . GLY A 1 708 ? 1.542 25.632 2.415 1.00 48.38 708 GLY A N 1
ATOM 5202 C CA . GLY A 1 708 ? 2.319 26.183 3.530 1.00 48.38 708 GLY A CA 1
ATOM 5203 C C . GLY A 1 708 ? 3.734 26.572 3.086 1.00 48.38 708 GLY A C 1
ATOM 5204 O O . GLY A 1 708 ? 4.128 26.263 1.964 1.00 48.38 708 GLY A O 1
ATOM 5205 N N . GLU A 1 709 ? 4.499 27.259 3.946 1.00 45.50 709 GLU A N 1
ATOM 5206 C CA . GLU A 1 709 ? 5.817 27.855 3.622 1.00 45.50 709 GLU A CA 1
ATOM 5207 C C . GLU A 1 709 ? 6.896 26.851 3.142 1.00 45.50 709 GLU A C 1
ATOM 5209 O O . GLU A 1 709 ? 7.927 27.287 2.634 1.00 45.50 709 GLU A O 1
ATOM 5214 N N . ASP A 1 710 ? 6.639 25.537 3.213 1.00 50.22 710 ASP A N 1
ATOM 5215 C CA . ASP A 1 710 ? 7.628 24.479 2.965 1.00 50.22 710 ASP A CA 1
ATOM 5216 C C . ASP A 1 710 ? 7.386 23.614 1.704 1.00 50.22 710 ASP A C 1
ATOM 5218 O O . ASP A 1 710 ? 8.267 22.837 1.335 1.00 50.22 710 ASP A O 1
ATOM 5222 N N . LEU A 1 711 ? 6.246 23.730 0.999 1.00 54.47 711 LEU A N 1
ATOM 5223 C CA . LEU A 1 711 ? 6.024 23.044 -0.292 1.00 54.47 711 LEU A CA 1
ATOM 5224 C C . LEU A 1 711 ? 5.905 24.050 -1.448 1.00 54.47 711 LEU A C 1
ATOM 5226 O O . LEU A 1 711 ? 5.138 25.010 -1.351 1.00 54.47 711 LEU A O 1
ATOM 5230 N N . PRO A 1 712 ? 6.608 23.839 -2.579 1.00 59.47 712 PRO A N 1
ATOM 5231 C CA . PRO A 1 712 ? 6.404 24.642 -3.779 1.00 59.47 712 PRO A CA 1
ATOM 5232 C C . PRO A 1 712 ? 4.956 24.539 -4.268 1.00 59.47 712 PRO A C 1
ATOM 5234 O O . PRO A 1 712 ? 4.397 23.443 -4.334 1.00 59.47 712 PRO A O 1
ATOM 5237 N N . ALA A 1 713 ? 4.371 25.675 -4.661 1.00 68.62 713 ALA A N 1
ATOM 5238 C CA . ALA A 1 713 ? 3.036 25.714 -5.255 1.00 68.62 713 ALA A CA 1
ATOM 5239 C C . ALA A 1 713 ? 2.924 24.719 -6.430 1.00 68.62 713 ALA A C 1
ATOM 5241 O O . ALA A 1 713 ? 3.883 24.591 -7.206 1.00 68.62 713 ALA A O 1
ATOM 5242 N N . PRO A 1 714 ? 1.774 24.037 -6.591 1.00 82.19 714 PRO A N 1
ATOM 5243 C CA . PRO A 1 714 ? 1.586 23.084 -7.674 1.00 82.19 714 PRO A CA 1
ATOM 5244 C C . PRO A 1 714 ? 1.808 23.757 -9.030 1.00 82.19 714 PRO A C 1
ATOM 5246 O O . PRO A 1 714 ? 1.382 24.892 -9.267 1.00 82.19 714 PRO A O 1
ATOM 5249 N N . ILE A 1 715 ? 2.470 23.047 -9.941 1.00 90.00 715 ILE A N 1
ATOM 5250 C CA . ILE A 1 715 ? 2.658 23.503 -11.318 1.00 90.00 715 ILE A CA 1
ATOM 5251 C C . ILE A 1 715 ? 1.621 22.843 -12.217 1.00 90.00 715 ILE A C 1
ATOM 5253 O O . ILE A 1 715 ? 1.467 21.628 -12.210 1.00 90.00 715 ILE A O 1
ATOM 5257 N N . ARG A 1 716 ? 0.920 23.631 -13.030 1.00 94.06 716 ARG A N 1
ATOM 5258 C CA . ARG A 1 716 ? -0.022 23.084 -14.015 1.00 94.06 716 ARG A CA 1
ATOM 5259 C C . ARG A 1 716 ? 0.706 22.621 -15.269 1.00 94.06 716 ARG A C 1
ATOM 5261 O O . ARG A 1 716 ? 1.502 23.375 -15.838 1.00 94.06 716 ARG A O 1
ATOM 5268 N N . LEU A 1 717 ? 0.399 21.412 -15.721 1.00 96.75 717 LEU A N 1
ATOM 5269 C CA . LEU A 1 717 ? 0.874 20.855 -16.978 1.00 96.75 717 LEU A CA 1
ATOM 5270 C C . LEU A 1 717 ? -0.110 21.217 -18.092 1.00 96.75 717 LEU A C 1
ATOM 5272 O O . LEU A 1 717 ? -1.322 21.129 -17.946 1.00 96.75 717 LEU A O 1
ATOM 5276 N N . GLN A 1 718 ? 0.424 21.657 -19.225 1.00 96.81 718 GLN A N 1
ATOM 5277 C CA . GLN A 1 718 ? -0.361 22.072 -20.382 1.00 96.81 718 GLN A CA 1
ATOM 5278 C C . GLN A 1 718 ? -0.456 20.928 -21.386 1.00 96.81 718 GLN A C 1
ATOM 5280 O O . GLN A 1 718 ? 0.556 20.295 -21.693 1.00 96.81 718 GLN A O 1
ATOM 5285 N N . ALA A 1 719 ? -1.647 20.705 -21.938 1.00 95.31 719 ALA A N 1
ATOM 5286 C CA . ALA A 1 719 ? -1.845 19.735 -23.007 1.00 95.31 719 ALA A CA 1
ATOM 5287 C C . ALA A 1 719 ? -0.993 20.099 -24.237 1.00 95.31 719 ALA A C 1
ATOM 5289 O O . ALA A 1 719 ? -1.018 21.236 -24.718 1.00 95.31 719 ALA A O 1
ATOM 5290 N N . VAL A 1 720 ? -0.251 19.126 -24.769 1.00 94.25 720 VAL A N 1
ATOM 5291 C CA . VAL A 1 720 ? 0.563 19.269 -25.990 1.00 94.25 720 VAL A CA 1
ATOM 5292 C C . VAL A 1 720 ? 0.081 18.384 -27.148 1.00 94.25 720 VAL A C 1
ATOM 5294 O O . VAL A 1 720 ? 0.614 18.505 -28.251 1.00 94.25 720 VAL A O 1
ATOM 5297 N N . GLY A 1 721 ? -0.951 17.560 -26.924 1.00 87.31 721 GLY A N 1
ATOM 5298 C CA . GLY A 1 721 ? -1.582 16.671 -27.911 1.00 87.31 721 GLY A CA 1
ATOM 5299 C C . GLY A 1 721 ? -1.523 15.196 -27.500 1.00 87.31 721 GLY A C 1
ATOM 5300 O O . GLY A 1 721 ? -0.660 14.821 -26.716 1.00 87.31 721 GLY A O 1
ATOM 5301 N N . ASP A 1 722 ? -2.443 14.377 -28.020 1.00 82.88 722 ASP A N 1
ATOM 5302 C CA . ASP A 1 722 ? -2.493 12.914 -27.824 1.00 82.88 722 ASP A CA 1
ATOM 5303 C C . ASP A 1 722 ? -2.469 12.452 -26.349 1.00 82.88 722 ASP A C 1
ATOM 5305 O O . ASP A 1 722 ? -1.780 11.498 -26.003 1.00 82.88 722 ASP A O 1
ATOM 5309 N N . GLY A 1 723 ? -3.189 13.156 -25.464 1.00 87.25 723 GLY A N 1
ATOM 5310 C CA . GLY A 1 723 ? -3.223 12.851 -24.022 1.00 87.25 723 GLY A CA 1
ATOM 5311 C C . GLY A 1 723 ? -1.949 13.240 -23.263 1.00 87.25 723 GLY A C 1
ATOM 5312 O O . GLY A 1 723 ? -1.819 12.960 -22.078 1.00 87.25 723 GLY A O 1
ATOM 5313 N N . ILE A 1 724 ? -0.991 13.901 -23.917 1.00 94.31 724 ILE A N 1
ATOM 5314 C CA . ILE A 1 724 ? 0.265 14.309 -23.288 1.00 94.31 724 ILE A CA 1
ATOM 5315 C C . ILE A 1 724 ? 0.149 15.717 -22.703 1.00 94.31 724 ILE A C 1
ATOM 5317 O O . ILE A 1 724 ? -0.241 16.667 -23.389 1.00 94.31 724 ILE A O 1
ATOM 5321 N N . TYR A 1 725 ? 0.586 15.861 -21.456 1.00 97.44 725 TYR A N 1
ATOM 5322 C CA . TYR A 1 725 ? 0.624 17.103 -20.691 1.00 97.44 725 TYR A CA 1
ATOM 5323 C C . TYR A 1 725 ? 2.060 17.408 -20.275 1.00 97.44 725 TYR A C 1
ATOM 5325 O O . TYR A 1 725 ? 2.794 16.505 -19.878 1.00 97.44 725 TYR A O 1
ATOM 5333 N N . ARG A 1 726 ? 2.492 18.671 -20.373 1.00 97.06 726 ARG A N 1
ATOM 5334 C CA . ARG A 1 726 ? 3.864 19.080 -20.032 1.00 97.06 726 ARG A CA 1
ATOM 5335 C C . ARG A 1 726 ? 3.940 20.369 -19.230 1.00 97.06 726 ARG A C 1
ATOM 5337 O O . ARG A 1 726 ? 3.210 21.320 -19.498 1.00 97.06 726 ARG A O 1
ATOM 5344 N N . ALA A 1 727 ? 4.913 20.440 -18.331 1.00 95.94 727 ALA A N 1
ATOM 5345 C CA . ALA A 1 727 ? 5.325 21.674 -17.671 1.00 95.94 727 ALA A CA 1
ATOM 5346 C C . ALA A 1 727 ? 6.848 21.751 -17.568 1.00 95.94 727 ALA A C 1
ATOM 5348 O O . ALA A 1 727 ? 7.526 20.744 -17.373 1.00 95.94 727 ALA A O 1
ATOM 5349 N N . THR A 1 728 ? 7.391 22.962 -17.662 1.00 94.25 728 THR A N 1
ATOM 5350 C CA . THR A 1 728 ? 8.786 23.222 -17.302 1.00 94.25 728 THR A CA 1
ATOM 5351 C C . THR A 1 728 ? 8.849 23.616 -15.833 1.00 94.25 728 THR A C 1
ATOM 5353 O O . THR A 1 728 ? 8.210 24.587 -15.431 1.00 94.25 728 THR A O 1
ATOM 5356 N N . TYR A 1 729 ? 9.650 22.895 -15.054 1.00 93.19 729 TYR A N 1
ATOM 5357 C CA . TYR A 1 729 ? 10.008 23.266 -13.689 1.00 93.19 729 TYR A CA 1
ATOM 5358 C C . TYR A 1 729 ? 11.454 23.762 -13.668 1.00 93.19 729 TYR A C 1
ATOM 5360 O O . TYR A 1 729 ? 12.301 23.210 -14.366 1.00 93.19 729 TYR A O 1
ATOM 5368 N N . ALA A 1 730 ? 11.729 24.825 -12.914 1.00 91.44 730 ALA A N 1
ATOM 5369 C CA . ALA A 1 730 ? 13.041 25.479 -12.849 1.00 91.44 730 ALA A CA 1
ATOM 5370 C C . ALA A 1 730 ? 13.590 25.570 -11.412 1.00 91.44 730 ALA A C 1
ATOM 5372 O O . ALA A 1 730 ? 14.360 26.474 -11.115 1.00 91.44 730 ALA A O 1
ATOM 5373 N N . GLY A 1 731 ? 13.145 24.674 -10.522 1.00 89.31 731 GLY A N 1
ATOM 5374 C CA . GLY A 1 731 ? 13.532 24.641 -9.105 1.00 89.31 731 GLY A CA 1
ATOM 5375 C C . GLY A 1 731 ? 14.310 23.388 -8.695 1.00 89.31 731 GLY A C 1
ATOM 5376 O O . GLY A 1 731 ? 14.335 23.044 -7.516 1.00 89.31 731 GLY A O 1
ATOM 5377 N N . PHE A 1 732 ? 14.919 22.674 -9.646 1.00 90.44 732 PHE A N 1
ATOM 5378 C CA . PHE A 1 732 ? 15.765 21.504 -9.380 1.00 90.44 732 PHE A CA 1
ATOM 5379 C C . PHE A 1 732 ? 17.164 21.928 -8.889 1.00 90.44 732 PHE A C 1
ATOM 5381 O O . PHE A 1 732 ? 18.176 21.654 -9.531 1.00 90.44 732 PHE A O 1
ATOM 5388 N N . GLU A 1 733 ? 17.207 22.694 -7.801 1.00 90.62 733 GLU A N 1
ATOM 5389 C CA . GLU A 1 733 ? 18.415 23.351 -7.285 1.00 90.62 733 GLU A CA 1
ATOM 5390 C C . GLU A 1 733 ? 19.189 22.501 -6.262 1.00 90.62 733 GLU A C 1
ATOM 5392 O O . GLU A 1 733 ? 20.399 22.672 -6.102 1.00 90.62 733 GLU A O 1
ATOM 5397 N N . GLU A 1 734 ? 18.511 21.590 -5.564 1.00 88.69 734 GLU A N 1
ATOM 5398 C CA . GLU A 1 734 ? 19.090 20.763 -4.507 1.00 88.69 734 GLU A CA 1
ATOM 5399 C C . GLU A 1 734 ? 19.636 19.452 -5.079 1.00 88.69 734 GLU A C 1
ATOM 5401 O O . GLU A 1 734 ? 18.937 18.789 -5.838 1.00 88.69 734 GLU A O 1
ATOM 5406 N N . PRO A 1 735 ? 20.853 19.012 -4.726 1.00 86.69 735 PRO A N 1
ATOM 5407 C CA . PRO A 1 735 ? 21.328 17.691 -5.121 1.00 86.69 735 PRO A CA 1
ATOM 5408 C C . PRO A 1 735 ? 20.579 16.603 -4.339 1.00 86.69 735 PRO A C 1
ATOM 5410 O O . PRO A 1 735 ? 20.524 16.645 -3.108 1.00 86.69 735 PRO A O 1
ATOM 5413 N N . GLY A 1 736 ? 20.040 15.604 -5.034 1.00 87.12 736 GLY A N 1
ATOM 5414 C CA . GLY A 1 736 ? 19.352 14.480 -4.404 1.00 87.12 736 GLY A CA 1
ATOM 5415 C C . GLY A 1 736 ? 18.231 13.918 -5.266 1.00 87.12 736 GLY A C 1
ATOM 5416 O O . GLY A 1 736 ? 18.259 14.024 -6.489 1.00 87.12 736 GLY A O 1
ATOM 5417 N N . VAL A 1 737 ? 17.250 13.289 -4.619 1.00 85.94 737 VAL A N 1
ATOM 5418 C CA . VAL A 1 737 ? 16.065 12.744 -5.287 1.00 85.94 737 VAL A CA 1
ATOM 5419 C C . VAL A 1 737 ? 14.864 13.626 -4.975 1.00 85.94 737 VAL A C 1
ATOM 5421 O O . VAL A 1 737 ? 14.409 13.698 -3.835 1.00 85.94 737 VAL A O 1
ATOM 5424 N N . TYR A 1 738 ? 14.355 14.292 -6.003 1.00 88.19 738 TYR A N 1
ATOM 5425 C CA . TYR A 1 738 ? 13.058 14.949 -5.974 1.00 88.19 738 TYR A CA 1
ATOM 5426 C C . TYR A 1 738 ? 11.953 13.920 -6.187 1.00 88.19 738 TYR A C 1
ATOM 5428 O O . TYR A 1 738 ? 12.096 13.017 -7.011 1.00 88.19 738 TYR A O 1
ATOM 5436 N N . ARG A 1 739 ? 10.816 14.107 -5.517 1.00 85.12 739 ARG A N 1
ATOM 5437 C CA . ARG A 1 739 ? 9.582 13.368 -5.818 1.00 85.12 739 ARG A CA 1
ATOM 5438 C C . ARG A 1 739 ? 8.624 14.299 -6.550 1.00 85.12 739 ARG A C 1
ATOM 5440 O O . ARG A 1 739 ? 8.172 15.294 -5.988 1.00 85.12 739 ARG A O 1
ATOM 5447 N N . VAL A 1 740 ? 8.353 14.004 -7.817 1.00 88.06 740 VAL A N 1
ATOM 5448 C CA . VAL A 1 740 ? 7.404 14.741 -8.661 1.00 88.06 740 VAL A CA 1
ATOM 5449 C C . VAL A 1 740 ? 6.113 13.943 -8.719 1.00 88.06 740 VAL A C 1
ATOM 5451 O O . VAL A 1 740 ? 6.090 12.852 -9.279 1.00 88.06 740 VAL A O 1
ATOM 5454 N N . ILE A 1 741 ? 5.048 14.479 -8.137 1.00 84.00 741 ILE A N 1
ATOM 5455 C CA . ILE A 1 741 ? 3.772 13.778 -7.984 1.00 84.00 741 ILE A CA 1
ATOM 5456 C C . ILE A 1 741 ? 2.765 14.424 -8.914 1.00 84.00 741 ILE A C 1
ATOM 5458 O O . ILE A 1 741 ? 2.514 15.621 -8.784 1.00 84.00 741 ILE A O 1
ATOM 5462 N N . ILE A 1 742 ? 2.223 13.653 -9.848 1.00 89.19 742 ILE A N 1
ATOM 5463 C CA . ILE A 1 742 ? 1.294 14.130 -10.870 1.00 89.19 742 ILE A CA 1
ATOM 5464 C C . ILE A 1 742 ? -0.130 13.733 -10.502 1.00 89.19 742 ILE A C 1
ATOM 5466 O O . ILE A 1 742 ? -0.379 12.588 -10.136 1.00 89.19 742 ILE A O 1
ATOM 5470 N N . TYR A 1 743 ? -1.039 14.687 -10.660 1.00 87.44 743 TYR A N 1
ATOM 5471 C CA . TYR A 1 743 ? -2.475 14.565 -10.455 1.00 87.44 743 TYR A CA 1
ATOM 5472 C C . TYR A 1 743 ? -3.210 14.938 -11.738 1.00 87.44 743 TYR A C 1
ATOM 5474 O O . TYR A 1 743 ? -2.683 15.693 -12.565 1.00 87.44 743 TYR A O 1
ATOM 5482 N N . ALA A 1 744 ? -4.436 14.448 -11.866 1.00 90.75 744 ALA A N 1
ATOM 5483 C CA . ALA A 1 744 ? -5.351 14.848 -12.916 1.00 90.75 744 ALA A CA 1
ATOM 5484 C C . ALA A 1 744 ? -6.794 14.774 -12.417 1.00 90.75 744 ALA A C 1
ATOM 5486 O O . ALA A 1 744 ? -7.132 13.826 -11.715 1.00 90.75 744 ALA A O 1
ATOM 5487 N N . ASP A 1 745 ? -7.620 15.727 -12.835 1.00 89.06 745 ASP A N 1
ATOM 5488 C CA . ASP A 1 745 ? -9.070 15.718 -12.626 1.00 89.06 745 ASP A CA 1
ATOM 5489 C C . ASP A 1 745 ? -9.780 15.699 -13.988 1.00 89.06 745 ASP A C 1
ATOM 5491 O O . ASP A 1 745 ? -9.284 16.273 -14.966 1.00 89.06 745 ASP A O 1
ATOM 5495 N N . ASP A 1 746 ? -10.933 15.040 -14.067 1.00 89.50 746 ASP A N 1
ATOM 5496 C CA . ASP A 1 746 ? -11.804 15.082 -15.244 1.00 89.50 746 ASP A CA 1
ATOM 5497 C C . ASP A 1 746 ? -12.817 16.240 -15.169 1.00 89.50 746 ASP A C 1
ATOM 5499 O O . ASP A 1 746 ? -12.949 16.955 -14.172 1.00 89.50 746 ASP A O 1
ATOM 5503 N N . ASN A 1 747 ? -13.599 16.401 -16.235 1.00 88.12 747 ASN A N 1
ATOM 5504 C CA . ASN A 1 747 ? -14.670 17.399 -16.304 1.00 88.12 747 ASN A CA 1
ATOM 5505 C C . ASN A 1 747 ? -15.860 17.121 -15.364 1.00 88.12 747 ASN A C 1
ATOM 5507 O O . ASN A 1 747 ? -16.764 17.960 -15.261 1.00 88.12 747 ASN A O 1
ATOM 5511 N N . THR A 1 748 ? -15.905 15.954 -14.718 1.00 82.25 748 THR A N 1
ATOM 5512 C CA . THR A 1 748 ? -16.958 15.572 -13.769 1.00 82.25 748 THR A CA 1
ATOM 5513 C C . THR A 1 748 ? -16.544 15.803 -12.311 1.00 82.25 748 THR A C 1
ATOM 5515 O O . THR A 1 748 ? -17.397 15.765 -11.419 1.00 82.25 748 THR A O 1
ATOM 5518 N N . GLY A 1 749 ? -15.273 16.149 -12.078 1.00 76.94 749 GLY A N 1
ATOM 5519 C CA . GLY A 1 749 ? -14.682 16.376 -10.762 1.00 76.94 749 GLY A CA 1
ATOM 5520 C C . GLY A 1 749 ? -14.164 15.099 -10.095 1.00 76.94 749 GLY A C 1
ATOM 5521 O O . GLY A 1 749 ? -13.993 15.079 -8.874 1.00 76.94 749 GLY A O 1
ATOM 5522 N N . LEU A 1 750 ? -13.960 14.023 -10.859 1.00 78.88 750 LEU A N 1
ATOM 5523 C CA . LEU A 1 750 ? -13.278 12.814 -10.416 1.00 78.88 750 LEU A CA 1
ATOM 5524 C C . LEU A 1 750 ? -11.767 12.967 -10.602 1.00 78.88 750 LEU A C 1
ATOM 5526 O O . LEU A 1 750 ? -11.292 13.440 -11.630 1.00 78.88 750 LEU A O 1
ATOM 5530 N N . GLN A 1 751 ? -11.017 12.524 -9.597 1.00 82.00 751 GLN A N 1
ATOM 5531 C CA . GLN A 1 751 ? -9.566 12.653 -9.549 1.00 82.00 751 GLN A CA 1
ATOM 5532 C C . GLN A 1 751 ? -8.880 11.313 -9.821 1.00 82.00 751 GLN A C 1
ATOM 5534 O O . GLN A 1 751 ? -9.253 10.288 -9.244 1.00 82.00 751 GLN A O 1
ATOM 5539 N N . ALA A 1 752 ? -7.855 11.337 -10.672 1.00 82.81 752 ALA A N 1
ATOM 5540 C CA . ALA A 1 752 ? -6.976 10.209 -10.941 1.00 82.81 752 ALA A CA 1
ATOM 5541 C C . ALA A 1 752 ? -6.227 9.759 -9.686 1.00 82.81 752 ALA A C 1
ATOM 5543 O O . ALA A 1 752 ? -5.851 10.566 -8.833 1.00 82.81 752 ALA A O 1
ATOM 5544 N N . GLN A 1 753 ? -5.868 8.478 -9.657 1.00 78.06 753 GLN A N 1
ATOM 5545 C CA . GLN A 1 753 ? -4.810 8.025 -8.767 1.00 78.06 753 GLN A CA 1
ATOM 5546 C C . GLN A 1 753 ? -3.496 8.747 -9.125 1.00 78.06 753 GLN A C 1
ATOM 5548 O O . GLN A 1 753 ? -3.084 8.710 -10.292 1.00 78.06 753 GLN A O 1
ATOM 5553 N N . PRO A 1 754 ? -2.824 9.402 -8.162 1.00 81.38 754 PRO A N 1
ATOM 5554 C CA . PRO A 1 754 ? -1.618 10.158 -8.453 1.00 81.38 754 PRO A CA 1
ATOM 5555 C C . PRO A 1 754 ? -0.439 9.241 -8.792 1.00 81.38 754 PRO A C 1
ATOM 5557 O O . PRO A 1 754 ? -0.290 8.151 -8.238 1.00 81.38 754 PRO A O 1
ATOM 5560 N N . VAL A 1 755 ? 0.451 9.717 -9.666 1.00 82.06 755 VAL A N 1
ATOM 5561 C CA . VAL A 1 755 ? 1.681 9.002 -10.046 1.00 82.06 755 VAL A CA 1
ATOM 5562 C C . VAL A 1 755 ? 2.902 9.778 -9.575 1.00 82.06 755 VAL A C 1
ATOM 5564 O O . VAL A 1 755 ? 3.081 10.947 -9.921 1.00 82.06 755 VAL A O 1
ATOM 5567 N N . THR A 1 756 ? 3.777 9.106 -8.828 1.00 84.12 756 THR A N 1
ATOM 5568 C CA . THR A 1 756 ? 5.041 9.675 -8.347 1.00 84.12 756 THR A CA 1
ATOM 5569 C C . THR A 1 756 ? 6.203 9.255 -9.237 1.00 84.12 756 THR A C 1
ATOM 5571 O O . THR A 1 756 ? 6.399 8.075 -9.520 1.00 84.12 756 THR A O 1
ATOM 5574 N N . VAL A 1 757 ? 7.015 10.231 -9.630 1.00 85.69 757 VAL A N 1
ATOM 5575 C CA . VAL A 1 757 ? 8.269 10.043 -10.360 1.00 85.69 757 VAL A CA 1
ATOM 5576 C C . VAL A 1 757 ? 9.413 10.540 -9.496 1.00 85.69 757 VAL A C 1
ATOM 5578 O O . VAL A 1 757 ? 9.421 11.693 -9.061 1.00 85.69 757 VAL A O 1
ATOM 5581 N N . GLU A 1 758 ? 10.405 9.687 -9.281 1.00 87.31 758 GLU A N 1
ATOM 5582 C CA . GLU A 1 758 ? 11.662 10.098 -8.669 1.00 87.31 758 GLU A CA 1
ATOM 5583 C C . GLU A 1 758 ? 12.586 10.710 -9.720 1.00 87.31 758 GLU A C 1
ATOM 5585 O O . GLU A 1 758 ? 12.813 10.149 -10.794 1.00 87.31 758 GLU A O 1
ATOM 5590 N N . VAL A 1 759 ? 13.109 11.892 -9.412 1.00 85.62 759 VAL A N 1
ATOM 5591 C CA . VAL A 1 759 ? 13.961 12.664 -10.311 1.00 85.62 759 VAL A CA 1
ATOM 5592 C C . VAL A 1 759 ? 15.262 12.990 -9.592 1.00 85.62 759 VAL A C 1
ATOM 5594 O O . VAL A 1 759 ? 15.267 13.730 -8.612 1.00 85.62 759 VAL A O 1
ATOM 5597 N N . SER A 1 760 ? 16.369 12.441 -10.085 1.00 86.31 760 SER A N 1
ATOM 5598 C CA . SER A 1 760 ? 17.706 12.720 -9.554 1.00 86.31 760 SER A CA 1
ATOM 5599 C C . SER A 1 760 ? 18.323 13.954 -10.214 1.00 86.31 760 SER A C 1
ATOM 5601 O O . SER A 1 760 ? 18.288 14.078 -11.443 1.00 86.31 760 SER A O 1
ATOM 5603 N N . THR A 1 761 ? 18.893 14.839 -9.398 1.00 79.44 761 THR A N 1
ATOM 5604 C CA . THR A 1 761 ? 19.540 16.103 -9.795 1.00 79.44 761 THR A CA 1
ATOM 5605 C C . THR A 1 761 ? 21.051 16.099 -9.666 1.00 79.44 761 THR A C 1
ATOM 5607 O O . THR A 1 761 ? 21.581 15.469 -8.720 1.00 79.44 761 THR A O 1
#

pLDDT: mean 85.38, std 16.2, range [22.31, 98.81]

Radius of gyration: 29.06 Å; chains: 1; bounding box: 79×77×58 Å

Sequence (761 aa):
TPVDVVGLAEGVTALVAGKEHTCALIGGGVKCWGRRDFLGNDASADSATPVTVFQSGVTALAAGEAHTCVVVGAGVKCWGNNDDGQLGDGGTAAAQVPVDVLDLTGAITGLSAGYGHTCAIVDGGAKCWGRNTLGELGNGGTTSSGLPVAVTGLTSGVQQLVAAYKHTCAVVAGDAMLCWGANDYGELGDGTTIGRKTPVSVSGLDSDVTAMSGGYGHTCAVANDGVKCWGWNRVGQLGDGSAWTTTPGDVIDPSAPNVTPTPTRTATSTATPPQATATPTATSEPAVVDAYENDDECNVAGTTAADAAAQTHTFHDAADVDWLRFNATAGRTYRIDVEIPVGSRADVVIELYRGCDQASIDRWNENFTPGARLQVEATEDETLLVRLSNVDATVAGGDVRYTVRITELADEPDHGALIIVAGRLRSGDPLQQNIHNVTDAVFSIYQAVGMPADRIRYLATDSTRPGWTDSATTANLEAAITDWAVDLVGDGRALTLYIIDHGIQDQLYLDGVSGQRLDTAQLDAWLDELQATVPDVKINVIIEACYSGSFIEGAESISGPGRVVITSANQLYPAWASLTGAEFSDQFFGRVRQGSNLYSSFWEARTSVQARWVQQDPWLDGDGDGIANEAEDFAVAADRGFSYVGTFADAWPPHIFAARLTGPIQDASGVIEADVRDDQGIDDVWAVIVPPSYAPPETSDELVPLEGEDLPAPIRLQAVGDGIYRATYAGFEEPGVYRVIIYADDNTGLQAQPVTVEVST

Foldseek 3Di:
DDDDQPPCPDAFPDKEDAQFKIWTQGQQWIWMFGAQQAGQPNDPGGGSHTDTQGPHQWDDKEDENFKIWTDGDQFIWMAGAQCQLQRLQQDRDGHSHTDTNPPQHAHWDDWYYAHFKIWTQGQAFIWMAGAQCQLQRQCLDRRGHNHTDGHPPRPHQWDDKYRYHFKIWTAGHQWWIWIAGAQCFLQRQCQDRHGHNHTDTHPPRRHAWDDKDHYNFKIWTCGDNFIWIFGAQCPNVRCCPDRTHNHTDTNDDPPDDDDDDDDDDDDDDDDDDDDDDDDDDDDDDDDDPVPPDPFQAQVSAAEDEAPDDKDKDFFAAQFRKGKHKYWDAAQWKKKKKKAADAQAPFFKKKFKDQDRPDDTPDIWHFGQFRMTMDMDHHRHGGMMMIMITGPGSVRGRPRNMMIIHMHTADEPDLAAAEEAAQFEQDDPPVCSQQSLVLSLLVVVQCVQQVNDLLRYAYADCDCPRPNHDYHQALVVVLCVQQPSRLVRWAPPHAYEYEYDDEDAQQKDGRYNHVPGIDGLQSLLVSNVNSCVSHPLHAYEYEYEYFLQQSLLAHPRHSQDARYKYKYQAHNPGTFAGEQRYGQLSLQLVLVLLVFAFNLVSNVLSQVLCCLPVVRGGMWIAQRRPSDTDDPVRSVNRNVGGRRHPSRHDPAGWKGWNDWDWDDAQDQQKTKIKTQIDGSQAWDWKKKWKADPPQDPDPDDIDNHYPDDPRTDDIGTFPDPDDSMTMDMDRRNPDADWMWIKMKTGGPVGRIYRIDIDIDGD